Protein AF-A0A930SW74-F1 (afdb_monomer_lite)

pLDDT: mean 78.02, std 20.38, range [24.69, 98.81]

Sequence (794 aa):
MQNTALHQEAYAQGQLHLSLTDSNGFVQPGKADISGCLDGYLVLNRHDLLAWLQQQAGRRWQLPLGLWLTLEQAHFDANGFPALHLRMHWARGQLSQAFLCSFSLSETGALQLQLKPFVWPMHLIWRGIASWLQQMFAQKIQQPITWLDLQLECLPAGATLQLRPLLTGVLIPLREGNYLRLSDWQPLAGHFCRDAERNLRWVFDQQTFSASSDPLGQRGQSWDQADQLDLHLQMFAWRSGAYRVDLKGQLSLHLSEAETRRIQLQGLSLSSHIQQLGLELAIDSRADISPERHLQVQAQNRWQIKELQVMGHRYQVDPADLMLRFDSQRGLELDFLNALTSPAGAYTPQLTPHALKLIIGGPAYLEAMLAAIGKARRWIDLESFLYFPGQTTRRLTQALALKAAGLRESPDGTLQTDPDTPEGVPVFVLFSNLELTPAGSEPVLALFAEVKQVLLTRLHTASLSPRQRQQSARRLLNHLQYASYVEGVVRSDHRKLLIIDGELGFVGGINLGDKFLAADSFHDLMVAFSGPALIKAQQAFMDNWWRVRGATQPHPLPRSLSVLKRRARRYAHNWGVTPAAADILLTDARQREIAWAIHHIMGLARRQIWLEHAYFYHPQTLLALKQALQRGVTVRIIVPENSNIAIFNPTNTDAIRELMQTQFCYGQGQVEAWLYTGPAGAEKLAFSQMAHTKAISVDQRYAVLGSANLTSRSLQSPFKEALAGDGQTHLFFNQEMNLFIDDLAFVSALDDRLFGHDSQSAARRVSFREVLERLQGLGGLRGLRAAQNQARLA

Secondary structure (DSSP, 8-state):
---GGGGG--SEEEEEEEEEEE-S----TTS--EEEEEEEEEEE-HHHHHHHHHHTTT-EEEPGGG-EEEEEEEEE-TTS-EEEEEEEEEGGGTEEEEEEEEEEE-TTS-EEEEEES--S-HHHHHHHHHHHHHHHHIIIIITT-TTEEEEEEEEEETTEEEEEEEEEEEEEEEETTEEEEEEEEEEEE-EEEE-TT--EEEEEEEEEEEEBS-TT--S-----S--EEEEEEEEEEETTTEEEEEEEEEEEEEE-HHHHTT-EETTEEGGGTEEEEEEEEEEEEEEEE-TT--EEEEE--EEEEEEEEETTEEEE--TTT-EEEEETTTEEEEE--------SS------EEEEEEEEESHHHHHHHHHHHHHH-SS-EEEEEEEB--SHHHHHHHHHHHHHHHTEEE-TTS-EEE-SS-TT---EEEEEE-TT-SHHHHHHHHHHHHHHHHHHHHHHHHSSS-HHHHHHHHHHHHHHEEEEE---GGGEEE--EEEEETTTEEEEES--BSHHHHSTT--B-EEEEEESTTHHHHHHHHHHHHHHHH-TTS--PPPPPHHHHHHHHHHHHHHHT---EEEEEEEESSS-BHHHHHHHHHHHH-SSEEEEEES-EE-HHHHHHHHHHHHTTPEEEEEEESS-SSTTHHHHHHHHHHHHHHHHHHH-SSEEEEEEE--STTGGGSSSTT-B--EEEEETTTEEEEES--EEHHHH---EEEE-SSS-EEEESEEEEEEEEEE-HHHHHHHIIIIIIHHHHHTEEE--HHHHHHHHHHTTHHHHHHHHHHHHHH-

Foldseek 3Di:
DDDPPQPPFFQKFKFKFKFWWQPAFDDDQQFFRIKIKIWMKMWGALVSVQVVLQVQAQPWDQAPPAKIKGFHHWDADPLRWIKTFIKIAHDVRPDIDTWIWTWDADPQQWIKTAIPDDDDDQVRVQRRVVVVVQVVCCVSPCVLVVFWPKGWDWDDDPRIITIWIWTAWGWDDPDVPDTQIWGDKDTQTWGWDADPVRTIMTIRPTDIITTHRCNPPPDDDGADDIKGKGKTWGWGGGPQSKIKIWIWTKIKDKHALVRLQVDDPPNDRNNVWWGMWIKMKTWTKMWIAGSVRDIDIDTPIWMDTQWTDTPRDIFGFDRQQWIWDQDPVPGTDIDGHPPPDPPPDQLDFPWDWKQKDKDKAQQSVLVVLLVLLLVFQAEKEWEAADAADDDSSLVVLLSLLQQLLQWDADPVRAIDGNPRRNQHYAYEAEYEAPQLDPVRCVRVVVSNVVSLVVVLVNLVVHPDDPVSSVSSNVSSVVRDHYDYDHPGLWEGALWGWMDGPLFKMKFFAAGHDCLRRPPLHETIIIMIMFADQSQVVVVVSLVRRCVGPNPPDDDDHHDDRVSRHVSRVVSCVVVVHGTFIKHKAKDFQPGQSLLSVLLSLLQVFQEEKEWEAAAADAVSNLVSLLVSQLNQYEYEYEYACCHPPNLRNLRVLVSLLSNVVSCVVRVRYHYWYWHFQFFPPSVVRDNRSRHHFGWMAGPLFKIKGHRAGNACQRRNASTFHDDPPDDTTGISHHTIMIMITGHNVVSNCVCCVPVVCRPVGGIDIDDSVRSQVSCVVCVHPVSSSVSSSVSNVD

Structure (mmCIF, N/CA/C/O backbone):
data_AF-A0A930SW74-F1
#
_entry.id   AF-A0A930SW74-F1
#
loop_
_atom_site.group_PDB
_atom_site.id
_atom_site.type_symbol
_atom_site.label_atom_id
_atom_site.label_alt_id
_atom_site.label_comp_id
_atom_site.label_asym_id
_atom_site.label_entity_id
_atom_site.label_seq_id
_atom_site.pdbx_PDB_ins_code
_atom_site.Cartn_x
_atom_site.Cartn_y
_atom_site.Cartn_z
_atom_site.occupancy
_atom_site.B_iso_or_equiv
_atom_site.auth_seq_id
_atom_site.auth_comp_id
_atom_site.auth_asym_id
_atom_site.auth_atom_id
_atom_site.pdbx_PDB_model_num
ATOM 1 N N . MET A 1 1 ? -37.713 12.767 26.049 1.00 27.02 1 MET A N 1
ATOM 2 C CA . MET A 1 1 ? -38.313 12.806 27.398 1.00 27.02 1 MET A CA 1
ATOM 3 C C . MET A 1 1 ? -37.197 12.553 28.401 1.00 27.02 1 MET A C 1
ATOM 5 O O . MET A 1 1 ? -36.794 11.410 28.567 1.00 27.02 1 MET A O 1
ATOM 9 N N . GLN A 1 2 ? -36.593 13.616 28.937 1.00 24.69 2 GLN A N 1
ATOM 10 C CA . GLN A 1 2 ? -35.544 13.517 29.957 1.00 24.69 2 GLN A CA 1
ATOM 11 C C . GLN A 1 2 ? -36.180 13.572 31.348 1.00 24.69 2 GLN A C 1
ATOM 13 O O . GLN A 1 2 ? -37.177 14.253 31.565 1.00 24.69 2 GLN A O 1
ATOM 18 N N . ASN A 1 3 ? -35.614 12.769 32.236 1.00 29.20 3 ASN A N 1
ATOM 19 C CA . ASN A 1 3 ? -36.155 12.321 33.508 1.00 29.20 3 ASN A CA 1
ATOM 20 C C . ASN A 1 3 ? -36.191 13.465 34.546 1.00 29.20 3 ASN A C 1
ATOM 22 O O . ASN A 1 3 ? -35.228 13.670 35.276 1.00 29.20 3 ASN A O 1
ATOM 26 N N . THR A 1 4 ? -37.289 14.220 34.610 1.00 29.61 4 THR A N 1
ATOM 27 C CA . THR A 1 4 ? -37.513 15.328 35.563 1.00 29.61 4 THR A CA 1
ATOM 28 C C . THR A 1 4 ? -37.955 14.876 36.965 1.00 29.61 4 THR A C 1
ATOM 30 O O . THR A 1 4 ? -38.193 15.714 37.830 1.00 29.61 4 THR A O 1
ATOM 33 N N . ALA A 1 5 ? -38.040 13.568 37.231 1.00 32.38 5 ALA A N 1
ATOM 34 C CA . ALA A 1 5 ? -38.616 13.034 38.471 1.00 32.38 5 ALA A CA 1
ATOM 35 C C . ALA A 1 5 ? -37.655 12.967 39.682 1.00 32.38 5 ALA A C 1
ATOM 37 O O . ALA A 1 5 ? -38.116 12.762 40.798 1.00 32.38 5 ALA A O 1
ATOM 38 N N . LEU A 1 6 ? -36.341 13.164 39.511 1.00 39.22 6 LEU A N 1
ATOM 39 C CA . LEU A 1 6 ? -35.352 13.033 40.604 1.00 39.22 6 LEU A CA 1
ATOM 40 C C . LEU A 1 6 ? -35.139 14.311 41.443 1.00 39.22 6 LEU A C 1
ATOM 42 O O . LEU A 1 6 ? -34.384 14.291 42.410 1.00 39.22 6 LEU A O 1
ATOM 46 N N . HIS A 1 7 ? -35.782 15.431 41.101 1.00 42.25 7 HIS A N 1
ATOM 47 C CA . HIS A 1 7 ? -35.475 16.734 41.710 1.00 42.25 7 HIS A CA 1
ATOM 48 C C . HIS A 1 7 ? -36.167 17.020 43.054 1.00 42.25 7 HIS A C 1
ATOM 50 O O . HIS A 1 7 ? -35.820 18.007 43.701 1.00 42.25 7 HIS A O 1
ATOM 56 N N . GLN A 1 8 ? -37.117 16.192 43.499 1.00 41.19 8 GLN A N 1
ATOM 57 C CA . GLN A 1 8 ? -37.942 16.504 44.678 1.00 41.19 8 GLN A CA 1
ATOM 58 C C . GLN A 1 8 ? -37.368 16.027 46.026 1.00 41.19 8 GLN A C 1
ATOM 60 O O . GLN A 1 8 ? -37.936 16.344 47.067 1.00 41.19 8 GLN A O 1
ATOM 65 N N . GLU A 1 9 ? -36.229 15.326 46.046 1.00 47.69 9 GLU A N 1
ATOM 66 C CA . GLU A 1 9 ? -35.708 14.668 47.258 1.00 47.69 9 GLU A CA 1
ATOM 67 C C . GLU A 1 9 ? -34.242 15.033 47.565 1.00 47.69 9 GLU A C 1
ATOM 69 O O . GLU A 1 9 ? -33.391 14.163 47.758 1.00 47.69 9 GLU A O 1
ATOM 74 N N . ALA A 1 10 ? -33.912 16.327 47.616 1.00 48.31 10 ALA A N 1
ATOM 75 C CA . ALA A 1 10 ? -32.565 16.815 47.937 1.00 48.31 10 ALA A CA 1
ATOM 76 C C . ALA A 1 10 ? -32.533 17.643 49.238 1.00 48.31 10 ALA A C 1
ATOM 78 O O . ALA A 1 10 ? -33.242 18.641 49.351 1.00 48.31 10 ALA A O 1
ATOM 79 N N . TYR A 1 11 ? -31.660 17.265 50.189 1.00 52.66 11 TYR A N 1
ATOM 80 C CA . TYR A 1 11 ? -31.385 18.039 51.418 1.00 52.66 11 TYR A CA 1
ATOM 81 C C . TYR A 1 11 ? -30.680 19.370 51.115 1.00 52.66 11 TYR A C 1
ATOM 83 O O . TYR A 1 11 ? -30.947 20.389 51.758 1.00 52.66 11 TYR A O 1
ATOM 91 N N . ALA A 1 12 ? -29.779 19.347 50.130 1.00 55.53 12 ALA A N 1
ATOM 92 C CA . ALA A 1 12 ? -29.103 20.519 49.613 1.00 55.53 12 ALA A CA 1
ATOM 93 C C . ALA A 1 12 ? -28.881 20.389 48.100 1.00 55.53 12 ALA A C 1
ATOM 95 O O . ALA A 1 12 ? -28.647 19.290 47.606 1.00 55.53 12 ALA A O 1
ATOM 96 N N . GLN A 1 13 ? -28.944 21.496 47.366 1.00 57.59 13 GLN A N 1
ATOM 97 C CA . GLN A 1 13 ? -28.627 21.556 45.932 1.00 57.59 13 GLN A CA 1
ATOM 98 C C . GLN A 1 13 ? -27.583 22.638 45.706 1.00 57.59 13 GLN A C 1
ATOM 100 O O . GLN A 1 13 ? -27.672 23.681 46.345 1.00 57.59 13 GLN A O 1
ATOM 105 N N . GLY A 1 14 ? -26.619 22.443 44.810 1.00 60.56 14 GLY A N 1
ATOM 106 C CA . GLY A 1 14 ? -25.651 23.500 44.562 1.00 60.56 14 GLY A CA 1
ATOM 107 C C . GLY A 1 14 ? -25.001 23.464 43.201 1.00 60.56 14 GLY A C 1
ATOM 108 O O . GLY A 1 14 ? -24.807 22.410 42.613 1.00 60.56 14 GLY A O 1
ATOM 109 N N . GLN A 1 15 ? -24.656 24.644 42.714 1.00 60.75 15 GLN A N 1
ATOM 110 C CA . GLN A 1 15 ? -23.932 24.830 41.467 1.00 60.75 15 GLN A CA 1
ATOM 111 C C . GLN A 1 15 ? -22.656 25.593 41.787 1.00 60.75 15 GLN A C 1
ATOM 113 O O . GLN A 1 15 ? -22.707 26.559 42.545 1.00 60.75 15 GLN A O 1
ATOM 118 N N . LEU A 1 16 ? -21.530 25.144 41.241 1.00 61.50 16 LEU A N 1
ATOM 119 C CA . LEU A 1 16 ? -20.222 25.728 41.495 1.00 61.50 16 LEU A CA 1
ATOM 120 C C . LEU A 1 16 ? -19.497 25.886 40.163 1.00 61.50 16 LEU A C 1
ATOM 122 O O . LEU A 1 16 ? -19.235 24.910 39.477 1.00 61.50 16 LEU A O 1
ATOM 126 N N . HIS A 1 17 ? -19.194 27.109 39.780 1.00 59.19 17 HIS A N 1
ATOM 127 C CA . HIS A 1 17 ? -18.516 27.435 38.544 1.00 59.19 17 HIS A CA 1
ATOM 128 C C . HIS A 1 17 ? -17.062 27.803 38.850 1.00 59.19 17 HIS A C 1
ATOM 130 O O . HIS A 1 17 ? -16.807 28.629 39.720 1.00 59.19 17 HIS A O 1
ATOM 136 N N . LEU A 1 18 ? -16.113 27.133 38.188 1.00 59.69 18 LEU A N 1
ATOM 137 C CA . LEU A 1 18 ? -14.686 27.209 38.503 1.00 59.69 18 LEU A CA 1
ATOM 138 C C . LEU A 1 18 ? -13.868 27.415 37.221 1.00 59.69 18 LEU A C 1
ATOM 140 O O . LEU A 1 18 ? -13.423 26.447 36.613 1.00 59.69 18 LEU A O 1
ATOM 144 N N . SER A 1 19 ? -13.623 28.663 36.832 1.00 56.16 19 SER A N 1
ATOM 145 C CA . SER A 1 19 ? -12.697 28.955 35.727 1.00 56.16 19 SER A CA 1
ATOM 146 C C . SER A 1 19 ? -11.274 29.039 36.269 1.00 56.16 19 SER A C 1
ATOM 148 O O . SER A 1 19 ? -11.039 29.729 37.263 1.00 56.16 19 SER A O 1
ATOM 150 N N . LEU A 1 20 ? -10.339 28.311 35.656 1.00 56.84 20 LEU A N 1
ATOM 151 C CA . LEU A 1 20 ? -8.938 28.264 36.059 1.00 56.84 20 LEU A CA 1
ATOM 152 C C . LEU A 1 20 ? -8.071 28.756 34.895 1.00 56.84 20 LEU A C 1
ATOM 154 O O . LEU A 1 20 ? -8.178 28.308 33.761 1.00 56.84 20 LEU A O 1
ATOM 158 N N . THR A 1 21 ? -7.160 29.670 35.162 1.00 50.88 21 THR A N 1
ATOM 159 C CA . THR A 1 21 ? -6.103 30.045 34.230 1.00 50.88 21 THR A CA 1
ATOM 160 C C . THR A 1 21 ? -4.778 29.770 34.917 1.00 50.88 21 THR A C 1
ATOM 162 O O . THR A 1 21 ? -4.444 30.412 35.921 1.00 50.88 21 THR A O 1
ATOM 165 N N . ASP A 1 22 ? -4.033 28.799 34.393 1.00 52.72 22 ASP A N 1
ATOM 166 C CA . ASP A 1 22 ? -2.628 28.654 34.747 1.00 52.72 22 ASP A CA 1
ATOM 167 C C . ASP A 1 22 ? -1.874 29.770 34.020 1.00 52.72 22 ASP A C 1
ATOM 169 O O . ASP A 1 22 ? -1.792 29.823 32.794 1.00 52.72 22 ASP A O 1
ATOM 173 N N . SER A 1 23 ? -1.427 30.753 34.794 1.00 43.59 23 SER A N 1
ATOM 174 C CA . SER A 1 23 ? -0.816 31.965 34.241 1.00 43.59 23 SER A CA 1
ATOM 175 C C . SER A 1 23 ? 0.701 31.860 34.124 1.00 43.59 23 SER A C 1
ATOM 177 O O . SER A 1 23 ? 1.314 32.700 33.469 1.00 43.59 23 SER A O 1
ATOM 179 N N . ASN A 1 24 ? 1.319 30.860 34.754 1.00 40.50 24 ASN A N 1
ATOM 180 C CA . ASN A 1 24 ? 2.764 30.801 34.917 1.00 40.50 24 ASN A CA 1
ATOM 181 C C . ASN A 1 24 ? 3.190 29.340 34.964 1.00 40.50 24 ASN A C 1
ATOM 183 O O . ASN A 1 24 ? 3.339 28.809 36.059 1.00 40.50 24 ASN A O 1
ATOM 187 N N . GLY A 1 25 ? 3.422 28.732 33.799 1.00 42.16 25 GLY A N 1
ATOM 188 C CA . GLY A 1 25 ? 3.777 27.320 33.646 1.00 42.16 25 GLY A CA 1
ATOM 189 C C . GLY A 1 25 ? 5.064 26.860 34.346 1.00 42.16 25 GLY A C 1
ATOM 190 O O . GLY A 1 25 ? 5.942 26.349 33.676 1.00 42.16 25 GLY A O 1
ATOM 191 N N . PHE A 1 26 ? 5.197 27.005 35.669 1.00 41.75 26 PHE A N 1
ATOM 192 C CA . PHE A 1 26 ? 6.247 26.437 36.511 1.00 41.75 26 PHE A CA 1
ATOM 193 C C . PHE A 1 26 ? 5.837 26.397 37.992 1.00 41.75 26 PHE A C 1
ATOM 195 O O . PHE A 1 26 ? 5.508 27.411 38.609 1.00 41.75 26 PHE A O 1
ATOM 202 N N . VAL A 1 27 ? 6.033 25.233 38.613 1.00 36.38 27 VAL A N 1
ATOM 203 C CA . VAL A 1 27 ? 6.047 25.070 40.070 1.00 36.38 27 VAL A CA 1
ATOM 204 C C . VAL A 1 27 ? 7.378 25.592 40.627 1.00 36.38 27 VAL A C 1
ATOM 206 O O . VAL A 1 27 ? 8.437 25.010 40.391 1.00 36.38 27 VAL A O 1
ATOM 209 N N . GLN A 1 28 ? 7.334 26.646 41.443 1.00 36.25 28 GLN A N 1
ATOM 210 C CA . GLN A 1 28 ? 8.186 26.689 42.635 1.00 36.25 28 GLN A CA 1
ATOM 211 C C . GLN A 1 28 ? 7.346 26.156 43.801 1.00 36.25 28 GLN A C 1
ATOM 213 O O . GLN A 1 28 ? 6.231 26.649 43.984 1.00 36.25 28 GLN A O 1
ATOM 218 N N . PRO A 1 29 ? 7.841 25.184 44.592 1.00 42.94 29 PRO A N 1
ATOM 219 C CA . PRO A 1 29 ? 7.117 24.681 45.756 1.00 42.94 29 PRO A CA 1
ATOM 220 C C . PRO A 1 29 ? 6.653 25.838 46.649 1.00 42.94 29 PRO A C 1
ATOM 222 O O . PRO A 1 29 ? 7.465 26.670 47.059 1.00 42.94 29 PRO A O 1
ATOM 225 N N . GLY A 1 30 ? 5.347 25.912 46.917 1.00 45.66 30 GLY A N 1
ATOM 226 C CA . GLY A 1 30 ? 4.752 26.961 47.750 1.00 45.66 30 GLY A CA 1
ATOM 227 C C . GLY A 1 30 ? 4.434 28.292 47.049 1.00 45.66 30 GLY A C 1
ATOM 228 O O . GLY A 1 30 ? 4.178 29.274 47.746 1.00 45.66 30 GLY A O 1
ATOM 229 N N . LYS A 1 31 ? 4.434 28.364 45.708 1.00 48.81 31 LYS A N 1
ATOM 230 C CA . LYS A 1 31 ? 3.914 29.522 44.950 1.00 48.81 31 LYS A CA 1
ATOM 231 C C . LYS A 1 31 ? 2.603 29.192 44.234 1.00 48.81 31 LYS A C 1
ATOM 233 O O . LYS A 1 31 ? 2.402 28.066 43.791 1.00 48.81 31 LYS A O 1
ATOM 238 N N . ALA A 1 32 ? 1.719 30.186 44.136 1.00 55.06 32 ALA A N 1
ATOM 239 C CA . ALA A 1 32 ? 0.459 30.059 43.414 1.00 55.06 32 ALA A CA 1
ATOM 240 C C . ALA A 1 32 ? 0.707 29.974 41.893 1.00 55.06 32 ALA A C 1
ATOM 242 O O . ALA A 1 32 ? 1.329 30.876 41.332 1.00 55.06 32 ALA A O 1
ATOM 243 N N . ASP A 1 33 ? 0.235 28.900 41.260 1.00 52.78 33 ASP A N 1
ATOM 244 C CA . ASP A 1 33 ? 0.331 28.595 39.820 1.00 52.78 33 ASP A CA 1
ATOM 245 C C . ASP A 1 33 ? -1.051 28.643 39.135 1.00 52.78 33 ASP A C 1
ATOM 247 O O . ASP A 1 33 ? -1.171 28.994 37.966 1.00 52.78 33 ASP A O 1
ATOM 251 N N . ILE A 1 34 ? -2.122 28.429 39.896 1.00 55.06 34 ILE A N 1
ATOM 252 C CA . ILE A 1 34 ? -3.502 28.528 39.439 1.00 55.06 34 ILE A CA 1
ATOM 253 C C . ILE A 1 34 ? -4.055 29.900 39.820 1.00 55.06 34 ILE A C 1
ATOM 255 O O . ILE A 1 34 ? -4.157 30.236 41.000 1.00 55.06 34 ILE A O 1
ATOM 259 N N . SER A 1 35 ? -4.487 30.679 38.835 1.00 57.78 35 SER A N 1
ATOM 260 C CA . SER A 1 35 ? -5.420 31.787 39.060 1.00 57.78 35 SER A CA 1
ATOM 261 C C . SER A 1 35 ? -6.811 31.350 38.633 1.00 57.78 35 SER A C 1
ATOM 263 O O . SER A 1 35 ? -6.950 30.509 37.752 1.00 57.78 35 SER A O 1
ATOM 265 N N . GLY A 1 36 ? -7.856 31.854 39.268 1.00 63.91 36 GLY A N 1
ATOM 266 C CA . GLY A 1 36 ? -9.184 31.399 38.906 1.00 63.91 36 GLY A CA 1
ATOM 267 C C . GLY A 1 36 ? -10.295 32.238 39.474 1.00 63.91 36 GLY A C 1
ATOM 268 O O . GLY A 1 36 ? -10.091 33.157 40.269 1.00 63.91 36 GLY A O 1
ATOM 269 N N . CYS A 1 37 ? -11.489 31.898 39.029 1.00 64.44 37 CYS A N 1
ATOM 270 C CA . CYS A 1 37 ? -12.718 32.524 39.429 1.00 64.44 37 CYS A CA 1
ATOM 271 C C . CYS A 1 37 ? -13.682 31.450 39.919 1.00 64.44 37 CYS A C 1
ATOM 273 O O . CYS A 1 37 ? -13.911 30.457 39.225 1.00 64.44 37 CYS A O 1
ATOM 275 N N . LEU A 1 38 ? -14.207 31.657 41.123 1.00 67.31 38 LEU A N 1
ATOM 276 C CA . LEU A 1 38 ? -15.170 30.773 41.746 1.00 67.31 38 LEU A CA 1
ATOM 277 C C . LEU A 1 38 ? -16.458 31.526 42.053 1.00 67.31 38 LEU A C 1
ATOM 279 O O . LEU A 1 38 ? -16.444 32.498 42.807 1.00 67.31 38 LEU A O 1
ATOM 283 N N . ASP A 1 39 ? -17.567 31.028 41.527 1.00 70.12 39 ASP A N 1
ATOM 284 C CA . ASP A 1 39 ? -18.906 31.472 41.892 1.00 70.12 39 ASP A CA 1
ATOM 285 C C . ASP A 1 39 ? -19.838 30.273 42.069 1.00 70.12 39 ASP A C 1
ATOM 287 O O . ASP A 1 39 ? -19.606 29.190 41.533 1.00 70.12 39 ASP A O 1
ATOM 291 N N . GLY A 1 40 ? -20.881 30.419 42.877 1.00 73.62 40 GLY A N 1
ATOM 292 C CA . GLY A 1 40 ? -21.805 29.316 43.080 1.00 73.62 40 GLY A CA 1
ATOM 293 C C . GLY A 1 40 ? -22.813 29.529 44.187 1.00 73.62 40 GLY A C 1
ATOM 294 O O . GLY A 1 40 ? -22.852 30.566 44.843 1.00 73.62 40 GLY A O 1
ATOM 295 N N . TYR A 1 41 ? -23.641 28.519 44.422 1.00 71.12 41 TYR A N 1
ATOM 296 C CA . TYR A 1 41 ? -24.571 28.526 45.540 1.00 71.12 41 TYR A CA 1
ATOM 297 C C . TYR A 1 41 ? -24.854 27.126 46.083 1.00 71.12 41 TYR A C 1
ATOM 299 O O . TYR A 1 41 ? -24.750 26.138 45.365 1.00 71.12 41 TYR A O 1
ATOM 307 N N . LEU A 1 42 ? -25.263 27.060 47.348 1.00 72.25 42 LEU A N 1
ATOM 308 C CA . LEU A 1 42 ? -25.799 25.896 48.045 1.00 72.25 42 LEU A CA 1
ATOM 309 C C . LEU A 1 42 ? -27.174 26.267 48.615 1.00 72.25 42 LEU A C 1
ATOM 311 O O . LEU A 1 42 ? -27.289 27.117 49.491 1.00 72.25 42 LEU A O 1
ATOM 315 N N . VAL A 1 43 ? -28.240 25.645 48.129 1.00 70.31 43 VAL A N 1
ATOM 316 C CA . VAL A 1 43 ? -29.596 25.761 48.672 1.00 70.31 43 VAL A CA 1
ATOM 317 C C . VAL A 1 43 ? -29.779 24.714 49.755 1.00 70.31 43 VAL A C 1
ATOM 319 O O . VAL A 1 43 ? -29.635 23.532 49.477 1.00 70.31 43 VAL A O 1
ATOM 322 N N . LEU A 1 44 ? -30.139 25.134 50.963 1.00 72.75 44 LEU A N 1
ATOM 323 C CA . LEU A 1 44 ? -30.576 24.270 52.056 1.00 72.75 44 LEU A CA 1
ATOM 324 C C . LEU A 1 44 ? -32.103 24.249 52.085 1.00 72.75 44 LEU A C 1
ATOM 326 O O . LEU A 1 44 ? -32.735 25.281 52.345 1.00 72.75 44 LEU A O 1
ATOM 330 N N . ASN A 1 45 ? -32.697 23.079 51.841 1.00 75.88 45 ASN A N 1
ATOM 331 C CA . ASN A 1 45 ? -34.149 22.942 51.850 1.00 75.88 45 ASN A CA 1
ATOM 332 C C . ASN A 1 45 ? -34.697 23.242 53.252 1.00 75.88 45 ASN A C 1
ATOM 334 O O . ASN A 1 45 ? -34.283 22.644 54.250 1.00 75.88 45 ASN A O 1
ATOM 338 N N . ARG A 1 46 ? -35.651 24.175 53.333 1.00 72.69 46 ARG A N 1
ATOM 339 C CA . ARG A 1 46 ? -36.177 24.634 54.620 1.00 72.69 46 ARG A CA 1
ATOM 340 C C . ARG A 1 46 ? -36.904 23.509 55.371 1.00 72.69 46 ARG A C 1
ATOM 342 O O . ARG A 1 46 ? -36.664 23.331 56.562 1.00 72.69 46 ARG A O 1
ATOM 349 N N . HIS A 1 47 ? -37.766 22.738 54.706 1.00 75.19 47 HIS A N 1
ATOM 350 C CA . HIS A 1 47 ? -38.581 21.713 55.369 1.00 75.19 47 HIS A CA 1
ATOM 351 C C . HIS A 1 47 ? -37.702 20.601 55.937 1.00 75.19 47 HIS A C 1
ATOM 353 O O . HIS A 1 47 ? -37.951 20.111 57.035 1.00 75.19 47 HIS A O 1
ATOM 359 N N . ASP A 1 48 ? -36.624 20.285 55.231 1.00 71.56 48 ASP A N 1
ATOM 360 C CA . ASP A 1 48 ? -35.654 19.285 55.644 1.00 71.56 48 ASP A CA 1
ATOM 361 C C . ASP A 1 48 ? -34.799 19.754 56.822 1.00 71.56 48 ASP A C 1
ATOM 363 O O . ASP A 1 48 ? -34.599 19.008 57.784 1.00 71.56 48 ASP A O 1
ATOM 367 N N . LEU A 1 49 ? -34.338 21.008 56.775 1.00 73.50 49 LEU A N 1
ATOM 368 C CA . LEU A 1 49 ? -33.632 21.641 57.885 1.00 73.50 49 LEU A CA 1
ATOM 369 C C . LEU A 1 49 ? -34.509 21.659 59.144 1.00 73.50 49 LEU A C 1
ATOM 371 O O . LEU A 1 49 ? -34.034 21.321 60.230 1.00 73.50 49 LEU A O 1
ATOM 375 N N . LEU A 1 50 ? -35.795 21.999 59.002 1.00 76.75 50 LEU A N 1
ATOM 376 C CA . LEU A 1 50 ? -36.743 21.989 60.112 1.00 76.75 50 LEU A CA 1
ATOM 377 C C . LEU A 1 50 ? -36.992 20.571 60.638 1.00 76.75 50 LEU A C 1
ATOM 379 O O . LEU A 1 50 ? -36.917 20.364 61.847 1.00 76.75 50 LEU A O 1
ATOM 383 N N . ALA A 1 51 ? -37.250 19.599 59.761 1.00 75.75 51 ALA A N 1
ATOM 384 C CA . ALA A 1 51 ? -37.462 18.209 60.156 1.00 75.75 51 ALA A CA 1
ATOM 385 C C . ALA A 1 51 ? -36.249 17.658 60.920 1.00 75.75 51 ALA A C 1
ATOM 387 O O . ALA A 1 51 ? -36.401 16.986 61.941 1.00 75.75 51 ALA A O 1
ATOM 388 N N . TRP A 1 52 ? -35.033 17.998 60.483 1.00 74.62 52 TRP A N 1
ATOM 389 C CA . TRP A 1 52 ? -33.818 17.632 61.200 1.00 74.62 52 TRP A CA 1
ATOM 390 C C . TRP A 1 52 ? -33.710 18.317 62.570 1.00 74.62 52 TRP A C 1
ATOM 392 O O . TRP A 1 52 ? -33.424 17.640 63.559 1.00 74.62 52 TRP A O 1
ATOM 402 N N . LEU A 1 53 ? -33.966 19.628 62.655 1.00 75.75 53 LEU A N 1
ATOM 403 C CA . LEU A 1 53 ? -33.974 20.363 63.927 1.00 75.75 53 LEU A CA 1
ATOM 404 C C . LEU A 1 53 ? -35.009 19.775 64.899 1.00 75.75 53 LEU A C 1
ATOM 406 O O . LEU A 1 53 ? -34.715 19.601 66.078 1.00 75.75 53 LEU A O 1
ATOM 410 N N . GLN A 1 54 ? -36.182 19.378 64.406 1.00 80.31 54 GLN A N 1
ATOM 411 C CA . GLN A 1 54 ? -37.210 18.704 65.201 1.00 80.31 54 GLN A CA 1
ATOM 412 C C . GLN A 1 54 ? -36.756 17.325 65.698 1.00 80.31 54 GLN A C 1
ATOM 414 O O . GLN A 1 54 ? -37.010 16.987 66.850 1.00 80.31 54 GLN A O 1
ATOM 419 N N . GLN A 1 55 ? -36.002 16.557 64.903 1.00 79.75 55 GLN A N 1
ATOM 420 C CA . GLN A 1 55 ? -35.375 15.307 65.367 1.00 79.75 55 GLN A CA 1
ATOM 421 C C . GLN A 1 55 ? -34.302 15.527 66.445 1.00 79.75 55 GLN A C 1
ATOM 423 O O . GLN A 1 55 ? -33.942 14.589 67.159 1.00 79.75 55 GLN A O 1
ATOM 428 N N . GLN A 1 56 ? -33.752 16.740 66.557 1.00 75.56 56 GLN A N 1
ATOM 429 C CA . GLN A 1 56 ? -32.830 17.091 67.635 1.00 75.56 56 GLN A CA 1
ATOM 430 C C . GLN A 1 56 ? -33.551 17.525 68.922 1.00 75.56 56 GLN A C 1
ATOM 432 O O . GLN A 1 56 ? -32.881 17.737 69.935 1.00 75.56 56 GLN A O 1
ATOM 437 N N . ALA A 1 57 ? -34.883 17.653 68.913 1.00 80.25 57 ALA A N 1
ATOM 438 C CA . ALA A 1 57 ? -35.638 18.034 70.099 1.00 80.25 57 ALA A CA 1
ATOM 439 C C . ALA A 1 57 ? -35.417 17.028 71.246 1.00 80.25 57 ALA A C 1
ATOM 441 O O . ALA A 1 57 ? -35.387 15.814 71.049 1.00 80.25 57 ALA A O 1
ATOM 442 N N . GLY A 1 58 ? -35.207 17.541 72.455 1.00 77.25 58 GLY A N 1
ATOM 443 C CA . GLY A 1 58 ? -34.895 16.769 73.656 1.00 77.25 58 GLY A CA 1
ATOM 444 C C . GLY A 1 58 ? -33.428 16.343 73.798 1.00 77.25 58 GLY A C 1
ATOM 445 O O . GLY A 1 58 ? -33.040 15.903 74.883 1.00 77.25 58 GLY A O 1
ATOM 446 N N . ARG A 1 59 ? -32.581 16.498 72.768 1.00 77.50 59 ARG A N 1
ATOM 447 C CA . ARG A 1 59 ? -31.139 16.220 72.891 1.00 77.50 59 ARG A CA 1
ATOM 448 C C . ARG A 1 59 ? -30.454 17.294 73.730 1.00 77.50 59 ARG A C 1
ATOM 450 O O . ARG A 1 59 ? -30.761 18.476 73.603 1.00 77.50 59 ARG A O 1
ATOM 457 N N . ARG A 1 60 ? -29.512 16.865 74.577 1.00 79.19 60 ARG A N 1
ATOM 458 C CA . ARG A 1 60 ? -28.694 17.739 75.427 1.00 79.19 60 ARG A CA 1
ATOM 459 C C . ARG A 1 60 ? -27.265 17.798 74.901 1.00 79.19 60 ARG A C 1
ATOM 461 O O . ARG A 1 60 ? -26.622 16.760 74.774 1.00 79.19 60 ARG A O 1
ATOM 468 N N . TRP A 1 61 ? -26.755 18.999 74.662 1.00 76.12 61 TRP A N 1
ATOM 469 C CA . TRP A 1 61 ? -25.367 19.239 74.273 1.00 76.12 61 TRP A CA 1
ATOM 470 C C . TRP A 1 61 ? -24.588 19.816 75.441 1.00 76.12 61 TRP A C 1
ATOM 472 O O . TRP A 1 61 ? -25.006 20.806 76.043 1.00 76.12 61 TRP A O 1
ATOM 482 N N . GLN A 1 62 ? -23.451 19.201 75.753 1.00 76.62 62 GLN A N 1
ATOM 483 C CA . GLN A 1 62 ? -22.540 19.720 76.760 1.00 76.62 62 GLN A CA 1
ATOM 484 C C . GLN A 1 62 ? -21.781 20.918 76.183 1.00 76.62 62 GLN A C 1
ATOM 486 O O . GLN A 1 62 ? -21.085 20.807 75.177 1.00 76.62 62 GLN A O 1
ATOM 491 N N . LEU A 1 63 ? -21.922 22.065 76.833 1.00 70.31 63 LEU A N 1
ATOM 492 C CA . LEU A 1 63 ? -21.185 23.286 76.541 1.00 70.31 63 LEU A CA 1
ATOM 493 C C . LEU A 1 63 ? -19.990 23.418 77.511 1.00 70.31 63 LEU A C 1
ATOM 495 O O . LEU A 1 63 ? -19.951 22.743 78.549 1.00 70.31 63 LEU A O 1
ATOM 499 N N . PRO A 1 64 ? -19.006 24.290 77.221 1.00 65.38 64 PRO A N 1
ATOM 500 C CA . PRO A 1 64 ? -17.930 24.602 78.162 1.00 65.38 64 PRO A CA 1
ATOM 501 C C . PRO A 1 64 ? -18.461 25.021 79.548 1.00 65.38 64 PRO A C 1
ATOM 503 O O . PRO A 1 64 ? -19.572 25.537 79.666 1.00 65.38 64 PRO A O 1
ATOM 506 N N . LEU A 1 65 ? -17.656 24.828 80.602 1.00 66.69 65 LEU A N 1
ATOM 507 C CA . LEU A 1 65 ? -17.978 25.203 81.997 1.00 66.69 65 LEU A CA 1
ATOM 508 C C . LEU A 1 65 ? -19.178 24.457 82.628 1.00 66.69 65 LEU A C 1
ATOM 510 O O . LEU A 1 65 ? -19.788 24.943 83.580 1.00 66.69 65 LEU A O 1
ATOM 514 N N . GLY A 1 66 ? -19.514 23.258 82.136 1.00 69.69 66 GLY A N 1
ATOM 515 C CA . GLY A 1 66 ? -20.528 22.387 82.754 1.00 69.69 66 GLY A CA 1
ATOM 516 C C . GLY A 1 66 ? -21.982 22.785 82.469 1.00 69.69 66 GLY A C 1
ATOM 517 O O . GLY A 1 66 ? -22.892 22.340 83.174 1.00 69.69 66 GLY A O 1
ATOM 518 N N . LEU A 1 67 ? -22.198 23.619 81.451 1.00 73.38 67 LEU A N 1
ATOM 519 C CA . LEU A 1 67 ? -23.514 24.007 80.948 1.00 73.38 67 LEU A CA 1
ATOM 520 C C . LEU A 1 67 ? -24.054 22.957 79.970 1.00 73.38 67 LEU A C 1
ATOM 522 O O . LEU A 1 67 ? -23.293 22.310 79.255 1.00 73.38 67 LEU A O 1
ATOM 526 N N . TRP A 1 68 ? -25.375 22.814 79.913 1.00 79.69 68 TRP A N 1
ATOM 527 C CA . TRP A 1 68 ? -26.056 21.933 78.965 1.00 79.69 68 TRP A CA 1
ATOM 528 C C . TRP A 1 68 ? -27.104 22.713 78.188 1.00 79.69 68 TRP A C 1
ATOM 530 O O . TRP A 1 68 ? -27.921 23.399 78.793 1.00 79.69 68 TRP A O 1
ATOM 540 N N . LEU A 1 69 ? -27.104 22.597 76.865 1.00 81.00 69 LEU A N 1
ATOM 541 C CA . LEU A 1 69 ? -28.123 23.181 75.998 1.00 81.00 69 LEU A CA 1
ATOM 542 C C . LEU A 1 69 ? -29.082 22.085 75.538 1.00 81.00 69 LEU A C 1
ATOM 544 O O . LEU A 1 69 ? -28.630 21.042 75.080 1.00 81.00 69 LEU A O 1
ATOM 548 N N . THR A 1 70 ? -30.382 22.323 75.637 1.00 84.56 70 THR A N 1
ATOM 549 C CA . THR A 1 70 ? -31.434 21.431 75.143 1.00 84.56 70 THR A CA 1
ATOM 550 C C . THR A 1 70 ? -32.262 22.176 74.107 1.00 84.56 70 THR A C 1
ATOM 552 O O . THR A 1 70 ? -32.686 23.302 74.360 1.00 84.56 70 THR A O 1
ATOM 555 N N . LEU A 1 71 ? -32.523 21.562 72.955 1.00 85.69 71 LEU A N 1
ATOM 556 C CA . LEU A 1 71 ? -33.503 22.072 71.996 1.00 85.69 71 LEU A CA 1
ATOM 557 C C . LEU A 1 71 ? -34.862 21.500 72.372 1.00 85.69 71 LEU A C 1
ATOM 559 O O . LEU A 1 71 ? -35.032 20.289 72.373 1.00 85.69 71 LEU A O 1
ATOM 563 N N . GLU A 1 72 ? -35.818 22.345 72.730 1.00 86.31 72 GLU A N 1
ATOM 564 C CA . GLU A 1 72 ? -37.146 21.896 73.155 1.00 86.31 72 GLU A CA 1
ATOM 565 C C . GLU A 1 72 ? -38.089 21.783 71.967 1.00 86.31 72 GLU A C 1
ATOM 567 O O . GLU A 1 72 ? -38.782 20.782 71.812 1.00 86.31 72 GLU A O 1
ATOM 572 N N . GLN A 1 73 ? -38.099 22.810 71.118 1.00 86.12 73 GLN A N 1
ATOM 573 C CA . GLN A 1 73 ? -38.955 22.880 69.942 1.00 86.12 73 GLN A CA 1
ATOM 574 C C . GLN A 1 73 ? -38.258 23.658 68.830 1.00 86.12 73 GLN A C 1
ATOM 576 O O . GLN A 1 73 ? -37.545 24.630 69.082 1.00 86.12 73 GLN A O 1
ATOM 581 N N . ALA A 1 74 ? -38.514 23.251 67.592 1.00 85.44 74 ALA A N 1
ATOM 582 C CA . ALA A 1 74 ? -38.128 23.976 66.393 1.00 85.44 74 ALA A CA 1
ATOM 583 C C . ALA A 1 74 ? -39.363 24.131 65.501 1.00 85.44 74 ALA A C 1
ATOM 585 O O . ALA A 1 74 ? -40.072 23.157 65.231 1.00 85.44 74 ALA A O 1
ATOM 586 N N . HIS A 1 75 ? -39.626 25.355 65.059 1.00 85.50 75 HIS A N 1
ATOM 587 C CA . HIS A 1 75 ? -40.704 25.694 64.127 1.00 85.50 75 HIS A CA 1
ATOM 588 C C . HIS A 1 75 ? -40.225 26.792 63.170 1.00 85.50 75 HIS A C 1
ATOM 590 O O . HIS A 1 75 ? -39.082 27.230 63.268 1.00 85.50 75 HIS A O 1
ATOM 596 N N . PHE A 1 76 ? -41.067 27.220 62.231 1.00 82.81 76 PHE A N 1
ATOM 597 C CA . PHE A 1 76 ? -40.798 28.410 61.425 1.00 82.81 76 PHE A CA 1
ATOM 598 C C . PHE A 1 76 ? -41.484 29.634 62.021 1.00 82.81 76 PHE A C 1
ATOM 600 O O . PHE A 1 76 ? -42.646 29.549 62.412 1.00 82.81 76 PHE A O 1
ATOM 607 N N . ASP A 1 77 ? -40.795 30.772 62.044 1.00 80.81 77 ASP A N 1
ATOM 608 C CA . ASP A 1 77 ? -41.418 32.060 62.336 1.00 80.81 77 ASP A CA 1
ATOM 609 C C . ASP A 1 77 ? -42.260 32.577 61.150 1.00 80.81 77 ASP A C 1
ATOM 611 O O . ASP A 1 77 ? -42.305 31.979 60.070 1.00 80.81 77 ASP A O 1
ATOM 615 N N . ALA A 1 78 ? -42.926 33.721 61.336 1.00 75.81 78 ALA A N 1
ATOM 616 C CA . ALA A 1 78 ? -43.763 34.349 60.307 1.00 75.81 78 ALA A CA 1
ATOM 617 C C . ALA A 1 78 ? -42.988 34.732 59.026 1.00 75.81 78 ALA A C 1
ATOM 619 O O . ALA A 1 78 ? -43.572 34.818 57.944 1.00 75.81 78 ALA A O 1
ATOM 620 N N . ASN A 1 79 ? -41.668 34.908 59.132 1.00 72.12 79 ASN A N 1
ATOM 621 C CA . ASN A 1 79 ? -40.765 35.212 58.022 1.00 72.12 79 ASN A CA 1
ATOM 622 C C . ASN A 1 79 ? -40.178 33.930 57.385 1.00 72.12 79 ASN A C 1
ATOM 624 O O . ASN A 1 79 ? -39.424 33.981 56.404 1.00 72.12 79 ASN A O 1
ATOM 628 N N . GLY A 1 80 ? -40.564 32.757 57.900 1.00 71.19 80 GLY A N 1
ATOM 629 C CA . GLY A 1 80 ? -40.146 31.436 57.450 1.00 71.19 80 GLY A CA 1
ATOM 630 C C . GLY A 1 80 ? -38.725 31.056 57.872 1.00 71.19 80 GLY A C 1
ATOM 631 O O . GLY A 1 80 ? -38.122 30.204 57.213 1.00 71.19 80 GLY A O 1
ATOM 632 N N . PHE A 1 81 ? -38.147 31.718 58.874 1.00 79.56 81 PHE A N 1
ATOM 633 C CA . PHE A 1 81 ? -36.866 31.340 59.468 1.00 79.56 81 PHE A CA 1
ATOM 634 C C . PHE A 1 81 ? -37.069 30.310 60.580 1.00 79.56 81 PHE A C 1
ATOM 636 O O . PHE A 1 81 ? -38.116 30.323 61.228 1.00 79.56 81 PHE A O 1
ATOM 643 N N . PRO A 1 82 ? -36.105 29.404 60.821 1.00 78.12 82 PRO A N 1
ATOM 644 C CA . PRO A 1 82 ? -36.182 28.514 61.968 1.00 78.12 82 PRO A CA 1
ATOM 645 C C . PRO A 1 82 ? -36.251 29.348 63.248 1.00 78.12 82 PRO A C 1
ATOM 647 O O . PRO A 1 82 ? -35.473 30.276 63.430 1.00 78.12 82 PRO A O 1
ATOM 650 N N . ALA A 1 83 ? -37.166 29.010 64.139 1.00 83.69 83 ALA A N 1
ATOM 651 C CA . ALA A 1 83 ? -37.284 29.567 65.470 1.00 83.69 83 ALA A CA 1
ATOM 652 C C . ALA A 1 83 ? -37.084 28.424 66.466 1.00 83.69 83 ALA A C 1
ATOM 654 O O . ALA A 1 83 ? -37.822 27.432 66.461 1.00 83.69 83 ALA A O 1
ATOM 655 N N . LEU A 1 84 ? -36.036 28.539 67.281 1.00 86.56 84 LEU A N 1
ATOM 656 C CA . LEU A 1 84 ? -35.592 27.479 68.180 1.00 86.56 84 LEU A CA 1
ATOM 657 C C . LEU A 1 84 ? -35.892 27.860 69.624 1.00 86.56 84 LEU A C 1
ATOM 659 O O . LEU A 1 84 ? -35.353 28.837 70.144 1.00 86.56 84 LEU A O 1
ATOM 663 N N . HIS A 1 85 ? -36.716 27.057 70.286 1.00 86.44 85 HIS A N 1
ATOM 664 C CA . HIS A 1 85 ? -36.902 27.129 71.728 1.00 86.44 85 HIS A CA 1
ATOM 665 C C . HIS A 1 85 ? -35.788 26.331 72.382 1.00 86.44 85 HIS A C 1
ATOM 667 O O . HIS A 1 85 ? -35.764 25.102 72.314 1.00 86.44 85 HIS A O 1
ATOM 673 N N . LEU A 1 86 ? -34.843 27.041 72.980 1.00 84.19 86 LEU A N 1
ATOM 674 C CA . LEU A 1 86 ? -33.677 26.456 73.615 1.00 84.19 86 LEU A CA 1
ATOM 675 C C . LEU A 1 86 ? -33.813 26.588 75.130 1.00 84.19 86 LEU A C 1
ATOM 677 O O . LEU A 1 86 ? -34.285 27.606 75.640 1.00 84.19 86 LEU A O 1
ATOM 681 N N . ARG A 1 87 ? -33.362 25.568 75.858 1.00 84.06 87 ARG A N 1
ATOM 682 C CA . ARG A 1 87 ? -33.248 25.593 77.313 1.00 84.06 87 ARG A CA 1
ATOM 683 C C . ARG A 1 87 ? -31.822 25.299 77.733 1.00 84.06 87 ARG A C 1
ATOM 685 O O . ARG A 1 87 ? -31.273 24.253 77.402 1.00 84.06 87 ARG A O 1
ATOM 692 N N . MET A 1 88 ? -31.220 26.212 78.479 1.00 79.94 88 MET A N 1
ATOM 693 C CA . MET A 1 88 ? -29.892 26.015 79.053 1.00 79.94 88 MET A CA 1
ATOM 694 C C . MET A 1 88 ? -30.020 25.562 80.506 1.00 79.94 88 MET A C 1
ATOM 696 O O . MET A 1 88 ? -30.823 26.123 81.245 1.00 79.94 88 MET A O 1
ATOM 700 N N . HIS A 1 89 ? -29.233 24.570 80.917 1.00 79.69 89 HIS A N 1
ATOM 701 C CA . HIS A 1 89 ? -29.191 24.013 82.268 1.00 79.69 89 HIS A CA 1
ATOM 702 C C . HIS A 1 89 ? -27.779 24.130 82.859 1.00 79.69 89 HIS A C 1
ATOM 704 O O . HIS A 1 89 ? -26.791 23.879 82.166 1.00 79.69 89 HIS A O 1
ATOM 710 N N . TRP A 1 90 ? -27.679 24.440 84.153 1.00 71.50 90 TRP A N 1
ATOM 711 C CA . TRP A 1 90 ? -26.418 24.487 84.904 1.00 71.50 90 TRP A CA 1
ATOM 712 C C . TRP A 1 90 ? -26.415 23.498 86.080 1.00 71.50 90 TRP A C 1
ATOM 714 O O . TRP A 1 90 ? -27.478 23.094 86.557 1.00 71.50 90 TRP A O 1
ATOM 724 N N . ALA A 1 91 ? -25.220 23.085 86.523 1.00 61.78 91 ALA A N 1
ATOM 725 C CA . ALA A 1 91 ? -24.989 22.288 87.737 1.00 61.78 91 ALA A CA 1
ATOM 726 C C . ALA A 1 91 ? -25.943 21.082 87.908 1.00 61.78 91 ALA A C 1
ATOM 728 O O . ALA A 1 91 ? -26.664 20.971 88.896 1.00 61.78 91 ALA A O 1
ATOM 729 N N . ARG A 1 92 ? -25.978 20.176 86.917 1.00 58.31 92 ARG A N 1
ATOM 730 C CA . ARG A 1 92 ? -26.861 18.984 86.906 1.00 58.31 92 ARG A CA 1
ATOM 731 C C . ARG A 1 92 ? -28.368 19.301 87.018 1.00 58.31 92 ARG A C 1
ATOM 733 O O . ARG A 1 92 ? -29.136 18.457 87.466 1.00 58.31 92 ARG A O 1
ATOM 740 N N . GLY A 1 93 ? -28.805 20.472 86.547 1.00 59.56 93 GLY A N 1
ATOM 741 C CA . GLY A 1 93 ? -30.223 20.797 86.349 1.00 59.56 93 GLY A CA 1
ATOM 742 C C . GLY A 1 93 ? -30.869 21.664 87.432 1.00 59.56 93 GLY A C 1
ATOM 743 O O . GLY A 1 93 ? -32.080 21.841 87.382 1.00 59.56 93 GLY A O 1
ATOM 744 N N . GLN A 1 94 ? -30.099 22.220 88.374 1.00 58.91 94 GLN A N 1
ATOM 745 C CA . GLN A 1 94 ? -30.644 23.054 89.460 1.00 58.91 94 GLN A CA 1
ATOM 746 C C . GLN A 1 94 ? -31.079 24.461 89.017 1.00 58.91 94 GLN A C 1
ATOM 748 O O . GLN A 1 94 ? -31.939 25.062 89.652 1.00 58.91 94 GLN A O 1
ATOM 753 N N . LEU A 1 95 ? -30.523 24.981 87.920 1.00 70.06 95 LEU A N 1
ATOM 754 C CA . LEU A 1 95 ? -30.915 26.257 87.316 1.00 70.06 95 LEU A CA 1
ATOM 755 C C . LEU A 1 95 ? -31.120 26.048 85.814 1.00 70.06 95 LEU A C 1
ATOM 757 O O . LEU A 1 95 ? -30.232 25.511 85.144 1.00 70.06 95 LEU A O 1
ATOM 761 N N . SER A 1 96 ? -32.283 26.449 85.287 1.00 76.38 96 SER A N 1
ATOM 762 C CA . SER A 1 96 ? -32.577 26.364 83.855 1.00 76.38 96 SER A CA 1
ATOM 763 C C . SER A 1 96 ? -33.281 27.595 83.308 1.00 76.38 96 SER A C 1
ATOM 765 O O . SER A 1 96 ? -34.217 28.098 83.922 1.00 76.38 96 SER A O 1
ATOM 767 N N . GLN A 1 97 ? -32.878 28.003 82.111 1.00 79.31 97 GLN A N 1
ATOM 768 C CA . GLN A 1 97 ? -33.391 29.166 81.402 1.00 79.31 97 GLN A CA 1
ATOM 769 C C . GLN A 1 97 ? -33.927 28.749 80.037 1.00 79.31 97 GLN A C 1
ATOM 771 O O . GLN A 1 97 ? -33.152 28.230 79.235 1.00 79.31 97 GLN A O 1
ATOM 776 N N . ALA A 1 98 ? -35.193 29.041 79.741 1.00 81.38 98 ALA A N 1
ATOM 777 C CA . ALA A 1 98 ? -35.711 28.968 78.378 1.00 81.38 98 ALA A CA 1
ATOM 778 C C . ALA A 1 98 ? -35.504 30.305 77.651 1.00 81.38 98 ALA A C 1
ATOM 780 O O . ALA A 1 98 ? -35.656 31.377 78.243 1.00 81.38 98 ALA A O 1
ATOM 781 N N . PHE A 1 99 ? -35.161 30.243 76.370 1.00 82.69 99 PHE A N 1
ATOM 782 C CA . PHE A 1 99 ? -35.060 31.406 75.499 1.00 82.69 99 PHE A CA 1
ATOM 783 C C . PHE A 1 99 ? -35.391 31.027 74.058 1.00 82.69 99 PHE A C 1
ATOM 785 O O . PHE A 1 99 ? -35.182 29.894 73.619 1.00 82.69 99 PHE A O 1
ATOM 792 N N . LEU A 1 100 ? -35.913 32.002 73.320 1.00 83.06 100 LEU A N 1
ATOM 793 C CA . LEU A 1 100 ? -36.172 31.869 71.897 1.00 83.06 100 LEU A CA 1
ATOM 794 C C . LEU A 1 100 ? -34.955 32.363 71.120 1.00 83.06 100 LEU A C 1
ATOM 796 O O . LEU A 1 100 ? -34.501 33.488 71.337 1.00 83.06 100 LEU A O 1
ATOM 800 N N . CYS A 1 101 ? -34.457 31.531 70.211 1.00 83.75 101 CYS A N 1
ATOM 801 C CA . CYS A 1 101 ? -33.480 31.915 69.207 1.00 83.75 101 CYS A CA 1
ATOM 802 C C . CYS A 1 101 ? -34.190 32.097 67.863 1.00 83.75 101 CYS A C 1
ATOM 804 O O . CYS A 1 101 ? -34.686 31.131 67.278 1.00 83.75 101 CYS A O 1
ATOM 806 N N . SER A 1 102 ? -34.256 33.345 67.404 1.00 82.62 102 SER A N 1
ATOM 807 C CA . SER A 1 102 ? -34.803 33.717 66.099 1.00 82.62 102 SER A CA 1
ATOM 808 C C . SER A 1 102 ? -33.675 34.021 65.122 1.00 82.62 102 SER A C 1
ATOM 810 O O . SER A 1 102 ? -32.686 34.660 65.498 1.00 82.62 102 SER A O 1
ATOM 812 N N . PHE A 1 103 ? -33.850 33.602 63.873 1.00 84.50 103 PHE A N 1
ATOM 813 C CA . PHE A 1 103 ? -32.894 33.825 62.798 1.00 84.50 103 PHE A CA 1
ATOM 814 C C . PHE A 1 103 ? -33.412 34.932 61.874 1.00 84.50 103 PHE A C 1
ATOM 816 O O . PHE A 1 103 ? -34.599 34.990 61.568 1.00 84.50 103 PHE A O 1
ATOM 823 N N . SER A 1 104 ? -32.521 35.799 61.412 1.00 84.00 104 SER A N 1
ATOM 824 C CA . SER A 1 104 ? -32.806 36.824 60.405 1.00 84.00 104 SER A CA 1
ATOM 825 C C . SER A 1 104 ? -31.613 36.982 59.466 1.00 84.00 104 SER A C 1
ATOM 827 O O . SER A 1 104 ? -30.518 36.527 59.777 1.00 84.00 104 SER A O 1
ATOM 829 N N . LEU A 1 105 ? -31.795 37.625 58.316 1.00 84.12 105 LEU A N 1
ATOM 830 C CA . LEU A 1 105 ? -30.681 38.011 57.444 1.00 84.12 105 LEU A CA 1
ATOM 831 C C . LEU A 1 105 ? -30.342 39.484 57.667 1.00 84.12 105 LEU A C 1
ATOM 833 O O . LEU A 1 105 ? -31.245 40.310 57.787 1.00 84.12 105 LEU A O 1
ATOM 837 N N . SER A 1 106 ? -29.051 39.806 57.739 1.00 81.00 106 SER A N 1
ATOM 838 C CA . SER A 1 106 ? -28.582 41.191 57.681 1.00 81.00 106 SER A CA 1
ATOM 839 C C . SER A 1 106 ? -28.689 41.748 56.260 1.00 81.00 106 SER A C 1
ATOM 841 O O . SER A 1 106 ? -28.790 40.996 55.291 1.00 81.00 106 SER A O 1
ATOM 843 N N . GLU A 1 107 ? -28.560 43.069 56.122 1.00 75.50 107 GLU A N 1
ATOM 844 C CA . GLU A 1 107 ? -28.427 43.735 54.815 1.00 75.50 107 GLU A CA 1
ATOM 845 C C . GLU A 1 107 ? -27.201 43.247 54.021 1.00 75.50 107 GLU A C 1
ATOM 847 O O . GLU A 1 107 ? -27.201 43.269 52.798 1.00 75.50 107 GLU A O 1
ATOM 852 N N . THR A 1 108 ? -26.176 42.742 54.716 1.00 70.44 108 THR A N 1
ATOM 853 C CA . THR A 1 108 ? -24.960 42.150 54.132 1.00 70.44 108 THR A CA 1
ATOM 854 C C . THR A 1 108 ? -25.082 40.649 53.834 1.00 70.44 108 THR A C 1
ATOM 856 O O . THR A 1 108 ? -24.089 40.009 53.495 1.00 70.44 108 THR A O 1
ATOM 859 N N . GLY A 1 109 ? -26.269 40.056 54.012 1.00 74.19 109 GLY A N 1
ATOM 860 C CA . GLY A 1 109 ? -26.514 38.629 53.790 1.00 74.19 109 GLY A CA 1
ATOM 861 C C . GLY A 1 109 ? -25.926 37.699 54.861 1.00 74.19 109 GLY A C 1
ATOM 862 O O . GLY A 1 109 ? -25.870 36.491 54.665 1.00 74.19 109 GLY A O 1
ATOM 863 N N . ALA A 1 110 ? -25.487 38.206 56.015 1.00 79.50 110 ALA A N 1
ATOM 864 C CA . ALA A 1 110 ? -25.091 37.359 57.140 1.00 79.50 110 ALA A CA 1
ATOM 865 C C . ALA A 1 110 ? -26.333 36.824 57.868 1.00 79.50 110 ALA A C 1
ATOM 867 O O . ALA A 1 110 ? -27.291 37.563 58.111 1.00 79.50 110 ALA A O 1
ATOM 868 N N . LEU A 1 111 ? -26.310 35.551 58.272 1.00 83.69 111 LEU A N 1
ATOM 869 C CA . LEU A 1 111 ? -27.384 34.979 59.081 1.00 83.69 111 LEU A CA 1
ATOM 870 C C . LEU A 1 111 ? -27.188 35.412 60.539 1.00 83.69 111 LEU A C 1
ATOM 872 O O . LEU A 1 111 ? -26.198 35.060 61.177 1.00 83.69 111 LEU A O 1
ATOM 876 N N . GLN A 1 112 ? -28.114 36.215 61.050 1.00 85.12 112 GLN A N 1
ATOM 877 C CA . GLN A 1 112 ? -28.095 36.784 62.391 1.00 85.12 112 GLN A CA 1
ATOM 878 C C . GLN A 1 112 ? -28.976 35.970 63.332 1.00 85.12 112 GLN A C 1
ATOM 880 O O . GLN A 1 112 ? -30.144 35.715 63.042 1.00 85.12 112 GLN A O 1
ATOM 885 N N . LEU A 1 113 ? -28.428 35.603 64.487 1.00 85.56 113 LEU A N 1
ATOM 886 C CA . LEU A 1 113 ? -29.167 34.957 65.564 1.00 85.56 113 LEU A CA 1
ATOM 887 C C . LEU A 1 113 ? -29.415 35.965 66.678 1.00 85.56 113 LEU A C 1
ATOM 889 O O . LEU A 1 113 ? -28.479 36.605 67.160 1.00 85.56 113 LEU A O 1
ATOM 893 N N . GLN A 1 114 ? -30.668 36.063 67.116 1.00 84.88 114 GLN A N 1
ATOM 894 C CA . GLN A 1 114 ? -31.089 36.909 68.233 1.00 84.88 114 GLN A CA 1
ATOM 895 C C . GLN A 1 114 ? -31.725 36.055 69.332 1.00 84.88 114 GLN A C 1
ATOM 897 O O . GLN A 1 114 ? -32.476 35.127 69.034 1.00 84.88 114 GLN A O 1
ATOM 902 N N . LEU A 1 115 ? -31.440 36.373 70.599 1.00 80.00 115 LEU A N 1
ATOM 903 C CA . LEU A 1 115 ? -32.000 35.675 71.764 1.00 80.00 115 LEU A CA 1
ATOM 904 C C . LEU A 1 115 ? -32.988 36.577 72.509 1.00 80.00 115 LEU A C 1
ATOM 906 O O . LEU A 1 115 ? -32.670 37.734 72.786 1.00 80.00 115 LEU A O 1
ATOM 910 N N . LYS A 1 116 ? -34.163 36.055 72.886 1.00 76.88 116 LYS A N 1
ATOM 911 C CA . LYS A 1 116 ? -35.152 36.778 73.713 1.00 76.88 116 LYS A CA 1
ATOM 912 C C . LYS A 1 116 ? -35.858 35.861 74.735 1.00 76.88 116 LYS A C 1
ATOM 914 O O . LYS A 1 116 ? -36.193 34.734 74.362 1.00 76.88 116 LYS A O 1
ATOM 919 N N . PRO A 1 117 ? -36.179 36.332 75.968 1.00 60.19 117 PRO A N 1
ATOM 920 C CA . PRO A 1 117 ? -35.603 37.455 76.736 1.00 60.19 117 PRO A CA 1
ATOM 921 C C . PRO A 1 117 ? -34.542 36.960 77.755 1.00 60.19 117 PRO A C 1
ATOM 923 O O . PRO A 1 117 ? -34.799 35.993 78.462 1.00 60.19 117 PRO A O 1
ATOM 926 N N . PHE A 1 118 ? -33.353 37.588 77.800 1.00 59.53 118 PHE A N 1
ATOM 927 C CA . PHE A 1 118 ? -32.069 37.083 78.358 1.00 59.53 118 PHE A CA 1
ATOM 928 C C . PHE A 1 118 ? -31.198 38.017 79.255 1.00 59.53 118 PHE A C 1
ATOM 930 O O . PHE A 1 118 ? -30.690 38.978 78.694 1.00 59.53 118 PHE A O 1
ATOM 937 N N . VAL A 1 119 ? -30.925 37.752 80.553 1.00 58.47 119 VAL A N 1
ATOM 938 C CA . VAL A 1 119 ? -30.129 38.596 81.504 1.00 58.47 119 VAL A CA 1
ATOM 939 C C . VAL A 1 119 ? -28.801 37.936 81.972 1.00 58.47 119 VAL A C 1
ATOM 941 O O . VAL A 1 119 ? -28.260 38.258 83.022 1.00 58.47 119 VAL A O 1
ATOM 944 N N . TRP A 1 120 ? -28.236 36.980 81.228 1.00 61.53 120 TRP A N 1
ATOM 945 C CA . TRP A 1 120 ? -26.964 36.309 81.592 1.00 61.53 120 TRP A CA 1
ATOM 946 C C . TRP A 1 120 ? -25.766 36.796 80.757 1.00 61.53 120 TRP A C 1
ATOM 948 O O . TRP A 1 120 ? -25.976 37.381 79.693 1.00 61.53 120 TRP A O 1
ATOM 958 N N . PRO A 1 121 ? -24.503 36.564 81.185 1.00 66.44 121 PRO A N 1
ATOM 959 C CA . PRO A 1 121 ? -23.324 37.047 80.461 1.00 66.44 121 PRO A CA 1
ATOM 960 C C . PRO A 1 121 ? -23.261 36.485 79.029 1.00 66.44 121 PRO A C 1
ATOM 962 O O . PRO A 1 121 ? -22.920 35.321 78.804 1.00 66.44 121 PRO A O 1
ATOM 965 N N . MET A 1 122 ? -23.570 37.347 78.052 1.00 67.94 122 MET A N 1
ATOM 966 C CA . MET A 1 122 ? -23.791 36.992 76.641 1.00 67.94 122 MET A CA 1
ATOM 967 C C . MET A 1 122 ? -22.631 36.229 75.992 1.00 67.94 122 MET A C 1
ATOM 969 O O . MET A 1 122 ? -22.852 35.343 75.171 1.00 67.94 122 MET A O 1
ATOM 973 N N . HIS A 1 123 ? -21.391 36.536 76.370 1.00 69.88 123 HIS A N 1
ATOM 974 C CA . HIS A 1 123 ? -20.206 35.958 75.740 1.00 69.88 123 HIS A CA 1
ATOM 975 C C . HIS A 1 123 ? -20.065 34.438 75.966 1.00 69.88 123 HIS A C 1
ATOM 977 O O . HIS A 1 123 ? -19.583 33.739 75.076 1.00 69.88 123 HIS A O 1
ATOM 983 N N . LEU A 1 124 ? -20.504 33.902 77.115 1.00 68.62 124 LEU A N 1
ATOM 984 C CA . LEU A 1 124 ? -20.438 32.459 77.399 1.00 68.62 124 LEU A CA 1
ATOM 985 C C . LEU A 1 124 ? -21.511 31.681 76.632 1.00 68.62 124 LEU A C 1
ATOM 987 O O . LEU A 1 124 ? -21.228 30.620 76.076 1.00 68.62 124 LEU A O 1
ATOM 991 N N . ILE A 1 125 ? -22.721 32.241 76.555 1.00 71.75 125 ILE A N 1
ATOM 992 C CA . ILE A 1 125 ? -23.845 31.657 75.812 1.00 71.75 125 ILE A CA 1
ATOM 993 C C . ILE A 1 125 ? -23.513 31.618 74.320 1.00 71.75 125 ILE A C 1
ATOM 995 O O . ILE A 1 125 ? -23.666 30.576 73.684 1.00 71.75 125 ILE A O 1
ATOM 999 N N . TRP A 1 126 ? -22.979 32.715 73.774 1.00 77.75 126 TRP A N 1
ATOM 1000 C CA . TRP A 1 126 ? -22.596 32.765 72.368 1.00 77.75 126 TRP A CA 1
ATOM 1001 C C . TRP A 1 126 ? -21.476 31.799 72.010 1.00 77.75 126 TRP A C 1
ATOM 1003 O O . TRP A 1 126 ? -21.570 31.157 70.970 1.00 77.75 126 TRP A O 1
ATOM 1013 N N . ARG A 1 127 ? -20.471 31.609 72.874 1.00 74.88 127 ARG A N 1
ATOM 1014 C CA . ARG A 1 127 ? -19.437 30.578 72.659 1.00 74.88 127 ARG A CA 1
ATOM 1015 C C . ARG A 1 127 ? -20.028 29.170 72.608 1.00 74.88 127 ARG A C 1
ATOM 1017 O O . ARG A 1 127 ? -19.631 28.370 71.764 1.00 74.88 127 ARG A O 1
ATOM 1024 N N . GLY A 1 128 ? -20.981 28.871 73.490 1.00 73.94 128 GLY A N 1
ATOM 1025 C CA . GLY A 1 128 ? -21.658 27.577 73.505 1.00 73.94 128 GLY A CA 1
ATOM 1026 C C . GLY A 1 128 ? -22.521 27.337 72.263 1.00 73.94 128 GLY A C 1
ATOM 1027 O O . GLY A 1 128 ? -22.407 26.293 71.624 1.00 73.94 128 GLY A O 1
ATOM 1028 N N . ILE A 1 129 ? -23.335 28.325 71.885 1.00 76.94 129 ILE A N 1
ATOM 1029 C CA . ILE A 1 129 ? -24.189 28.268 70.690 1.00 76.94 129 ILE A CA 1
ATOM 1030 C C . ILE A 1 129 ? -23.345 28.208 69.410 1.00 76.94 129 ILE A C 1
ATOM 1032 O O . ILE A 1 129 ? -23.650 27.406 68.535 1.00 76.94 129 ILE A O 1
ATOM 1036 N N . ALA A 1 130 ? -22.264 28.987 69.314 1.00 80.50 130 ALA A N 1
ATOM 1037 C CA . ALA A 1 130 ? -21.337 28.943 68.184 1.00 80.50 130 ALA A CA 1
ATOM 1038 C C . ALA A 1 130 ? -20.714 27.549 68.018 1.00 80.50 130 ALA A C 1
ATOM 1040 O O . ALA A 1 130 ? -20.750 26.998 66.924 1.00 80.50 130 ALA A O 1
ATOM 1041 N N . SER A 1 131 ? -20.230 26.939 69.107 1.00 78.94 131 SER A N 1
ATOM 1042 C CA . SER A 1 131 ? -19.682 25.574 69.076 1.00 78.94 131 SER A CA 1
ATOM 1043 C C . SER A 1 131 ? -20.724 24.543 68.626 1.00 78.94 131 SER A C 1
ATOM 1045 O O . SER A 1 131 ? -20.445 23.705 67.770 1.00 78.94 131 SER A O 1
ATOM 1047 N N . TRP A 1 132 ? -21.959 24.642 69.132 1.00 79.12 132 TRP A N 1
ATOM 1048 C CA . TRP A 1 132 ? -23.061 23.780 68.699 1.00 79.12 132 TRP A CA 1
ATOM 1049 C C . TRP A 1 132 ? -23.398 23.962 67.212 1.00 79.12 132 TRP A C 1
ATOM 1051 O O . TRP A 1 132 ? -23.538 22.974 66.495 1.00 79.12 132 TRP A O 1
ATOM 1061 N N . LEU A 1 133 ? -23.476 25.202 66.725 1.00 78.31 133 LEU A N 1
ATOM 1062 C CA . LEU A 1 133 ? -23.756 25.505 65.318 1.00 78.31 133 LEU A CA 1
ATOM 1063 C C . LEU A 1 133 ? -22.630 25.046 64.395 1.00 78.31 133 LEU A C 1
ATOM 1065 O O . LEU A 1 133 ? -22.915 24.507 63.333 1.00 78.31 133 LEU A O 1
ATOM 1069 N N . GLN A 1 134 ? -21.371 25.200 64.805 1.00 81.12 134 GLN A N 1
ATOM 1070 C CA . GLN A 1 134 ? -20.213 24.692 64.069 1.00 81.12 134 GLN A CA 1
ATOM 1071 C C . GLN A 1 134 ? -20.217 23.164 63.999 1.00 81.12 134 GLN A C 1
ATOM 1073 O O . GLN A 1 134 ? -19.985 22.610 62.931 1.00 81.12 134 GLN A O 1
ATOM 1078 N N . GLN A 1 135 ? -20.539 22.470 65.095 1.00 76.56 135 GLN A N 1
ATOM 1079 C CA . GLN A 1 135 ? -20.685 21.009 65.092 1.00 76.56 135 GLN A CA 1
ATOM 1080 C C . GLN A 1 135 ? -21.872 20.552 64.242 1.00 76.56 135 GLN A C 1
ATOM 1082 O O . GLN A 1 135 ? -21.760 19.578 63.500 1.00 76.56 135 GLN A O 1
ATOM 1087 N N . MET A 1 136 ? -23.000 21.259 64.322 1.00 74.69 136 MET A N 1
ATOM 1088 C CA . MET A 1 136 ? -24.173 21.003 63.493 1.00 74.69 136 MET A CA 1
ATOM 1089 C C . MET A 1 136 ? -23.832 21.169 62.013 1.00 74.69 136 MET A C 1
ATOM 1091 O O . MET A 1 136 ? -24.085 20.261 61.225 1.00 74.69 136 MET A O 1
ATOM 1095 N N . PHE A 1 137 ? -23.192 22.280 61.655 1.00 75.69 137 PHE A N 1
ATOM 1096 C CA . PHE A 1 137 ? -22.725 22.559 60.304 1.00 75.69 137 PHE A CA 1
ATOM 1097 C C . PHE A 1 137 ? -21.739 21.484 59.838 1.00 75.69 137 PHE A C 1
ATOM 1099 O O . PHE A 1 137 ? -21.898 20.925 58.753 1.00 75.69 137 PHE A O 1
ATOM 1106 N N . ALA A 1 138 ? -20.790 21.105 60.698 1.00 72.94 138 ALA A N 1
ATOM 1107 C CA . ALA A 1 138 ? -19.839 20.042 60.421 1.00 72.94 138 ALA A CA 1
ATOM 1108 C C . ALA A 1 138 ? -20.536 18.696 60.145 1.00 72.94 138 ALA A C 1
ATOM 1110 O O . ALA A 1 138 ? -20.156 17.982 59.227 1.00 72.94 138 ALA A O 1
ATOM 1111 N N . GLN A 1 139 ? -21.580 18.341 60.897 1.00 69.88 139 GLN A N 1
ATOM 1112 C CA . GLN A 1 139 ? -22.284 17.059 60.751 1.00 69.88 139 GLN A CA 1
ATOM 1113 C C . GLN A 1 139 ? -23.322 17.032 59.623 1.00 69.88 139 GLN A C 1
ATOM 1115 O O . GLN A 1 139 ? -23.581 15.976 59.049 1.00 69.88 139 GLN A O 1
ATOM 1120 N N . LYS A 1 140 ? -23.981 18.159 59.341 1.00 67.88 140 LYS A N 1
ATOM 1121 C CA . LYS A 1 140 ? -25.138 18.208 58.433 1.00 67.88 140 LYS A CA 1
ATOM 1122 C C . LYS A 1 140 ? -24.842 18.818 57.079 1.00 67.88 140 LYS A C 1
ATOM 1124 O O . LYS A 1 140 ? -25.581 18.533 56.145 1.00 67.88 140 LYS A O 1
ATOM 1129 N N . ILE A 1 141 ? -23.797 19.632 56.982 1.00 67.69 141 ILE A N 1
ATOM 1130 C CA . ILE A 1 141 ? -23.428 20.336 55.754 1.00 67.69 141 ILE A CA 1
ATOM 1131 C C . ILE A 1 141 ? -22.048 19.856 55.284 1.00 67.69 141 ILE A C 1
ATOM 1133 O O . ILE A 1 141 ? -21.944 19.366 54.166 1.00 67.69 141 ILE A O 1
ATOM 1137 N N . GLN A 1 142 ? -21.024 19.868 56.147 1.00 68.75 142 GLN A N 1
ATOM 1138 C CA . GLN A 1 142 ? -19.658 19.464 55.768 1.00 68.75 142 GLN A CA 1
ATOM 1139 C C . GLN A 1 142 ? -19.474 17.947 55.602 1.00 68.75 142 GLN A C 1
ATOM 1141 O O . GLN A 1 142 ? -18.927 17.497 54.605 1.00 68.75 142 GLN A O 1
ATOM 1146 N N . GLN A 1 143 ? -19.906 17.131 56.570 1.00 65.94 143 GLN A N 1
ATOM 1147 C CA . GLN A 1 143 ? -19.751 15.667 56.516 1.00 65.94 143 GLN A CA 1
ATOM 1148 C C . GLN A 1 143 ? -20.383 15.026 55.272 1.00 65.94 143 GLN A C 1
ATOM 1150 O O . GLN A 1 143 ? -19.802 14.076 54.750 1.00 65.94 143 GLN A O 1
ATOM 1155 N N . PRO A 1 144 ? -21.545 15.502 54.791 1.00 57.09 144 PRO A N 1
ATOM 1156 C CA . PRO A 1 144 ? -22.071 15.084 53.502 1.00 57.09 144 PRO A CA 1
ATOM 1157 C C . PRO A 1 144 ? -21.181 15.564 52.337 1.00 57.09 144 PRO A C 1
ATOM 1159 O O . PRO A 1 144 ? -20.833 14.782 51.458 1.00 57.09 144 PRO A O 1
ATOM 1162 N N . ILE A 1 145 ? -20.736 16.821 52.347 1.00 61.06 145 ILE A N 1
ATOM 1163 C CA . ILE A 1 145 ? -19.990 17.446 51.246 1.00 61.06 145 ILE A CA 1
ATOM 1164 C C . ILE A 1 145 ? -18.473 17.302 51.475 1.00 61.06 145 ILE A C 1
ATOM 1166 O O . ILE A 1 145 ? -17.758 18.277 51.671 1.00 61.06 145 ILE A O 1
ATOM 1170 N N . THR A 1 146 ? -17.948 16.073 51.440 1.00 60.00 146 THR A N 1
ATOM 1171 C CA . THR A 1 146 ? -16.533 15.793 51.779 1.00 60.00 146 THR A CA 1
ATOM 1172 C C . THR A 1 146 ? -15.503 16.336 50.785 1.00 60.00 146 THR A C 1
ATOM 1174 O O . THR A 1 146 ? -14.309 16.161 51.000 1.00 60.00 146 THR A O 1
ATOM 1177 N N . TRP A 1 147 ? -15.947 16.919 49.673 1.00 58.59 147 TRP A N 1
ATOM 1178 C CA . TRP A 1 147 ? -15.103 17.444 48.599 1.00 58.59 147 TRP A CA 1
ATOM 1179 C C . TRP A 1 147 ? -15.063 18.983 48.556 1.00 58.59 147 TRP A C 1
ATOM 1181 O O . TRP A 1 147 ? -14.333 19.548 47.749 1.00 58.59 147 TRP A O 1
ATOM 1191 N N . LEU A 1 148 ? -15.793 19.671 49.437 1.00 68.94 148 LEU A N 1
ATOM 1192 C CA . LEU A 1 148 ? -15.532 21.070 49.778 1.00 68.94 148 LEU A CA 1
ATOM 1193 C C . LEU A 1 148 ? -15.044 21.106 51.218 1.00 68.94 148 LEU A C 1
ATOM 1195 O O . LEU A 1 148 ? -15.650 20.481 52.079 1.00 68.94 148 LEU A O 1
ATOM 1199 N N . ASP A 1 149 ? -13.996 21.863 51.504 1.00 74.25 149 ASP A N 1
ATOM 1200 C CA . ASP A 1 149 ? -13.615 22.168 52.879 1.00 74.25 149 ASP A CA 1
ATOM 1201 C C . ASP A 1 149 ? -14.411 23.410 53.318 1.00 74.25 149 ASP A C 1
ATOM 1203 O O . ASP A 1 149 ? -13.968 24.546 53.131 1.00 74.25 149 ASP A O 1
ATOM 1207 N N . LEU A 1 150 ? -15.621 23.209 53.854 1.00 76.06 150 LEU A N 1
ATOM 1208 C CA . LEU A 1 150 ? -16.511 24.270 54.336 1.00 76.06 150 LEU A CA 1
ATOM 1209 C C . LEU A 1 150 ? -16.366 24.452 55.849 1.00 76.06 150 LEU A C 1
ATOM 1211 O O . LEU A 1 150 ? -16.343 23.495 56.627 1.00 76.06 150 LEU A O 1
ATOM 1215 N N . GLN A 1 151 ? -16.353 25.707 56.281 1.00 82.69 151 GLN A N 1
ATOM 1216 C CA . GLN A 1 151 ? -16.356 26.089 57.689 1.00 82.69 151 GLN A CA 1
ATOM 1217 C C . GLN A 1 151 ? -17.471 27.097 57.972 1.00 82.69 151 GLN A C 1
ATOM 1219 O O . GLN A 1 151 ? -17.971 27.770 57.072 1.00 82.69 151 GLN A O 1
ATOM 1224 N N . LEU A 1 152 ? -17.864 27.206 59.242 1.00 83.12 152 LEU A N 1
ATOM 1225 C CA . LEU A 1 152 ? -18.815 28.213 59.706 1.00 83.12 152 LEU A CA 1
ATOM 1226 C C . LEU A 1 152 ? -18.130 29.137 60.711 1.00 83.12 152 LEU A C 1
ATOM 1228 O O . LEU A 1 152 ? -17.838 28.752 61.847 1.00 83.12 152 LEU A O 1
ATOM 1232 N N . GLU A 1 153 ? -17.897 30.373 60.298 1.00 85.50 153 GLU A N 1
ATOM 1233 C CA . GLU A 1 153 ? -17.424 31.438 61.166 1.00 85.50 153 GLU A CA 1
ATOM 1234 C C . GLU A 1 153 ? -18.602 32.019 61.960 1.00 85.50 153 GLU A C 1
ATOM 1236 O O . GLU A 1 153 ? -19.669 32.305 61.415 1.00 85.50 153 GLU A O 1
ATOM 1241 N N . CYS A 1 154 ? -18.419 32.169 63.272 1.00 84.88 154 CYS A N 1
ATOM 1242 C CA . CYS A 1 154 ? -19.431 32.689 64.189 1.00 84.88 154 CYS A CA 1
ATOM 1243 C C . CYS A 1 154 ? -18.875 33.932 64.895 1.00 84.88 154 CYS A C 1
ATOM 1245 O O . CYS A 1 154 ? -18.017 33.811 65.771 1.00 84.88 154 CYS A O 1
ATOM 1247 N N . LEU A 1 155 ? -19.368 35.117 64.537 1.00 84.00 155 LEU A N 1
ATOM 1248 C CA . LEU A 1 155 ? -18.878 36.402 65.039 1.00 84.00 155 LEU A CA 1
ATOM 1249 C C . LEU A 1 155 ? -19.918 37.057 65.964 1.00 84.00 155 LEU A C 1
ATOM 1251 O O . LEU A 1 155 ? -21.024 37.374 65.516 1.00 84.00 155 LEU A O 1
ATOM 1255 N N . PRO A 1 156 ? -19.614 37.274 67.257 1.00 77.44 156 PRO A N 1
ATOM 1256 C CA . PRO A 1 156 ? -20.493 38.029 68.146 1.00 77.44 156 PRO A CA 1
ATOM 1257 C C . PRO A 1 156 ? -20.570 39.502 67.716 1.00 77.44 156 PRO A C 1
ATOM 1259 O O . PRO A 1 156 ? -19.543 40.164 67.585 1.00 77.44 156 PRO A O 1
ATOM 1262 N N . ALA A 1 157 ? -21.781 40.032 67.552 1.00 75.44 157 ALA A N 1
ATOM 1263 C CA . ALA A 1 157 ? -22.046 41.425 67.199 1.00 75.44 157 ALA A CA 1
ATOM 1264 C C . ALA A 1 157 ? -23.129 41.999 68.131 1.00 75.44 157 ALA A C 1
ATOM 1266 O O . ALA A 1 157 ? -24.333 41.895 67.875 1.00 75.44 157 ALA A O 1
ATOM 1267 N N . GLY A 1 158 ? -22.699 42.571 69.261 1.00 74.38 158 GLY A N 1
ATOM 1268 C CA . GLY A 1 158 ? -23.596 43.095 70.295 1.00 74.38 158 GLY A CA 1
ATOM 1269 C C . GLY A 1 158 ? -24.497 42.006 70.890 1.00 74.38 158 GLY A C 1
ATOM 1270 O O . GLY A 1 158 ? -24.013 41.018 71.439 1.00 74.38 158 GLY A O 1
ATOM 1271 N N . ALA A 1 159 ? -25.815 42.183 70.767 1.00 72.81 159 ALA A N 1
ATOM 1272 C CA . ALA A 1 159 ? -26.824 41.222 71.226 1.00 72.81 159 ALA A CA 1
ATOM 1273 C C . ALA A 1 159 ? -27.132 40.106 70.206 1.00 72.81 159 ALA A C 1
ATOM 1275 O O . ALA A 1 159 ? -28.100 39.366 70.383 1.00 72.81 159 ALA A O 1
ATOM 1276 N N . THR A 1 160 ? -26.343 39.994 69.134 1.00 80.31 160 THR A N 1
ATOM 1277 C CA . THR A 1 160 ? -26.556 39.032 68.045 1.00 80.31 160 THR A CA 1
ATOM 1278 C C . THR A 1 160 ? -25.305 38.204 67.769 1.00 80.31 160 THR A C 1
ATOM 1280 O O . THR A 1 160 ? -24.190 38.631 68.074 1.00 80.31 160 THR A O 1
ATOM 1283 N N . LEU A 1 161 ? -25.483 37.023 67.180 1.00 84.44 161 LEU A N 1
ATOM 1284 C CA . LEU A 1 161 ? -24.394 36.211 66.634 1.00 84.44 161 LEU A CA 1
ATOM 1285 C C . LEU A 1 161 ? -24.544 36.147 65.116 1.00 84.44 161 LEU A C 1
ATOM 1287 O O . LEU A 1 161 ? -25.574 35.693 64.620 1.00 84.44 161 LEU A O 1
ATOM 1291 N N . GLN A 1 162 ? -23.532 36.614 64.389 1.00 86.31 162 GLN A N 1
ATOM 1292 C CA . GLN A 1 162 ? -23.486 36.538 62.933 1.00 86.31 162 GLN A CA 1
ATOM 1293 C C . GLN A 1 162 ? -22.815 35.239 62.503 1.00 86.31 162 GLN A C 1
ATOM 1295 O O . GLN A 1 162 ? -21.733 34.907 62.986 1.00 86.31 162 GLN A O 1
ATOM 1300 N N . LEU A 1 163 ? -23.450 34.520 61.585 1.00 84.56 163 LEU A N 1
ATOM 1301 C CA . LEU A 1 163 ? -22.913 33.308 60.986 1.00 84.56 163 LEU A CA 1
ATOM 1302 C C . LEU A 1 163 ? -22.495 33.601 59.550 1.00 84.56 163 LEU A C 1
ATOM 1304 O O . LEU A 1 163 ? -23.315 34.044 58.737 1.00 84.56 163 LEU A O 1
ATOM 1308 N N . ARG A 1 164 ? -21.224 33.336 59.251 1.00 81.75 164 ARG A N 1
ATOM 1309 C CA . ARG A 1 164 ? -20.638 33.499 57.924 1.00 81.75 164 ARG A CA 1
ATOM 1310 C C . ARG A 1 164 ? -20.020 32.183 57.479 1.00 81.75 164 ARG A C 1
ATOM 1312 O O . ARG A 1 164 ? -19.171 31.634 58.177 1.00 81.75 164 ARG A O 1
ATOM 1319 N N . PRO A 1 165 ? -20.462 31.637 56.353 1.00 76.06 165 PRO A N 1
ATOM 1320 C CA . PRO A 1 165 ? -19.941 30.377 55.879 1.00 76.06 165 PRO A CA 1
ATOM 1321 C C . PRO A 1 165 ? -18.696 30.644 55.004 1.00 76.06 165 PRO A C 1
ATOM 1323 O O . PRO A 1 165 ? -18.643 31.611 54.239 1.00 76.06 165 PRO A O 1
ATOM 1326 N N . LEU A 1 166 ? -17.666 29.817 55.172 1.00 79.94 166 LEU A N 1
ATOM 1327 C CA . LEU A 1 166 ? -16.345 29.975 54.563 1.00 79.94 166 LEU A CA 1
ATOM 1328 C C . LEU A 1 166 ? -16.009 28.748 53.719 1.00 79.94 166 LEU A C 1
ATOM 1330 O O . LEU A 1 166 ? -16.137 27.620 54.196 1.00 79.94 166 LEU A O 1
ATOM 1334 N N . LEU A 1 167 ? -15.525 28.965 52.498 1.00 77.94 167 LEU A N 1
ATOM 1335 C CA . LEU A 1 167 ? -14.914 27.918 51.685 1.00 77.94 167 LEU A CA 1
ATOM 1336 C C . LEU A 1 167 ? -13.389 27.991 51.789 1.00 77.94 167 LEU A C 1
ATOM 1338 O O . LEU A 1 167 ? -12.761 28.975 51.398 1.00 77.94 167 LEU A O 1
ATOM 1342 N N . THR A 1 168 ? -12.797 26.917 52.295 1.00 77.00 168 THR A N 1
ATOM 1343 C CA . THR A 1 168 ? -11.362 26.818 52.604 1.00 77.00 168 THR A CA 1
ATOM 1344 C C . THR A 1 168 ? -10.598 25.863 51.683 1.00 77.00 168 THR A C 1
ATOM 1346 O O . THR A 1 168 ? -9.372 25.848 51.709 1.00 77.00 168 THR A O 1
ATOM 1349 N N . GLY A 1 169 ? -11.299 25.114 50.827 1.00 72.94 169 GLY A N 1
ATOM 1350 C CA . GLY A 1 169 ? -10.681 24.236 49.834 1.00 72.94 169 GLY A CA 1
ATOM 1351 C C . GLY A 1 169 ? -11.702 23.477 48.986 1.00 72.94 169 GLY A C 1
ATOM 1352 O O . GLY A 1 169 ? -12.861 23.338 49.374 1.00 72.94 169 GLY A O 1
ATOM 1353 N N . VAL A 1 170 ? -11.269 22.982 47.827 1.00 70.44 170 VAL A N 1
ATOM 1354 C CA . VAL A 1 170 ? -12.057 22.162 46.892 1.00 70.44 170 VAL A CA 1
ATOM 1355 C C . VAL A 1 170 ? -11.248 20.915 46.525 1.00 70.44 170 VAL A C 1
ATOM 1357 O O . VAL A 1 170 ? -10.064 20.999 46.209 1.00 70.44 170 VAL A O 1
ATOM 1360 N N . LEU A 1 171 ? -11.878 19.744 46.546 1.00 61.97 171 LEU A N 1
ATOM 1361 C CA . LEU A 1 171 ? -11.308 18.463 46.133 1.00 61.97 171 LEU A CA 1
ATOM 1362 C C . LEU A 1 171 ? -11.997 17.997 44.847 1.00 61.97 171 LEU A C 1
ATOM 1364 O O . LEU A 1 171 ? -13.186 17.690 44.840 1.00 61.97 171 LEU A O 1
ATOM 1368 N N . ILE A 1 172 ? -11.246 17.901 43.754 1.00 55.81 172 ILE A N 1
ATOM 1369 C CA . ILE A 1 172 ? -11.744 17.457 42.450 1.00 55.81 172 ILE A CA 1
ATOM 1370 C C . ILE A 1 172 ? -11.361 15.982 42.257 1.00 55.81 172 ILE A C 1
ATOM 1372 O O . ILE A 1 172 ? -10.170 15.670 42.192 1.00 55.81 172 ILE A O 1
ATOM 1376 N N . PRO A 1 173 ? -12.322 15.046 42.171 1.00 47.72 173 PRO A N 1
ATOM 1377 C CA . PRO A 1 173 ? -12.022 13.634 41.951 1.00 47.72 173 PRO A CA 1
ATOM 1378 C C . PRO A 1 173 ? -11.491 13.404 40.533 1.00 47.72 173 PRO A C 1
ATOM 1380 O O . PRO A 1 173 ? -12.124 13.794 39.556 1.00 47.72 173 PRO A O 1
ATOM 1383 N N . LEU A 1 174 ? -10.341 12.734 40.418 1.00 45.12 174 LEU A N 1
ATOM 1384 C CA . LEU A 1 174 ? -9.743 12.372 39.125 1.00 45.12 174 LEU A CA 1
ATOM 1385 C C . LEU A 1 174 ? -9.945 10.884 38.799 1.00 45.12 174 LEU A C 1
ATOM 1387 O O . LEU A 1 174 ? -10.187 10.524 37.650 1.00 45.12 174 LEU A O 1
ATOM 1391 N N . ARG A 1 175 ? -9.835 10.012 39.811 1.00 41.19 175 ARG A N 1
ATOM 1392 C CA . ARG A 1 175 ? -10.151 8.572 39.758 1.00 41.19 175 ARG A CA 1
ATOM 1393 C C . ARG A 1 175 ? -10.298 8.021 41.176 1.00 41.19 175 ARG A C 1
ATOM 1395 O O . ARG A 1 175 ? -10.034 8.726 42.146 1.00 41.19 175 ARG A O 1
ATOM 1402 N N . GLU A 1 176 ? -10.641 6.745 41.293 1.00 37.91 176 GLU A N 1
ATOM 1403 C CA . GLU A 1 176 ? -10.691 6.045 42.577 1.00 37.91 176 GLU A CA 1
ATOM 1404 C C . GLU A 1 176 ? -9.369 6.219 43.357 1.00 37.91 176 GLU A C 1
ATOM 1406 O O . GLU A 1 176 ? -8.288 5.876 42.874 1.00 37.91 176 GLU A O 1
ATOM 1411 N N . GLY A 1 177 ? -9.456 6.851 44.532 1.00 40.16 177 GLY A N 1
ATOM 1412 C CA . GLY A 1 177 ? -8.321 7.130 45.419 1.00 40.16 177 GLY A CA 1
ATOM 1413 C C . GLY A 1 177 ? -7.489 8.386 45.114 1.00 40.16 177 GLY A C 1
ATOM 1414 O O . GLY A 1 177 ? -6.641 8.728 45.932 1.00 40.16 177 GLY A O 1
ATOM 1415 N N . ASN A 1 178 ? -7.733 9.105 44.009 1.00 42.06 178 ASN A N 1
ATOM 1416 C CA . ASN A 1 178 ? -6.955 10.291 43.624 1.00 42.06 178 ASN A CA 1
ATOM 1417 C C . ASN A 1 178 ? -7.836 11.534 43.427 1.00 42.06 178 ASN A C 1
ATOM 1419 O O . ASN A 1 178 ? -8.776 11.521 42.628 1.00 42.06 178 ASN A O 1
ATOM 1423 N N . TYR A 1 179 ? -7.441 12.638 44.062 1.00 49.41 179 TYR A N 1
ATOM 1424 C CA . TYR A 1 179 ? -8.110 13.937 43.982 1.00 49.41 179 TYR A CA 1
ATOM 1425 C C . TYR A 1 179 ? -7.087 15.035 43.667 1.00 49.41 179 TYR A C 1
ATOM 1427 O O . TYR A 1 179 ? -5.944 14.963 44.121 1.00 49.41 179 TYR A O 1
ATOM 1435 N N . LEU A 1 180 ? -7.487 16.049 42.903 1.00 52.41 180 LEU A N 1
ATOM 1436 C CA . LEU A 1 180 ? -6.794 17.333 42.855 1.00 52.41 180 LEU A CA 1
ATOM 1437 C C . LEU A 1 180 ? -7.334 18.183 44.007 1.00 52.41 180 LEU A C 1
ATOM 1439 O O . LEU A 1 180 ? -8.527 18.476 44.045 1.00 52.41 180 LEU A O 1
ATOM 1443 N N . ARG A 1 181 ? -6.474 18.538 44.962 1.00 60.25 181 ARG A N 1
ATOM 1444 C CA . ARG A 1 181 ? -6.840 19.435 46.059 1.00 60.25 181 ARG A CA 1
ATOM 1445 C C . ARG A 1 181 ? -6.443 20.853 45.691 1.00 60.25 181 ARG A C 1
ATOM 1447 O O . ARG A 1 181 ? -5.262 21.127 45.533 1.00 60.25 181 ARG A O 1
ATOM 1454 N N . LEU A 1 182 ? -7.429 21.731 45.598 1.00 62.34 182 LEU A N 1
ATOM 1455 C CA . LEU A 1 182 ? -7.233 23.168 45.551 1.00 62.34 182 LEU A CA 1
ATOM 1456 C C . LEU A 1 182 ? -7.423 23.690 46.978 1.00 62.34 182 LEU A C 1
ATOM 1458 O O . LEU A 1 182 ? -8.542 23.725 47.491 1.00 62.34 182 LEU A O 1
ATOM 1462 N N . SER A 1 183 ? -6.321 23.994 47.653 1.00 60.97 183 SER A N 1
ATOM 1463 C CA . SER A 1 183 ? -6.295 24.508 49.026 1.00 60.97 183 SER A CA 1
ATOM 1464 C C . SER A 1 183 ? -5.315 25.676 49.136 1.00 60.97 183 SER A C 1
ATOM 1466 O O . SER A 1 183 ? -4.641 26.017 48.167 1.00 60.97 183 SER A O 1
ATOM 1468 N N . ASP A 1 184 ? -5.251 26.299 50.314 1.00 61.78 184 ASP A N 1
ATOM 1469 C CA . ASP A 1 184 ? -4.289 27.364 50.640 1.00 61.78 184 ASP A CA 1
ATOM 1470 C C . ASP A 1 184 ? -4.548 28.724 49.958 1.00 61.78 184 ASP A C 1
ATOM 1472 O O . ASP A 1 184 ? -3.644 29.547 49.814 1.00 61.78 184 ASP A O 1
ATOM 1476 N N . TRP A 1 185 ? -5.810 29.008 49.610 1.00 67.25 185 TRP A N 1
ATOM 1477 C CA . TRP A 1 185 ? -6.291 30.368 49.332 1.00 67.25 185 TRP A CA 1
ATOM 1478 C C . TRP A 1 185 ? -6.846 31.047 50.594 1.00 67.25 185 TRP A C 1
ATOM 1480 O O . TRP A 1 185 ? -7.200 30.389 51.576 1.00 67.25 185 TRP A O 1
ATOM 1490 N N . GLN A 1 186 ? -6.979 32.379 50.565 1.00 69.81 186 GLN A N 1
ATOM 1491 C CA . GLN A 1 186 ? -7.724 33.105 51.602 1.00 69.81 186 GLN A CA 1
ATOM 1492 C C . GLN A 1 186 ? -9.166 32.576 51.666 1.00 69.81 186 GLN A C 1
ATOM 1494 O O . GLN A 1 186 ? -9.806 32.520 50.614 1.00 69.81 186 GLN A O 1
ATOM 1499 N N . PRO A 1 187 ? -9.688 32.182 52.849 1.00 76.00 187 PRO A N 1
ATOM 1500 C CA . PRO A 1 187 ? -11.038 31.645 52.978 1.00 76.00 187 PRO A CA 1
ATOM 1501 C C . PRO A 1 187 ? -12.069 32.523 52.268 1.00 76.00 187 PRO A C 1
ATOM 1503 O O . PRO A 1 187 ? -12.224 33.703 52.585 1.00 76.00 187 PRO A O 1
ATOM 1506 N N . LEU A 1 188 ? -12.774 31.938 51.303 1.00 73.44 188 LEU A N 1
ATOM 1507 C CA . LEU A 1 188 ? -13.750 32.661 50.500 1.00 73.44 188 LEU A CA 1
ATOM 1508 C C . LEU A 1 188 ? -15.049 32.767 51.299 1.00 73.44 188 LEU A C 1
ATOM 1510 O O . LEU A 1 188 ? -15.723 31.764 51.554 1.00 73.44 188 LEU A O 1
ATOM 1514 N N . ALA A 1 189 ? -15.375 33.983 51.734 1.00 75.75 189 ALA A N 1
ATOM 1515 C CA . ALA A 1 189 ? -16.600 34.257 52.469 1.00 75.75 189 ALA A CA 1
ATOM 1516 C C . ALA A 1 189 ? -17.790 34.329 51.511 1.00 75.75 189 ALA A C 1
ATOM 1518 O O . ALA A 1 189 ? -17.795 35.134 50.583 1.00 75.75 189 ALA A O 1
ATOM 1519 N N . GLY A 1 190 ? -18.815 33.518 51.764 1.00 75.88 190 GLY A N 1
ATOM 1520 C CA . GLY A 1 190 ? -20.098 33.663 51.085 1.00 75.88 190 GLY A CA 1
ATOM 1521 C C . GLY A 1 190 ? -21.122 34.421 51.923 1.00 75.88 190 GLY A C 1
ATOM 1522 O O . GLY A 1 190 ? -20.878 34.790 53.078 1.00 75.88 190 GLY A O 1
ATOM 1523 N N . HIS A 1 191 ? -22.294 34.628 51.338 1.00 80.31 191 HIS A N 1
ATOM 1524 C CA . HIS A 1 191 ? -23.435 35.251 51.996 1.00 80.31 191 HIS A CA 1
ATOM 1525 C C . HIS A 1 191 ? -24.682 34.368 51.863 1.00 80.31 191 HIS A C 1
ATOM 1527 O O . HIS A 1 191 ? -24.785 33.530 50.971 1.00 80.31 191 HIS A O 1
ATOM 1533 N N . PHE A 1 192 ? -25.638 34.523 52.769 1.00 82.06 192 PHE A N 1
ATOM 1534 C CA . PHE A 1 192 ? -26.934 33.865 52.699 1.00 82.06 192 PHE A CA 1
ATOM 1535 C C . PHE A 1 192 ? -27.981 34.787 52.064 1.00 82.06 192 PHE A C 1
ATOM 1537 O O . PHE A 1 192 ? -28.088 35.968 52.391 1.00 82.06 192 PHE A O 1
ATOM 1544 N N . CYS A 1 193 ? -28.818 34.221 51.208 1.00 82.94 193 CYS A N 1
ATOM 1545 C CA . CYS A 1 193 ? -30.021 34.827 50.664 1.00 82.94 193 CYS A CA 1
ATOM 1546 C C . CYS A 1 193 ? -31.177 33.812 50.684 1.00 82.94 193 CYS A C 1
ATOM 1548 O O . CYS A 1 193 ? -31.043 32.678 51.158 1.00 82.94 193 CYS A O 1
ATOM 1550 N N . ARG A 1 194 ? -32.357 34.231 50.227 1.00 81.56 194 ARG A N 1
ATOM 1551 C CA . ARG A 1 194 ? -33.547 33.375 50.138 1.00 81.56 194 ARG A CA 1
ATOM 1552 C C . ARG A 1 194 ? -33.896 33.184 48.674 1.00 81.56 194 ARG A C 1
ATOM 1554 O O . ARG A 1 194 ? -33.901 34.153 47.920 1.00 81.56 194 ARG A O 1
ATOM 1561 N N . ASP A 1 195 ? -34.189 31.951 48.283 1.00 77.12 195 ASP A N 1
ATOM 1562 C CA . ASP A 1 195 ? -34.745 31.692 46.956 1.00 77.12 195 ASP A CA 1
ATOM 1563 C C . ASP A 1 195 ? -36.265 31.954 46.917 1.00 77.12 195 ASP A C 1
ATOM 1565 O O . ASP A 1 195 ? -36.882 32.312 47.927 1.00 77.12 195 ASP A O 1
ATOM 1569 N N . ALA A 1 196 ? -36.880 31.781 45.742 1.00 75.19 196 ALA A N 1
ATOM 1570 C CA . ALA A 1 196 ? -38.315 32.004 45.535 1.00 75.19 196 ALA A CA 1
ATOM 1571 C C . ALA A 1 196 ? -39.208 31.113 46.425 1.00 75.19 196 ALA A C 1
ATOM 1573 O O . ALA A 1 196 ? -40.323 31.496 46.781 1.00 75.19 196 ALA A O 1
ATOM 1574 N N . GLU A 1 197 ? -38.703 29.953 46.844 1.00 73.88 197 GLU A N 1
ATOM 1575 C CA . GLU A 1 197 ? -39.381 29.006 47.733 1.00 73.88 197 GLU A CA 1
ATOM 1576 C C . GLU A 1 197 ? -39.076 29.279 49.215 1.00 73.88 197 GLU A C 1
ATOM 1578 O O . GLU A 1 197 ? -39.531 28.561 50.111 1.00 73.88 197 GLU A O 1
ATOM 1583 N N . ARG A 1 198 ? -38.349 30.362 49.509 1.00 74.81 198 ARG A N 1
ATOM 1584 C CA . ARG A 1 198 ? -37.851 30.725 50.837 1.00 74.81 198 ARG A CA 1
ATOM 1585 C C . ARG A 1 198 ? -36.962 29.632 51.450 1.00 74.81 198 ARG A C 1
ATOM 1587 O O . ARG A 1 198 ? -36.983 29.447 52.664 1.00 74.81 198 ARG A O 1
ATOM 1594 N N . ASN A 1 199 ? -36.195 28.891 50.658 1.00 78.75 199 ASN A N 1
ATOM 1595 C CA . ASN A 1 199 ? -35.083 28.085 51.162 1.00 78.75 199 ASN A CA 1
ATOM 1596 C C . ASN A 1 199 ? -33.891 28.989 51.484 1.00 78.75 199 ASN A C 1
ATOM 1598 O O . ASN A 1 199 ? -33.772 30.093 50.947 1.00 78.75 199 ASN A O 1
ATOM 1602 N N . LEU A 1 200 ? -33.019 28.545 52.390 1.00 75.25 200 LEU A N 1
ATOM 1603 C CA . LEU A 1 200 ? -31.808 29.293 52.716 1.00 75.25 200 LEU A CA 1
ATOM 1604 C C . LEU A 1 200 ? -30.748 28.974 51.657 1.00 75.25 200 LEU A C 1
ATOM 1606 O O . LEU A 1 200 ? -30.258 27.850 51.602 1.00 75.25 200 LEU A O 1
ATOM 1610 N N . ARG A 1 201 ? -30.409 29.945 50.812 1.00 78.94 201 ARG A N 1
ATOM 1611 C CA . ARG A 1 201 ? -29.382 29.811 49.779 1.00 78.94 201 ARG A CA 1
ATOM 1612 C C . ARG A 1 201 ? -28.102 30.474 50.262 1.00 78.94 201 ARG A C 1
ATOM 1614 O O . ARG A 1 201 ? -28.091 31.663 50.531 1.00 78.94 201 ARG A O 1
ATOM 1621 N N . TRP A 1 202 ? -27.028 29.717 50.373 1.00 78.25 202 TRP A N 1
ATOM 1622 C CA . TRP A 1 202 ? -25.682 30.246 50.532 1.00 78.25 202 TRP A CA 1
ATOM 1623 C C . TRP A 1 202 ? -25.108 30.516 49.143 1.00 78.25 202 TRP A C 1
ATOM 1625 O O . TRP A 1 202 ? -25.087 29.610 48.325 1.00 78.25 202 TRP A O 1
ATOM 1635 N N . VAL A 1 203 ? -24.681 31.742 48.864 1.00 76.69 203 VAL A N 1
ATOM 1636 C CA . VAL A 1 203 ? -24.057 32.169 47.610 1.00 76.69 203 VAL A CA 1
ATOM 1637 C C . VAL A 1 203 ? -22.582 32.498 47.844 1.00 76.69 203 VAL A C 1
ATOM 1639 O O . VAL A 1 203 ? -22.217 33.134 48.836 1.00 76.69 203 VAL A O 1
ATOM 1642 N N . PHE A 1 204 ? -21.747 32.056 46.913 1.00 72.69 204 PHE A N 1
ATOM 1643 C CA . PHE A 1 204 ? -20.372 32.486 46.719 1.00 72.69 204 PHE A CA 1
ATOM 1644 C C . PHE A 1 204 ? -20.387 33.392 45.492 1.00 72.69 204 PHE A C 1
ATOM 1646 O O . PHE A 1 204 ? -20.553 32.911 44.372 1.00 72.69 204 PHE A O 1
ATOM 1653 N N . ASP A 1 205 ? -20.303 34.702 45.698 1.00 69.19 205 ASP A N 1
ATOM 1654 C CA . ASP A 1 205 ? -20.172 35.630 44.574 1.00 69.19 205 ASP A CA 1
ATOM 1655 C C . ASP A 1 205 ? -18.840 35.409 43.870 1.00 69.19 205 ASP A C 1
ATOM 1657 O O . ASP A 1 205 ? -17.931 34.847 44.467 1.00 69.19 205 ASP A O 1
ATOM 1661 N N . GLN A 1 206 ? -18.720 35.882 42.632 1.00 68.12 206 GLN A N 1
ATOM 1662 C CA . GLN A 1 206 ? -17.538 35.761 41.785 1.00 68.12 206 GLN A CA 1
ATOM 1663 C C . GLN A 1 206 ? -16.239 36.179 42.507 1.00 68.12 206 GLN A C 1
ATOM 1665 O O . GLN A 1 206 ? -15.843 37.344 42.487 1.00 68.12 206 GLN A O 1
ATOM 1670 N N . GLN A 1 207 ? -15.573 35.223 43.157 1.00 66.50 207 GLN A N 1
ATOM 1671 C CA . GLN A 1 207 ? -14.336 35.446 43.893 1.00 66.50 207 GLN A CA 1
ATOM 1672 C C . GLN A 1 207 ? -13.162 35.047 43.009 1.00 66.50 207 GLN A C 1
ATOM 1674 O O . GLN A 1 207 ? -13.037 33.893 42.594 1.00 66.50 207 GLN A O 1
ATOM 1679 N N . THR A 1 208 ? -12.282 36.003 42.732 1.00 64.69 208 THR A N 1
ATOM 1680 C CA . THR A 1 208 ? -10.985 35.712 42.126 1.00 64.69 208 THR A CA 1
ATOM 1681 C C . THR A 1 208 ? -10.037 35.181 43.188 1.00 64.69 208 THR A C 1
ATOM 1683 O O . THR A 1 208 ? -9.910 35.785 44.255 1.00 64.69 208 THR A O 1
ATOM 1686 N N . PHE A 1 209 ? -9.335 34.098 42.893 1.00 63.31 209 PHE A N 1
ATOM 1687 C CA . PHE A 1 209 ? -8.343 33.528 43.795 1.00 63.31 209 PHE A CA 1
ATOM 1688 C C . PHE A 1 209 ? -7.054 33.178 43.051 1.00 63.31 209 PHE A C 1
ATOM 1690 O O . PHE A 1 209 ? -7.025 33.042 41.828 1.00 63.31 209 PHE A O 1
ATOM 1697 N N . SER A 1 210 ? -5.986 33.022 43.825 1.00 60.78 210 SER A N 1
ATOM 1698 C CA . SER A 1 210 ? -4.713 32.448 43.395 1.00 60.78 210 SER A CA 1
ATOM 1699 C C . SER A 1 210 ? -4.379 31.278 44.320 1.00 60.78 210 SER A C 1
ATOM 1701 O O . SER A 1 210 ? -4.452 31.445 45.540 1.00 60.78 210 SER A O 1
ATOM 1703 N N . ALA A 1 211 ? -4.032 30.120 43.769 1.00 59.81 211 ALA A N 1
ATOM 1704 C CA . ALA A 1 211 ? -3.790 28.875 44.498 1.00 59.81 211 ALA A CA 1
ATOM 1705 C C . ALA A 1 211 ? -2.646 28.064 43.881 1.00 59.81 211 ALA A C 1
ATOM 1707 O O . ALA A 1 211 ? -2.156 28.408 42.809 1.00 59.81 211 ALA A O 1
ATOM 1708 N N . SER A 1 212 ? -2.221 26.996 44.564 1.00 57.34 212 SER A N 1
ATOM 1709 C CA . SER A 1 212 ? -1.213 26.057 44.060 1.00 57.34 212 SER A CA 1
ATOM 1710 C C . SER A 1 212 ? -1.823 24.687 43.740 1.00 57.34 212 SER A C 1
ATOM 1712 O O . SER A 1 212 ? -2.586 24.150 44.545 1.00 57.34 212 SER A O 1
ATOM 1714 N N . SER A 1 213 ? -1.476 24.108 42.589 1.00 51.44 213 SER A N 1
ATOM 1715 C CA . SER A 1 213 ? -1.886 22.765 42.154 1.00 51.44 213 SER A CA 1
ATOM 1716 C C . SER A 1 213 ? -1.124 21.622 42.852 1.00 51.44 213 SER A C 1
ATOM 1718 O O . SER A 1 213 ? -1.596 20.480 42.867 1.00 51.44 213 SER A O 1
ATOM 1720 N N . ASP A 1 214 ? 0.032 21.925 43.461 1.00 53.88 214 ASP A N 1
ATOM 1721 C CA . ASP A 1 214 ? 0.885 20.993 44.215 1.00 53.88 214 ASP A CA 1
ATOM 1722 C C . ASP A 1 214 ? 1.395 21.630 45.529 1.00 53.88 214 ASP A C 1
ATOM 1724 O O . ASP A 1 214 ? 2.571 21.991 45.651 1.00 53.88 214 ASP A O 1
ATOM 1728 N N . PRO A 1 215 ? 0.532 21.753 46.556 1.00 47.75 215 PRO A N 1
ATOM 1729 C CA . PRO A 1 215 ? 0.876 22.426 47.811 1.00 47.75 215 PRO A CA 1
ATOM 1730 C C . PRO A 1 215 ? 1.941 21.687 48.644 1.00 47.75 215 PRO A C 1
ATOM 1732 O O . PRO A 1 215 ? 2.486 22.255 49.589 1.00 47.75 215 PRO A O 1
ATOM 1735 N N . LEU A 1 216 ? 2.252 20.425 48.312 1.00 48.28 216 LEU A N 1
ATOM 1736 C CA . LEU A 1 216 ? 3.205 19.578 49.044 1.00 48.28 216 LEU A CA 1
ATOM 1737 C C . LEU A 1 216 ? 4.499 19.287 48.261 1.00 48.28 216 LEU A C 1
ATOM 1739 O O . LEU A 1 216 ? 5.396 18.647 48.813 1.00 48.28 216 LEU A O 1
ATOM 1743 N N . GLY A 1 217 ? 4.612 19.747 47.009 1.00 47.41 217 GLY A N 1
ATOM 1744 C CA . GLY A 1 217 ? 5.811 19.613 46.174 1.00 47.41 217 GLY A CA 1
ATOM 1745 C C . GLY A 1 217 ? 6.192 18.168 45.838 1.00 47.41 217 GLY A C 1
ATOM 1746 O O . GLY A 1 217 ? 7.381 17.856 45.752 1.00 47.41 217 GLY A O 1
ATOM 1747 N N . GLN A 1 218 ? 5.212 17.265 45.717 1.00 44.09 218 GLN A N 1
ATOM 1748 C CA . GLN A 1 218 ? 5.458 15.828 45.521 1.00 44.09 218 GLN A CA 1
ATOM 1749 C C . GLN A 1 218 ? 5.306 15.353 44.067 1.00 44.09 218 GLN A C 1
ATOM 1751 O O . GLN A 1 218 ? 5.629 14.195 43.782 1.00 44.09 218 GLN A O 1
ATOM 1756 N N . ARG A 1 219 ? 4.838 16.192 43.130 1.00 43.22 219 ARG A N 1
ATOM 1757 C CA . ARG A 1 219 ? 4.770 15.816 41.708 1.00 43.22 219 ARG A CA 1
ATOM 1758 C C . ARG A 1 219 ? 6.063 16.171 40.970 1.00 43.22 219 ARG A C 1
ATOM 1760 O O . ARG A 1 219 ? 6.642 17.239 41.133 1.00 43.22 219 ARG A O 1
ATOM 1767 N N . GLY A 1 220 ? 6.535 15.223 40.160 1.00 37.81 220 GLY A N 1
ATOM 1768 C CA . GLY A 1 220 ? 7.772 15.337 39.391 1.00 37.81 220 GLY A CA 1
ATOM 1769 C C . GLY A 1 220 ? 7.663 16.264 38.174 1.00 37.81 220 GLY A C 1
ATOM 1770 O O . GLY A 1 220 ? 6.705 16.156 37.423 1.00 37.81 220 GLY A O 1
ATOM 1771 N N . GLN A 1 221 ? 8.695 17.107 38.031 1.00 39.31 221 GLN A N 1
ATOM 1772 C CA . GLN A 1 221 ? 9.292 17.817 36.874 1.00 39.31 221 GLN A CA 1
ATOM 1773 C C . GLN A 1 221 ? 8.418 18.400 35.729 1.00 39.31 221 GLN A C 1
ATOM 1775 O O . GLN A 1 221 ? 7.453 17.815 35.255 1.00 39.31 221 GLN A O 1
ATOM 1780 N N . SER A 1 222 ? 8.851 19.583 35.271 1.00 37.84 222 SER A N 1
ATOM 1781 C CA . SER A 1 222 ? 8.116 20.671 34.597 1.00 37.84 222 SER A CA 1
ATOM 1782 C C . SER A 1 222 ? 7.844 20.549 33.083 1.00 37.84 222 SER A C 1
ATOM 1784 O O . SER A 1 222 ? 8.551 19.851 32.349 1.00 37.84 222 SER A O 1
ATOM 1786 N N . TRP A 1 223 ? 6.860 21.339 32.630 1.00 38.84 223 TRP A N 1
ATOM 1787 C CA . TRP A 1 223 ? 6.502 21.681 31.239 1.00 38.84 223 TRP A CA 1
ATOM 1788 C C . TRP A 1 223 ? 6.663 23.212 31.082 1.00 38.84 223 TRP A C 1
ATOM 1790 O O . TRP A 1 223 ? 6.661 23.902 32.095 1.00 38.84 223 TRP A O 1
ATOM 1800 N N . ASP A 1 224 ? 6.904 23.729 29.876 1.00 36.00 224 ASP A N 1
ATOM 1801 C CA . ASP A 1 224 ? 7.533 25.035 29.616 1.00 36.00 224 ASP A CA 1
ATOM 1802 C C . ASP A 1 224 ? 6.586 26.146 29.064 1.00 36.00 224 ASP A C 1
ATOM 1804 O O . ASP A 1 224 ? 7.046 27.287 28.949 1.00 36.00 224 ASP A O 1
ATOM 1808 N N . GLN A 1 225 ? 5.301 25.896 28.736 1.00 40.62 225 GLN A N 1
ATOM 1809 C CA . GLN A 1 225 ? 4.353 26.946 28.274 1.00 40.62 225 GLN A CA 1
ATOM 1810 C C . GLN A 1 225 ? 2.955 26.928 28.930 1.00 40.62 225 GLN A C 1
ATOM 1812 O O . GLN A 1 225 ? 2.502 25.908 29.427 1.00 40.62 225 GLN A O 1
ATOM 1817 N N . ALA A 1 226 ? 2.312 28.108 28.964 1.00 44.44 226 ALA A N 1
ATOM 1818 C CA . ALA A 1 226 ? 1.077 28.401 29.701 1.00 44.44 226 ALA A CA 1
ATOM 1819 C C . ALA A 1 226 ? -0.168 27.695 29.130 1.00 44.44 226 ALA A C 1
ATOM 1821 O O . ALA A 1 226 ? -0.474 27.824 27.941 1.00 44.44 226 ALA A O 1
ATOM 1822 N N . ASP A 1 227 ? -0.903 27.021 30.015 1.00 51.12 227 ASP A N 1
ATOM 1823 C CA . ASP A 1 227 ? -2.085 26.212 29.720 1.00 51.12 227 ASP A CA 1
ATOM 1824 C C . ASP A 1 227 ? -3.381 26.971 30.059 1.00 51.12 227 ASP A C 1
ATOM 1826 O O . ASP A 1 227 ? -3.501 27.606 31.109 1.00 51.12 227 ASP A O 1
ATOM 1830 N N . GLN A 1 228 ? -4.404 26.865 29.206 1.00 45.53 228 GLN A N 1
ATOM 1831 C CA . GLN A 1 228 ? -5.743 27.378 29.524 1.00 45.53 228 GLN A CA 1
ATOM 1832 C C . GLN A 1 228 ? -6.685 26.208 29.849 1.00 45.53 228 GLN A C 1
ATOM 1834 O O . GLN A 1 228 ? -6.911 25.331 29.008 1.00 45.53 228 GLN A O 1
ATOM 1839 N N . LEU A 1 229 ? -7.229 26.194 31.074 1.00 47.91 229 LEU A N 1
ATOM 1840 C CA . LEU A 1 229 ? -8.112 25.149 31.605 1.00 47.91 229 LEU A CA 1
ATOM 1841 C C . LEU A 1 229 ? -9.465 25.742 32.028 1.00 47.91 229 LEU A C 1
ATOM 1843 O O . LEU A 1 229 ? -9.668 26.132 33.175 1.00 47.91 229 LEU A O 1
ATOM 1847 N N . ASP A 1 230 ? -10.443 25.726 31.129 1.00 47.28 230 ASP A N 1
ATOM 1848 C CA . ASP A 1 230 ? -11.794 26.180 31.456 1.00 47.28 230 ASP A CA 1
ATOM 1849 C C . ASP A 1 230 ? -12.666 24.998 31.908 1.00 47.28 230 ASP A C 1
ATOM 1851 O O . ASP A 1 230 ? -13.016 24.110 31.124 1.00 47.28 230 ASP A O 1
ATOM 1855 N N . LEU A 1 231 ? -13.011 24.966 33.201 1.00 51.16 231 LEU A N 1
ATOM 1856 C CA . LEU A 1 231 ? -13.836 23.924 33.816 1.00 51.16 231 LEU A CA 1
ATOM 1857 C C . LEU A 1 231 ? -15.195 24.474 34.275 1.00 51.16 231 LEU A C 1
ATOM 1859 O O . LEU A 1 231 ? -15.322 25.485 34.953 1.00 51.16 231 LEU A O 1
ATOM 1863 N N . HIS A 1 232 ? -16.250 23.740 33.964 1.00 53.44 232 HIS A N 1
ATOM 1864 C CA . HIS A 1 232 ? -17.611 23.985 34.414 1.00 53.44 232 HIS A CA 1
ATOM 1865 C C . HIS A 1 232 ? -18.091 22.773 35.220 1.00 53.44 232 HIS A C 1
ATOM 1867 O O . HIS A 1 232 ? -18.272 21.675 34.689 1.00 53.44 232 HIS A O 1
ATOM 1873 N N . LEU A 1 233 ? -18.319 22.966 36.517 1.00 52.78 233 LEU A N 1
ATOM 1874 C CA . LEU A 1 233 ? -18.805 21.919 37.410 1.00 52.78 233 LEU A CA 1
ATOM 1875 C C . LEU A 1 233 ? -20.307 22.130 37.675 1.00 52.78 233 LEU A C 1
ATOM 1877 O O . LEU A 1 233 ? -20.772 23.224 37.988 1.00 52.78 233 LEU A O 1
ATOM 1881 N N . GLN A 1 234 ? -21.109 21.083 37.534 1.00 52.41 234 GLN A N 1
ATOM 1882 C CA . GLN A 1 234 ? -22.524 21.088 37.906 1.00 52.41 234 GLN A CA 1
ATOM 1883 C C . GLN A 1 234 ? -22.787 19.928 38.853 1.00 52.41 234 GLN A C 1
ATOM 1885 O O . GLN A 1 234 ? -22.314 18.815 38.633 1.00 52.41 234 GLN A O 1
ATOM 1890 N N . MET A 1 235 ? -23.498 20.190 39.949 1.00 55.66 235 MET A N 1
ATOM 1891 C CA . MET A 1 235 ? -23.558 19.242 41.055 1.00 55.66 235 MET A CA 1
ATOM 1892 C C . MET A 1 235 ? -24.966 19.065 41.587 1.00 55.66 235 MET A C 1
ATOM 1894 O O . MET A 1 235 ? -25.762 19.996 41.675 1.00 55.66 235 MET A O 1
ATOM 1898 N N . PHE A 1 236 ? -25.263 17.835 41.981 1.00 53.47 236 PHE A N 1
ATOM 1899 C CA . PHE A 1 236 ? -26.547 17.474 42.553 1.00 53.47 236 P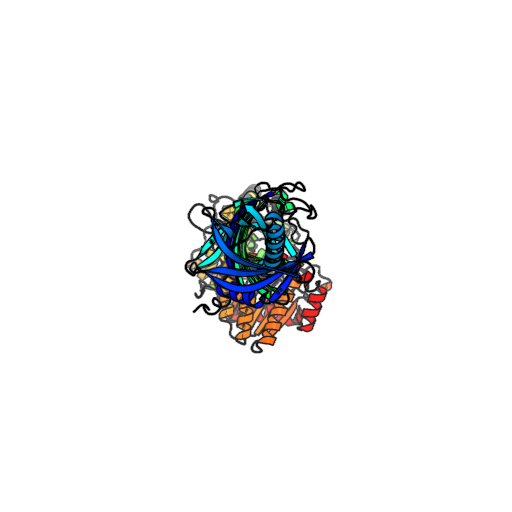HE A CA 1
ATOM 1900 C C . PHE A 1 236 ? -26.302 16.554 43.751 1.00 53.47 236 PHE A C 1
ATOM 1902 O O . PHE A 1 236 ? -25.619 15.538 43.630 1.00 53.47 236 PHE A O 1
ATOM 1909 N N . ALA A 1 237 ? -26.853 16.898 44.914 1.00 50.25 237 ALA A N 1
ATOM 1910 C CA . ALA A 1 237 ? -26.874 16.024 46.086 1.00 50.25 237 ALA A CA 1
ATOM 1911 C C . ALA A 1 237 ? -28.314 15.562 46.351 1.00 50.25 237 ALA A C 1
ATOM 1913 O O . ALA A 1 237 ? -29.251 16.338 46.157 1.00 50.25 237 ALA A O 1
ATOM 1914 N N . TRP A 1 238 ? -28.509 14.316 46.797 1.00 56.97 238 TRP A N 1
ATOM 1915 C CA . TRP A 1 238 ? -29.842 13.767 47.099 1.00 56.97 238 TRP A CA 1
ATOM 1916 C C . TRP A 1 238 ? -29.921 13.082 48.473 1.00 56.97 238 TRP A C 1
ATOM 1918 O O . TRP A 1 238 ? -28.907 12.819 49.132 1.00 56.97 238 TRP A O 1
ATOM 1928 N N . ARG A 1 239 ? -31.150 12.823 48.948 1.00 45.53 239 ARG A N 1
ATOM 1929 C CA . ARG A 1 239 ? -31.451 12.217 50.257 1.00 45.53 239 ARG A CA 1
ATOM 1930 C C . ARG A 1 239 ? -30.933 10.773 50.360 1.00 45.53 239 ARG A C 1
ATOM 1932 O O . ARG A 1 239 ? -31.671 9.823 50.145 1.00 45.53 239 ARG A O 1
ATOM 1939 N N . SER A 1 240 ? -29.658 10.618 50.710 1.00 51.19 240 SER A N 1
ATOM 1940 C CA . SER A 1 240 ? -29.040 9.384 51.250 1.00 51.19 240 SER A CA 1
ATOM 1941 C C . SER A 1 240 ? -27.527 9.511 51.484 1.00 51.19 240 SER A C 1
ATOM 1943 O O . SER A 1 240 ? -26.927 8.580 52.003 1.00 51.19 240 SER A O 1
ATOM 1945 N N . GLY A 1 241 ? -26.900 10.650 51.162 1.00 52.56 241 GLY A N 1
ATOM 1946 C CA . GLY A 1 241 ? -25.437 10.787 51.200 1.00 52.56 241 GLY A CA 1
ATOM 1947 C C . GLY A 1 241 ? -24.771 10.393 49.883 1.00 52.56 241 GLY A C 1
ATOM 1948 O O . GLY A 1 241 ? -23.567 10.166 49.858 1.00 52.56 241 GLY A O 1
ATOM 1949 N N . ALA A 1 242 ? -25.557 10.318 48.809 1.00 54.09 242 ALA A N 1
ATOM 1950 C CA . ALA A 1 242 ? -25.068 10.110 47.464 1.00 54.09 242 ALA A CA 1
ATOM 1951 C C . ALA A 1 242 ? -25.103 11.396 46.627 1.00 54.09 242 ALA A C 1
ATOM 1953 O O . ALA A 1 242 ? -25.952 12.275 46.822 1.00 54.09 242 ALA A O 1
ATOM 1954 N N . TYR A 1 243 ? -24.132 11.500 45.723 1.00 58.41 243 TYR A N 1
ATOM 1955 C CA . TYR A 1 243 ? -23.812 12.710 44.970 1.00 58.41 243 TYR A CA 1
ATOM 1956 C C . TYR A 1 243 ? -23.674 12.394 43.495 1.00 58.41 243 TYR A C 1
ATOM 1958 O O . TYR A 1 243 ? -23.094 11.372 43.135 1.00 58.41 243 TYR A O 1
ATOM 1966 N N . ARG A 1 244 ? -24.119 13.325 42.656 1.00 58.88 244 ARG A N 1
ATOM 1967 C CA . ARG A 1 244 ? -23.758 13.382 41.246 1.00 58.88 244 ARG A CA 1
ATOM 1968 C C . ARG A 1 244 ? -22.946 14.633 40.975 1.00 58.88 244 ARG A C 1
ATOM 1970 O O . ARG A 1 244 ? -23.364 15.743 41.307 1.00 58.88 244 ARG A O 1
ATOM 1977 N N . VAL A 1 245 ? -21.807 14.432 40.333 1.00 56.34 245 VAL A N 1
ATOM 1978 C CA . VAL A 1 245 ? -20.931 15.491 39.843 1.00 56.34 245 VAL A CA 1
ATOM 1979 C C . VAL A 1 245 ? -20.866 15.365 38.333 1.00 56.34 245 VAL A C 1
ATOM 1981 O O . VAL A 1 245 ? -20.365 14.363 37.829 1.00 56.34 245 VAL A O 1
ATOM 1984 N N . ASP A 1 246 ? -21.382 16.358 37.622 1.00 58.47 246 ASP A N 1
ATOM 1985 C CA . ASP A 1 246 ? -21.185 16.505 36.186 1.00 58.47 246 ASP A CA 1
ATOM 1986 C C . ASP A 1 246 ? -20.068 17.543 35.973 1.00 58.47 246 ASP A C 1
ATOM 1988 O O . ASP A 1 246 ? -20.177 18.706 36.359 1.00 58.47 246 ASP A O 1
ATOM 1992 N N . LEU A 1 247 ? -18.963 17.105 35.383 1.00 55.91 247 LEU A N 1
ATOM 1993 C CA . LEU A 1 247 ? -17.807 17.916 35.033 1.00 55.91 247 LEU A CA 1
ATOM 1994 C C . LEU A 1 247 ? -17.793 18.096 33.518 1.00 55.91 247 LEU A C 1
ATOM 1996 O O . LEU A 1 247 ? -17.629 17.126 32.776 1.00 55.91 247 LEU A O 1
ATOM 2000 N N . LYS A 1 248 ? -17.927 19.340 33.066 1.00 57.47 248 LYS A N 1
ATOM 2001 C CA . LYS A 1 248 ? -17.781 19.716 31.662 1.00 57.47 248 LYS A CA 1
ATOM 2002 C C . LYS A 1 248 ? -16.667 20.729 31.524 1.00 57.47 248 LYS A C 1
ATOM 2004 O O . LYS A 1 248 ? -16.545 21.599 32.367 1.00 57.47 248 LYS A O 1
ATOM 2009 N N . GLY A 1 249 ? -15.855 20.662 30.487 1.00 57.53 249 GLY A N 1
ATOM 2010 C CA . GLY A 1 249 ? -14.794 21.651 30.333 1.00 57.53 249 GLY A CA 1
ATOM 2011 C C . GLY A 1 249 ? -13.982 21.471 29.073 1.00 57.53 249 GLY A C 1
ATOM 2012 O O . GLY A 1 249 ? -14.172 20.504 28.335 1.00 57.53 249 GLY A O 1
ATOM 2013 N N . GLN A 1 250 ? -13.076 22.408 28.848 1.00 54.84 250 GLN A N 1
ATOM 2014 C CA . GLN A 1 250 ? -12.137 22.380 27.745 1.00 54.84 250 GLN A CA 1
ATOM 2015 C C . GLN A 1 250 ? -10.732 22.679 28.270 1.00 54.84 250 GLN A C 1
ATOM 2017 O O . GLN A 1 250 ? -10.518 23.646 28.996 1.00 54.84 250 GLN A O 1
ATOM 2022 N N . LEU A 1 251 ? -9.776 21.830 27.904 1.00 53.12 251 LEU A N 1
ATOM 2023 C CA . LEU A 1 251 ? -8.354 22.042 28.155 1.00 53.12 251 LEU A CA 1
ATOM 2024 C C . LEU A 1 251 ? -7.643 22.157 26.810 1.00 53.12 251 LEU A C 1
ATOM 2026 O O . LEU A 1 251 ? -7.767 21.256 25.983 1.00 53.12 251 LEU A O 1
ATOM 2030 N N . SER A 1 252 ? -6.880 23.225 26.617 1.00 51.62 252 SER A N 1
ATOM 2031 C CA . SER A 1 252 ? -6.046 23.416 25.428 1.00 51.62 252 SER A CA 1
ATOM 2032 C C . SER A 1 252 ? -4.575 23.364 25.832 1.00 51.62 252 SER A C 1
ATOM 2034 O O . SER A 1 252 ? -4.156 24.141 26.684 1.00 51.62 252 SER A O 1
ATOM 2036 N N . LEU A 1 253 ? -3.804 22.458 25.224 1.00 51.53 253 LEU A N 1
ATOM 2037 C CA . LEU A 1 253 ? -2.364 22.304 25.453 1.00 51.53 253 LEU A CA 1
ATOM 2038 C C . LEU A 1 253 ? -1.596 22.660 24.180 1.00 51.53 253 LEU A C 1
ATOM 2040 O O . LEU A 1 253 ? -1.890 22.123 23.109 1.00 51.53 253 LEU A O 1
ATOM 2044 N N . HIS A 1 254 ? -0.567 23.494 24.308 1.00 52.56 254 HIS A N 1
ATOM 2045 C CA . HIS A 1 254 ? 0.380 23.789 23.234 1.00 52.56 254 HIS A CA 1
ATOM 2046 C C . HIS A 1 254 ? 1.781 23.352 23.651 1.00 52.56 254 HIS A C 1
ATOM 2048 O O . HIS A 1 254 ? 2.372 23.918 24.560 1.00 52.56 254 HIS A O 1
ATOM 2054 N N . LEU A 1 255 ? 2.313 22.337 22.973 1.00 52.03 255 LEU A N 1
ATOM 2055 C CA . LEU A 1 255 ? 3.597 21.732 23.312 1.00 52.03 255 LEU A CA 1
ATOM 2056 C C . LEU A 1 255 ? 4.654 22.194 22.306 1.00 52.03 255 LEU A C 1
ATOM 2058 O O . LEU A 1 255 ? 4.514 21.958 21.103 1.00 52.03 255 LEU A O 1
ATOM 2062 N N . SER A 1 256 ? 5.713 22.836 22.793 1.00 53.22 256 SER A N 1
ATOM 2063 C CA . SER A 1 256 ? 6.898 23.244 22.032 1.00 53.22 256 SER A CA 1
ATOM 2064 C C . SER A 1 256 ? 7.773 22.055 21.617 1.00 53.22 256 SER A C 1
ATOM 2066 O O . SER A 1 256 ? 7.572 20.912 22.035 1.00 53.22 256 SER A O 1
ATOM 2068 N N . GLU A 1 257 ? 8.810 22.309 20.817 1.00 50.62 257 GLU A N 1
ATOM 2069 C CA . GLU A 1 257 ? 9.742 21.270 20.364 1.00 50.62 257 GLU A CA 1
ATOM 2070 C C . GLU A 1 257 ? 10.477 20.610 21.542 1.00 50.62 257 GLU A C 1
ATOM 2072 O O . GLU A 1 257 ? 10.662 19.393 21.587 1.00 50.62 257 GLU A O 1
ATOM 2077 N N . ALA A 1 258 ? 10.873 21.403 22.540 1.00 52.00 258 ALA A N 1
ATOM 2078 C CA . ALA A 1 258 ? 11.524 20.895 23.743 1.00 52.00 258 ALA A CA 1
ATOM 2079 C C . ALA A 1 258 ? 10.581 20.025 24.592 1.00 52.00 258 ALA A C 1
ATOM 2081 O O . ALA A 1 258 ? 11.040 19.103 25.265 1.00 52.00 258 ALA A O 1
ATOM 2082 N N . GLU A 1 259 ? 9.275 20.280 24.533 1.00 47.34 259 GLU A N 1
ATOM 2083 C CA . GLU A 1 259 ? 8.250 19.558 25.291 1.00 47.34 259 GLU A CA 1
ATOM 2084 C C . GLU A 1 259 ? 7.787 18.298 24.557 1.00 47.34 259 GLU A C 1
ATOM 2086 O O . GLU A 1 259 ? 7.735 17.223 25.149 1.00 47.34 259 GLU A O 1
ATOM 2091 N N . THR A 1 260 ? 7.582 18.368 23.242 1.00 48.09 260 THR A N 1
ATOM 2092 C CA . THR A 1 260 ? 7.346 17.190 22.388 1.00 48.09 260 THR A CA 1
ATOM 2093 C C . THR A 1 260 ? 8.526 16.211 22.419 1.00 48.09 260 THR A C 1
ATOM 2095 O O . THR A 1 260 ? 8.319 15.003 22.285 1.00 48.09 260 THR A O 1
ATOM 2098 N N . ARG A 1 261 ? 9.757 16.680 22.701 1.00 47.03 261 ARG A N 1
ATOM 2099 C CA . ARG A 1 261 ? 10.923 15.819 22.998 1.00 47.03 261 ARG A CA 1
ATOM 2100 C C . ARG A 1 261 ? 10.727 14.942 24.233 1.00 47.03 261 ARG A C 1
ATOM 2102 O O . ARG A 1 261 ? 11.227 13.812 24.251 1.00 47.03 261 ARG A O 1
ATOM 2109 N N . ARG A 1 262 ? 10.017 15.456 25.241 1.00 45.19 262 ARG A N 1
ATOM 2110 C CA . ARG A 1 262 ? 9.748 14.794 26.529 1.00 45.19 262 ARG A CA 1
ATOM 2111 C C . ARG A 1 262 ? 8.580 13.817 26.434 1.00 45.19 262 ARG A C 1
ATOM 2113 O O . ARG A 1 262 ? 8.540 12.849 27.191 1.00 45.19 262 ARG A O 1
ATOM 2120 N N . ILE A 1 263 ? 7.665 14.021 25.485 1.00 39.50 263 ILE A N 1
ATOM 2121 C CA . ILE A 1 263 ? 6.586 13.070 25.230 1.00 39.50 263 ILE A CA 1
ATOM 2122 C C . ILE A 1 263 ? 7.182 11.834 24.562 1.00 39.50 263 ILE A C 1
ATOM 2124 O O . ILE A 1 263 ? 7.577 11.838 23.392 1.00 39.50 263 ILE A O 1
ATOM 2128 N N . GLN A 1 264 ? 7.236 10.756 25.335 1.00 36.25 264 GLN A N 1
ATOM 2129 C CA . GLN A 1 264 ? 7.626 9.456 24.831 1.00 36.25 264 GLN A CA 1
ATOM 2130 C C . GLN A 1 264 ? 6.389 8.621 24.545 1.00 36.25 264 GLN A C 1
ATOM 2132 O O . GLN A 1 264 ? 5.698 8.162 25.454 1.00 36.25 264 GLN A O 1
ATOM 2137 N N . LEU A 1 265 ? 6.145 8.361 23.265 1.00 35.53 265 LEU A N 1
ATOM 2138 C CA . LEU A 1 265 ? 5.259 7.277 22.870 1.00 35.53 265 LEU A CA 1
ATOM 2139 C C . LEU A 1 265 ? 6.091 5.999 22.855 1.00 35.53 265 LEU A C 1
ATOM 2141 O O . LEU A 1 265 ? 6.854 5.737 21.930 1.00 35.53 265 LEU A O 1
ATOM 2145 N N . GLN A 1 266 ? 5.960 5.219 23.930 1.00 31.17 266 GLN A N 1
ATOM 2146 C CA . GLN A 1 266 ? 6.614 3.915 24.088 1.00 31.17 266 GLN A CA 1
ATOM 2147 C C . GLN A 1 266 ? 8.154 3.953 23.972 1.00 31.17 266 GLN A C 1
ATOM 2149 O O . GLN A 1 266 ? 8.756 3.055 23.392 1.00 31.17 266 GLN A O 1
ATOM 2154 N N . GLY A 1 267 ? 8.802 4.974 24.544 1.00 30.38 267 GLY A N 1
ATOM 2155 C CA . GLY A 1 267 ? 10.269 5.082 24.579 1.00 30.38 267 GLY A CA 1
ATOM 2156 C C . GLY A 1 267 ? 10.889 5.877 23.424 1.00 30.38 267 GLY A C 1
ATOM 2157 O O . GLY A 1 267 ? 12.077 6.186 23.466 1.00 30.38 267 GLY A O 1
ATOM 2158 N N . LEU A 1 268 ? 10.096 6.230 22.406 1.00 30.47 268 LEU A N 1
ATOM 2159 C CA . LEU A 1 268 ? 10.523 7.056 21.277 1.00 30.47 268 LEU A CA 1
ATOM 2160 C C . LEU A 1 268 ? 10.061 8.498 21.476 1.00 30.47 268 LEU A C 1
ATOM 2162 O O . LEU A 1 268 ? 8.897 8.758 21.780 1.00 30.47 268 LEU A O 1
ATOM 2166 N N . SER A 1 269 ? 10.988 9.434 21.289 1.00 39.97 269 SER A N 1
ATOM 2167 C CA . SER A 1 269 ? 10.696 10.862 21.343 1.00 39.97 269 SER A CA 1
ATOM 2168 C C . SER A 1 269 ? 9.913 11.293 20.096 1.00 39.97 269 SER A C 1
ATOM 2170 O O . SER A 1 269 ? 10.395 11.122 18.971 1.00 39.97 269 SER A O 1
ATOM 2172 N N . LEU A 1 270 ? 8.726 11.878 20.295 1.00 40.66 270 LEU A N 1
ATOM 2173 C CA . LEU A 1 270 ? 7.868 12.425 19.224 1.00 40.66 270 LEU A CA 1
ATOM 2174 C C . LEU A 1 270 ? 8.572 13.505 18.378 1.00 40.66 270 LEU A C 1
ATOM 2176 O O . LEU A 1 270 ? 8.270 13.700 17.200 1.00 40.66 270 LEU A O 1
ATOM 2180 N N . SER A 1 271 ? 9.559 14.164 18.973 1.00 41.72 271 SER A N 1
ATOM 2181 C CA . SER A 1 271 ? 10.295 15.303 18.419 1.00 41.72 271 SER A CA 1
ATOM 2182 C C . SER A 1 271 ? 11.140 15.078 17.176 1.00 41.72 271 SER A C 1
ATOM 2184 O O . SER A 1 271 ? 11.499 16.046 16.513 1.00 41.72 271 SER A O 1
ATOM 2186 N N . SER A 1 272 ? 11.491 13.832 16.846 1.00 44.53 272 SER A N 1
ATOM 2187 C CA . SER A 1 272 ? 12.295 13.576 15.641 1.00 44.53 272 SER A CA 1
ATOM 2188 C C . SER A 1 272 ? 11.595 14.077 14.372 1.00 44.53 272 SER A C 1
ATOM 2190 O O . SER A 1 272 ? 12.255 14.349 13.374 1.00 44.53 272 SER A O 1
ATOM 2192 N N . HIS A 1 273 ? 10.268 14.231 14.434 1.00 45.44 273 HIS A N 1
ATOM 2193 C CA . HIS A 1 273 ? 9.446 14.675 13.320 1.00 45.44 273 HIS A CA 1
ATOM 2194 C C . HIS A 1 273 ? 8.452 15.787 13.708 1.00 45.44 273 HIS A C 1
ATOM 2196 O O . HIS A 1 273 ? 8.080 16.563 12.836 1.00 45.44 273 HIS A O 1
ATOM 2202 N N . ILE A 1 274 ? 8.047 15.929 14.978 1.00 48.03 274 ILE A N 1
ATOM 2203 C CA . ILE A 1 274 ? 7.027 16.904 15.414 1.00 48.03 274 ILE A CA 1
ATOM 2204 C C . ILE A 1 274 ? 7.669 18.026 16.238 1.00 48.03 274 ILE A C 1
ATOM 2206 O O . ILE A 1 274 ? 8.203 17.782 17.312 1.00 48.03 274 ILE A O 1
ATOM 2210 N N . GLN A 1 275 ? 7.602 19.257 15.733 1.00 54.12 275 GLN A N 1
ATOM 2211 C CA . GLN A 1 275 ? 8.160 20.465 16.350 1.00 54.12 275 GLN A CA 1
ATOM 2212 C C . GLN A 1 275 ? 7.170 21.181 17.270 1.00 54.12 275 GLN A C 1
ATOM 2214 O O . GLN A 1 275 ? 7.592 21.800 18.238 1.00 54.12 275 GLN A O 1
ATOM 2219 N N . GLN A 1 276 ? 5.868 21.104 16.989 1.00 56.50 276 GLN A N 1
ATOM 2220 C CA . GLN A 1 276 ? 4.817 21.642 17.856 1.00 56.50 276 GLN A CA 1
ATOM 2221 C C . GLN A 1 276 ? 3.571 20.756 17.798 1.00 56.50 276 GLN A C 1
ATOM 2223 O O . GLN A 1 276 ? 3.280 20.157 16.759 1.00 56.50 276 GLN A O 1
ATOM 2228 N N . LEU A 1 277 ? 2.831 20.674 18.903 1.00 53.00 277 LEU A N 1
ATOM 2229 C CA . LEU A 1 277 ? 1.584 19.911 18.998 1.00 53.00 277 LEU A CA 1
ATOM 2230 C C . LEU A 1 277 ? 0.535 20.709 19.783 1.00 53.00 277 LEU A C 1
ATOM 2232 O O . LEU A 1 277 ? 0.756 21.034 20.946 1.00 53.00 277 LEU A O 1
ATOM 2236 N N . GLY A 1 278 ? -0.604 20.994 19.149 1.00 54.28 278 GLY A N 1
ATOM 2237 C CA . GLY A 1 278 ? -1.784 21.593 19.772 1.00 54.28 278 GLY A CA 1
ATOM 2238 C C . GLY A 1 278 ? -2.845 20.531 20.068 1.00 54.28 278 GLY A C 1
ATOM 2239 O O . GLY A 1 278 ? -3.392 19.927 19.137 1.00 54.28 278 GLY A O 1
ATOM 2240 N N . LEU A 1 279 ? -3.142 20.305 21.348 1.00 51.84 279 LEU A N 1
ATOM 2241 C CA . LEU A 1 279 ? -4.157 19.365 21.828 1.00 51.84 279 LEU A CA 1
ATOM 2242 C C . LEU A 1 279 ? -5.332 20.113 22.451 1.00 51.84 279 LEU A C 1
ATOM 2244 O O . LEU A 1 279 ? -5.147 21.087 23.168 1.00 51.84 279 LEU A O 1
ATOM 2248 N N . GLU A 1 280 ? -6.534 19.595 22.245 1.00 56.19 280 GLU A N 1
ATOM 2249 C CA . GLU A 1 280 ? -7.751 20.063 22.897 1.00 56.19 280 GLU A CA 1
ATOM 2250 C C . GLU A 1 280 ? -8.459 18.870 23.544 1.00 56.19 280 GLU A C 1
ATOM 2252 O O . GLU A 1 280 ? -8.740 17.871 22.884 1.00 56.19 280 GLU A O 1
ATOM 2257 N N . LEU A 1 281 ? -8.744 18.949 24.838 1.00 55.03 281 LEU A N 1
ATOM 2258 C CA . LEU A 1 281 ? -9.528 17.972 25.578 1.00 55.03 281 LEU A CA 1
ATOM 2259 C C . LEU A 1 281 ? -10.888 18.574 25.908 1.00 55.03 281 LEU A C 1
ATOM 2261 O O . LEU A 1 281 ? -10.985 19.458 26.752 1.00 55.03 281 LEU A O 1
ATOM 2265 N N . ALA A 1 282 ? -11.942 18.025 25.313 1.00 56.62 282 ALA A N 1
ATOM 2266 C CA . ALA A 1 282 ? -13.301 18.216 25.790 1.00 56.62 282 ALA A CA 1
ATOM 2267 C C . ALA A 1 282 ? -13.561 17.239 26.945 1.00 56.62 282 ALA A C 1
ATOM 2269 O O . ALA A 1 282 ? -13.572 16.019 26.758 1.00 56.62 282 ALA A O 1
ATOM 2270 N N . ILE A 1 283 ? -13.752 17.770 28.146 1.00 58.03 283 ILE A N 1
ATOM 2271 C CA . ILE A 1 283 ? -14.087 17.017 29.351 1.00 58.03 283 ILE A CA 1
ATOM 2272 C C . ILE A 1 283 ? -15.611 16.923 29.426 1.00 58.03 283 ILE A C 1
ATOM 2274 O O . ILE A 1 283 ? -16.298 17.940 29.407 1.00 58.03 283 ILE A O 1
ATOM 2278 N N . ASP A 1 284 ? -16.130 15.703 29.504 1.00 62.56 284 ASP A N 1
ATOM 2279 C CA . ASP A 1 284 ? -17.531 15.404 29.808 1.00 62.56 284 ASP A CA 1
ATOM 2280 C C . ASP A 1 284 ? -17.537 14.160 30.696 1.00 62.56 284 ASP A C 1
ATOM 2282 O O . ASP A 1 284 ? -17.474 13.019 30.230 1.00 62.56 284 ASP A O 1
ATOM 2286 N N . SER A 1 285 ? -17.461 14.387 32.002 1.00 56.47 285 SER A N 1
ATOM 2287 C CA . SER A 1 285 ? -17.324 13.341 33.007 1.00 56.47 285 SER A CA 1
ATOM 2288 C C . SER A 1 285 ? -18.451 13.427 34.016 1.00 56.47 285 SER A C 1
ATOM 2290 O O . SER A 1 285 ? -18.750 14.491 34.541 1.00 56.47 285 SER A O 1
ATOM 2292 N N . ARG A 1 286 ? -19.037 12.280 34.337 1.00 61.78 286 ARG A N 1
ATOM 2293 C CA . ARG A 1 286 ? -20.000 12.121 35.418 1.00 61.78 286 ARG A CA 1
ATOM 2294 C C . ARG A 1 286 ? -19.410 11.237 36.501 1.00 61.78 286 ARG A C 1
ATOM 2296 O O . ARG A 1 286 ? -18.910 10.155 36.205 1.00 61.78 286 ARG A O 1
ATOM 2303 N N . ALA A 1 287 ? -19.520 11.657 37.750 1.00 54.19 287 ALA A N 1
ATOM 2304 C CA . ALA A 1 287 ? -19.229 10.824 38.905 1.00 54.19 287 ALA A CA 1
ATOM 2305 C C . ALA A 1 287 ? -20.484 10.689 39.770 1.00 54.19 287 ALA A C 1
ATOM 2307 O O . ALA A 1 287 ? -21.021 11.690 40.238 1.00 54.19 287 ALA A O 1
ATOM 2308 N N . ASP A 1 288 ? -20.924 9.451 39.982 1.00 56.53 288 ASP A N 1
ATOM 2309 C CA . ASP A 1 288 ? -21.956 9.098 40.951 1.00 56.53 288 ASP A CA 1
ATOM 2310 C C . ASP A 1 288 ? -21.267 8.499 42.190 1.00 56.53 288 ASP A C 1
ATOM 2312 O O . ASP A 1 288 ? -20.548 7.502 42.104 1.00 56.53 288 ASP A O 1
ATOM 2316 N N . ILE A 1 289 ? -21.451 9.124 43.349 1.00 57.44 289 ILE A N 1
ATOM 2317 C CA . ILE A 1 289 ? -20.934 8.665 44.642 1.00 57.44 289 ILE A CA 1
ATOM 2318 C C . ILE A 1 289 ? -22.116 8.097 45.418 1.00 57.44 289 ILE A C 1
ATOM 2320 O O . ILE A 1 289 ? -23.089 8.808 45.641 1.00 57.44 289 ILE A O 1
ATOM 2324 N N . SER A 1 290 ? -22.045 6.830 45.816 1.00 58.47 290 SER A N 1
ATOM 2325 C CA . SER A 1 290 ? -23.077 6.161 46.630 1.00 58.47 290 SER A CA 1
ATOM 2326 C C . SER A 1 290 ? -22.985 6.531 48.125 1.00 58.47 290 SER A C 1
ATOM 2328 O O . SER A 1 290 ? -21.933 7.007 48.567 1.00 58.47 290 SER A O 1
ATOM 2330 N N . PRO A 1 291 ? -24.034 6.272 48.935 1.00 54.03 291 PRO A N 1
ATOM 2331 C CA . PRO A 1 291 ? -23.990 6.462 50.391 1.00 54.03 291 PRO A CA 1
ATOM 2332 C C . PRO A 1 291 ? -22.859 5.682 51.076 1.00 54.03 291 PRO A C 1
ATOM 2334 O O . PRO A 1 291 ? -22.280 6.143 52.060 1.00 54.03 291 PRO A O 1
ATOM 2337 N N . GLU A 1 292 ? -22.501 4.521 50.524 1.00 62.94 292 GLU A N 1
ATOM 2338 C CA . GLU A 1 292 ? -21.414 3.652 50.984 1.00 62.94 292 GLU A CA 1
ATOM 2339 C C . GLU A 1 292 ? -20.024 4.115 50.498 1.00 62.94 292 GLU A C 1
ATOM 2341 O O . GLU A 1 292 ? -19.029 3.430 50.725 1.00 62.94 292 GLU A O 1
ATOM 2346 N N . ARG A 1 293 ? -19.933 5.296 49.865 1.00 54.53 293 ARG A N 1
ATOM 2347 C CA . ARG A 1 293 ? -18.713 5.906 49.297 1.00 54.53 293 ARG A CA 1
ATOM 2348 C C . ARG A 1 293 ? -18.104 5.162 48.111 1.00 54.53 293 ARG A C 1
ATOM 2350 O O . ARG A 1 293 ? -16.942 5.389 47.778 1.00 54.53 293 ARG A O 1
ATOM 2357 N N . HIS A 1 294 ? -18.869 4.313 47.433 1.00 51.78 294 HIS A N 1
ATOM 2358 C CA . HIS A 1 294 ? -18.423 3.768 46.153 1.00 51.78 294 HIS A CA 1
ATOM 2359 C C . HIS A 1 294 ? -18.541 4.848 45.079 1.00 51.78 294 HIS A C 1
ATOM 2361 O O . HIS A 1 294 ? -19.603 5.461 44.935 1.00 51.78 294 HIS A O 1
ATOM 2367 N N . LEU A 1 295 ? -17.447 5.064 44.350 1.00 46.91 295 LEU A N 1
ATOM 2368 C CA . LEU A 1 295 ? -17.340 6.024 43.259 1.00 46.91 295 LEU A CA 1
ATOM 2369 C C . LEU A 1 295 ? -17.558 5.299 41.928 1.00 46.91 295 LEU A C 1
ATOM 2371 O O . LEU A 1 295 ? -16.753 4.457 41.537 1.00 46.91 295 LEU A O 1
ATOM 2375 N N . GLN A 1 296 ? -18.606 5.667 41.198 1.00 47.94 296 GLN A N 1
ATOM 2376 C CA . GLN A 1 296 ? -18.810 5.237 39.822 1.00 47.94 296 GLN A CA 1
ATOM 2377 C C . GLN A 1 296 ? -18.561 6.416 38.881 1.00 47.94 296 GLN A C 1
ATOM 2379 O O . GLN A 1 296 ? -19.337 7.368 38.837 1.00 47.94 296 GLN A O 1
ATOM 2384 N N . VAL A 1 297 ? -17.473 6.350 38.112 1.00 46.78 297 VAL A N 1
ATOM 2385 C CA . VAL A 1 297 ? -17.123 7.376 37.120 1.00 46.78 297 VAL A CA 1
ATOM 2386 C C . VAL A 1 297 ? -17.529 6.912 35.724 1.00 46.78 297 VAL A C 1
ATOM 2388 O O . VAL A 1 297 ? -17.144 5.832 35.279 1.00 46.78 297 VAL A O 1
ATOM 2391 N N . GLN A 1 298 ? -18.276 7.749 35.013 1.00 48.91 298 GLN A N 1
ATOM 2392 C CA . GLN A 1 298 ? -18.547 7.642 33.584 1.00 48.91 298 GLN A CA 1
ATOM 2393 C C . GLN A 1 298 ? -17.902 8.841 32.885 1.00 48.91 298 GLN A C 1
ATOM 2395 O O . GLN A 1 298 ? -18.436 9.944 32.919 1.00 48.91 298 GLN A O 1
ATOM 2400 N N . ALA A 1 299 ? -16.747 8.635 32.254 1.00 49.81 299 ALA A N 1
ATOM 2401 C CA . ALA A 1 299 ? -16.054 9.676 31.499 1.00 49.81 299 ALA A CA 1
ATOM 2402 C C . ALA A 1 299 ? -16.258 9.476 29.990 1.00 49.81 299 ALA A C 1
ATOM 2404 O O . ALA A 1 299 ? -15.984 8.400 29.458 1.00 49.81 299 ALA A O 1
ATOM 2405 N N . GLN A 1 300 ? -16.709 10.520 29.295 1.00 54.22 300 GLN A N 1
ATOM 2406 C CA . GLN A 1 300 ? -16.754 10.619 27.831 1.00 54.22 300 GLN A CA 1
ATOM 2407 C C . GLN A 1 300 ? -15.782 11.685 27.310 1.00 54.22 300 GLN A C 1
ATOM 2409 O O . GLN A 1 300 ? -16.030 12.309 26.279 1.00 54.22 300 GLN A O 1
ATOM 2414 N N . ASN A 1 301 ? -14.668 11.885 28.015 1.00 50.50 301 ASN A N 1
ATOM 2415 C CA . ASN A 1 301 ? -13.662 12.875 27.648 1.00 50.50 301 ASN A CA 1
ATOM 2416 C C . ASN A 1 301 ? -13.092 12.572 26.253 1.00 50.50 301 ASN A C 1
ATOM 2418 O O . ASN A 1 301 ? -12.775 11.420 25.940 1.00 50.50 301 ASN A O 1
ATOM 2422 N N . ARG A 1 302 ? -12.956 13.601 25.415 1.00 51.66 302 ARG A N 1
ATOM 2423 C CA . ARG A 1 302 ? -12.450 13.486 24.043 1.00 51.66 302 ARG A CA 1
ATOM 2424 C C . ARG A 1 302 ? -11.240 14.379 23.881 1.00 51.66 302 ARG A C 1
ATOM 2426 O O . ARG A 1 302 ? -11.359 15.590 24.016 1.00 51.66 302 ARG A O 1
ATOM 2433 N N . TRP A 1 303 ? -10.107 13.784 23.547 1.00 49.06 303 TRP A N 1
ATOM 2434 C CA . TRP A 1 303 ? -8.938 14.531 23.119 1.00 49.06 303 TRP A CA 1
ATOM 2435 C C . TRP A 1 303 ? -8.947 14.651 21.591 1.00 49.06 303 TRP A C 1
ATOM 2437 O O . TRP A 1 303 ? -9.268 13.694 20.878 1.00 49.06 303 TRP A O 1
ATOM 2447 N N . GLN A 1 304 ? -8.570 15.815 21.086 1.00 56.25 304 GLN A N 1
ATOM 2448 C CA . GLN A 1 304 ? -8.440 16.125 19.670 1.00 56.25 304 GLN A CA 1
ATOM 2449 C C . GLN A 1 304 ? -7.089 16.793 19.444 1.00 56.25 304 GLN A C 1
ATOM 2451 O O . GLN A 1 304 ? -6.710 17.706 20.173 1.00 56.25 304 GLN A O 1
ATOM 2456 N N . ILE A 1 305 ? -6.361 16.348 18.423 1.00 54.81 305 ILE A N 1
ATOM 2457 C CA . ILE A 1 305 ? -5.257 17.146 17.893 1.00 54.81 305 ILE A CA 1
ATOM 2458 C C . ILE A 1 305 ? -5.916 18.231 17.047 1.00 54.81 305 ILE A C 1
ATOM 2460 O O . ILE A 1 305 ? -6.731 17.909 16.188 1.00 54.81 305 ILE A O 1
ATOM 2464 N N . LYS A 1 306 ? -5.624 19.502 17.309 1.00 55.62 306 LYS A N 1
ATOM 2465 C CA . LYS A 1 306 ? -6.102 20.617 16.474 1.00 55.62 306 LYS A CA 1
ATOM 2466 C C . LYS A 1 306 ? -5.027 21.059 15.503 1.00 55.62 306 LYS A C 1
ATOM 2468 O O . LYS A 1 306 ? -5.326 21.474 14.384 1.00 55.62 306 LYS A O 1
ATOM 2473 N N . GLU A 1 307 ? -3.777 20.924 15.927 1.00 56.41 307 GLU A N 1
ATOM 2474 C CA . GLU A 1 307 ? -2.650 21.476 15.213 1.00 56.41 307 GLU A CA 1
ATOM 2475 C C . GLU A 1 307 ? -1.381 20.652 15.423 1.00 56.41 307 GLU A C 1
ATOM 2477 O O . GLU A 1 307 ? -1.121 20.144 16.513 1.00 56.41 307 GLU A O 1
ATOM 2482 N N . LEU A 1 308 ? -0.575 20.536 14.376 1.00 53.59 308 LEU A N 1
ATOM 2483 C CA . LEU A 1 308 ? 0.703 19.842 14.386 1.00 53.59 308 LEU A CA 1
ATOM 2484 C C . LEU A 1 308 ? 1.712 20.667 13.589 1.00 53.59 308 LEU A C 1
ATOM 2486 O O . LEU A 1 308 ? 1.381 21.133 12.505 1.00 53.59 308 LEU A O 1
ATOM 2490 N N . GLN A 1 309 ? 2.948 20.805 14.056 1.00 50.12 309 GLN A N 1
ATOM 2491 C CA . GLN A 1 309 ? 4.045 21.317 13.238 1.00 50.12 309 GLN A CA 1
ATOM 2492 C C . GLN A 1 309 ? 5.055 20.201 12.984 1.00 50.12 309 GLN A C 1
ATOM 2494 O O . GLN A 1 309 ? 5.566 19.607 13.930 1.00 50.12 309 GLN A O 1
ATOM 2499 N N . VAL A 1 310 ? 5.348 19.906 11.718 1.00 45.47 310 VAL A N 1
ATOM 2500 C CA . VAL A 1 310 ? 6.309 18.870 11.295 1.00 45.47 310 VAL A CA 1
ATOM 2501 C C . VAL A 1 310 ? 7.269 19.493 10.290 1.00 45.47 310 VAL A C 1
ATOM 2503 O O . VAL A 1 310 ? 6.835 20.050 9.282 1.00 45.47 310 VAL A O 1
ATOM 2506 N N . MET A 1 311 ? 8.575 19.410 10.565 1.00 42.44 311 MET A N 1
ATOM 2507 C CA . MET A 1 311 ? 9.645 19.899 9.677 1.00 42.44 311 MET A CA 1
ATOM 2508 C C . MET A 1 311 ? 9.476 21.359 9.190 1.00 42.44 311 MET A C 1
ATOM 2510 O O . MET A 1 311 ? 9.775 21.673 8.044 1.00 42.44 311 MET A O 1
ATOM 2514 N N . GLY A 1 312 ? 8.996 22.263 10.044 1.00 42.12 312 GLY A N 1
ATOM 2515 C CA . GLY A 1 312 ? 8.850 23.698 9.769 1.00 42.12 312 GLY A CA 1
ATOM 2516 C C . GLY A 1 312 ? 7.467 24.120 9.271 1.00 42.12 312 GLY A C 1
ATOM 2517 O O . GLY A 1 312 ? 7.182 25.313 9.214 1.00 42.12 312 GLY A O 1
ATOM 2518 N N . HIS A 1 313 ? 6.581 23.168 8.978 1.00 41.09 313 HIS A N 1
ATOM 2519 C CA . HIS A 1 313 ? 5.256 23.418 8.410 1.00 41.09 313 HIS A CA 1
ATOM 2520 C C . HIS A 1 313 ? 4.151 23.154 9.434 1.00 41.09 313 HIS A C 1
ATOM 2522 O O . HIS A 1 313 ? 4.247 22.194 10.195 1.00 41.09 313 HIS A O 1
ATOM 2528 N N . ARG A 1 314 ? 3.117 24.004 9.453 1.00 47.16 314 ARG A N 1
ATOM 2529 C CA . ARG A 1 314 ? 1.974 23.965 10.382 1.00 47.16 314 ARG A CA 1
ATOM 2530 C C . ARG A 1 314 ? 0.785 23.272 9.709 1.00 47.16 314 ARG A C 1
ATOM 2532 O O . ARG A 1 314 ? 0.441 23.611 8.581 1.00 47.16 314 ARG A O 1
ATOM 2539 N N . TYR A 1 315 ? 0.152 22.337 10.402 1.00 46.88 315 TYR A N 1
ATOM 2540 C CA . TYR A 1 315 ? -0.896 21.458 9.883 1.00 46.88 315 TYR A CA 1
ATOM 2541 C C . TYR A 1 315 ? -2.104 21.453 10.820 1.00 46.88 315 TYR A C 1
ATOM 2543 O O . TYR A 1 315 ? -1.936 21.517 12.036 1.00 46.88 315 TYR A O 1
ATOM 2551 N N . GLN A 1 316 ? -3.312 21.333 10.264 1.00 47.47 316 GLN A N 1
ATOM 2552 C CA . GLN A 1 316 ? -4.551 21.147 11.028 1.00 47.47 316 GLN A CA 1
ATOM 2553 C C . GLN A 1 316 ? -5.027 19.696 10.922 1.00 47.47 316 GLN A C 1
ATOM 2555 O O . GLN A 1 316 ? -4.857 19.051 9.887 1.00 47.47 316 GLN A O 1
ATOM 2560 N N . VAL A 1 317 ? -5.624 19.172 11.991 1.00 48.25 317 VAL A N 1
ATOM 2561 C CA . VAL A 1 317 ? -6.169 17.807 12.021 1.00 48.25 317 VAL A CA 1
ATOM 2562 C C . VAL A 1 317 ? -7.692 17.886 12.069 1.00 48.25 317 VAL A C 1
ATOM 2564 O O . VAL A 1 317 ? -8.259 18.601 12.893 1.00 48.25 317 VAL A O 1
ATOM 2567 N N . ASP A 1 318 ? -8.359 17.169 11.162 1.00 48.53 318 ASP A N 1
ATOM 2568 C CA . ASP A 1 318 ? -9.819 17.099 11.134 1.00 48.53 318 ASP A CA 1
ATOM 2569 C C . ASP A 1 318 ? -10.316 16.276 12.342 1.00 48.53 318 ASP A C 1
ATOM 2571 O O . ASP A 1 318 ? -9.936 15.106 12.486 1.00 48.53 318 ASP A O 1
ATOM 2575 N N . PRO A 1 319 ? -11.169 16.841 13.216 1.00 44.94 319 PRO A N 1
ATOM 2576 C CA . PRO A 1 319 ? -11.652 16.155 14.413 1.00 44.94 319 PRO A CA 1
ATOM 2577 C C . PRO A 1 319 ? -12.487 14.895 14.126 1.00 44.94 319 PRO A C 1
ATOM 2579 O O . PRO A 1 319 ? -12.729 14.116 15.051 1.00 44.94 319 PRO A O 1
ATOM 2582 N N . ALA A 1 320 ? -12.931 14.670 12.881 1.00 45.81 320 ALA A N 1
ATOM 2583 C CA . ALA A 1 320 ? -13.632 13.450 12.472 1.00 45.81 320 ALA A CA 1
ATOM 2584 C C . ALA A 1 320 ? -12.700 12.269 12.140 1.00 45.81 320 ALA A C 1
ATOM 2586 O O . ALA A 1 320 ? -13.180 11.137 12.079 1.00 45.81 320 ALA A O 1
ATOM 2587 N N . ASP A 1 321 ? -11.402 12.513 11.933 1.00 43.50 321 ASP A N 1
ATOM 2588 C CA . ASP A 1 321 ? -10.459 11.514 11.415 1.00 43.50 321 ASP A CA 1
ATOM 2589 C C . ASP A 1 321 ? -9.509 10.969 12.508 1.00 43.50 321 ASP A C 1
ATOM 2591 O O . ASP A 1 321 ? -9.015 9.846 12.391 1.00 43.50 321 ASP A O 1
ATOM 2595 N N . LEU A 1 322 ? -9.301 11.694 13.618 1.00 44.94 322 LEU A N 1
ATOM 2596 C CA . LEU A 1 322 ? -8.387 11.298 14.700 1.00 44.94 322 LEU A CA 1
ATOM 2597 C C . LEU A 1 322 ? -8.932 11.687 16.088 1.00 44.94 322 LEU A C 1
ATOM 2599 O O . LEU A 1 322 ? -9.041 12.865 16.419 1.00 44.94 322 LEU A O 1
ATOM 2603 N N . MET A 1 323 ? -9.232 10.697 16.930 1.00 45.19 323 MET A N 1
ATOM 2604 C CA . MET A 1 323 ? -9.645 10.873 18.324 1.00 45.19 323 MET A CA 1
ATOM 2605 C C . MET A 1 323 ? -8.575 10.315 19.260 1.00 45.19 323 MET A C 1
ATOM 2607 O O . MET A 1 323 ? -8.174 9.164 19.180 1.00 45.19 323 MET A O 1
ATOM 2611 N N . LEU A 1 324 ? -8.127 11.113 20.212 1.00 44.47 324 LEU A N 1
ATOM 2612 C CA . LEU A 1 324 ? -7.275 10.636 21.290 1.00 44.47 324 LEU A CA 1
ATOM 2613 C C . LEU A 1 324 ? -8.195 10.166 22.436 1.00 44.47 324 LEU A C 1
ATOM 2615 O O . LEU A 1 324 ? -9.093 10.880 22.893 1.00 44.47 324 LEU A O 1
ATOM 2619 N N . ARG A 1 325 ? -8.020 8.926 22.881 1.00 41.50 325 ARG A N 1
ATOM 2620 C CA . ARG A 1 325 ? -8.712 8.344 24.031 1.00 41.50 325 ARG A CA 1
ATOM 2621 C C . ARG A 1 325 ? -7.712 8.096 25.134 1.00 41.50 325 ARG A C 1
ATOM 2623 O O . ARG A 1 325 ? -6.724 7.406 24.947 1.00 41.50 325 ARG A O 1
ATOM 2630 N N . PHE A 1 326 ? -7.980 8.655 26.303 1.00 37.12 326 PHE A N 1
ATOM 2631 C CA . PHE A 1 326 ? -7.182 8.358 27.479 1.00 37.12 326 PHE A CA 1
ATOM 2632 C C . PHE A 1 326 ? -7.807 7.170 28.215 1.00 37.12 326 PHE A C 1
ATOM 2634 O O . PHE A 1 326 ? -8.924 7.274 28.721 1.00 37.12 326 PHE A O 1
ATOM 2641 N N . ASP A 1 327 ? -7.097 6.044 28.254 1.00 38.12 327 ASP A N 1
ATOM 2642 C CA . ASP A 1 327 ? -7.486 4.853 29.009 1.00 38.12 327 ASP A CA 1
ATOM 2643 C C . ASP A 1 327 ? -6.701 4.816 30.328 1.00 38.12 327 ASP A C 1
ATOM 2645 O O . ASP A 1 327 ? -5.472 4.929 30.364 1.00 38.12 327 ASP A O 1
ATOM 2649 N N . SER A 1 328 ? -7.421 4.651 31.438 1.00 31.47 328 SER A N 1
ATOM 2650 C CA . SER A 1 328 ? -6.869 4.731 32.795 1.00 31.47 328 SER A CA 1
ATOM 2651 C C . SER A 1 328 ? -5.860 3.626 33.141 1.00 31.47 328 SER A C 1
ATOM 2653 O O . SER A 1 328 ? -5.125 3.769 34.120 1.00 31.47 328 SER A O 1
ATOM 2655 N N . GLN A 1 329 ? -5.791 2.552 32.349 1.00 30.41 329 GLN A N 1
ATOM 2656 C CA . GLN A 1 329 ? -4.818 1.463 32.460 1.00 30.41 329 GLN A CA 1
ATOM 2657 C C . GLN A 1 329 ? -3.712 1.529 31.391 1.00 30.41 329 GLN A C 1
ATOM 2659 O O . GLN A 1 329 ? -2.704 0.833 31.534 1.00 30.41 329 GLN A O 1
ATOM 2664 N N . ARG A 1 330 ? -3.888 2.305 30.309 1.00 32.88 330 ARG A N 1
ATOM 2665 C CA . ARG A 1 330 ? -3.044 2.226 29.095 1.00 32.88 330 ARG A CA 1
ATOM 2666 C C . ARG A 1 330 ? -2.442 3.554 28.629 1.00 32.88 330 ARG A C 1
ATOM 2668 O O . ARG A 1 330 ? -1.546 3.531 27.788 1.00 32.88 330 ARG A O 1
ATOM 2675 N N . GLY A 1 331 ? -2.855 4.681 29.207 1.00 35.75 331 GLY A N 1
ATOM 2676 C CA . GLY A 1 331 ? -2.374 6.014 28.843 1.00 35.75 331 GLY A CA 1
ATOM 2677 C C . GLY A 1 331 ? -3.125 6.611 27.651 1.00 35.75 331 GLY A C 1
ATOM 2678 O O . GLY A 1 331 ? -4.277 6.268 27.390 1.00 35.75 331 GLY A O 1
ATOM 2679 N N . LEU A 1 332 ? -2.484 7.549 26.951 1.00 36.44 332 LEU A N 1
ATOM 2680 C CA . LEU A 1 332 ? -3.049 8.219 25.780 1.00 36.44 332 LEU A CA 1
ATOM 2681 C C . LEU A 1 332 ? -3.017 7.266 24.563 1.00 36.44 332 LEU A C 1
ATOM 2683 O O . LEU A 1 332 ? -1.950 6.980 24.024 1.00 36.44 332 LEU A O 1
ATOM 2687 N N . GLU A 1 333 ? -4.174 6.767 24.134 1.00 38.53 333 GLU A N 1
ATOM 2688 C CA . GLU A 1 333 ? -4.356 5.938 22.936 1.00 38.53 333 GLU A CA 1
ATOM 2689 C C . GLU A 1 333 ? -4.893 6.793 21.769 1.00 38.53 333 GLU A C 1
ATOM 2691 O O . GLU A 1 333 ? -5.831 7.570 21.920 1.00 38.53 333 GLU A O 1
ATOM 2696 N N . LEU A 1 334 ? -4.296 6.667 20.580 1.00 40.62 334 LEU A N 1
ATOM 2697 C CA . LEU A 1 334 ? -4.757 7.316 19.343 1.00 40.62 334 LEU A CA 1
ATOM 2698 C C . LEU A 1 334 ? -5.788 6.425 18.649 1.00 40.62 334 LEU A C 1
ATOM 2700 O O . LEU A 1 334 ? -5.396 5.466 17.991 1.00 40.62 334 LEU A O 1
ATOM 2704 N N . ASP A 1 335 ? -7.077 6.726 18.754 1.00 40.16 335 ASP A N 1
ATOM 2705 C CA . ASP A 1 335 ? -8.159 6.061 18.025 1.00 40.16 335 ASP A CA 1
ATOM 2706 C C . ASP A 1 335 ? -8.584 6.879 16.799 1.00 40.16 335 ASP A C 1
ATOM 2708 O O . ASP A 1 335 ? -9.151 7.959 16.905 1.00 40.16 335 ASP A O 1
ATOM 2712 N N . PHE A 1 336 ? -8.387 6.351 15.594 1.00 42.81 336 PHE A N 1
ATOM 2713 C CA . PHE A 1 336 ? -8.982 6.958 14.402 1.00 42.81 336 PHE A CA 1
ATOM 2714 C C . PHE A 1 336 ? -10.502 6.832 14.507 1.00 42.81 336 PHE A C 1
ATOM 2716 O O . PHE A 1 336 ? -11.030 5.725 14.668 1.00 42.81 336 PHE A O 1
ATOM 2723 N N . LEU A 1 337 ? -11.214 7.960 14.469 1.00 41.00 337 LEU A N 1
ATOM 2724 C CA . LEU A 1 337 ? -12.667 7.924 14.418 1.00 41.00 337 LEU A CA 1
ATOM 2725 C C . LEU A 1 337 ? -13.046 7.230 13.111 1.00 41.00 337 LEU A C 1
ATOM 2727 O O . LEU A 1 337 ? -12.644 7.628 12.020 1.00 41.00 337 LEU A O 1
ATOM 2731 N N . ASN A 1 338 ? -13.817 6.152 13.245 1.00 41.25 338 ASN A N 1
ATOM 2732 C CA . ASN A 1 338 ? -14.521 5.521 12.143 1.00 41.25 338 ASN A CA 1
ATOM 2733 C C . ASN A 1 338 ? -15.535 6.534 11.596 1.00 41.25 338 ASN A C 1
ATOM 2735 O O . ASN A 1 338 ? -16.726 6.448 11.905 1.00 41.25 338 ASN A O 1
ATOM 2739 N N . ALA A 1 339 ? -15.089 7.498 10.792 1.00 34.31 339 ALA A N 1
ATOM 2740 C CA . ALA A 1 339 ? -15.969 8.173 9.864 1.00 34.31 339 ALA A CA 1
ATOM 2741 C C . ALA A 1 339 ? -16.472 7.087 8.907 1.00 34.31 339 ALA A C 1
ATOM 2743 O O . ALA A 1 339 ? -15.817 6.695 7.940 1.00 34.31 339 ALA A O 1
ATOM 2744 N N . LEU A 1 340 ? -17.626 6.524 9.267 1.00 37.44 340 LEU A N 1
ATOM 2745 C CA . LEU A 1 340 ? -18.485 5.722 8.419 1.00 37.44 340 LEU A CA 1
ATOM 2746 C C . LEU A 1 340 ? -18.917 6.595 7.244 1.00 37.44 340 LEU A C 1
ATOM 2748 O O . LEU A 1 340 ? -20.023 7.119 7.202 1.00 37.44 340 LEU A O 1
ATOM 2752 N N . THR A 1 341 ? -18.034 6.741 6.275 1.00 35.31 341 THR A N 1
ATOM 2753 C CA . THR A 1 341 ? -18.399 7.100 4.919 1.00 35.31 341 THR A CA 1
ATOM 2754 C C . THR A 1 341 ? -17.707 6.103 4.003 1.00 35.31 341 THR A C 1
ATOM 2756 O O . THR A 1 341 ? -16.802 6.420 3.242 1.00 35.31 341 THR A O 1
ATOM 2759 N N . SER A 1 342 ? -18.205 4.858 4.015 1.00 33.38 342 SER A N 1
ATOM 2760 C CA . SER A 1 342 ? -18.454 4.260 2.702 1.00 33.38 342 SER A CA 1
ATOM 2761 C C . SER A 1 342 ? -19.327 5.279 1.982 1.00 33.38 342 SER A C 1
ATOM 2763 O O . SER A 1 342 ? -20.409 5.581 2.501 1.00 33.38 342 SER A O 1
ATOM 2765 N N . PRO A 1 343 ? -18.897 5.871 0.856 1.00 36.22 343 PRO A N 1
ATOM 2766 C CA . PRO A 1 343 ? -19.864 6.526 0.009 1.00 36.22 343 PRO A CA 1
ATOM 2767 C C . PRO A 1 343 ? -20.933 5.467 -0.241 1.00 36.22 343 PRO A C 1
ATOM 2769 O O . PRO A 1 343 ? -20.648 4.404 -0.786 1.00 36.22 343 PRO A O 1
ATOM 2772 N N . ALA A 1 344 ? -22.166 5.741 0.166 1.00 35.03 344 ALA A N 1
ATOM 2773 C CA . ALA A 1 344 ? -23.332 4.963 -0.234 1.00 35.03 344 ALA A CA 1
ATOM 2774 C C . ALA A 1 344 ? -23.610 5.104 -1.753 1.00 35.03 344 ALA A C 1
ATOM 2776 O O . ALA A 1 344 ? -24.732 4.904 -2.205 1.00 35.03 344 ALA A O 1
ATOM 2777 N N . GLY A 1 345 ? -22.597 5.476 -2.546 1.00 44.06 345 GLY A N 1
ATOM 2778 C CA . GLY A 1 345 ? -22.614 5.552 -3.994 1.00 44.06 345 GLY A CA 1
ATOM 2779 C C . GLY A 1 345 ? -21.759 4.432 -4.574 1.00 44.06 345 GLY A C 1
ATOM 2780 O O . GLY A 1 345 ? -20.660 4.161 -4.095 1.00 44.06 345 GLY A O 1
ATOM 2781 N N . ALA A 1 346 ? -22.266 3.770 -5.611 1.00 55.53 346 ALA A N 1
ATOM 2782 C CA . ALA A 1 346 ? -21.518 2.772 -6.360 1.00 55.53 346 ALA A CA 1
ATOM 2783 C C . ALA A 1 346 ? -20.274 3.418 -6.995 1.00 55.53 346 ALA A C 1
ATOM 2785 O O . ALA A 1 346 ? -20.389 4.145 -7.984 1.00 55.53 346 ALA A O 1
ATOM 2786 N N . TYR A 1 347 ? -19.083 3.169 -6.440 1.00 67.25 347 TYR A N 1
ATOM 2787 C CA . TYR A 1 347 ? -17.847 3.488 -7.149 1.00 67.25 347 TYR A CA 1
ATOM 2788 C C . TYR A 1 347 ? -17.798 2.628 -8.411 1.00 67.25 347 TYR A C 1
ATOM 2790 O O . TYR A 1 347 ? -17.745 1.404 -8.329 1.00 67.25 347 TYR A O 1
ATOM 2798 N N . THR A 1 348 ? -17.865 3.275 -9.573 1.00 71.38 348 THR A N 1
ATOM 2799 C CA . THR A 1 348 ? -17.886 2.598 -10.871 1.00 71.38 348 THR A CA 1
ATOM 2800 C C . THR A 1 348 ? -16.615 2.979 -11.630 1.00 71.38 348 THR A C 1
ATOM 2802 O O . THR A 1 348 ? -16.524 4.117 -12.098 1.00 71.38 348 THR A O 1
ATOM 2805 N N . PRO A 1 349 ? -15.627 2.072 -11.742 1.00 81.81 349 PRO A N 1
ATOM 2806 C CA . PRO A 1 349 ? -14.440 2.297 -12.563 1.00 81.81 349 PRO A CA 1
ATOM 2807 C C . PRO A 1 349 ? -14.816 2.543 -14.032 1.00 81.81 349 PRO A C 1
ATOM 2809 O O . PRO A 1 349 ? -15.846 2.058 -14.512 1.00 81.81 349 PRO A O 1
ATOM 2812 N N . GLN A 1 350 ? -13.965 3.242 -14.786 1.00 87.31 350 GLN A N 1
ATOM 2813 C CA . GLN A 1 350 ? -14.175 3.471 -16.219 1.00 87.31 350 GLN A CA 1
ATOM 2814 C C . GLN A 1 350 ? -13.729 2.252 -17.036 1.00 87.31 350 GLN A C 1
ATOM 2816 O O . GLN A 1 350 ? -12.709 2.258 -17.730 1.00 87.31 350 GLN A O 1
ATOM 2821 N N . LEU A 1 351 ? -14.520 1.183 -16.956 1.00 92.25 351 LEU A N 1
ATOM 2822 C CA . LEU A 1 351 ? -14.198 -0.095 -17.577 1.00 92.25 351 LEU A CA 1
ATOM 2823 C C . LEU A 1 351 ? -14.119 0.009 -19.102 1.00 92.25 351 LEU A C 1
ATOM 2825 O O . LEU A 1 351 ? -15.080 0.360 -19.792 1.00 92.25 351 LEU A O 1
ATOM 2829 N N . THR A 1 352 ? -12.962 -0.357 -19.645 1.00 94.00 352 THR A N 1
ATOM 2830 C CA . THR A 1 352 ? -12.747 -0.502 -21.088 1.00 94.00 352 THR A CA 1
ATOM 2831 C C . THR A 1 352 ? -12.006 -1.809 -21.394 1.00 94.00 352 THR A C 1
ATOM 2833 O O . THR A 1 352 ? -11.508 -2.427 -20.463 1.00 94.00 352 THR A O 1
ATOM 2836 N N . PRO A 1 353 ? -11.974 -2.293 -22.655 1.00 95.38 353 PRO A N 1
ATOM 2837 C CA . PRO A 1 353 ? -11.287 -3.546 -22.986 1.00 95.38 353 PRO A CA 1
ATOM 2838 C C . PRO A 1 353 ? -9.761 -3.398 -23.105 1.00 95.38 353 PRO A C 1
ATOM 2840 O O . PRO A 1 353 ? -9.275 -2.554 -23.872 1.00 95.38 353 PRO A O 1
ATOM 2843 N N . HIS A 1 354 ? -9.020 -4.300 -22.459 1.00 98.06 354 HIS A N 1
ATOM 2844 C CA . HIS A 1 354 ? -7.554 -4.336 -22.420 1.00 98.06 354 HIS A CA 1
ATOM 2845 C C . HIS A 1 354 ? -7.025 -5.746 -22.652 1.00 98.06 354 HIS A C 1
ATOM 2847 O O . HIS A 1 354 ? -7.624 -6.723 -22.223 1.00 98.06 354 HIS A O 1
ATOM 2853 N N . ALA A 1 355 ? -5.857 -5.865 -23.276 1.00 98.31 355 ALA A N 1
ATOM 2854 C CA . ALA A 1 355 ? -5.076 -7.092 -23.164 1.00 98.31 355 ALA A CA 1
ATOM 2855 C C . ALA A 1 355 ? -4.396 -7.113 -21.802 1.00 98.31 355 ALA A C 1
ATOM 2857 O O . ALA A 1 355 ? -3.714 -6.140 -21.481 1.00 98.31 355 ALA A O 1
ATOM 2858 N N . LEU A 1 356 ? -4.533 -8.206 -21.054 1.00 98.44 356 LEU A N 1
ATOM 2859 C CA . LEU A 1 356 ? -3.919 -8.382 -19.740 1.00 98.44 356 LEU A CA 1
ATOM 2860 C C . LEU A 1 356 ? -3.065 -9.653 -19.721 1.00 98.44 356 LEU A C 1
ATOM 2862 O O . LEU A 1 356 ? -3.456 -10.680 -20.274 1.00 98.44 356 LEU A O 1
ATOM 2866 N N . LYS A 1 357 ? -1.905 -9.597 -19.065 1.00 97.81 357 LYS A N 1
ATOM 2867 C CA . LYS A 1 357 ? -1.045 -10.760 -18.832 1.00 97.81 357 LYS A CA 1
ATOM 2868 C C . LYS A 1 357 ? -0.458 -10.711 -17.424 1.00 97.81 357 LYS A C 1
ATOM 2870 O O . LYS A 1 357 ? 0.292 -9.795 -17.093 1.00 97.81 357 LYS A O 1
ATOM 2875 N N . LEU A 1 358 ? -0.781 -11.727 -16.626 1.00 98.12 358 LEU A N 1
ATOM 2876 C CA . LEU A 1 358 ? -0.269 -11.907 -15.268 1.00 98.12 358 LEU A CA 1
ATOM 2877 C C . LEU A 1 358 ? 1.181 -12.419 -15.281 1.00 98.12 358 LEU A C 1
ATOM 2879 O O . LEU A 1 358 ? 1.483 -13.421 -15.943 1.00 98.12 358 LEU A O 1
ATOM 2883 N N . ILE A 1 359 ? 2.047 -11.753 -14.518 1.00 98.44 359 ILE A N 1
ATOM 2884 C CA . ILE A 1 359 ? 3.462 -12.079 -14.323 1.00 98.44 359 ILE A CA 1
ATOM 2885 C C . ILE A 1 359 ? 3.692 -12.244 -12.817 1.00 98.44 359 ILE A C 1
ATOM 2887 O O . ILE A 1 359 ? 3.507 -11.294 -12.065 1.00 98.44 359 ILE A O 1
ATOM 2891 N N . ILE A 1 360 ? 4.083 -13.442 -12.385 1.00 97.38 360 ILE A N 1
ATOM 2892 C CA . ILE A 1 360 ? 4.350 -13.761 -10.975 1.00 97.38 360 ILE A CA 1
ATOM 2893 C C . ILE A 1 360 ? 5.859 -13.958 -10.818 1.00 97.38 360 ILE A C 1
ATOM 2895 O O . ILE A 1 360 ? 6.468 -14.684 -11.608 1.00 97.38 360 ILE A O 1
ATOM 2899 N N . GLY A 1 361 ? 6.443 -13.304 -9.818 1.00 96.38 361 GLY A N 1
ATOM 2900 C CA . GLY A 1 361 ? 7.855 -13.396 -9.469 1.00 96.38 361 GLY A CA 1
ATOM 2901 C C . GLY A 1 361 ? 8.765 -12.386 -10.177 1.00 96.38 361 GLY A C 1
ATOM 2902 O O . GLY A 1 361 ? 8.564 -11.997 -11.334 1.00 96.38 361 GLY A O 1
ATOM 2903 N N . GLY A 1 362 ? 9.824 -12.003 -9.464 1.00 96.88 362 GLY 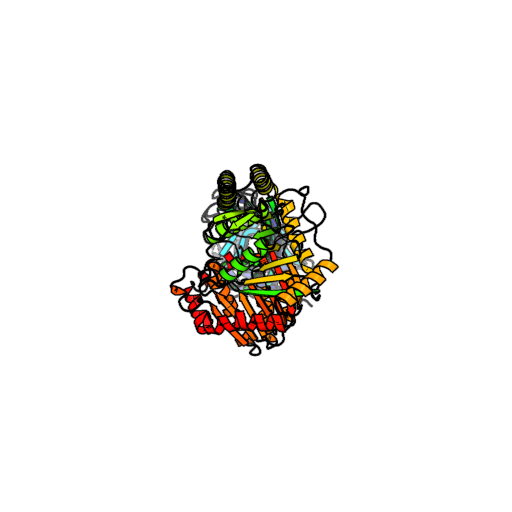A N 1
ATOM 2904 C CA . GLY A 1 362 ? 10.853 -11.064 -9.903 1.00 96.88 362 GLY A CA 1
ATOM 2905 C C . GLY A 1 362 ? 11.570 -11.431 -11.205 1.00 96.88 362 GLY A C 1
ATOM 2906 O O . GLY A 1 362 ? 11.609 -10.600 -12.118 1.00 96.88 362 GLY A O 1
ATOM 2907 N N . PRO A 1 363 ? 12.097 -12.663 -11.351 1.00 97.06 363 PRO A N 1
ATOM 2908 C CA . PRO A 1 363 ? 12.829 -13.072 -12.550 1.00 97.06 363 PRO A CA 1
ATOM 2909 C C . PRO A 1 363 ? 11.998 -12.971 -13.829 1.00 97.06 363 PRO A C 1
ATOM 2911 O O . PRO A 1 363 ? 12.456 -12.443 -14.843 1.00 97.06 363 PRO A O 1
ATOM 2914 N N . ALA A 1 364 ? 10.743 -13.429 -13.773 1.00 98.25 364 ALA A N 1
ATOM 2915 C CA . ALA A 1 364 ? 9.828 -13.357 -14.906 1.00 98.25 364 ALA A CA 1
ATOM 2916 C C . ALA A 1 364 ? 9.530 -11.900 -15.291 1.00 98.25 364 ALA A C 1
ATOM 2918 O O . ALA A 1 364 ? 9.435 -11.579 -16.480 1.00 98.25 364 ALA A O 1
ATOM 2919 N N . TYR A 1 365 ? 9.419 -11.010 -14.300 1.00 98.50 365 TYR A N 1
ATOM 2920 C CA . TYR A 1 365 ? 9.233 -9.587 -14.547 1.00 98.50 365 TYR A CA 1
ATOM 2921 C C . TYR A 1 365 ? 10.477 -8.924 -15.149 1.00 98.50 365 TYR A C 1
ATOM 2923 O O . TYR A 1 365 ? 10.339 -8.188 -16.126 1.00 98.50 365 TYR A O 1
ATOM 2931 N N . LEU A 1 366 ? 11.683 -9.226 -14.656 1.00 98.62 366 LEU A N 1
ATOM 2932 C CA . LEU A 1 366 ? 12.929 -8.707 -15.231 1.00 98.62 366 LEU A CA 1
ATOM 2933 C C . LEU A 1 366 ? 13.049 -9.048 -16.721 1.00 98.62 366 LEU A C 1
ATOM 2935 O O . LEU A 1 366 ? 13.291 -8.158 -17.538 1.00 98.62 366 LEU A O 1
ATOM 2939 N N . GLU A 1 367 ? 12.823 -10.309 -17.095 1.00 98.44 367 GLU A N 1
ATOM 2940 C CA . GLU A 1 367 ? 12.879 -10.720 -18.503 1.00 98.44 367 GLU A CA 1
ATOM 2941 C C . GLU A 1 367 ? 11.780 -10.054 -19.345 1.00 98.44 367 GLU A C 1
ATOM 2943 O O . GLU A 1 367 ? 12.031 -9.632 -20.478 1.00 98.44 367 GLU A O 1
ATOM 2948 N N . ALA A 1 368 ? 10.576 -9.879 -18.788 1.00 98.50 368 ALA A N 1
ATOM 2949 C CA . ALA A 1 368 ? 9.501 -9.158 -19.462 1.00 98.50 368 ALA A CA 1
ATOM 2950 C C . ALA A 1 368 ? 9.850 -7.677 -19.701 1.00 98.50 368 ALA A C 1
ATOM 2952 O O . ALA A 1 368 ? 9.615 -7.176 -20.805 1.00 98.50 368 ALA A O 1
ATOM 2953 N N . MET A 1 369 ? 10.449 -6.996 -18.714 1.00 98.56 369 MET A N 1
ATOM 2954 C CA . MET A 1 369 ? 10.921 -5.614 -18.851 1.00 98.56 369 MET A CA 1
ATOM 2955 C C . MET A 1 369 ? 11.987 -5.503 -19.941 1.00 98.56 369 MET A C 1
ATOM 2957 O O . MET A 1 369 ? 11.844 -4.691 -20.853 1.00 98.56 369 MET A O 1
ATOM 2961 N N . LEU A 1 370 ? 13.028 -6.339 -19.892 1.00 98.56 370 LEU A N 1
ATOM 2962 C CA . LEU A 1 370 ? 14.132 -6.301 -20.856 1.00 98.56 370 LEU A CA 1
ATOM 2963 C C . LEU A 1 370 ? 13.649 -6.567 -22.288 1.00 98.56 370 LEU A C 1
ATOM 2965 O O . LEU A 1 370 ? 14.026 -5.848 -23.217 1.00 98.56 370 LEU A O 1
ATOM 2969 N N . ALA A 1 371 ? 12.753 -7.543 -22.467 1.00 98.06 371 ALA A N 1
ATOM 2970 C CA . ALA A 1 371 ? 12.146 -7.828 -23.762 1.00 98.06 371 ALA A CA 1
ATOM 2971 C C . ALA A 1 371 ? 11.286 -6.660 -24.279 1.00 98.06 371 ALA A C 1
ATOM 2973 O O . ALA A 1 371 ? 11.270 -6.392 -25.484 1.00 98.06 371 ALA A O 1
ATOM 2974 N N . ALA A 1 372 ? 10.567 -5.965 -23.392 1.00 98.31 372 ALA A N 1
ATOM 2975 C CA . ALA A 1 372 ? 9.740 -4.819 -23.753 1.00 98.31 372 ALA A CA 1
ATOM 2976 C C . ALA A 1 372 ? 10.590 -3.581 -24.096 1.00 98.31 372 ALA A C 1
ATOM 2978 O O . ALA A 1 372 ? 10.354 -2.956 -25.130 1.00 98.31 372 ALA A O 1
ATOM 2979 N N . ILE A 1 373 ? 11.634 -3.295 -23.308 1.00 98.50 373 ILE A N 1
ATOM 2980 C CA . ILE A 1 373 ? 12.614 -2.222 -23.549 1.00 98.50 373 ILE A CA 1
ATOM 2981 C C . ILE A 1 373 ? 13.313 -2.423 -24.896 1.00 98.50 373 ILE A C 1
ATOM 2983 O O . ILE A 1 373 ? 13.373 -1.497 -25.705 1.00 98.50 373 ILE A O 1
ATOM 2987 N N . GLY A 1 374 ? 13.769 -3.644 -25.196 1.00 97.06 374 GLY A N 1
ATOM 2988 C CA . GLY A 1 374 ? 14.395 -3.955 -26.486 1.00 97.06 374 GLY A CA 1
ATOM 2989 C C . GLY A 1 374 ? 13.476 -3.679 -27.685 1.00 97.06 374 GLY A C 1
ATOM 2990 O O . GLY A 1 374 ? 13.935 -3.235 -28.741 1.00 97.06 374 GLY A O 1
ATOM 2991 N N . LYS A 1 375 ? 12.161 -3.864 -27.511 1.00 96.88 375 LYS A N 1
ATOM 2992 C CA . LYS A 1 375 ? 11.139 -3.626 -28.543 1.00 96.88 375 LYS A CA 1
ATOM 2993 C C . LYS A 1 375 ? 10.625 -2.187 -28.603 1.00 96.88 375 LYS A C 1
ATOM 2995 O O . LYS A 1 375 ? 9.900 -1.887 -29.549 1.00 96.88 375 LYS A O 1
ATOM 3000 N N . ALA A 1 376 ? 10.992 -1.315 -27.661 1.00 98.06 376 ALA A N 1
ATOM 3001 C CA . ALA A 1 376 ? 10.553 0.080 -27.651 1.00 98.06 376 ALA A CA 1
ATOM 3002 C C . ALA A 1 376 ? 10.946 0.798 -28.954 1.00 98.06 376 ALA A C 1
ATOM 3004 O O . ALA A 1 376 ? 12.000 0.521 -29.541 1.00 98.06 376 ALA A O 1
ATOM 3005 N N . ARG A 1 377 ? 10.085 1.700 -29.430 1.00 97.38 377 ARG A N 1
ATOM 3006 C CA . ARG A 1 377 ? 10.250 2.423 -30.703 1.00 97.38 377 ARG A CA 1
ATOM 3007 C C . ARG A 1 377 ? 10.119 3.935 -30.584 1.00 97.38 377 ARG A C 1
ATOM 3009 O O . ARG A 1 377 ? 10.449 4.632 -31.537 1.00 97.38 377 ARG A O 1
ATOM 3016 N N . ARG A 1 378 ? 9.589 4.449 -29.477 1.00 96.69 378 ARG A N 1
ATOM 3017 C CA . ARG A 1 378 ? 9.220 5.858 -29.329 1.00 96.69 378 ARG A CA 1
ATOM 3018 C C . ARG A 1 378 ? 9.653 6.465 -28.013 1.00 96.69 378 ARG A C 1
ATOM 3020 O O . ARG A 1 378 ? 10.256 7.524 -28.076 1.00 96.69 378 ARG A O 1
ATOM 3027 N N . TRP A 1 379 ? 9.328 5.861 -26.872 1.00 98.31 379 TRP A N 1
ATOM 3028 C CA . TRP A 1 379 ? 9.801 6.317 -25.560 1.00 98.31 379 TRP A CA 1
ATOM 3029 C C . TRP A 1 379 ? 9.558 5.263 -24.476 1.00 98.31 379 TRP A C 1
ATOM 3031 O O . TRP A 1 379 ? 8.805 4.307 -24.685 1.00 98.31 379 TRP A O 1
ATOM 3041 N N . ILE A 1 380 ? 10.203 5.447 -23.325 1.00 98.81 380 ILE A N 1
ATOM 3042 C CA . ILE A 1 380 ? 10.079 4.583 -22.150 1.00 98.81 380 ILE A CA 1
ATOM 3043 C C . ILE A 1 380 ? 9.879 5.453 -20.909 1.00 98.81 380 ILE A C 1
ATOM 3045 O O . ILE A 1 380 ? 10.713 6.319 -20.653 1.00 98.81 380 ILE A O 1
ATOM 3049 N N . ASP A 1 381 ? 8.841 5.158 -20.128 1.00 98.75 381 ASP A N 1
ATOM 3050 C CA . ASP A 1 381 ? 8.594 5.761 -18.814 1.00 98.75 381 ASP A CA 1
ATOM 3051 C C . ASP A 1 381 ? 8.744 4.674 -17.748 1.00 98.75 381 ASP A C 1
ATOM 3053 O O . ASP A 1 381 ? 8.088 3.636 -17.837 1.00 98.75 381 ASP A O 1
ATOM 3057 N N . LEU A 1 382 ? 9.605 4.876 -16.754 1.00 98.69 382 LEU A N 1
ATOM 3058 C CA . LEU A 1 382 ? 9.811 3.948 -15.642 1.00 98.69 382 LEU A CA 1
ATOM 3059 C C . LEU A 1 382 ? 9.681 4.703 -14.320 1.00 98.69 382 LEU A C 1
ATOM 3061 O O . LEU A 1 382 ? 10.438 5.631 -14.074 1.00 98.69 382 LEU A O 1
ATOM 3065 N N . GLU A 1 383 ? 8.763 4.284 -13.459 1.00 97.50 383 GLU A N 1
ATOM 3066 C CA . GLU A 1 383 ? 8.533 4.830 -12.118 1.00 97.50 383 GLU A CA 1
ATOM 3067 C C . GLU A 1 383 ? 8.565 3.683 -11.103 1.00 97.50 383 GLU A C 1
ATOM 3069 O O . GLU A 1 383 ? 7.925 2.649 -11.304 1.00 97.50 383 GLU A O 1
ATOM 3074 N N . SER A 1 384 ? 9.347 3.815 -10.031 1.00 96.19 384 SER A N 1
ATOM 3075 C CA . SER A 1 384 ? 9.427 2.795 -8.979 1.00 96.19 384 SER A CA 1
ATOM 3076 C C . SER A 1 384 ? 9.702 3.410 -7.616 1.00 96.19 384 SER A C 1
ATOM 3078 O O . SER A 1 384 ? 10.666 4.155 -7.457 1.00 96.19 384 SER A O 1
ATOM 3080 N N . PHE A 1 385 ? 8.933 3.007 -6.605 1.00 94.00 385 PHE A N 1
ATOM 3081 C CA . PHE A 1 385 ? 9.190 3.405 -5.221 1.00 94.00 385 PHE A CA 1
ATOM 3082 C C . PHE A 1 385 ? 10.629 3.126 -4.784 1.00 94.00 385 PHE A C 1
ATOM 3084 O O . PHE A 1 385 ? 11.309 4.029 -4.314 1.00 94.00 385 PHE A O 1
ATOM 3091 N N . LEU A 1 386 ? 11.104 1.887 -4.953 1.00 94.69 386 LEU A N 1
ATOM 3092 C CA . LEU A 1 386 ? 12.475 1.514 -4.612 1.00 94.69 386 LEU A CA 1
ATOM 3093 C C . LEU A 1 386 ? 13.235 1.084 -5.859 1.00 94.69 386 LEU A C 1
ATOM 3095 O O . LEU A 1 386 ? 12.761 0.257 -6.647 1.00 94.69 386 LEU A O 1
ATOM 3099 N N . TYR A 1 387 ? 14.441 1.622 -5.981 1.00 97.12 387 TYR A N 1
ATOM 3100 C CA . TYR A 1 387 ? 15.449 1.216 -6.944 1.00 97.12 387 TYR A CA 1
ATOM 3101 C C . TYR A 1 387 ? 16.742 0.985 -6.164 1.00 97.12 387 TYR A C 1
ATOM 3103 O O . TYR A 1 387 ? 17.310 1.925 -5.632 1.00 97.12 387 TYR A O 1
ATOM 3111 N N . PHE A 1 388 ? 17.208 -0.256 -6.048 1.00 96.38 388 PHE A N 1
ATOM 3112 C CA . PHE A 1 388 ? 18.457 -0.568 -5.352 1.00 96.38 388 PHE A CA 1
ATOM 3113 C C . PHE A 1 388 ? 19.552 -0.938 -6.349 1.00 96.38 388 PHE A C 1
ATOM 3115 O O . PHE A 1 388 ? 19.297 -1.741 -7.254 1.00 96.38 388 PHE A O 1
ATOM 3122 N N . PRO A 1 389 ? 20.778 -0.411 -6.195 1.00 96.62 389 PRO A N 1
ATOM 3123 C CA . PRO A 1 389 ? 21.917 -0.893 -6.959 1.00 96.62 389 PRO A CA 1
ATOM 3124 C C . PRO A 1 389 ? 22.169 -2.382 -6.705 1.00 96.62 389 PRO A C 1
ATOM 3126 O O . PRO A 1 389 ? 22.168 -2.836 -5.565 1.00 96.62 389 PRO A O 1
ATOM 3129 N N . GLY A 1 390 ? 22.365 -3.134 -7.783 1.00 96.06 390 GLY A N 1
ATOM 3130 C CA . GLY A 1 390 ? 22.529 -4.584 -7.766 1.00 96.06 390 GLY A CA 1
ATOM 3131 C C . GLY A 1 390 ? 22.801 -5.123 -9.169 1.00 96.06 390 GLY A C 1
ATOM 3132 O O . GLY A 1 390 ? 22.853 -4.361 -10.142 1.00 96.06 390 GLY A O 1
ATOM 3133 N N . GLN A 1 391 ? 22.987 -6.433 -9.296 1.00 96.50 391 GLN A N 1
ATOM 3134 C CA . GLN A 1 391 ? 23.284 -7.066 -10.585 1.00 96.50 391 GLN A CA 1
ATOM 3135 C C . GLN A 1 391 ? 22.102 -6.950 -11.559 1.00 96.50 391 GLN A C 1
ATOM 3137 O O . GLN A 1 391 ? 22.276 -6.588 -12.727 1.00 96.50 391 GLN A O 1
ATOM 3142 N N . THR A 1 392 ? 20.889 -7.222 -11.077 1.00 97.44 392 THR A N 1
ATOM 3143 C CA . THR A 1 392 ? 19.652 -7.176 -11.870 1.00 97.44 392 THR A CA 1
ATOM 3144 C C . THR A 1 392 ? 19.342 -5.762 -12.349 1.00 97.44 392 THR A C 1
ATOM 3146 O O . THR A 1 392 ? 19.045 -5.550 -13.527 1.00 97.44 392 THR A O 1
ATOM 3149 N N . THR A 1 393 ? 19.478 -4.770 -11.470 1.00 97.81 393 THR A N 1
ATOM 3150 C CA . THR A 1 393 ? 19.193 -3.374 -11.799 1.00 97.81 393 THR A CA 1
ATOM 3151 C C . THR A 1 393 ? 20.271 -2.738 -12.658 1.00 97.81 393 THR A C 1
ATOM 3153 O O . THR A 1 393 ? 19.935 -1.927 -13.514 1.00 97.81 393 THR A O 1
ATOM 3156 N N . ARG A 1 394 ? 21.537 -3.154 -12.542 1.00 98.19 394 ARG A N 1
ATOM 3157 C CA . ARG A 1 394 ? 22.595 -2.765 -13.487 1.00 98.19 394 ARG A CA 1
ATOM 3158 C C . ARG A 1 394 ? 22.293 -3.253 -14.904 1.00 98.19 394 ARG A C 1
ATOM 3160 O O . ARG A 1 394 ? 22.400 -2.469 -15.846 1.00 98.19 394 ARG A O 1
ATOM 3167 N N . ARG A 1 395 ? 21.848 -4.509 -15.055 1.00 97.31 395 ARG A N 1
ATOM 3168 C CA . ARG A 1 395 ? 21.408 -5.067 -16.349 1.00 97.31 395 ARG A CA 1
ATOM 3169 C C . ARG A 1 395 ? 20.223 -4.280 -16.923 1.00 97.31 395 ARG A C 1
ATOM 3171 O O . ARG A 1 395 ? 20.229 -3.954 -18.109 1.00 97.31 395 ARG A O 1
ATOM 3178 N N . LEU A 1 396 ? 19.247 -3.921 -16.086 1.00 98.56 396 LEU A N 1
ATOM 3179 C CA . LEU A 1 396 ? 18.114 -3.073 -16.476 1.00 98.56 396 LEU A CA 1
ATOM 3180 C C . LEU A 1 396 ? 18.560 -1.665 -16.911 1.00 98.56 396 LEU A C 1
ATOM 3182 O O . LEU A 1 396 ? 18.208 -1.222 -18.005 1.00 98.56 396 LEU A O 1
ATOM 3186 N N . THR A 1 397 ? 19.376 -0.979 -16.103 1.00 98.62 397 THR A N 1
ATOM 3187 C CA . THR A 1 397 ? 19.901 0.363 -16.407 1.00 98.62 397 THR A CA 1
ATOM 3188 C C . THR A 1 397 ? 20.718 0.364 -17.700 1.00 98.62 397 THR A C 1
ATOM 3190 O O . THR A 1 397 ? 20.593 1.288 -18.503 1.00 98.62 397 THR A O 1
ATOM 3193 N N . GLN A 1 398 ? 21.514 -0.681 -17.947 1.00 98.25 398 GLN A N 1
ATOM 3194 C CA . GLN A 1 398 ? 22.266 -0.841 -19.192 1.00 98.25 398 GLN A CA 1
ATOM 3195 C C . GLN A 1 398 ? 21.343 -1.006 -20.404 1.00 98.25 398 GLN A C 1
ATOM 3197 O O . GLN A 1 398 ? 21.574 -0.358 -21.423 1.00 98.25 398 GLN A O 1
ATOM 3202 N N . ALA A 1 399 ? 20.274 -1.802 -20.301 1.00 98.38 399 ALA A N 1
ATOM 3203 C CA . ALA A 1 399 ? 19.301 -1.948 -21.384 1.00 98.38 399 ALA A CA 1
ATOM 3204 C C . ALA A 1 399 ? 18.609 -0.615 -21.723 1.00 98.38 399 ALA A C 1
ATOM 3206 O O . ALA A 1 399 ? 18.489 -0.263 -22.898 1.00 98.38 399 ALA A O 1
ATOM 3207 N N . LEU A 1 400 ? 18.223 0.159 -20.704 1.00 98.69 400 LEU A N 1
ATOM 3208 C CA . LEU A 1 400 ? 17.670 1.507 -20.870 1.00 98.69 400 LEU A CA 1
ATOM 3209 C C . LEU A 1 400 ? 18.675 2.456 -21.545 1.00 98.69 400 LEU A C 1
ATOM 3211 O O . LEU A 1 400 ? 18.320 3.164 -22.487 1.00 98.69 400 LEU A O 1
ATOM 3215 N N . ALA A 1 401 ? 19.939 2.442 -21.109 1.00 98.62 401 ALA A N 1
ATOM 3216 C CA . ALA A 1 401 ? 21.003 3.276 -21.667 1.00 98.62 401 ALA A CA 1
ATOM 3217 C C . ALA A 1 401 ? 21.326 2.935 -23.129 1.00 98.62 401 ALA A C 1
ATOM 3219 O O . ALA A 1 401 ? 21.438 3.836 -23.963 1.00 98.62 401 ALA A O 1
ATOM 3220 N N . LEU A 1 402 ? 21.425 1.645 -23.461 1.00 98.31 402 LEU A N 1
ATOM 3221 C CA . LEU A 1 402 ? 21.621 1.178 -24.835 1.00 98.31 402 LEU A CA 1
ATOM 3222 C C . LEU A 1 402 ? 20.472 1.640 -25.733 1.00 98.31 402 LEU A C 1
ATOM 3224 O O . LEU A 1 402 ? 20.711 2.231 -26.790 1.00 98.31 402 LEU A O 1
ATOM 3228 N N . LYS A 1 403 ? 19.228 1.467 -25.270 1.00 98.31 403 LYS A N 1
ATOM 3229 C CA . LYS A 1 403 ? 18.046 1.881 -26.027 1.00 98.31 403 LYS A CA 1
ATOM 3230 C C . LYS A 1 40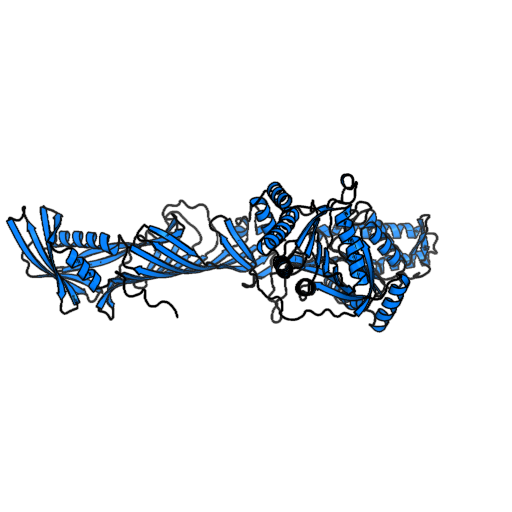3 ? 17.987 3.396 -26.234 1.00 98.31 403 LYS A C 1
ATOM 3232 O O . LYS A 1 403 ? 17.712 3.851 -27.344 1.00 98.31 403 LYS A O 1
ATOM 3237 N N . ALA A 1 404 ? 18.334 4.178 -25.211 1.00 98.56 404 ALA A N 1
ATOM 3238 C CA . ALA A 1 404 ? 18.445 5.632 -25.307 1.00 98.56 404 ALA A CA 1
ATOM 3239 C C . ALA A 1 404 ? 19.490 6.077 -26.346 1.00 98.56 404 ALA A C 1
ATOM 3241 O O . ALA A 1 404 ? 19.261 7.033 -27.089 1.00 98.56 404 ALA A O 1
ATOM 3242 N N . ALA A 1 405 ? 20.611 5.355 -26.441 1.00 98.25 405 ALA A N 1
ATOM 3243 C CA . ALA A 1 405 ? 21.718 5.641 -27.354 1.00 98.25 405 ALA A CA 1
ATOM 3244 C C . ALA A 1 405 ? 21.492 5.173 -28.809 1.00 98.25 405 ALA A C 1
ATOM 3246 O O . ALA A 1 405 ? 22.312 5.481 -29.684 1.00 98.25 405 ALA A O 1
ATOM 3247 N N . GLY A 1 406 ? 20.413 4.429 -29.079 1.00 97.94 406 GLY A N 1
ATOM 3248 C CA . GLY A 1 406 ? 20.169 3.792 -30.379 1.00 97.94 406 GLY A CA 1
ATOM 3249 C C . GLY A 1 406 ? 21.104 2.615 -30.650 1.00 97.94 406 GLY A C 1
ATOM 3250 O O . GLY A 1 406 ? 21.545 2.404 -31.782 1.00 97.94 406 GLY A O 1
ATOM 3251 N N . LEU A 1 407 ? 21.459 1.886 -29.593 1.00 97.38 407 LEU A N 1
ATOM 3252 C CA . LEU A 1 407 ? 22.411 0.787 -29.619 1.00 97.38 407 LEU A CA 1
ATOM 3253 C C . LEU A 1 407 ? 21.774 -0.506 -29.115 1.00 97.38 407 LEU A C 1
ATOM 3255 O O . LEU A 1 407 ? 20.821 -0.504 -28.338 1.00 97.38 407 LEU A O 1
ATOM 3259 N N . ARG A 1 408 ? 22.386 -1.616 -29.511 1.00 94.56 408 ARG A N 1
ATOM 3260 C CA . ARG A 1 408 ? 22.194 -2.940 -28.928 1.00 94.56 408 ARG A CA 1
ATOM 3261 C C . ARG A 1 408 ? 23.550 -3.597 -28.704 1.00 94.56 408 ARG A C 1
ATOM 3263 O O . ARG A 1 408 ? 24.542 -3.228 -29.332 1.00 94.56 408 ARG A O 1
ATOM 3270 N N . GLU A 1 409 ? 23.569 -4.590 -27.836 1.00 92.50 409 GLU A N 1
ATOM 3271 C CA . GLU A 1 409 ? 24.752 -5.393 -27.549 1.00 92.50 409 GLU A CA 1
ATOM 3272 C C . GLU A 1 409 ? 24.547 -6.797 -28.119 1.00 92.50 409 GLU A C 1
ATOM 3274 O O . GLU A 1 409 ? 23.490 -7.400 -27.919 1.00 92.50 409 GLU A O 1
ATOM 3279 N N . SER A 1 410 ? 25.515 -7.291 -28.890 1.00 87.81 410 SER A N 1
ATOM 3280 C CA . SER A 1 410 ? 25.499 -8.669 -29.384 1.00 87.81 410 SER A CA 1
ATOM 3281 C C . SER A 1 410 ? 25.932 -9.657 -28.290 1.00 87.81 410 SER A C 1
ATOM 3283 O O . SER A 1 410 ? 26.500 -9.241 -27.280 1.00 87.81 410 SER A O 1
ATOM 3285 N N . PRO A 1 411 ? 25.669 -10.970 -28.454 1.00 86.81 411 PRO A N 1
ATOM 3286 C CA . PRO A 1 411 ? 25.994 -11.974 -27.434 1.00 86.81 411 PRO A CA 1
ATOM 3287 C C . PRO A 1 411 ? 27.475 -12.041 -27.025 1.00 86.81 411 PRO A C 1
ATOM 3289 O O . PRO A 1 411 ? 27.783 -12.480 -25.924 1.00 86.81 411 PRO A O 1
ATOM 3292 N N . ASP A 1 412 ? 28.383 -11.600 -27.895 1.00 87.25 412 ASP A N 1
ATOM 3293 C CA . ASP A 1 412 ? 29.830 -11.489 -27.664 1.00 87.25 412 ASP A CA 1
ATOM 3294 C C . ASP A 1 412 ? 30.243 -10.191 -26.933 1.00 87.25 412 ASP A C 1
ATOM 3296 O O . ASP A 1 412 ? 31.427 -9.966 -26.698 1.00 87.25 412 ASP A O 1
ATOM 3300 N N . GLY A 1 413 ? 29.288 -9.320 -26.584 1.00 86.50 413 GLY A N 1
ATOM 3301 C CA . GLY A 1 413 ? 29.538 -8.039 -25.918 1.00 86.50 413 GLY A CA 1
ATOM 3302 C C . GLY A 1 413 ? 29.893 -6.886 -26.865 1.00 86.50 413 GLY A C 1
ATOM 3303 O O . GLY A 1 413 ? 30.271 -5.803 -26.406 1.00 86.50 413 GLY A O 1
ATOM 3304 N N . THR A 1 414 ? 29.775 -7.068 -28.183 1.00 91.25 414 THR A N 1
ATOM 3305 C CA . THR A 1 414 ? 30.070 -6.001 -29.152 1.00 91.25 414 THR A CA 1
ATOM 3306 C C . THR A 1 414 ? 28.902 -5.009 -29.267 1.00 91.25 414 THR A C 1
ATOM 3308 O O . THR A 1 414 ? 27.733 -5.389 -29.349 1.00 91.25 414 THR A O 1
ATOM 3311 N N . LEU A 1 415 ? 29.200 -3.703 -29.283 1.00 95.94 415 LEU A N 1
ATOM 3312 C CA . LEU A 1 415 ? 28.188 -2.657 -29.478 1.00 95.94 415 LEU A CA 1
ATOM 3313 C C . LEU A 1 415 ? 27.854 -2.486 -30.962 1.00 95.94 415 LEU A C 1
ATOM 3315 O O . LEU A 1 415 ? 28.740 -2.269 -31.789 1.00 95.94 415 LEU A O 1
ATOM 3319 N N . GLN A 1 416 ? 26.563 -2.510 -31.284 1.00 94.62 416 GLN A N 1
ATOM 3320 C CA . GLN A 1 416 ? 26.037 -2.309 -32.632 1.00 94.62 416 GLN A CA 1
ATOM 3321 C C . GLN A 1 416 ? 24.926 -1.260 -32.619 1.00 94.62 416 GLN A C 1
ATOM 3323 O O . GLN A 1 416 ? 24.246 -1.071 -31.611 1.00 94.62 416 GLN A O 1
ATOM 3328 N N . THR A 1 417 ? 24.695 -0.604 -33.754 1.00 95.44 417 THR A N 1
ATOM 3329 C CA . THR A 1 417 ? 23.493 0.217 -33.934 1.00 95.44 417 THR A CA 1
ATOM 3330 C C . THR A 1 417 ? 22.246 -0.661 -33.824 1.00 95.44 417 THR A C 1
ATOM 3332 O O . THR A 1 417 ? 22.196 -1.757 -34.386 1.00 95.44 417 THR A O 1
ATOM 3335 N N . ASP A 1 418 ? 21.241 -0.185 -33.091 1.00 95.56 418 ASP A N 1
ATOM 3336 C CA . ASP A 1 418 ? 19.932 -0.831 -33.053 1.00 95.56 418 ASP A CA 1
ATOM 3337 C C . ASP A 1 418 ? 19.272 -0.680 -34.439 1.00 95.56 418 ASP A C 1
ATOM 3339 O O . ASP A 1 418 ? 19.080 0.451 -34.892 1.00 95.56 418 ASP A O 1
ATOM 3343 N N . PRO A 1 419 ? 18.947 -1.780 -35.144 1.00 93.56 419 PRO A N 1
ATOM 3344 C CA . PRO A 1 419 ? 18.402 -1.706 -36.498 1.00 93.56 419 PRO A CA 1
ATOM 3345 C C . PRO A 1 419 ? 16.997 -1.102 -36.538 1.00 93.56 419 PRO A C 1
ATOM 3347 O O . PRO A 1 419 ? 16.588 -0.563 -37.563 1.00 93.56 419 PRO A O 1
ATOM 3350 N N . ASP A 1 420 ? 16.258 -1.188 -35.436 1.00 95.19 420 ASP A N 1
ATOM 3351 C CA . ASP A 1 420 ? 14.881 -0.730 -35.372 1.00 95.19 420 ASP A CA 1
ATOM 3352 C C . ASP A 1 420 ? 14.765 0.711 -34.869 1.00 95.19 420 ASP A C 1
ATOM 3354 O O . ASP A 1 420 ? 13.825 1.427 -35.218 1.00 95.19 420 ASP A O 1
ATOM 3358 N N . THR A 1 421 ? 15.697 1.125 -34.009 1.00 96.69 421 THR A N 1
ATOM 3359 C CA . THR A 1 421 ? 15.757 2.479 -33.447 1.00 96.69 421 THR A CA 1
ATOM 3360 C C . THR A 1 421 ? 17.185 3.022 -33.479 1.00 96.69 421 THR A C 1
ATOM 3362 O O . THR A 1 421 ? 17.755 3.287 -32.418 1.00 96.69 421 THR A O 1
ATOM 3365 N N . PRO A 1 422 ? 17.780 3.229 -34.668 1.00 95.69 422 PRO A N 1
ATOM 3366 C CA . PRO A 1 422 ? 19.152 3.729 -34.783 1.00 95.69 422 PRO A CA 1
ATOM 3367 C C . PRO A 1 422 ? 19.317 5.134 -34.188 1.00 95.69 422 PRO A C 1
ATOM 3369 O O . PRO A 1 422 ? 20.411 5.512 -33.778 1.00 95.69 422 PRO A O 1
ATOM 3372 N N . GLU A 1 423 ? 18.225 5.898 -34.101 1.00 96.50 423 GLU A N 1
ATOM 3373 C CA . GLU A 1 423 ? 18.172 7.228 -33.485 1.00 96.50 423 GLU A CA 1
ATOM 3374 C C . GLU A 1 423 ? 18.005 7.203 -31.956 1.00 96.50 423 GLU A C 1
ATOM 3376 O O . GLU A 1 423 ? 18.056 8.251 -31.315 1.00 96.50 423 GLU A O 1
ATOM 3381 N N . GLY A 1 424 ? 17.844 6.021 -31.355 1.00 97.44 424 GLY A N 1
ATOM 3382 C CA . GLY A 1 424 ? 17.478 5.870 -29.948 1.00 97.44 424 GLY A CA 1
ATOM 3383 C C . GLY A 1 424 ? 16.060 6.356 -29.645 1.00 97.44 424 GLY A C 1
ATOM 3384 O O . GLY A 1 424 ? 15.333 6.811 -30.527 1.00 97.44 424 GLY A O 1
ATOM 3385 N N . VAL A 1 425 ? 15.654 6.238 -28.383 1.00 97.88 425 VAL A N 1
ATOM 3386 C CA . VAL A 1 425 ? 14.349 6.716 -27.892 1.00 97.88 425 VAL A CA 1
ATOM 3387 C C . VAL A 1 425 ? 14.530 7.470 -26.571 1.00 97.88 425 VAL A C 1
ATOM 3389 O O . VAL A 1 425 ? 15.391 7.072 -25.788 1.00 97.88 425 VAL A O 1
ATOM 3392 N N . PRO A 1 426 ? 13.748 8.525 -26.282 1.00 98.25 426 PRO A N 1
ATOM 3393 C CA . PRO A 1 426 ? 13.676 9.119 -24.950 1.00 98.25 426 PRO A CA 1
ATOM 3394 C C . PRO A 1 426 ? 13.339 8.085 -23.867 1.00 98.25 426 PRO A C 1
ATOM 3396 O O . PRO A 1 426 ? 12.462 7.241 -24.054 1.00 98.25 426 PRO A O 1
ATOM 3399 N N . VAL A 1 427 ? 14.036 8.163 -22.737 1.00 98.62 427 VAL A N 1
ATOM 3400 C CA . VAL A 1 427 ? 13.860 7.298 -21.570 1.00 98.62 427 VAL A CA 1
ATOM 3401 C C . VAL A 1 427 ? 13.777 8.175 -20.326 1.00 98.62 427 VAL A C 1
ATOM 3403 O O . VAL A 1 427 ? 14.728 8.888 -20.005 1.00 98.62 427 VAL A O 1
ATOM 3406 N N . PHE A 1 428 ? 12.659 8.088 -19.616 1.00 98.44 428 PHE A N 1
ATOM 3407 C CA . PHE A 1 428 ? 12.375 8.852 -18.410 1.00 98.44 428 PHE A CA 1
ATOM 3408 C C . PHE A 1 428 ? 12.276 7.892 -17.227 1.00 98.44 428 PHE A C 1
ATOM 3410 O O . PHE A 1 428 ? 11.421 7.011 -17.207 1.00 98.44 428 PHE A O 1
ATOM 3417 N N . VAL A 1 429 ? 13.171 8.040 -16.251 1.00 98.50 429 VAL A N 1
ATOM 3418 C CA . VAL A 1 429 ? 13.185 7.208 -15.044 1.00 98.50 429 VAL A CA 1
ATOM 3419 C C . VAL A 1 429 ? 12.943 8.065 -13.812 1.00 98.50 429 VAL A C 1
ATOM 3421 O O . VAL A 1 429 ? 13.702 8.988 -13.521 1.00 98.50 429 VAL A O 1
ATOM 3424 N N . LEU A 1 430 ? 11.915 7.724 -13.056 1.00 97.19 430 LEU A N 1
ATOM 3425 C CA . LEU A 1 430 ? 11.638 8.276 -11.749 1.00 97.19 430 LEU A CA 1
ATOM 3426 C C . LEU A 1 430 ? 11.777 7.176 -10.700 1.00 97.19 430 LEU A C 1
ATOM 3428 O O . LEU A 1 430 ? 11.329 6.046 -10.896 1.00 97.19 430 LEU A O 1
ATOM 3432 N N . PHE A 1 431 ? 12.416 7.490 -9.584 1.00 96.00 431 PHE A N 1
ATOM 3433 C CA . PHE A 1 431 ? 12.501 6.563 -8.463 1.00 96.00 431 PHE A CA 1
ATOM 3434 C C . PHE A 1 431 ? 12.427 7.302 -7.135 1.00 96.00 431 PHE A C 1
ATOM 3436 O O . PHE A 1 431 ? 12.722 8.489 -7.083 1.00 96.00 431 PHE A O 1
ATOM 3443 N N . SER A 1 432 ? 12.065 6.611 -6.061 1.00 92.88 432 SER A N 1
ATOM 3444 C CA . SER A 1 432 ? 12.217 7.123 -4.697 1.00 92.88 432 SER A CA 1
ATOM 3445 C C . SER A 1 432 ? 13.213 6.256 -3.915 1.00 92.88 432 SER A C 1
ATOM 3447 O O . SER A 1 432 ? 13.976 5.475 -4.494 1.00 92.88 432 SER A O 1
ATOM 3449 N N . ASN A 1 433 ? 13.264 6.422 -2.597 1.00 88.88 433 ASN A N 1
ATOM 3450 C CA . ASN A 1 433 ? 14.132 5.648 -1.714 1.00 88.88 433 ASN A CA 1
ATOM 3451 C C . ASN A 1 433 ? 13.444 5.347 -0.383 1.00 88.88 433 ASN A C 1
ATOM 3453 O O . ASN A 1 433 ? 12.471 5.998 -0.007 1.00 88.88 433 ASN A O 1
ATOM 3457 N N . LEU A 1 434 ? 13.958 4.342 0.324 1.00 85.19 434 LEU A N 1
ATOM 3458 C CA . LEU A 1 434 ? 13.362 3.855 1.566 1.00 85.19 434 LEU A CA 1
ATOM 3459 C C . LEU A 1 434 ? 13.422 4.913 2.673 1.00 85.19 434 LEU A C 1
ATOM 3461 O O . LEU A 1 434 ? 12.496 5.024 3.471 1.00 85.19 434 LEU A O 1
ATOM 3465 N N . GLU A 1 435 ? 14.505 5.684 2.698 1.00 81.12 435 GLU A N 1
ATOM 3466 C CA . GLU A 1 435 ? 14.752 6.745 3.667 1.00 81.12 435 GLU A CA 1
ATOM 3467 C C . GLU A 1 435 ? 13.884 7.980 3.402 1.00 81.12 435 GLU A C 1
ATOM 3469 O O . GLU A 1 435 ? 13.758 8.829 4.280 1.00 81.12 435 GLU A O 1
ATOM 3474 N N . LEU A 1 436 ? 13.290 8.094 2.207 1.00 83.50 436 LEU A N 1
ATOM 3475 C CA . LEU A 1 436 ? 12.547 9.264 1.741 1.00 83.50 436 LEU A CA 1
ATOM 3476 C C . LEU A 1 436 ? 13.359 10.561 1.888 1.00 83.50 436 LEU A C 1
ATOM 3478 O O . LEU A 1 436 ? 12.819 11.616 2.221 1.00 83.50 436 LEU A O 1
ATOM 3482 N N . THR A 1 437 ? 14.667 10.490 1.621 1.00 83.25 437 THR A N 1
ATOM 3483 C CA . THR A 1 437 ? 15.585 11.639 1.668 1.00 83.25 437 THR A CA 1
ATOM 3484 C C . THR A 1 437 ? 16.385 11.782 0.373 1.00 83.25 437 THR A C 1
ATOM 3486 O O . THR A 1 437 ? 16.580 10.801 -0.350 1.00 83.25 437 THR A O 1
ATOM 3489 N N . PRO A 1 438 ? 16.897 12.985 0.050 1.00 86.56 438 PRO A N 1
ATOM 3490 C CA . PRO A 1 438 ? 17.801 13.144 -1.086 1.00 86.56 438 PRO A CA 1
ATOM 3491 C C . PRO A 1 438 ? 19.041 12.244 -0.963 1.00 86.56 438 PRO A C 1
ATOM 3493 O O . PRO A 1 438 ? 19.406 11.577 -1.926 1.00 86.56 438 PRO A O 1
ATOM 3496 N N . ALA A 1 439 ? 19.613 12.127 0.242 1.00 88.19 439 ALA A N 1
ATOM 3497 C CA . ALA A 1 439 ? 20.788 11.294 0.506 1.00 88.19 439 ALA A CA 1
ATOM 3498 C C . ALA A 1 439 ? 20.556 9.801 0.204 1.00 88.19 439 ALA A C 1
ATOM 3500 O O . ALA A 1 439 ? 21.425 9.155 -0.379 1.00 88.19 439 ALA A O 1
ATOM 3501 N N . GLY A 1 440 ? 19.369 9.262 0.511 1.00 88.69 440 GLY A N 1
ATOM 3502 C CA . GLY A 1 440 ? 19.007 7.878 0.167 1.00 88.69 440 GLY A CA 1
ATOM 3503 C C . GLY A 1 440 ? 18.958 7.604 -1.344 1.00 88.69 440 GLY A C 1
ATOM 3504 O O . GLY A 1 440 ? 18.985 6.455 -1.776 1.00 88.69 440 GLY A O 1
ATOM 3505 N N . SER A 1 441 ? 18.931 8.652 -2.175 1.00 93.94 441 SER A N 1
ATOM 3506 C CA . SER A 1 441 ? 18.901 8.535 -3.640 1.00 93.94 441 SER A CA 1
ATOM 3507 C C . SER A 1 441 ? 20.288 8.420 -4.276 1.00 93.94 441 SER A C 1
ATOM 3509 O O . SER A 1 441 ? 20.399 7.943 -5.409 1.00 93.94 441 SER A O 1
ATOM 3511 N N . GLU A 1 442 ? 21.342 8.846 -3.573 1.00 95.94 442 GLU A N 1
ATOM 3512 C CA . GLU A 1 442 ? 22.707 8.932 -4.110 1.00 95.94 442 GLU A CA 1
ATOM 3513 C C . GLU A 1 442 ? 23.238 7.608 -4.684 1.00 95.94 442 GLU A C 1
ATOM 3515 O O . GLU A 1 442 ? 23.768 7.622 -5.798 1.00 95.94 442 GLU A O 1
ATOM 3520 N N . PRO A 1 443 ? 23.044 6.437 -4.041 1.00 97.12 443 PRO A N 1
ATOM 3521 C CA . PRO A 1 443 ? 23.525 5.173 -4.603 1.00 97.12 443 PRO A CA 1
ATOM 3522 C C . PRO A 1 443 ? 22.925 4.847 -5.980 1.00 97.12 443 PRO A C 1
ATOM 3524 O O . PRO A 1 443 ? 23.596 4.282 -6.845 1.00 97.12 443 PRO A O 1
ATOM 3527 N N . VAL A 1 444 ? 21.662 5.216 -6.210 1.00 97.19 444 VAL A N 1
ATOM 3528 C CA . VAL A 1 444 ? 20.971 4.987 -7.488 1.00 97.19 444 VAL A CA 1
ATOM 3529 C C . VAL A 1 444 ? 21.451 5.974 -8.541 1.00 97.19 444 VAL A C 1
ATOM 3531 O O . VAL A 1 444 ? 21.744 5.579 -9.669 1.00 97.19 444 VAL A O 1
ATOM 3534 N N . LEU A 1 445 ? 21.583 7.253 -8.175 1.00 97.62 445 LEU A N 1
ATOM 3535 C CA . LEU A 1 445 ? 22.133 8.279 -9.063 1.00 97.62 445 LEU A CA 1
ATOM 3536 C C . LEU A 1 445 ? 23.552 7.907 -9.517 1.00 97.62 445 LEU A C 1
ATOM 3538 O O . LEU A 1 445 ? 23.857 8.004 -10.710 1.00 97.62 445 LEU A O 1
ATOM 3542 N N . ALA A 1 446 ? 24.377 7.400 -8.596 1.00 98.00 446 ALA A N 1
ATOM 3543 C CA . ALA A 1 446 ? 25.714 6.897 -8.879 1.00 98.00 446 ALA A CA 1
ATOM 3544 C C . ALA A 1 446 ? 25.693 5.711 -9.855 1.00 98.00 446 ALA A C 1
ATOM 3546 O O . ALA A 1 446 ? 26.454 5.723 -10.819 1.00 98.00 446 ALA A O 1
ATOM 3547 N N . LEU A 1 447 ? 24.784 4.739 -9.686 1.00 98.25 447 LEU A N 1
ATOM 3548 C CA . LEU A 1 447 ? 24.622 3.626 -10.634 1.00 98.25 447 LEU A CA 1
ATOM 3549 C C . LEU A 1 447 ? 24.321 4.122 -12.058 1.00 98.25 447 LEU A C 1
ATOM 3551 O O . LEU A 1 447 ? 24.931 3.656 -13.022 1.00 98.25 447 LEU A O 1
ATOM 3555 N N . PHE A 1 448 ? 23.386 5.062 -12.217 1.00 98.44 448 PHE A N 1
ATOM 3556 C CA . PHE A 1 448 ? 23.057 5.606 -13.538 1.00 98.44 448 PHE A CA 1
ATOM 3557 C C . PHE A 1 448 ? 24.229 6.383 -14.155 1.00 98.44 448 PHE A C 1
ATOM 3559 O O . PHE A 1 448 ? 24.486 6.248 -15.356 1.00 98.44 448 PHE A O 1
ATOM 3566 N N . ALA A 1 449 ? 24.950 7.171 -13.352 1.00 98.06 449 ALA A N 1
ATOM 3567 C CA . ALA A 1 449 ? 26.143 7.889 -13.795 1.00 98.06 449 ALA A CA 1
ATOM 3568 C C . ALA A 1 449 ? 27.262 6.921 -14.219 1.00 98.06 449 ALA A C 1
ATOM 3570 O O . ALA A 1 449 ? 27.862 7.095 -15.281 1.00 98.06 449 ALA A O 1
ATOM 3571 N N . GLU A 1 450 ? 27.483 5.862 -13.441 1.00 98.19 450 GLU A N 1
ATOM 3572 C CA . GLU A 1 450 ? 28.455 4.810 -13.727 1.00 98.19 450 GLU A CA 1
ATOM 3573 C C . GLU A 1 450 ? 28.133 4.103 -15.051 1.00 98.19 450 GLU A C 1
ATOM 3575 O O . GLU A 1 450 ? 28.988 4.027 -15.933 1.00 98.19 450 GLU A O 1
ATOM 3580 N N . VAL A 1 451 ? 26.887 3.650 -15.248 1.00 98.06 451 VAL A N 1
ATOM 3581 C CA . VAL A 1 451 ? 26.469 2.982 -16.494 1.00 98.06 451 VAL A CA 1
ATOM 3582 C C . VAL A 1 451 ? 26.634 3.904 -17.704 1.00 98.06 451 VAL A C 1
ATOM 3584 O O . VAL A 1 451 ? 27.121 3.459 -18.748 1.00 98.06 451 VAL A O 1
ATOM 3587 N N . LYS A 1 452 ? 26.288 5.194 -17.573 1.00 97.56 452 LYS A N 1
ATOM 3588 C CA . LYS A 1 452 ? 26.541 6.191 -18.625 1.00 97.56 452 LYS A CA 1
ATOM 3589 C C . LYS A 1 452 ? 28.032 6.276 -18.954 1.00 97.56 452 LYS A C 1
ATOM 3591 O O . LYS A 1 452 ? 28.395 6.189 -20.126 1.00 97.56 452 LYS A O 1
ATOM 3596 N N . GLN A 1 453 ? 28.892 6.396 -17.944 1.00 97.50 453 GLN A N 1
ATOM 3597 C CA . GLN A 1 453 ? 30.335 6.537 -18.137 1.00 97.50 453 GLN A CA 1
ATOM 3598 C C . GLN A 1 453 ? 30.973 5.287 -18.759 1.00 97.50 453 GLN A C 1
ATOM 3600 O O . GLN A 1 453 ? 31.807 5.396 -19.666 1.00 97.50 453 GLN A O 1
ATOM 3605 N N . VAL A 1 454 ? 30.549 4.096 -18.328 1.00 96.69 454 VAL A N 1
ATOM 3606 C CA . VAL A 1 454 ? 30.991 2.820 -18.905 1.00 96.69 454 VAL A CA 1
ATOM 3607 C C . VAL A 1 454 ? 30.597 2.742 -20.379 1.00 96.69 454 VAL A C 1
ATOM 3609 O O . VAL A 1 454 ? 31.436 2.421 -21.221 1.00 96.69 454 VAL A O 1
ATOM 3612 N N . LEU A 1 455 ? 29.353 3.087 -20.726 1.00 96.62 455 LEU A N 1
ATOM 3613 C CA . LEU A 1 455 ? 28.888 3.029 -22.112 1.00 96.62 455 LEU A CA 1
ATOM 3614 C C . LEU A 1 455 ? 29.587 4.065 -23.010 1.00 96.62 455 LEU A C 1
ATOM 3616 O O . LEU A 1 455 ? 29.945 3.738 -24.141 1.00 96.62 455 LEU A O 1
ATOM 3620 N N . LEU A 1 456 ? 29.850 5.277 -22.510 1.00 96.69 456 LEU A N 1
ATOM 3621 C CA . LEU A 1 456 ? 30.638 6.290 -23.227 1.00 96.69 456 LEU A CA 1
ATOM 3622 C C . LEU A 1 456 ? 32.070 5.810 -23.491 1.00 96.69 456 LEU A C 1
ATOM 3624 O O . LEU A 1 456 ? 32.559 5.923 -24.614 1.00 96.69 456 LEU A O 1
ATOM 3628 N N . THR A 1 457 ? 32.712 5.201 -22.492 1.00 96.25 457 THR A N 1
ATOM 3629 C CA . THR A 1 457 ? 34.053 4.611 -22.638 1.00 96.25 457 THR A CA 1
ATOM 3630 C C . THR A 1 457 ? 34.059 3.511 -23.699 1.00 96.25 457 THR A C 1
ATOM 3632 O O . THR A 1 457 ? 34.888 3.529 -24.608 1.00 96.25 457 THR A O 1
ATOM 3635 N N . ARG A 1 458 ? 33.087 2.591 -23.648 1.00 95.50 458 ARG A N 1
ATOM 3636 C CA . ARG A 1 458 ? 32.943 1.512 -24.640 1.00 95.50 458 ARG A CA 1
ATOM 3637 C C . ARG A 1 458 ? 32.667 2.040 -26.048 1.00 95.50 458 ARG A C 1
ATOM 3639 O O . ARG A 1 458 ? 33.129 1.453 -27.022 1.00 95.50 458 ARG A O 1
ATOM 3646 N N . LEU A 1 459 ? 31.949 3.157 -26.179 1.00 94.62 459 LEU A N 1
ATOM 3647 C CA . LEU A 1 459 ? 31.701 3.780 -27.477 1.00 94.62 459 LEU A CA 1
ATOM 3648 C C . LEU A 1 459 ? 32.982 4.275 -28.147 1.00 94.62 459 LEU A C 1
ATOM 3650 O O . LEU A 1 459 ? 33.040 4.250 -29.371 1.00 94.62 459 LEU A O 1
ATOM 3654 N N . HIS A 1 460 ? 34.019 4.672 -27.403 1.00 89.75 460 HIS A N 1
ATOM 3655 C CA . HIS A 1 460 ? 35.282 5.112 -28.006 1.00 89.75 460 HIS A CA 1
ATOM 3656 C C . HIS A 1 460 ? 35.980 4.006 -28.803 1.00 89.75 460 HIS A C 1
ATOM 3658 O O . HIS A 1 460 ? 36.551 4.299 -29.855 1.00 89.75 460 HIS A O 1
ATOM 3664 N N . THR A 1 461 ? 35.893 2.755 -28.350 1.00 86.88 461 THR A N 1
ATOM 3665 C CA . THR A 1 461 ? 36.548 1.591 -28.971 1.00 86.88 461 THR A CA 1
ATOM 3666 C C . THR A 1 461 ? 35.598 0.713 -29.790 1.00 86.88 461 THR A C 1
ATOM 3668 O O . THR A 1 461 ? 36.044 -0.249 -30.409 1.00 86.88 461 THR A O 1
ATOM 3671 N N . ALA A 1 462 ? 34.303 1.045 -29.839 1.00 90.19 462 ALA A N 1
ATOM 3672 C CA . ALA A 1 462 ? 33.310 0.299 -30.606 1.00 90.19 462 ALA A CA 1
ATOM 3673 C C . ALA A 1 462 ? 33.600 0.317 -32.117 1.00 90.19 462 ALA A C 1
ATOM 3675 O O . ALA A 1 462 ? 33.992 1.347 -32.677 1.00 90.19 462 ALA A O 1
ATOM 3676 N N . SER A 1 463 ? 33.307 -0.799 -32.792 1.00 89.75 463 SER A N 1
ATOM 3677 C CA . SER A 1 463 ? 33.388 -0.978 -34.251 1.00 89.75 463 SER A CA 1
ATOM 3678 C C . SER A 1 463 ? 32.275 -0.225 -35.002 1.00 89.75 463 SER A C 1
ATOM 3680 O O . SER A 1 463 ? 31.526 -0.793 -35.791 1.00 89.75 463 SER A O 1
ATOM 3682 N N . LEU A 1 464 ? 32.151 1.075 -34.736 1.00 92.44 464 LEU A N 1
ATOM 3683 C CA . LEU A 1 464 ? 31.192 2.006 -35.327 1.00 92.44 464 LEU A CA 1
ATOM 3684 C C . LEU A 1 464 ? 31.949 3.178 -35.967 1.00 92.44 464 LEU A C 1
ATOM 3686 O O . LEU A 1 464 ? 33.026 3.582 -35.507 1.00 92.44 464 LEU A O 1
ATOM 3690 N N . SER A 1 465 ? 31.373 3.790 -37.004 1.00 94.69 465 SER A N 1
ATOM 3691 C CA . SER A 1 465 ? 31.971 4.993 -37.597 1.00 94.69 465 SER A CA 1
ATOM 3692 C C . SER A 1 465 ? 32.097 6.118 -36.551 1.00 94.69 465 SER A C 1
ATOM 3694 O O . SER A 1 465 ? 31.275 6.195 -35.630 1.00 94.69 465 SER A O 1
ATOM 3696 N N . PRO A 1 466 ? 33.087 7.026 -36.666 1.00 95.00 466 PRO A N 1
ATOM 3697 C CA . PRO A 1 466 ? 33.232 8.153 -35.737 1.00 95.00 466 PRO A CA 1
ATOM 3698 C C . PRO A 1 466 ? 31.938 8.967 -35.565 1.00 95.00 466 PRO A C 1
ATOM 3700 O O . PRO A 1 466 ? 31.573 9.334 -34.449 1.00 95.00 466 PRO A O 1
ATOM 3703 N N . ARG A 1 467 ? 31.192 9.168 -36.661 1.00 94.69 467 ARG A N 1
ATOM 3704 C CA . ARG A 1 467 ? 29.899 9.864 -36.656 1.00 94.69 467 ARG A CA 1
ATOM 3705 C C . ARG A 1 467 ? 28.842 9.120 -35.837 1.00 94.69 467 ARG A C 1
ATOM 3707 O O . ARG A 1 467 ? 28.159 9.750 -35.036 1.00 94.69 467 ARG A O 1
ATOM 3714 N N . GLN A 1 468 ? 28.721 7.802 -36.007 1.00 94.88 468 GLN A N 1
ATOM 3715 C CA . GLN A 1 468 ? 27.780 6.987 -35.228 1.00 94.88 468 GLN A CA 1
ATOM 3716 C C . GLN A 1 468 ? 28.116 7.023 -33.735 1.00 94.88 468 GLN A C 1
ATOM 3718 O O . GLN A 1 468 ? 27.222 7.243 -32.923 1.00 94.88 468 GLN A O 1
ATOM 3723 N N . ARG A 1 469 ? 29.402 6.893 -33.373 1.00 96.44 469 ARG A N 1
ATOM 3724 C CA . ARG A 1 469 ? 29.859 6.978 -31.974 1.00 96.44 469 ARG A CA 1
ATOM 3725 C C . ARG A 1 469 ? 29.461 8.308 -31.333 1.00 96.44 469 ARG A C 1
ATOM 3727 O O . ARG A 1 469 ? 28.853 8.320 -30.265 1.00 96.44 469 ARG A O 1
ATOM 3734 N N . GLN A 1 470 ? 29.730 9.420 -32.020 1.00 95.81 470 GLN A N 1
ATOM 3735 C CA . GLN A 1 470 ? 29.381 10.760 -31.546 1.00 95.81 470 GLN A CA 1
ATOM 3736 C C . GLN A 1 470 ? 27.862 10.961 -31.413 1.00 95.81 470 GLN A C 1
ATOM 3738 O O . GLN A 1 470 ? 27.394 11.522 -30.421 1.00 95.81 470 GLN A O 1
ATOM 3743 N N . GLN A 1 471 ? 27.080 10.498 -32.393 1.00 97.06 471 GLN A N 1
ATOM 3744 C CA . GLN A 1 471 ? 25.620 10.603 -32.361 1.00 97.06 471 GLN A CA 1
ATOM 3745 C C . GLN A 1 471 ? 25.014 9.777 -31.220 1.00 97.06 471 GLN A C 1
ATOM 3747 O O . GLN A 1 471 ? 24.190 10.300 -30.472 1.00 97.06 471 GLN A O 1
ATOM 3752 N N . SER A 1 472 ? 25.456 8.531 -31.030 1.00 97.88 472 SER A N 1
ATOM 3753 C CA . SER A 1 472 ? 25.003 7.681 -29.923 1.00 97.88 472 SER A CA 1
ATOM 3754 C C . SER A 1 472 ? 25.382 8.244 -28.555 1.00 97.88 472 SER A C 1
ATOM 3756 O O . SER A 1 472 ? 24.544 8.239 -27.657 1.00 97.88 472 SER A O 1
ATOM 3758 N N . ALA A 1 473 ? 26.584 8.809 -28.398 1.00 97.56 473 ALA A N 1
ATOM 3759 C CA . ALA A 1 473 ? 26.978 9.491 -27.163 1.00 97.56 473 ALA A CA 1
ATOM 3760 C C . ALA A 1 473 ? 26.065 10.694 -26.855 1.00 97.56 473 ALA A C 1
ATOM 3762 O O . ALA A 1 473 ? 25.577 10.836 -25.734 1.00 97.56 473 ALA A O 1
ATOM 3763 N N . ARG A 1 474 ? 25.758 11.528 -27.860 1.00 97.69 474 ARG A N 1
ATOM 3764 C CA . ARG A 1 474 ? 24.835 12.665 -27.699 1.00 97.69 474 ARG A CA 1
ATOM 3765 C C . ARG A 1 474 ? 23.419 12.209 -27.334 1.00 97.69 474 ARG A C 1
ATOM 3767 O O . ARG A 1 474 ? 22.796 12.804 -26.459 1.00 97.69 474 ARG A O 1
ATOM 3774 N N . ARG A 1 475 ? 22.918 11.155 -27.985 1.00 97.81 475 ARG A N 1
ATOM 3775 C CA . ARG A 1 475 ? 21.606 10.562 -27.682 1.00 97.81 475 ARG A CA 1
ATOM 3776 C C . ARG A 1 475 ? 21.566 10.014 -26.262 1.00 97.81 475 ARG A C 1
ATOM 3778 O O . ARG A 1 475 ? 20.639 10.343 -25.543 1.00 97.81 475 ARG A O 1
ATOM 3785 N N . LEU A 1 476 ? 22.588 9.282 -25.816 1.00 98.12 476 LEU A N 1
ATOM 3786 C CA . LEU A 1 476 ? 22.667 8.780 -24.440 1.00 98.12 476 LEU A CA 1
ATOM 3787 C C . LEU A 1 476 ? 22.525 9.906 -23.404 1.00 98.12 476 LEU A C 1
ATOM 3789 O O . LEU A 1 476 ? 21.779 9.762 -22.438 1.00 98.12 476 LEU A O 1
ATOM 3793 N N . LEU A 1 477 ? 23.217 11.029 -23.612 1.00 96.38 477 LEU A N 1
ATOM 3794 C CA . LEU A 1 477 ? 23.170 12.168 -22.692 1.00 96.38 477 LEU A CA 1
ATOM 3795 C C . LEU A 1 477 ? 21.806 12.875 -22.689 1.00 96.38 477 LEU A C 1
ATOM 3797 O O . LEU A 1 477 ? 21.353 13.296 -21.628 1.00 96.38 477 LEU A O 1
ATOM 3801 N N . ASN A 1 478 ? 21.145 12.969 -23.846 1.00 95.38 478 ASN A N 1
ATOM 3802 C CA . ASN A 1 478 ? 19.889 13.711 -24.002 1.00 95.38 478 ASN A CA 1
ATOM 3803 C C . ASN A 1 478 ? 18.633 12.870 -23.724 1.00 95.38 478 ASN A C 1
ATOM 3805 O O . ASN A 1 478 ? 17.643 13.374 -23.192 1.00 95.38 478 ASN A O 1
ATOM 3809 N N . HIS A 1 479 ? 18.650 11.606 -24.141 1.00 97.62 479 HIS A N 1
ATOM 3810 C CA . HIS A 1 479 ? 17.503 10.711 -24.092 1.00 97.62 479 HIS A CA 1
ATOM 3811 C C . HIS A 1 479 ? 17.392 9.987 -22.756 1.00 97.62 479 HIS A C 1
ATOM 3813 O O . HIS A 1 479 ? 16.270 9.798 -22.309 1.00 97.62 479 HIS A O 1
ATOM 3819 N N . LEU A 1 480 ? 18.500 9.595 -22.108 1.00 98.19 480 LEU A N 1
ATOM 3820 C CA . LEU A 1 480 ? 18.438 8.928 -20.804 1.00 98.19 480 LEU A CA 1
ATOM 3821 C C . LEU A 1 480 ? 18.349 9.964 -19.682 1.00 98.19 480 LEU A C 1
ATOM 3823 O O . LEU A 1 480 ? 19.366 10.481 -19.200 1.00 98.19 480 LEU A O 1
ATOM 3827 N N . GLN A 1 481 ? 17.124 10.228 -19.248 1.00 97.25 481 GLN A N 1
ATOM 3828 C CA . GLN A 1 481 ? 16.814 11.145 -18.165 1.00 97.25 481 GLN A CA 1
ATOM 3829 C C . GLN A 1 481 ? 16.334 10.368 -16.944 1.00 97.25 481 GLN A C 1
ATOM 3831 O O . GLN A 1 481 ? 15.480 9.495 -17.044 1.00 97.25 481 GLN A O 1
ATOM 3836 N N . TYR A 1 482 ? 16.873 10.707 -15.779 1.00 96.94 482 TYR A N 1
ATOM 3837 C CA . TYR A 1 482 ? 16.466 10.112 -14.515 1.00 96.94 482 TYR A CA 1
ATOM 3838 C C . TYR A 1 482 ? 16.416 11.169 -13.417 1.00 96.94 482 TYR A C 1
ATOM 3840 O O . TYR A 1 482 ? 17.126 12.176 -13.499 1.00 96.94 482 TYR A O 1
ATOM 3848 N N . ALA A 1 483 ? 15.564 10.964 -12.419 1.00 95.44 483 ALA A N 1
ATOM 3849 C CA . ALA A 1 483 ? 15.497 11.799 -11.229 1.00 95.44 483 ALA A CA 1
ATOM 3850 C C . ALA A 1 483 ? 14.912 11.043 -10.037 1.00 95.44 483 ALA A C 1
ATOM 3852 O O . ALA A 1 483 ? 14.209 10.047 -10.202 1.00 95.44 483 ALA A O 1
ATOM 3853 N N . SER A 1 484 ? 15.206 11.558 -8.846 1.00 94.00 484 SER A N 1
ATOM 3854 C CA . SER A 1 484 ? 14.629 11.058 -7.609 1.00 94.00 484 SER A CA 1
ATOM 3855 C C . SER A 1 484 ? 13.404 11.878 -7.205 1.00 94.00 484 SER A C 1
ATOM 3857 O O . SER A 1 484 ? 13.440 13.108 -7.243 1.00 94.00 484 SER A O 1
ATOM 3859 N N . TYR A 1 485 ? 12.332 11.196 -6.816 1.00 90.44 485 TYR A N 1
ATOM 3860 C CA . TYR A 1 485 ? 11.148 11.764 -6.190 1.00 90.44 485 TYR A CA 1
ATOM 3861 C C . TYR A 1 485 ? 11.310 11.697 -4.671 1.00 90.44 485 TYR A C 1
ATOM 3863 O O . TYR A 1 485 ? 11.222 10.619 -4.073 1.00 90.44 485 TYR A O 1
ATOM 3871 N N . VAL A 1 486 ? 11.527 12.850 -4.036 1.00 81.94 486 VAL A N 1
ATOM 3872 C CA . VAL A 1 486 ? 11.644 12.954 -2.579 1.00 81.94 486 VAL A CA 1
ATOM 3873 C C . VAL A 1 486 ? 10.899 14.185 -2.076 1.00 81.94 486 VAL A C 1
ATOM 3875 O O . VAL A 1 486 ? 11.352 15.307 -2.266 1.00 81.94 486 VAL A O 1
ATOM 3878 N N . GLU A 1 487 ? 9.787 13.957 -1.381 1.00 71.94 487 GLU A N 1
ATOM 3879 C CA . GLU A 1 487 ? 9.022 14.986 -0.654 1.00 71.94 487 GLU A CA 1
ATOM 3880 C C . GLU A 1 487 ? 8.915 14.643 0.849 1.00 71.94 487 GLU A C 1
ATOM 3882 O O . GLU A 1 487 ? 8.039 15.128 1.564 1.00 71.94 487 GLU A O 1
ATOM 3887 N N . GLY A 1 488 ? 9.819 13.787 1.342 1.00 67.69 488 GLY A N 1
ATOM 3888 C CA . GLY A 1 488 ? 9.856 13.334 2.731 1.00 67.69 488 GLY A CA 1
ATOM 3889 C C . GLY A 1 488 ? 8.779 12.304 3.082 1.00 67.69 488 GLY A C 1
ATOM 3890 O O . GLY A 1 488 ? 8.146 11.690 2.223 1.00 67.69 488 GLY A O 1
ATOM 3891 N N . VAL A 1 489 ? 8.562 12.111 4.386 1.00 64.44 489 VAL A N 1
ATOM 3892 C CA . VAL A 1 489 ? 7.590 11.141 4.928 1.00 64.44 489 VAL A CA 1
ATOM 3893 C C . VAL A 1 489 ? 6.129 11.513 4.660 1.00 64.44 489 VAL A C 1
ATOM 3895 O O . VAL A 1 489 ? 5.260 10.650 4.767 1.00 64.44 489 VAL A O 1
ATOM 3898 N N . VAL A 1 490 ? 5.864 12.771 4.297 1.00 62.84 490 VAL A N 1
ATOM 3899 C CA . VAL A 1 490 ? 4.518 13.317 4.065 1.00 62.84 490 VAL A CA 1
ATOM 3900 C C . VAL A 1 490 ? 3.924 12.809 2.752 1.00 62.84 490 VAL A C 1
ATOM 3902 O O . VAL A 1 490 ? 2.722 12.560 2.668 1.00 62.84 490 VAL A O 1
ATOM 3905 N N . ARG A 1 491 ? 4.741 12.637 1.713 1.00 73.00 491 ARG A N 1
ATOM 3906 C CA . ARG A 1 491 ? 4.268 12.157 0.416 1.00 73.00 491 ARG A CA 1
ATOM 3907 C C . ARG A 1 491 ? 5.333 11.309 -0.250 1.00 73.00 491 ARG A C 1
ATOM 3909 O O . ARG A 1 491 ? 6.349 11.807 -0.728 1.00 73.00 491 ARG A O 1
ATOM 3916 N N . SER A 1 492 ? 5.065 10.014 -0.300 1.00 82.38 492 SER A N 1
ATOM 3917 C CA . SER A 1 492 ? 5.936 9.037 -0.944 1.00 82.38 492 SER A CA 1
ATOM 3918 C C . SER A 1 492 ? 5.286 8.509 -2.210 1.00 82.38 492 SER A C 1
ATOM 3920 O O . SER A 1 492 ? 4.108 8.155 -2.215 1.00 82.38 492 SER A O 1
ATOM 3922 N N . ASP A 1 493 ? 6.055 8.431 -3.290 1.00 89.75 493 ASP A N 1
ATOM 3923 C CA . ASP A 1 493 ? 5.602 7.753 -4.495 1.00 89.75 493 ASP A CA 1
ATOM 3924 C C . ASP A 1 493 ? 5.798 6.242 -4.355 1.00 89.75 493 ASP A C 1
ATOM 3926 O O . ASP A 1 493 ? 6.915 5.748 -4.457 1.00 89.75 493 ASP A O 1
ATOM 3930 N N . HIS A 1 494 ? 4.723 5.501 -4.086 1.00 93.94 494 HIS A N 1
ATOM 3931 C CA . HIS A 1 494 ? 4.783 4.060 -3.856 1.00 93.94 494 HIS A CA 1
ATOM 3932 C C . HIS A 1 494 ? 4.443 3.235 -5.114 1.00 93.94 494 HIS A C 1
ATOM 3934 O O . HIS A 1 494 ? 4.394 2.001 -5.071 1.00 93.94 494 HIS A O 1
ATOM 3940 N N . ARG A 1 495 ? 4.261 3.880 -6.269 1.00 95.62 495 ARG A N 1
ATOM 3941 C CA . ARG A 1 495 ? 3.931 3.207 -7.530 1.00 95.62 495 ARG A CA 1
ATOM 3942 C C . ARG A 1 495 ? 5.096 2.384 -8.074 1.00 95.62 495 ARG A C 1
ATOM 3944 O O . ARG A 1 495 ? 6.263 2.649 -7.785 1.00 95.62 495 ARG A O 1
ATOM 3951 N N . LYS A 1 496 ? 4.764 1.361 -8.868 1.00 97.56 496 LYS A N 1
ATOM 3952 C CA . LYS A 1 496 ? 5.702 0.647 -9.746 1.00 97.56 496 LYS A CA 1
ATOM 3953 C C . LYS A 1 496 ? 5.066 0.537 -11.126 1.00 97.56 496 LYS A C 1
ATOM 3955 O O . LYS A 1 496 ? 4.076 -0.175 -11.298 1.00 97.56 496 LYS A O 1
ATOM 3960 N N . LEU A 1 497 ? 5.605 1.286 -12.079 1.00 98.50 497 LEU A N 1
ATOM 3961 C CA . LEU A 1 497 ? 5.036 1.492 -13.402 1.00 98.50 497 LEU A CA 1
ATOM 3962 C C . LEU A 1 497 ? 6.141 1.472 -14.461 1.00 98.50 497 LEU A C 1
ATOM 3964 O O . LEU A 1 497 ? 7.143 2.166 -14.341 1.00 98.50 497 LEU A O 1
ATOM 3968 N N . LEU A 1 498 ? 5.930 0.715 -15.534 1.00 98.81 498 LEU A N 1
ATOM 3969 C CA . LEU A 1 498 ? 6.726 0.801 -16.760 1.00 98.81 498 LEU A CA 1
ATOM 3970 C C . LEU A 1 498 ? 5.778 1.003 -17.939 1.00 98.81 498 LEU A C 1
ATOM 3972 O O . LEU A 1 498 ? 4.870 0.196 -18.122 1.00 98.81 498 LEU A O 1
ATOM 3976 N N . ILE A 1 499 ? 5.998 2.029 -18.758 1.00 98.81 499 ILE A N 1
ATOM 3977 C CA . ILE A 1 499 ? 5.256 2.283 -19.998 1.00 98.81 499 ILE A CA 1
ATOM 3978 C C . ILE A 1 499 ? 6.224 2.257 -21.179 1.00 98.81 499 ILE A C 1
ATOM 3980 O O . ILE A 1 499 ? 7.260 2.916 -21.176 1.00 98.81 499 ILE A O 1
ATOM 3984 N N . ILE A 1 500 ? 5.857 1.509 -22.220 1.00 98.75 500 ILE A N 1
ATOM 3985 C CA . ILE A 1 500 ? 6.585 1.416 -23.485 1.00 98.75 500 ILE A CA 1
ATOM 3986 C C . ILE A 1 500 ? 5.727 2.023 -24.598 1.00 98.75 500 ILE A C 1
ATOM 3988 O O . ILE A 1 500 ? 4.618 1.551 -24.873 1.00 98.75 500 ILE A O 1
ATOM 3992 N N . ASP A 1 501 ? 6.246 3.068 -25.246 1.00 98.19 501 ASP A N 1
ATOM 3993 C CA . ASP A 1 501 ? 5.680 3.760 -26.418 1.00 98.19 501 ASP A CA 1
ATOM 3994 C C . ASP A 1 501 ? 4.256 4.333 -26.255 1.00 98.19 501 ASP A C 1
ATOM 3996 O O . ASP A 1 501 ? 3.599 4.680 -27.257 1.00 98.19 501 ASP A O 1
ATOM 4000 N N . GLY A 1 502 ? 3.762 4.389 -25.013 1.00 97.38 502 GLY A N 1
ATOM 4001 C CA . GLY A 1 502 ? 2.363 4.666 -24.682 1.00 97.38 502 GLY A CA 1
ATOM 4002 C C . GLY A 1 502 ? 1.405 3.585 -25.188 1.00 97.38 502 GLY A C 1
ATOM 4003 O O . GLY A 1 502 ? 0.256 3.886 -25.501 1.00 97.38 502 GLY A O 1
ATOM 4004 N N . GLU A 1 503 ? 1.881 2.349 -25.380 1.00 97.81 503 GLU A N 1
ATOM 4005 C CA . GLU A 1 503 ? 1.110 1.238 -25.960 1.00 97.81 503 GLU A CA 1
ATOM 4006 C C . GLU A 1 503 ? 1.082 -0.020 -25.078 1.00 97.81 503 GLU A C 1
ATOM 4008 O O . GLU A 1 503 ? 0.147 -0.816 -25.205 1.00 97.81 503 GLU A O 1
ATOM 4013 N N . LEU A 1 504 ? 2.064 -0.198 -24.192 1.00 98.69 504 LEU A N 1
ATOM 4014 C CA . LEU A 1 504 ? 2.163 -1.305 -23.238 1.00 98.69 504 LEU A CA 1
ATOM 4015 C C . LEU A 1 504 ? 2.562 -0.759 -21.866 1.00 98.69 504 LEU A C 1
ATOM 4017 O O . LEU A 1 504 ? 3.505 0.020 -21.782 1.00 98.69 504 LEU A O 1
ATOM 4021 N N . GLY A 1 505 ? 1.863 -1.184 -20.818 1.00 98.56 505 GLY A N 1
ATOM 4022 C CA . GLY A 1 505 ? 2.119 -0.816 -19.430 1.00 98.56 505 GLY A CA 1
ATOM 4023 C C . GLY A 1 505 ? 2.375 -2.040 -18.557 1.00 98.56 505 GLY A C 1
ATOM 4024 O O . GLY A 1 505 ? 1.919 -3.136 -18.879 1.00 98.56 505 GLY A O 1
ATOM 4025 N N . PHE A 1 506 ? 3.068 -1.848 -17.441 1.00 98.81 506 PHE A N 1
ATOM 4026 C CA . PHE A 1 506 ? 3.219 -2.826 -16.366 1.00 98.81 506 PHE A CA 1
ATOM 4027 C C . PHE A 1 506 ? 2.897 -2.145 -15.039 1.00 98.81 506 PHE A C 1
ATOM 4029 O O . PHE A 1 506 ? 3.415 -1.063 -14.790 1.00 98.81 506 PHE A O 1
ATOM 4036 N N . VAL A 1 507 ? 2.067 -2.769 -14.205 1.00 98.56 507 VAL A N 1
ATOM 4037 C CA . VAL A 1 507 ? 1.693 -2.268 -12.869 1.00 98.56 507 VAL A CA 1
ATOM 4038 C C . VAL A 1 507 ? 1.629 -3.422 -11.867 1.00 98.56 507 VAL A C 1
ATOM 4040 O O . VAL A 1 507 ? 1.247 -4.529 -12.245 1.00 98.56 507 VAL A O 1
ATOM 4043 N N . GLY A 1 508 ? 2.025 -3.202 -10.613 1.00 97.81 508 GLY A N 1
ATOM 4044 C CA . GLY A 1 508 ? 2.059 -4.253 -9.589 1.00 97.81 508 GLY A CA 1
ATOM 4045 C C . GLY A 1 508 ? 2.859 -3.871 -8.344 1.00 97.81 508 GLY A C 1
ATOM 4046 O O . GLY A 1 508 ? 3.026 -2.685 -8.052 1.00 97.81 508 GLY A O 1
ATOM 4047 N N . GLY A 1 509 ? 3.338 -4.881 -7.612 1.00 96.94 509 GLY A N 1
ATOM 4048 C CA . GLY A 1 509 ? 4.029 -4.726 -6.325 1.00 96.94 509 GLY A CA 1
ATOM 4049 C C . GLY A 1 509 ? 5.563 -4.768 -6.394 1.00 96.94 509 GLY A C 1
ATOM 4050 O O . GLY A 1 509 ? 6.227 -4.292 -5.464 1.00 96.94 509 GLY A O 1
ATOM 4051 N N . ILE A 1 510 ? 6.134 -5.250 -7.507 1.00 98.38 510 ILE A N 1
ATOM 4052 C CA . ILE A 1 510 ? 7.570 -5.550 -7.632 1.00 98.38 510 ILE A CA 1
ATOM 4053 C C . ILE A 1 510 ? 8.408 -4.271 -7.778 1.00 98.38 510 ILE A C 1
ATOM 4055 O O . ILE A 1 510 ? 8.332 -3.568 -8.785 1.00 98.38 510 ILE A O 1
ATOM 4059 N N . ASN A 1 511 ? 9.253 -3.999 -6.780 1.00 97.69 511 ASN A N 1
ATOM 4060 C CA . ASN A 1 511 ? 10.284 -2.954 -6.820 1.00 97.69 511 ASN A CA 1
ATOM 4061 C C . ASN A 1 511 ? 11.522 -3.392 -7.633 1.00 97.69 511 ASN A C 1
ATOM 4063 O O . ASN A 1 511 ? 11.626 -4.530 -8.083 1.00 97.69 511 ASN A O 1
ATOM 4067 N N . LEU A 1 512 ? 12.512 -2.506 -7.779 1.00 98.25 512 LEU A N 1
ATOM 4068 C CA . LEU A 1 512 ? 13.728 -2.777 -8.547 1.00 98.25 512 LEU A CA 1
ATOM 4069 C C . LEU A 1 512 ? 14.928 -3.009 -7.619 1.00 98.25 512 LEU A C 1
ATOM 4071 O O . LEU A 1 512 ? 15.293 -2.150 -6.822 1.00 98.25 512 LEU A O 1
ATOM 4075 N N . GLY A 1 513 ? 15.543 -4.187 -7.705 1.00 96.94 513 GLY A N 1
ATOM 4076 C CA . GLY A 1 513 ? 16.693 -4.596 -6.891 1.00 96.94 513 GLY A CA 1
ATOM 4077 C C . GLY A 1 513 ? 16.841 -6.114 -6.874 1.00 96.94 513 GLY A C 1
ATOM 4078 O O . GLY A 1 513 ? 15.876 -6.820 -7.159 1.00 96.94 513 GLY A O 1
ATOM 4079 N N . ASP A 1 514 ? 18.013 -6.630 -6.497 1.00 96.12 514 ASP A N 1
ATOM 4080 C CA . ASP A 1 514 ? 18.273 -8.080 -6.531 1.00 96.12 514 ASP A CA 1
ATOM 4081 C C . ASP A 1 514 ? 17.272 -8.860 -5.664 1.00 96.12 514 ASP A C 1
ATOM 4083 O O . ASP A 1 514 ? 16.643 -9.793 -6.151 1.00 96.12 514 ASP A O 1
ATOM 4087 N N . LYS A 1 515 ? 16.966 -8.374 -4.454 1.00 95.12 515 LYS A N 1
ATOM 4088 C CA . LYS A 1 515 ? 15.936 -8.963 -3.573 1.00 95.12 515 LYS A CA 1
ATOM 4089 C C . LYS A 1 515 ? 14.513 -9.000 -4.158 1.00 95.12 515 LYS A C 1
ATOM 4091 O O . LYS A 1 515 ? 13.642 -9.652 -3.594 1.00 95.12 515 LYS A O 1
ATOM 4096 N N . PHE A 1 516 ? 14.256 -8.284 -5.252 1.00 97.12 516 PHE A N 1
ATOM 4097 C CA . PHE A 1 516 ? 12.954 -8.220 -5.920 1.00 97.12 516 PHE A CA 1
ATOM 4098 C C . PHE A 1 516 ? 12.945 -8.857 -7.311 1.00 97.12 516 PHE A C 1
ATOM 4100 O O . PHE A 1 516 ? 11.867 -9.123 -7.825 1.00 97.12 516 PHE A O 1
ATOM 4107 N N . LEU A 1 517 ? 14.111 -9.070 -7.932 1.00 97.62 517 LEU A N 1
ATOM 4108 C CA . LEU A 1 517 ? 14.232 -9.475 -9.338 1.00 97.62 517 LEU A CA 1
ATOM 4109 C C . LEU A 1 517 ? 15.093 -10.730 -9.553 1.00 97.62 517 LEU A C 1
ATOM 4111 O O . LEU A 1 517 ? 15.003 -11.339 -10.618 1.00 97.62 517 LEU A O 1
ATOM 4115 N N . ALA A 1 518 ? 15.947 -11.097 -8.594 1.00 95.31 518 ALA A N 1
ATOM 4116 C CA . ALA A 1 518 ? 16.809 -12.273 -8.684 1.00 95.31 518 ALA A CA 1
ATOM 4117 C C . ALA A 1 518 ? 16.027 -13.575 -8.450 1.00 95.31 518 ALA A C 1
ATOM 4119 O O . ALA A 1 518 ? 14.854 -13.559 -8.089 1.00 95.31 518 ALA A O 1
ATOM 4120 N N . ALA A 1 519 ? 16.677 -14.719 -8.673 1.00 91.62 519 ALA A N 1
ATOM 4121 C CA . ALA A 1 519 ? 16.041 -16.034 -8.571 1.00 91.62 519 ALA A CA 1
ATOM 4122 C C . ALA A 1 519 ? 15.446 -16.324 -7.182 1.00 91.62 519 ALA A C 1
ATOM 4124 O O . ALA A 1 519 ? 14.457 -17.042 -7.084 1.00 91.62 519 ALA A O 1
ATOM 4125 N N . ASP A 1 520 ? 16.032 -15.752 -6.131 1.00 90.88 520 ASP A N 1
ATOM 4126 C CA . ASP A 1 520 ? 15.592 -15.890 -4.749 1.00 90.88 520 ASP A CA 1
ATOM 4127 C C . ASP A 1 520 ? 14.735 -14.710 -4.260 1.00 90.88 520 ASP A C 1
ATOM 4129 O O . ASP A 1 520 ? 14.561 -14.561 -3.052 1.00 90.88 520 ASP A O 1
ATOM 4133 N N . SER A 1 521 ? 14.188 -13.886 -5.164 1.00 94.25 521 SER A N 1
ATOM 4134 C CA . SER A 1 521 ? 13.439 -12.664 -4.841 1.00 94.25 521 SER A CA 1
ATOM 4135 C C . SER A 1 521 ? 12.228 -12.874 -3.927 1.00 94.25 521 SER A C 1
ATOM 4137 O O . SER A 1 521 ? 11.692 -13.975 -3.819 1.00 94.25 521 SER A O 1
ATOM 4139 N N . PHE A 1 522 ? 11.714 -11.774 -3.369 1.00 96.12 522 PHE A N 1
ATOM 4140 C CA . PHE A 1 522 ? 10.363 -11.723 -2.799 1.00 96.12 522 PHE A CA 1
ATOM 4141 C C . PHE A 1 522 ? 9.325 -12.281 -3.783 1.00 96.12 522 PHE A C 1
ATOM 4143 O O . PHE A 1 522 ? 9.437 -12.100 -5.001 1.00 96.12 522 PHE A O 1
ATOM 4150 N N . HIS A 1 523 ? 8.303 -12.931 -3.233 1.00 97.00 523 HIS A N 1
ATOM 4151 C CA . HIS A 1 523 ? 7.148 -13.402 -3.984 1.00 97.00 523 HIS A CA 1
ATOM 4152 C C . HIS A 1 523 ? 6.139 -12.274 -4.140 1.00 97.00 523 HIS A C 1
ATOM 4154 O O . HIS A 1 523 ? 5.629 -11.741 -3.156 1.00 97.00 523 HIS A O 1
ATOM 4160 N N . ASP A 1 524 ? 5.916 -11.845 -5.374 1.00 97.75 524 ASP A N 1
ATOM 4161 C CA . ASP A 1 524 ? 5.092 -10.688 -5.710 1.00 97.75 524 ASP A CA 1
ATOM 4162 C C . ASP A 1 524 ? 4.689 -10.778 -7.199 1.00 97.75 524 ASP A C 1
ATOM 4164 O O . ASP A 1 524 ? 5.106 -11.700 -7.909 1.00 97.75 524 ASP A O 1
ATOM 4168 N N . LEU A 1 525 ? 3.865 -9.854 -7.696 1.00 98.12 525 LEU A N 1
ATOM 4169 C CA . LEU A 1 525 ? 3.328 -9.900 -9.056 1.00 98.12 525 LEU A CA 1
ATOM 4170 C C . LEU A 1 525 ? 3.308 -8.544 -9.763 1.00 98.12 525 LEU A C 1
ATOM 4172 O O . LEU A 1 525 ? 3.277 -7.473 -9.153 1.00 98.12 525 LEU A O 1
ATOM 4176 N N . MET A 1 526 ? 3.259 -8.625 -11.090 1.00 98.56 526 MET A N 1
ATOM 4177 C CA . MET A 1 526 ? 2.986 -7.526 -12.009 1.00 98.56 526 MET A CA 1
ATOM 4178 C C . MET A 1 526 ? 1.918 -7.955 -13.020 1.00 98.56 526 MET A C 1
ATOM 4180 O O . MET A 1 526 ? 1.798 -9.128 -13.383 1.00 98.56 526 MET A O 1
ATOM 4184 N N . VAL A 1 527 ? 1.175 -6.990 -13.547 1.00 98.62 527 VAL A N 1
ATOM 4185 C CA . VAL A 1 527 ? 0.277 -7.178 -14.686 1.00 98.62 527 VAL A CA 1
ATOM 4186 C C . VAL A 1 527 ? 0.787 -6.344 -15.847 1.00 98.62 527 VAL A C 1
ATOM 4188 O O . VAL A 1 527 ? 0.871 -5.120 -15.753 1.00 98.62 527 VAL A O 1
ATOM 4191 N N . ALA A 1 528 ? 1.106 -7.006 -16.957 1.00 98.69 528 ALA A N 1
ATOM 4192 C CA . ALA A 1 528 ? 1.303 -6.325 -18.227 1.00 98.69 528 ALA A CA 1
ATOM 4193 C C . ALA A 1 528 ? -0.068 -6.029 -18.847 1.00 98.69 528 ALA A C 1
ATOM 4195 O O . ALA A 1 528 ? -0.903 -6.930 -18.959 1.00 98.69 528 ALA A O 1
ATOM 4196 N N . PHE A 1 529 ? -0.300 -4.789 -19.271 1.00 98.62 529 PHE A N 1
ATOM 4197 C CA . PHE A 1 529 ? -1.577 -4.359 -19.826 1.00 98.62 529 PHE A CA 1
ATOM 4198 C C . PHE A 1 529 ? -1.419 -3.468 -21.063 1.00 98.62 529 PHE A C 1
ATOM 4200 O O . PHE A 1 529 ? -0.506 -2.652 -21.166 1.00 98.62 529 PHE A O 1
ATOM 4207 N N . SER A 1 530 ? -2.335 -3.604 -22.021 1.00 98.62 530 SER A N 1
ATOM 4208 C CA . SER A 1 530 ? -2.456 -2.695 -23.166 1.00 98.62 530 SER A CA 1
ATOM 4209 C C . SER A 1 530 ? -3.918 -2.341 -23.386 1.00 98.62 530 SER A C 1
ATOM 4211 O O . SER A 1 530 ? -4.751 -3.227 -23.577 1.00 98.62 530 SER A O 1
ATOM 4213 N N . GLY A 1 531 ? -4.235 -1.049 -23.370 1.00 97.81 531 GLY A N 1
ATOM 4214 C CA . GLY A 1 531 ? -5.595 -0.554 -23.553 1.00 97.81 531 GLY A CA 1
ATOM 4215 C C . GLY A 1 531 ? -5.772 0.883 -23.067 1.00 97.81 531 GLY A C 1
ATOM 4216 O O . GLY A 1 531 ? -4.788 1.537 -22.719 1.00 97.81 531 GLY A O 1
ATOM 4217 N N . PRO A 1 532 ? -7.011 1.404 -23.078 1.00 97.62 532 PRO A N 1
ATOM 4218 C CA . PRO A 1 532 ? -7.290 2.816 -22.809 1.00 97.62 532 PRO A CA 1
ATOM 4219 C C . PRO A 1 532 ? -6.805 3.341 -21.451 1.00 97.62 532 PRO A C 1
ATOM 4221 O O . PRO A 1 532 ? -6.428 4.507 -21.370 1.00 97.62 532 PRO A O 1
ATOM 4224 N N . ALA A 1 533 ? -6.728 2.496 -20.417 1.00 96.69 533 ALA A N 1
ATOM 4225 C CA . ALA A 1 533 ? -6.256 2.924 -19.092 1.00 96.69 533 ALA A CA 1
ATOM 4226 C C . ALA A 1 533 ? -4.777 3.366 -19.065 1.00 96.69 533 ALA A C 1
ATOM 4228 O O . ALA A 1 533 ? -4.349 4.012 -18.111 1.00 96.69 533 ALA A O 1
ATOM 4229 N N . LEU A 1 534 ? -4.008 3.109 -20.135 1.00 97.56 534 LEU A N 1
ATOM 4230 C CA . LEU A 1 534 ? -2.672 3.689 -20.310 1.00 97.56 534 LEU A CA 1
ATOM 4231 C C . LEU A 1 534 ? -2.678 5.220 -20.291 1.00 97.56 534 LEU A C 1
ATOM 4233 O O . LEU A 1 534 ? -1.684 5.805 -19.882 1.00 97.56 534 LEU A O 1
ATOM 4237 N N . ILE A 1 535 ? -3.780 5.870 -20.685 1.00 96.75 535 ILE A N 1
ATOM 4238 C CA . ILE A 1 535 ? -3.896 7.334 -20.607 1.00 96.75 535 ILE A CA 1
ATOM 4239 C C . ILE A 1 535 ? -3.753 7.792 -19.156 1.00 96.75 535 ILE A C 1
ATOM 4241 O O . ILE A 1 535 ? -2.960 8.684 -18.871 1.00 96.75 535 ILE A O 1
ATOM 4245 N N . LYS A 1 536 ? -4.486 7.151 -18.239 1.00 95.88 536 LYS A N 1
ATOM 4246 C CA . LYS A 1 536 ? -4.482 7.499 -16.817 1.00 95.88 536 LYS A CA 1
ATOM 4247 C C . LYS A 1 536 ? -3.145 7.164 -16.156 1.00 95.88 536 LYS A C 1
ATOM 4249 O O . LYS A 1 536 ? -2.618 7.988 -15.418 1.00 95.88 536 LYS A O 1
ATOM 4254 N N . ALA A 1 537 ? -2.557 6.009 -16.481 1.00 97.00 537 ALA A N 1
ATOM 4255 C CA . ALA A 1 537 ? -1.226 5.645 -15.992 1.00 97.00 537 ALA A CA 1
ATOM 4256 C C . ALA A 1 537 ? -0.136 6.623 -16.472 1.00 97.00 537 ALA A C 1
ATOM 4258 O O . ALA A 1 537 ? 0.681 7.074 -15.674 1.00 97.00 537 ALA A O 1
ATOM 4259 N N . GLN A 1 538 ? -0.153 6.997 -17.756 1.00 96.50 538 GLN A N 1
ATOM 4260 C CA . GLN A 1 538 ? 0.813 7.940 -18.323 1.00 96.50 538 GLN A CA 1
ATOM 4261 C C . GLN A 1 538 ? 0.630 9.352 -17.756 1.00 96.50 538 GLN A C 1
ATOM 4263 O O . GLN A 1 538 ? 1.620 10.015 -17.461 1.00 96.50 538 GLN A O 1
ATOM 4268 N N . GLN A 1 539 ? -0.611 9.800 -17.541 1.00 95.00 539 GLN A N 1
ATOM 4269 C CA . GLN A 1 539 ? -0.872 11.080 -16.881 1.00 95.00 539 GLN A CA 1
ATOM 4270 C C . GLN A 1 539 ? -0.310 11.095 -15.454 1.00 95.00 539 GLN A C 1
ATOM 4272 O O . GLN A 1 539 ? 0.383 12.038 -15.088 1.00 95.00 539 GLN A O 1
ATOM 4277 N N . ALA A 1 540 ? -0.531 10.028 -14.680 1.00 94.31 540 ALA A N 1
ATOM 4278 C CA . ALA A 1 540 ? -0.004 9.922 -13.322 1.00 94.31 540 ALA A CA 1
ATOM 4279 C C . ALA A 1 540 ? 1.537 9.958 -13.286 1.00 94.31 540 ALA A C 1
ATOM 4281 O O . ALA A 1 540 ? 2.115 10.575 -12.385 1.00 94.31 540 ALA A O 1
ATOM 4282 N N . PHE A 1 541 ? 2.208 9.331 -14.261 1.00 96.44 541 PHE A N 1
ATOM 4283 C CA . PHE A 1 541 ? 3.661 9.442 -14.431 1.00 96.44 541 PHE A CA 1
ATOM 4284 C C . PHE A 1 541 ? 4.078 10.888 -14.731 1.00 96.44 541 PHE A C 1
ATOM 4286 O O . PHE A 1 541 ? 4.943 11.442 -14.054 1.00 96.44 541 PHE A O 1
ATOM 4293 N N . MET A 1 542 ? 3.432 11.526 -15.714 1.00 95.19 542 MET A N 1
ATOM 4294 C CA . MET A 1 542 ? 3.726 12.901 -16.132 1.00 95.19 542 MET A CA 1
ATOM 4295 C C . MET A 1 542 ? 3.544 13.904 -14.987 1.00 95.19 542 MET A C 1
ATOM 4297 O O . MET A 1 542 ? 4.391 14.776 -14.801 1.00 95.19 542 MET A O 1
ATOM 4301 N N . ASP A 1 543 ? 2.497 13.746 -14.174 1.00 91.94 543 ASP A N 1
ATOM 4302 C CA . ASP A 1 543 ? 2.233 14.600 -13.014 1.00 91.94 543 ASP A CA 1
ATOM 4303 C C . ASP A 1 543 ? 3.380 14.558 -11.996 1.00 91.94 543 ASP A C 1
ATOM 4305 O O . ASP A 1 543 ? 3.693 15.573 -11.371 1.00 91.94 543 ASP A O 1
ATOM 4309 N N . ASN A 1 544 ? 4.004 13.392 -11.811 1.00 92.69 544 ASN A N 1
ATOM 4310 C CA . ASN A 1 544 ? 5.170 13.229 -10.949 1.00 92.69 544 ASN A CA 1
ATOM 4311 C C . ASN A 1 544 ? 6.456 13.718 -11.615 1.00 92.69 544 ASN A C 1
ATOM 4313 O O . ASN A 1 544 ? 7.237 14.441 -10.993 1.00 92.69 544 ASN A O 1
ATOM 4317 N N . TRP A 1 545 ? 6.652 13.376 -12.887 1.00 94.81 545 TRP A N 1
ATOM 4318 C CA . TRP A 1 545 ? 7.801 13.808 -13.673 1.00 94.81 545 TRP A CA 1
ATOM 4319 C C . TRP A 1 545 ? 7.926 15.333 -13.693 1.00 94.81 545 TRP A C 1
ATOM 4321 O O . TRP A 1 545 ? 8.982 15.879 -13.375 1.00 94.81 545 TRP A O 1
ATOM 4331 N N . TRP A 1 546 ? 6.835 16.038 -13.993 1.00 93.75 546 TRP A N 1
ATOM 4332 C CA . TRP A 1 546 ? 6.801 17.500 -14.020 1.00 93.75 546 TRP A CA 1
ATOM 4333 C C . TRP A 1 546 ? 6.914 18.141 -12.645 1.00 93.75 546 TRP A C 1
ATOM 4335 O O . TRP A 1 546 ? 7.446 19.245 -12.545 1.00 93.75 546 TRP A O 1
ATOM 4345 N N . ARG A 1 547 ? 6.480 17.457 -11.583 1.00 89.81 547 ARG A N 1
ATOM 4346 C CA . ARG A 1 547 ? 6.691 17.932 -10.210 1.00 89.81 547 ARG A CA 1
ATOM 4347 C C . ARG A 1 547 ? 8.171 17.969 -9.852 1.00 89.81 547 ARG A C 1
ATOM 4349 O O . ARG A 1 547 ? 8.631 18.947 -9.281 1.00 89.81 547 ARG A O 1
ATOM 4356 N N . VAL A 1 548 ? 8.914 16.937 -10.250 1.00 91.06 548 VAL A N 1
ATOM 4357 C CA . VAL A 1 548 ? 10.347 16.813 -9.948 1.00 91.06 548 VAL A CA 1
ATOM 4358 C C . VAL A 1 548 ? 11.217 17.616 -10.918 1.00 91.06 548 VAL A C 1
ATOM 4360 O O . VAL A 1 548 ? 12.221 18.199 -10.521 1.00 91.06 548 VAL A O 1
ATOM 4363 N N . ARG A 1 549 ? 10.864 17.648 -12.206 1.00 91.25 549 ARG A N 1
ATOM 4364 C CA . ARG A 1 549 ? 11.711 18.214 -13.272 1.00 91.25 549 ARG A CA 1
ATOM 4365 C C . ARG A 1 549 ? 11.286 19.606 -13.742 1.00 91.25 549 ARG A C 1
ATOM 4367 O O . ARG A 1 549 ? 12.032 20.233 -14.495 1.00 91.25 549 ARG A O 1
ATOM 4374 N N . GLY A 1 550 ? 10.119 20.077 -13.309 1.00 86.06 550 GLY A N 1
ATOM 4375 C CA . GLY A 1 550 ? 9.484 21.313 -13.759 1.00 86.06 550 GLY A CA 1
ATOM 4376 C C . GLY A 1 550 ? 8.510 21.094 -14.924 1.00 86.06 550 GLY A C 1
ATOM 4377 O O . GLY A 1 550 ? 8.777 20.328 -15.851 1.00 86.06 550 GLY A O 1
ATOM 4378 N N . ALA A 1 551 ? 7.384 21.814 -14.901 1.00 79.31 551 ALA A N 1
ATOM 4379 C CA . ALA A 1 551 ? 6.273 21.663 -15.851 1.00 79.31 551 ALA A CA 1
ATOM 4380 C C . ALA A 1 551 ? 6.601 22.039 -17.310 1.00 79.31 551 ALA A C 1
ATOM 4382 O O . ALA A 1 551 ? 5.850 21.707 -18.220 1.00 79.31 551 ALA A O 1
ATOM 4383 N N . THR A 1 552 ? 7.719 22.725 -17.554 1.00 78.50 552 THR A N 1
ATOM 4384 C CA . THR A 1 552 ? 8.167 23.108 -18.902 1.00 78.50 552 THR A CA 1
ATOM 4385 C C . THR A 1 552 ? 8.942 22.002 -19.617 1.00 78.50 552 THR A C 1
ATOM 4387 O O . THR A 1 552 ? 9.272 22.149 -20.795 1.00 78.50 552 THR A O 1
ATOM 4390 N N . GLN A 1 553 ? 9.247 20.894 -18.933 1.00 82.25 553 GLN A N 1
ATOM 4391 C CA . GLN A 1 553 ? 9.983 19.785 -19.530 1.00 82.25 553 GLN A CA 1
ATOM 4392 C C . GLN A 1 553 ? 9.107 19.037 -20.542 1.00 82.25 553 GLN A C 1
ATOM 4394 O O . GLN A 1 553 ? 8.013 18.583 -20.192 1.00 82.25 553 GLN A O 1
ATOM 4399 N N . PRO A 1 554 ? 9.567 18.868 -21.794 1.00 83.75 554 PRO A N 1
ATOM 4400 C CA . PRO A 1 554 ? 8.790 18.174 -22.806 1.00 83.75 554 PRO A CA 1
ATOM 4401 C C . PRO A 1 554 ? 8.654 16.689 -22.455 1.00 83.75 554 PRO A C 1
ATOM 4403 O O . PRO A 1 554 ? 9.638 16.020 -22.141 1.00 83.75 554 PRO A O 1
ATOM 4406 N N . HIS A 1 555 ? 7.434 16.166 -22.568 1.00 93.19 555 HIS A N 1
ATOM 4407 C CA . HIS A 1 555 ? 7.125 14.745 -22.429 1.00 93.19 555 HIS A CA 1
ATOM 4408 C C . HIS A 1 555 ? 6.139 14.318 -23.530 1.00 93.19 555 HIS A C 1
ATOM 4410 O O . HIS A 1 555 ? 5.248 15.103 -23.873 1.00 93.19 555 HIS A O 1
ATOM 4416 N N . PRO A 1 556 ? 6.255 13.104 -24.104 1.00 92.19 556 PRO A N 1
ATOM 4417 C CA . PRO A 1 556 ? 5.267 12.590 -25.047 1.00 92.19 556 PRO A CA 1
ATOM 4418 C C . PRO A 1 556 ? 3.847 12.579 -24.465 1.00 92.19 556 PRO A C 1
ATOM 4420 O O . PRO A 1 556 ? 3.632 12.166 -23.325 1.00 92.19 556 PRO A O 1
ATOM 4423 N N . LEU A 1 557 ? 2.867 12.998 -25.270 1.00 89.75 557 LEU A N 1
ATOM 4424 C CA . LEU A 1 557 ? 1.454 12.948 -24.891 1.00 89.75 557 LEU A CA 1
ATOM 4425 C C . LEU A 1 557 ? 0.884 11.522 -25.006 1.00 89.75 557 LEU A C 1
ATOM 4427 O O . LEU A 1 557 ? 1.350 10.737 -25.846 1.00 89.75 557 LEU A O 1
ATOM 4431 N N . PRO A 1 558 ? -0.161 11.191 -24.226 1.00 90.12 558 PRO A N 1
ATOM 4432 C CA . PRO A 1 558 ? -0.861 9.921 -24.350 1.00 90.12 558 PRO A CA 1
ATOM 4433 C C . PRO A 1 558 ? -1.393 9.662 -25.762 1.00 90.12 558 PRO A C 1
ATOM 4435 O O . PRO A 1 558 ? -1.791 10.566 -26.502 1.00 90.12 558 PRO A O 1
ATOM 4438 N N . ARG A 1 559 ? -1.427 8.384 -26.150 1.00 93.38 559 ARG A N 1
ATOM 4439 C CA . ARG A 1 559 ? -2.006 7.972 -27.435 1.00 93.38 559 ARG A CA 1
ATOM 4440 C C . ARG A 1 559 ? -3.521 8.148 -27.436 1.00 93.38 559 ARG A C 1
ATOM 4442 O O . ARG A 1 559 ? -4.184 8.004 -26.415 1.00 93.38 559 ARG A O 1
ATOM 4449 N N . SER A 1 560 ? -4.087 8.370 -28.623 1.00 94.94 560 SER A N 1
ATOM 4450 C CA . SER A 1 560 ? -5.539 8.447 -28.774 1.00 94.94 560 SER A CA 1
ATOM 4451 C C . SER A 1 560 ? -6.224 7.122 -28.415 1.00 94.94 560 SER A C 1
ATOM 4453 O O . SER A 1 560 ? -5.692 6.030 -28.647 1.00 94.94 560 SER A O 1
ATOM 4455 N N . LEU A 1 561 ? -7.462 7.216 -27.924 1.00 93.88 561 LEU A N 1
ATOM 4456 C CA . LEU A 1 561 ? -8.280 6.058 -27.548 1.00 93.88 561 LEU A CA 1
ATOM 4457 C C . LEU A 1 561 ? -8.402 5.013 -28.670 1.00 93.88 561 LEU A C 1
ATOM 4459 O O . LEU A 1 561 ? -8.383 3.812 -28.406 1.00 93.88 561 LEU A O 1
ATOM 4463 N N . SER A 1 562 ? -8.504 5.442 -29.933 1.00 94.94 562 SER A N 1
ATOM 4464 C CA . SER A 1 562 ? -8.610 4.532 -31.082 1.00 94.94 562 SER A CA 1
ATOM 4465 C C . SER A 1 562 ? -7.326 3.730 -31.318 1.00 94.94 562 SER A C 1
ATOM 4467 O O . SER A 1 562 ? -7.388 2.537 -31.632 1.00 94.94 562 SER A O 1
ATOM 4469 N N . VAL A 1 563 ? -6.157 4.350 -31.120 1.00 95.94 563 VAL A N 1
ATOM 4470 C CA . VAL A 1 563 ? -4.861 3.664 -31.181 1.00 95.94 563 VAL A CA 1
ATOM 4471 C C . VAL A 1 563 ? -4.773 2.632 -30.062 1.00 95.94 563 VAL A C 1
ATOM 4473 O O . VAL A 1 563 ? -4.465 1.476 -30.349 1.00 95.94 563 VAL A O 1
ATOM 4476 N N . LEU A 1 564 ? -5.102 3.015 -28.827 1.00 96.62 564 LEU A N 1
ATOM 4477 C CA . LEU A 1 564 ? -5.020 2.132 -27.661 1.00 96.62 564 LEU A CA 1
ATOM 4478 C C . LEU A 1 564 ? -5.951 0.922 -27.774 1.00 96.62 564 LEU A C 1
ATOM 4480 O O . LEU A 1 564 ? -5.506 -0.201 -27.564 1.00 96.62 564 LEU A O 1
ATOM 4484 N N . LYS A 1 565 ? -7.202 1.105 -28.220 1.00 96.06 565 LYS A N 1
ATOM 4485 C CA . LYS A 1 565 ? -8.137 -0.012 -28.468 1.00 96.06 565 LYS A CA 1
ATOM 4486 C C . LYS A 1 565 ? -7.610 -0.996 -29.520 1.00 96.06 565 LYS A C 1
ATOM 4488 O O . LYS A 1 565 ? -7.752 -2.208 -29.371 1.00 96.06 565 LYS A O 1
ATOM 4493 N N . ARG A 1 566 ? -6.978 -0.501 -30.590 1.00 96.69 566 ARG A N 1
ATOM 4494 C CA . ARG A 1 566 ? -6.356 -1.357 -31.616 1.00 96.69 566 ARG A CA 1
ATOM 4495 C C . ARG A 1 566 ? -5.124 -2.088 -31.078 1.00 96.69 566 ARG A C 1
ATOM 4497 O O . ARG A 1 566 ? -4.909 -3.245 -31.436 1.00 96.69 566 ARG A O 1
ATOM 4504 N N . ARG A 1 567 ? -4.315 -1.428 -30.244 1.00 96.44 567 ARG A N 1
ATOM 4505 C CA . ARG A 1 567 ? -3.150 -2.048 -29.598 1.00 96.44 567 ARG A CA 1
ATOM 4506 C C . ARG A 1 567 ? -3.567 -3.121 -28.605 1.00 96.44 567 ARG A C 1
ATOM 4508 O O . ARG A 1 567 ? -3.028 -4.215 -28.713 1.00 96.44 567 ARG A O 1
ATOM 4515 N N . ALA A 1 568 ? -4.595 -2.878 -27.793 1.00 96.69 568 ALA A N 1
ATOM 4516 C CA . ALA A 1 568 ? -5.192 -3.884 -26.920 1.00 96.69 568 ALA A CA 1
ATOM 4517 C C . ALA A 1 568 ? -5.528 -5.166 -27.694 1.00 96.69 568 ALA A C 1
ATOM 4519 O O . ALA A 1 568 ? -5.036 -6.234 -27.361 1.00 96.69 568 ALA A O 1
ATOM 4520 N N . ARG A 1 569 ? -6.256 -5.072 -28.816 1.00 97.12 569 ARG A N 1
ATOM 4521 C CA . ARG A 1 569 ? -6.575 -6.253 -29.648 1.00 97.12 569 ARG A CA 1
ATOM 4522 C C . ARG A 1 569 ? -5.331 -6.984 -30.161 1.00 97.12 569 ARG A C 1
ATOM 4524 O O . ARG A 1 569 ? -5.303 -8.210 -30.176 1.00 97.12 569 ARG A O 1
ATOM 4531 N N . ARG A 1 570 ? -4.299 -6.242 -30.576 1.00 97.31 570 ARG A N 1
ATOM 4532 C CA . ARG A 1 570 ? -3.043 -6.825 -31.070 1.00 97.31 570 ARG A CA 1
ATOM 4533 C C . ARG A 1 570 ? -2.271 -7.540 -29.962 1.00 97.31 570 ARG A C 1
ATOM 4535 O O . ARG A 1 570 ? -1.798 -8.646 -30.188 1.00 97.31 570 ARG A O 1
ATOM 4542 N N . TYR A 1 571 ? -2.138 -6.925 -28.789 1.00 97.81 571 TYR A N 1
ATOM 4543 C CA . TYR A 1 571 ? -1.478 -7.557 -27.646 1.00 97.81 571 TYR A CA 1
ATOM 4544 C C . TYR A 1 571 ? -2.263 -8.769 -27.146 1.00 97.81 571 TYR A C 1
ATOM 4546 O O . TYR A 1 571 ? -1.649 -9.795 -26.887 1.00 97.81 571 TYR A O 1
ATOM 4554 N N . ALA A 1 572 ? -3.596 -8.690 -27.111 1.00 96.94 572 ALA A N 1
ATOM 4555 C CA . ALA A 1 572 ? -4.463 -9.806 -26.743 1.00 96.94 572 ALA A CA 1
ATOM 4556 C C . ALA A 1 572 ? -4.224 -11.009 -27.669 1.00 96.94 572 ALA A C 1
ATOM 4558 O O . ALA A 1 572 ? -3.914 -12.100 -27.200 1.00 96.94 572 ALA A O 1
ATOM 4559 N N . HIS A 1 573 ? -4.222 -10.775 -28.987 1.00 97.31 573 HIS A N 1
ATOM 4560 C CA . HIS A 1 573 ? -3.881 -11.798 -29.976 1.00 97.31 573 HIS A CA 1
ATOM 4561 C C . HIS A 1 573 ? -2.470 -12.372 -29.769 1.00 97.31 573 HIS A C 1
ATOM 4563 O O . HIS A 1 573 ? -2.307 -13.585 -29.694 1.00 97.31 573 HIS A O 1
ATOM 4569 N N . ASN A 1 574 ? -1.457 -11.513 -29.609 1.00 96.50 574 ASN A N 1
ATOM 4570 C CA . ASN A 1 574 ? -0.065 -11.940 -29.425 1.00 96.50 574 ASN A CA 1
ATOM 4571 C C . ASN A 1 574 ? 0.169 -12.723 -28.122 1.00 96.50 574 ASN A C 1
ATOM 4573 O O . ASN A 1 574 ? 1.117 -13.500 -28.038 1.00 96.50 574 ASN A O 1
ATOM 4577 N N . TRP A 1 575 ? -0.636 -12.477 -27.090 1.00 96.44 575 TRP A N 1
ATOM 4578 C CA . TRP A 1 575 ? -0.563 -13.183 -25.811 1.00 96.44 575 TRP A CA 1
ATOM 4579 C C . TRP A 1 575 ? -1.494 -14.395 -25.742 1.00 96.44 575 TRP A C 1
ATOM 4581 O O . TRP A 1 575 ? -1.429 -15.123 -24.757 1.00 96.44 575 TRP A O 1
ATOM 4591 N N . GLY A 1 576 ? -2.326 -14.626 -26.763 1.00 95.94 576 GLY A N 1
ATOM 4592 C CA . GLY A 1 576 ? -3.302 -15.714 -26.766 1.00 95.94 576 GLY A CA 1
ATOM 4593 C C . GLY A 1 576 ? -4.412 -15.530 -25.728 1.00 95.94 576 GLY A C 1
ATOM 4594 O O . GLY A 1 576 ? -4.887 -16.513 -25.172 1.00 95.94 576 GLY A O 1
ATOM 4595 N N . VAL A 1 577 ? -4.803 -14.285 -25.444 1.00 93.94 577 VAL A N 1
ATOM 4596 C CA . VAL A 1 577 ? -5.845 -13.940 -24.461 1.00 93.94 577 VAL A CA 1
ATOM 4597 C C . VAL A 1 577 ? -6.974 -13.143 -25.112 1.00 93.94 577 VAL A C 1
ATOM 4599 O O . VAL A 1 577 ? -6.804 -12.541 -26.175 1.00 93.94 577 VAL A O 1
ATOM 4602 N N . THR A 1 578 ? -8.133 -13.097 -24.463 1.00 91.81 578 THR A N 1
ATOM 4603 C CA . THR A 1 578 ? -9.230 -12.197 -24.833 1.00 91.81 578 THR A CA 1
ATOM 4604 C C . THR A 1 578 ? -9.087 -10.850 -24.123 1.00 91.81 578 THR A C 1
ATOM 4606 O O . THR A 1 578 ? -8.561 -10.801 -23.011 1.00 91.81 578 THR A O 1
ATOM 4609 N N . PRO A 1 579 ? -9.529 -9.734 -24.733 1.00 94.12 579 PRO A N 1
ATOM 4610 C CA . PRO A 1 579 ? -9.586 -8.464 -24.024 1.00 94.12 579 PRO A CA 1
ATOM 4611 C C . PRO A 1 579 ? -10.516 -8.539 -22.804 1.00 94.12 579 PRO A C 1
ATOM 4613 O O . PRO A 1 579 ? -11.659 -8.964 -22.947 1.00 94.12 579 PRO A O 1
ATOM 4616 N N . ALA A 1 580 ? -10.035 -8.081 -21.652 1.00 95.62 580 ALA A N 1
ATOM 4617 C CA . ALA A 1 580 ? -10.740 -8.039 -20.372 1.00 95.62 580 ALA A CA 1
ATOM 4618 C C . ALA A 1 580 ? -11.140 -6.598 -20.024 1.00 95.62 580 ALA A C 1
ATOM 4620 O O . ALA A 1 580 ? -10.465 -5.655 -20.445 1.00 95.62 580 ALA A O 1
ATOM 4621 N N . ALA A 1 581 ? -12.224 -6.414 -19.266 1.00 96.94 581 ALA A N 1
ATOM 4622 C CA . ALA A 1 581 ? -12.621 -5.090 -18.804 1.00 96.94 581 ALA A CA 1
ATOM 4623 C C . ALA A 1 581 ? -11.737 -4.654 -17.626 1.00 96.94 581 ALA A C 1
ATOM 4625 O O . ALA A 1 581 ? -11.658 -5.354 -16.618 1.00 96.94 581 ALA A O 1
ATOM 4626 N N . ALA A 1 582 ? -11.062 -3.511 -17.747 1.00 97.31 582 ALA A N 1
ATOM 4627 C CA . ALA A 1 582 ? -10.153 -3.024 -16.714 1.00 97.31 582 ALA A CA 1
ATOM 4628 C C . ALA A 1 582 ? -10.112 -1.492 -16.623 1.00 97.31 582 ALA A C 1
ATOM 4630 O O . ALA A 1 582 ? -10.538 -0.789 -17.544 1.00 97.31 582 ALA A O 1
ATOM 4631 N N . ASP A 1 583 ? -9.565 -0.984 -15.518 1.00 96.94 583 ASP A N 1
ATOM 4632 C CA . ASP A 1 583 ? -9.245 0.433 -15.319 1.00 96.94 583 ASP A CA 1
ATOM 4633 C C . ASP A 1 583 ? -8.053 0.607 -14.361 1.00 96.94 583 ASP A C 1
ATOM 4635 O O . ASP A 1 583 ? -7.765 -0.267 -13.543 1.00 96.94 583 ASP A O 1
ATOM 4639 N N . ILE A 1 584 ? -7.355 1.738 -14.464 1.00 97.25 584 ILE A N 1
ATOM 4640 C CA . ILE A 1 584 ? -6.323 2.141 -13.506 1.00 97.25 584 ILE A CA 1
ATOM 4641 C C . ILE A 1 584 ? -6.985 2.926 -12.377 1.00 97.25 584 ILE A C 1
ATOM 4643 O O . ILE A 1 584 ? -7.714 3.887 -12.613 1.00 97.25 584 ILE A O 1
ATOM 4647 N N . LEU A 1 585 ? -6.692 2.533 -11.146 1.00 96.19 585 LEU A N 1
ATOM 4648 C CA . LEU A 1 585 ? -7.131 3.186 -9.922 1.00 96.19 585 LEU A CA 1
ATOM 4649 C C . LEU A 1 585 ? -5.945 3.883 -9.262 1.00 96.19 585 LEU A C 1
ATOM 4651 O O . LEU A 1 585 ? -4.854 3.310 -9.198 1.00 96.19 585 LEU A O 1
ATOM 4655 N N . LEU A 1 586 ? -6.174 5.083 -8.738 1.00 93.50 586 LEU A N 1
ATOM 4656 C CA . LEU A 1 586 ? -5.163 5.883 -8.056 1.00 93.50 586 LEU A CA 1
ATOM 4657 C C . LEU A 1 586 ? -5.560 6.161 -6.603 1.00 93.50 586 LEU A C 1
ATOM 4659 O O . LEU A 1 586 ? -6.714 6.481 -6.298 1.00 93.50 586 LEU A O 1
ATOM 4663 N N . THR A 1 587 ? -4.568 6.094 -5.716 1.00 89.38 587 THR A N 1
ATOM 4664 C CA . THR A 1 587 ? -4.603 6.834 -4.451 1.00 89.38 587 THR A CA 1
ATOM 4665 C C . THR A 1 587 ? -3.592 7.965 -4.560 1.00 89.38 587 THR A C 1
ATOM 4667 O O . THR A 1 587 ? -2.411 7.713 -4.793 1.00 89.38 587 THR A O 1
ATOM 4670 N N . ASP A 1 588 ? -4.037 9.206 -4.401 1.00 83.12 588 ASP A N 1
ATOM 4671 C CA . ASP A 1 588 ? -3.169 10.369 -4.268 1.00 83.12 588 ASP A CA 1
ATOM 4672 C C . ASP A 1 588 ? -3.820 11.453 -3.386 1.00 83.12 588 ASP A C 1
ATOM 4674 O O . ASP A 1 588 ? -4.818 11.215 -2.709 1.00 83.12 588 ASP A O 1
ATOM 4678 N N . ALA A 1 589 ? -3.261 12.664 -3.396 1.00 68.56 589 ALA A N 1
ATOM 4679 C CA . ALA A 1 589 ? -3.732 13.789 -2.590 1.00 68.56 589 ALA A CA 1
ATOM 4680 C C . ALA A 1 589 ? -5.203 14.179 -2.872 1.00 68.56 589 ALA A C 1
ATOM 4682 O O . ALA A 1 589 ? -5.845 14.826 -2.043 1.00 68.56 589 ALA A O 1
ATOM 4683 N N . ARG A 1 590 ? -5.721 13.806 -4.050 1.00 69.62 590 ARG A N 1
ATOM 4684 C CA . ARG A 1 590 ? -7.047 14.148 -4.582 1.00 69.62 590 ARG A CA 1
ATOM 4685 C C . ARG A 1 590 ? -7.941 12.921 -4.792 1.00 69.62 590 ARG A C 1
ATOM 4687 O O . ARG A 1 590 ? -9.155 13.077 -4.888 1.00 69.62 590 ARG A O 1
ATOM 4694 N N . GLN A 1 591 ? -7.367 11.722 -4.901 1.00 77.00 591 GLN A N 1
ATOM 4695 C CA . GLN A 1 591 ? -8.056 10.503 -5.335 1.00 77.00 591 GLN A CA 1
ATOM 4696 C C . GLN A 1 591 ? -7.897 9.371 -4.318 1.00 77.00 591 GLN A C 1
ATOM 4698 O O . GLN A 1 591 ? -6.829 9.175 -3.751 1.00 77.00 591 GLN A O 1
ATOM 4703 N N . ARG A 1 592 ? -8.969 8.606 -4.087 1.00 84.19 592 ARG A N 1
ATOM 4704 C CA . ARG A 1 592 ? -9.008 7.476 -3.131 1.00 84.19 592 ARG A CA 1
ATOM 4705 C C . ARG A 1 592 ? -9.687 6.250 -3.747 1.00 84.19 592 ARG A C 1
ATOM 4707 O O . ARG A 1 592 ? -10.377 5.481 -3.080 1.00 84.19 592 ARG A O 1
ATOM 4714 N N . GLU A 1 593 ? -9.504 6.093 -5.053 1.00 90.62 593 GLU A N 1
ATOM 4715 C CA . GLU A 1 593 ? -10.229 5.138 -5.890 1.00 90.62 593 GLU A CA 1
ATOM 4716 C C . GLU A 1 593 ? -9.964 3.688 -5.500 1.00 90.62 593 GLU A C 1
ATOM 4718 O O . GLU A 1 593 ? -10.872 2.863 -5.543 1.00 90.62 593 GLU A O 1
ATOM 4723 N N . ILE A 1 594 ? -8.731 3.379 -5.087 1.00 94.19 594 ILE A N 1
ATOM 4724 C CA . ILE A 1 594 ? -8.330 2.020 -4.714 1.00 94.19 594 ILE A CA 1
ATOM 4725 C C . ILE A 1 594 ? -9.135 1.545 -3.500 1.00 94.19 594 ILE A C 1
ATOM 4727 O O . ILE A 1 594 ? -9.719 0.462 -3.534 1.00 94.19 594 ILE A O 1
ATOM 4731 N N . ALA A 1 595 ? -9.222 2.368 -2.450 1.00 90.75 595 ALA A N 1
ATOM 4732 C CA . ALA A 1 595 ? -10.000 2.048 -1.256 1.00 90.75 595 ALA A CA 1
ATOM 4733 C C . ALA A 1 595 ? -11.487 1.863 -1.590 1.00 90.75 595 ALA A C 1
ATOM 4735 O O . ALA A 1 595 ? -12.090 0.863 -1.196 1.00 90.75 595 ALA A O 1
ATOM 4736 N N . TRP A 1 596 ? -12.054 2.787 -2.375 1.00 89.38 596 TRP A N 1
ATOM 4737 C CA . TRP A 1 596 ? -13.450 2.715 -2.805 1.00 89.38 596 TRP A CA 1
ATOM 4738 C C . TRP A 1 596 ? -13.745 1.455 -3.617 1.00 89.38 596 TRP A C 1
ATOM 4740 O O . TRP A 1 596 ? -14.735 0.782 -3.343 1.00 89.38 596 TRP A O 1
ATOM 4750 N N . ALA A 1 597 ? -12.881 1.097 -4.567 1.00 92.69 597 ALA A N 1
ATOM 4751 C CA . ALA A 1 597 ? -13.050 -0.098 -5.381 1.00 92.69 597 ALA A CA 1
ATOM 4752 C C . ALA A 1 597 ? -12.974 -1.380 -4.549 1.00 92.69 597 ALA A C 1
ATOM 4754 O O . ALA A 1 597 ? -13.848 -2.234 -4.686 1.00 92.69 597 ALA A O 1
ATOM 4755 N N . ILE A 1 598 ? -11.974 -1.497 -3.662 1.00 94.75 598 ILE A N 1
ATOM 4756 C CA . ILE A 1 598 ? -11.808 -2.658 -2.775 1.00 94.75 598 ILE A CA 1
ATOM 4757 C C . ILE A 1 598 ? -13.056 -2.840 -1.905 1.00 94.75 598 ILE A C 1
ATOM 4759 O O . ILE A 1 598 ? -13.628 -3.929 -1.863 1.00 94.75 598 ILE A O 1
ATOM 4763 N N . HIS A 1 599 ? -13.521 -1.781 -1.236 1.00 92.00 599 HIS A N 1
ATOM 4764 C CA . HIS A 1 599 ? -14.706 -1.868 -0.376 1.00 92.00 599 HIS A CA 1
ATOM 4765 C C . HIS A 1 599 ? -15.982 -2.131 -1.175 1.00 92.00 599 HIS A C 1
ATOM 4767 O O . HIS A 1 599 ? -16.829 -2.903 -0.724 1.00 92.00 599 HIS A O 1
ATOM 4773 N N . HIS A 1 600 ? -16.099 -1.563 -2.378 1.00 89.88 600 HIS A N 1
ATOM 4774 C CA . HIS A 1 600 ? -17.229 -1.809 -3.268 1.00 89.88 600 HIS A CA 1
ATOM 4775 C C . HIS A 1 600 ? -17.343 -3.293 -3.642 1.00 89.88 600 HIS A C 1
ATOM 4777 O O . HIS A 1 600 ? -18.387 -3.901 -3.403 1.00 89.88 600 HIS A O 1
ATOM 4783 N N . ILE A 1 601 ? -16.269 -3.912 -4.149 1.00 94.44 601 ILE A N 1
ATOM 4784 C CA . ILE A 1 601 ? -16.309 -5.330 -4.545 1.00 94.44 601 ILE A CA 1
ATOM 4785 C C . ILE A 1 601 ? -16.476 -6.259 -3.338 1.00 94.44 601 ILE A C 1
ATOM 4787 O O . ILE A 1 601 ? -17.217 -7.235 -3.424 1.00 94.44 601 ILE A O 1
ATOM 4791 N N . MET A 1 602 ? -15.898 -5.924 -2.177 1.00 95.25 602 MET A N 1
ATOM 4792 C CA . MET A 1 602 ? -16.154 -6.661 -0.933 1.00 95.25 602 MET A CA 1
ATOM 4793 C C . MET A 1 602 ? -17.621 -6.570 -0.500 1.00 95.25 602 MET A C 1
ATOM 4795 O O . MET A 1 602 ? -18.160 -7.541 0.028 1.00 95.25 602 MET A O 1
ATOM 4799 N N . GLY A 1 603 ? -18.289 -5.436 -0.734 1.00 91.38 603 GLY A N 1
ATOM 4800 C CA . GLY A 1 603 ? -19.727 -5.269 -0.511 1.00 91.38 603 GLY A CA 1
ATOM 4801 C C . GLY A 1 603 ? -20.589 -6.094 -1.473 1.00 91.38 603 GLY A C 1
ATOM 4802 O O . GLY A 1 603 ? -21.641 -6.595 -1.075 1.00 91.38 603 GLY A O 1
ATOM 4803 N N . LEU A 1 604 ? -20.124 -6.292 -2.711 1.00 90.31 604 LEU A N 1
ATOM 4804 C CA . LEU A 1 604 ? -20.801 -7.109 -3.725 1.00 90.31 604 LEU A CA 1
ATOM 4805 C C . LEU A 1 604 ? -20.601 -8.620 -3.546 1.00 90.31 604 LEU A C 1
ATOM 4807 O O . LEU A 1 604 ? -21.409 -9.383 -4.078 1.00 90.31 604 LEU A O 1
ATOM 4811 N N . ALA A 1 605 ? -19.568 -9.041 -2.809 1.00 96.00 605 ALA A N 1
ATOM 4812 C CA . ALA A 1 605 ? -19.179 -10.441 -2.662 1.00 96.00 605 ALA A CA 1
ATOM 4813 C C . ALA A 1 605 ? -20.343 -11.344 -2.216 1.00 96.00 605 ALA A C 1
ATOM 4815 O O . ALA A 1 605 ? -21.058 -11.034 -1.250 1.00 96.00 605 ALA A O 1
ATOM 4816 N N . ARG A 1 606 ? -20.499 -12.477 -2.912 1.00 95.75 606 ARG A N 1
ATOM 4817 C CA . ARG A 1 606 ? -21.547 -13.487 -2.693 1.00 95.75 606 ARG A CA 1
ATOM 4818 C C . ARG A 1 606 ? -21.014 -14.867 -2.338 1.00 95.75 606 ARG A C 1
ATOM 4820 O O . ARG A 1 606 ? -21.752 -15.624 -1.717 1.00 95.75 606 ARG A O 1
ATOM 4827 N N . ARG A 1 607 ? -19.797 -15.223 -2.753 1.00 97.56 607 ARG A N 1
ATOM 4828 C CA . ARG A 1 607 ? -19.244 -16.575 -2.581 1.00 97.56 607 ARG A CA 1
ATOM 4829 C C . ARG A 1 607 ? -17.918 -16.548 -1.848 1.00 97.56 607 ARG A C 1
ATOM 4831 O O . ARG A 1 607 ? -17.795 -17.187 -0.808 1.00 97.56 607 ARG A O 1
ATOM 4838 N N . GLN A 1 608 ? -16.937 -15.819 -2.371 1.00 98.00 608 GLN A N 1
ATOM 4839 C CA . GLN A 1 608 ? -15.593 -15.821 -1.817 1.00 98.00 608 GLN A CA 1
ATOM 4840 C C . GLN A 1 608 ? -14.819 -14.530 -2.056 1.00 98.00 608 GLN A C 1
ATOM 4842 O O . GLN A 1 608 ? -14.993 -13.849 -3.066 1.00 98.00 608 GLN A O 1
ATOM 4847 N N . ILE A 1 609 ? -13.905 -14.252 -1.134 1.00 98.75 609 ILE A N 1
ATOM 4848 C CA . ILE A 1 609 ? -12.891 -13.209 -1.253 1.00 98.75 609 ILE A CA 1
ATOM 4849 C C . ILE A 1 609 ? -11.536 -13.864 -0.994 1.00 98.75 609 ILE A C 1
ATOM 4851 O O . ILE A 1 609 ? -11.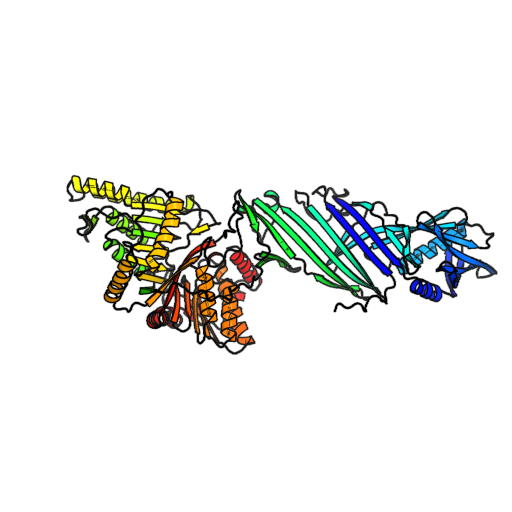345 -14.462 0.064 1.00 98.75 609 ILE A O 1
ATOM 4855 N N . TRP A 1 610 ? -10.606 -13.732 -1.934 1.00 98.62 610 TRP A N 1
ATOM 4856 C CA . TRP A 1 610 ? -9.194 -14.052 -1.744 1.00 98.62 610 TRP A CA 1
ATOM 4857 C C . TRP A 1 610 ? -8.398 -12.780 -1.472 1.00 98.62 610 TRP A C 1
ATOM 4859 O O . TRP A 1 610 ? -8.602 -11.761 -2.137 1.00 98.62 610 TRP A O 1
ATOM 4869 N N . LEU A 1 611 ? -7.479 -12.856 -0.512 1.00 98.00 611 LEU A N 1
ATOM 4870 C CA . LEU A 1 611 ? -6.487 -11.830 -0.230 1.00 98.00 611 LEU A CA 1
ATOM 4871 C C . LEU A 1 611 ? -5.112 -12.478 -0.083 1.00 98.00 611 LEU A C 1
ATOM 4873 O O . LEU A 1 611 ? -4.934 -13.367 0.749 1.00 98.00 611 LEU A O 1
ATOM 4877 N N . GLU A 1 612 ? -4.132 -11.963 -0.814 1.00 98.50 612 GLU A N 1
ATOM 4878 C CA . GLU A 1 612 ? -2.720 -12.182 -0.515 1.00 98.50 612 GLU A CA 1
ATOM 4879 C C . GLU A 1 612 ? -2.038 -10.822 -0.420 1.00 98.50 612 GLU A C 1
ATOM 4881 O O . GLU A 1 612 ? -2.043 -10.026 -1.367 1.00 98.50 612 GLU A O 1
ATOM 4886 N N . HIS A 1 613 ? -1.550 -10.517 0.780 1.00 98.00 613 HIS A N 1
ATOM 4887 C CA . HIS A 1 613 ? -1.058 -9.189 1.107 1.00 98.00 613 HIS A CA 1
ATOM 4888 C C . HIS A 1 613 ? 0.143 -9.233 2.045 1.00 98.00 613 HIS A C 1
ATOM 4890 O O . HIS A 1 613 ? 0.131 -9.909 3.073 1.00 98.00 613 HIS A O 1
ATOM 4896 N N . ALA A 1 614 ? 1.139 -8.402 1.733 1.00 96.56 614 ALA A N 1
ATOM 4897 C CA . ALA A 1 614 ? 2.307 -8.196 2.584 1.00 96.56 614 ALA A CA 1
ATOM 4898 C C . ALA A 1 614 ? 1.922 -7.641 3.966 1.00 96.56 614 ALA A C 1
ATOM 4900 O O . ALA A 1 614 ? 2.359 -8.146 5.001 1.00 96.56 614 ALA A O 1
ATOM 4901 N N . TYR A 1 615 ? 1.101 -6.585 3.965 1.00 95.75 615 TYR A N 1
ATOM 490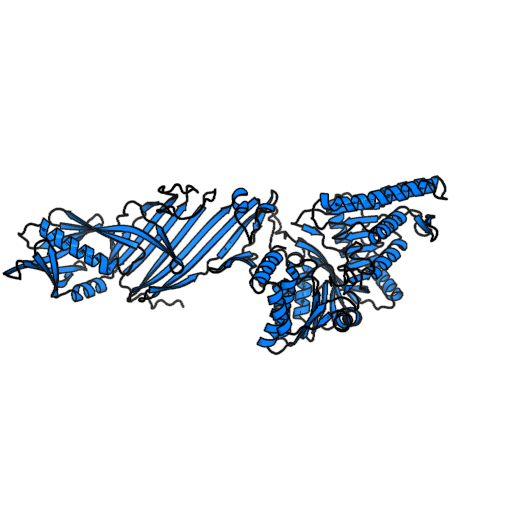2 C CA . TYR A 1 615 ? 0.806 -5.758 5.132 1.00 95.75 615 TYR A CA 1
ATOM 4903 C C . TYR A 1 615 ? -0.695 -5.496 5.225 1.00 95.75 615 TYR A C 1
ATOM 4905 O O . TYR A 1 615 ? -1.287 -4.911 4.310 1.00 95.75 615 TYR A O 1
ATOM 4913 N N . PHE A 1 616 ? -1.294 -5.900 6.343 1.00 94.38 616 PHE A N 1
ATOM 4914 C CA . PHE A 1 616 ? -2.702 -5.705 6.631 1.00 94.38 616 PHE A CA 1
ATOM 4915 C C . PHE A 1 616 ? -2.903 -5.100 8.017 1.00 94.38 616 PHE A C 1
ATOM 4917 O O . PHE A 1 616 ? -2.807 -5.757 9.051 1.00 94.38 616 PHE A O 1
ATOM 4924 N N . TYR A 1 617 ? -3.240 -3.816 8.007 1.00 90.06 617 TYR A N 1
ATOM 4925 C CA . TYR A 1 617 ? -3.737 -3.087 9.154 1.00 90.06 617 TYR A CA 1
ATOM 4926 C C . TYR A 1 617 ? -4.579 -1.890 8.684 1.00 90.06 617 TYR A C 1
ATOM 4928 O O . TYR A 1 617 ? -4.125 -0.748 8.639 1.00 90.06 617 TYR A O 1
ATOM 4936 N N . HIS A 1 618 ? -5.817 -2.172 8.274 1.00 88.81 618 HIS A N 1
ATOM 4937 C CA . HIS A 1 618 ? -6.770 -1.154 7.829 1.00 88.81 618 HIS A CA 1
ATOM 4938 C C . HIS A 1 618 ? -8.177 -1.477 8.361 1.00 88.81 618 HIS A C 1
ATOM 4940 O O . HIS A 1 618 ? -8.816 -2.413 7.860 1.00 88.81 618 HIS A O 1
ATOM 4946 N N . PRO A 1 619 ? -8.672 -0.737 9.374 1.00 81.12 619 PRO A N 1
ATOM 4947 C CA . PRO A 1 619 ? -9.934 -1.036 10.054 1.00 81.12 619 PRO A CA 1
ATOM 4948 C C . PRO A 1 619 ? -11.148 -1.142 9.124 1.00 81.12 619 PRO A C 1
ATOM 4950 O O . PRO A 1 619 ? -11.963 -2.049 9.281 1.00 81.12 619 PRO A O 1
ATOM 4953 N N . GLN A 1 620 ? -11.254 -0.268 8.120 1.00 82.25 620 GLN A N 1
ATOM 4954 C CA . GLN A 1 620 ? -12.381 -0.244 7.185 1.00 82.25 620 GLN A CA 1
ATOM 4955 C C . GLN A 1 620 ? -12.395 -1.493 6.296 1.00 82.25 620 GLN A C 1
ATOM 4957 O O . GLN A 1 620 ? -13.453 -2.076 6.067 1.00 82.25 620 GLN A O 1
ATOM 4962 N N . THR A 1 621 ? -11.223 -1.953 5.843 1.00 91.00 621 THR A N 1
ATOM 4963 C CA . THR A 1 621 ? -11.125 -3.209 5.080 1.00 91.00 621 THR A CA 1
ATOM 4964 C C . THR A 1 621 ? -11.448 -4.410 5.965 1.00 91.00 621 THR A C 1
ATOM 4966 O O . THR A 1 621 ? -12.197 -5.290 5.546 1.00 91.00 621 THR A O 1
ATOM 4969 N N . LEU A 1 622 ? -10.957 -4.435 7.210 1.00 92.81 622 LEU A N 1
ATOM 4970 C CA . LEU A 1 622 ? -11.301 -5.490 8.165 1.00 92.81 622 LEU A CA 1
ATOM 4971 C C . LEU A 1 622 ? -12.815 -5.536 8.431 1.00 92.81 622 LEU A C 1
ATOM 4973 O O . LEU A 1 622 ? -13.405 -6.614 8.435 1.00 92.81 622 LEU A O 1
ATOM 4977 N N . LEU A 1 623 ? -13.461 -4.379 8.593 1.00 86.19 623 LEU A N 1
ATOM 4978 C CA . LEU A 1 623 ? -14.910 -4.282 8.756 1.00 86.19 623 LEU A CA 1
ATOM 4979 C C . LEU A 1 623 ? -15.666 -4.804 7.524 1.00 86.19 623 LEU A C 1
ATOM 4981 O O . LEU A 1 623 ? -16.607 -5.580 7.686 1.00 86.19 623 LEU A O 1
ATOM 4985 N N . ALA A 1 624 ? -15.244 -4.434 6.312 1.00 89.44 624 ALA A N 1
ATOM 4986 C CA . ALA A 1 624 ? -15.862 -4.912 5.074 1.00 89.44 624 ALA A CA 1
ATOM 4987 C C . ALA A 1 624 ? -15.786 -6.447 4.945 1.00 89.44 624 ALA A C 1
ATOM 4989 O O . ALA A 1 624 ? -16.772 -7.092 4.584 1.00 89.44 624 ALA A O 1
ATOM 4990 N N . LEU A 1 625 ? -14.653 -7.050 5.323 1.00 96.44 625 LEU A N 1
ATOM 4991 C CA . LEU A 1 625 ? -14.491 -8.508 5.371 1.00 96.44 625 LEU A CA 1
ATOM 4992 C C . LEU A 1 625 ? -15.385 -9.159 6.433 1.00 96.44 625 LEU A C 1
ATOM 4994 O O . LEU A 1 625 ? -16.029 -10.171 6.157 1.00 96.44 625 LEU A O 1
ATOM 4998 N N . LYS A 1 626 ? -15.491 -8.567 7.629 1.00 93.56 626 LYS A N 1
ATOM 4999 C CA . LYS A 1 626 ? -16.417 -9.039 8.673 1.00 93.56 626 LYS A CA 1
ATOM 5000 C C . LYS A 1 626 ? -17.871 -8.999 8.203 1.00 93.56 626 LYS A C 1
ATOM 5002 O O . LYS A 1 626 ? -18.614 -9.948 8.435 1.00 93.56 626 LYS A O 1
ATOM 5007 N N . GLN A 1 627 ? -18.267 -7.940 7.500 1.00 90.50 627 GLN A N 1
ATOM 5008 C CA . GLN A 1 627 ? -19.596 -7.834 6.895 1.00 90.50 627 GLN A CA 1
ATOM 5009 C C . GLN A 1 627 ? -19.806 -8.871 5.785 1.00 90.50 627 GLN A C 1
ATOM 5011 O O . GLN A 1 627 ? -20.911 -9.382 5.640 1.00 90.50 627 GLN A O 1
ATOM 5016 N N . ALA A 1 628 ? -18.776 -9.210 5.005 1.00 95.12 628 ALA A N 1
ATOM 5017 C CA . ALA A 1 628 ? -18.861 -10.293 4.028 1.00 95.12 628 ALA A CA 1
ATOM 5018 C C . ALA A 1 628 ? -19.070 -11.658 4.710 1.00 95.12 628 ALA A C 1
ATOM 5020 O O . ALA A 1 628 ? -19.968 -12.402 4.314 1.00 95.12 628 ALA A O 1
ATOM 5021 N N . LEU A 1 629 ? -18.335 -11.949 5.791 1.00 95.81 629 LEU A N 1
ATOM 5022 C CA . LEU A 1 629 ? -18.533 -13.160 6.603 1.00 95.81 629 LEU A CA 1
ATOM 5023 C C . LEU A 1 629 ? -19.962 -13.258 7.156 1.00 95.81 629 LEU A C 1
ATOM 5025 O O . LEU A 1 629 ? -20.566 -14.328 7.124 1.00 95.81 629 LEU A O 1
ATOM 5029 N N . GLN A 1 630 ? -20.532 -12.138 7.610 1.00 91.38 630 GLN A N 1
ATOM 5030 C CA . GLN A 1 630 ? -21.928 -12.064 8.063 1.00 91.38 630 GLN A CA 1
ATOM 5031 C C . GLN A 1 630 ? -22.952 -12.344 6.958 1.00 91.38 630 GLN A C 1
ATOM 5033 O O . GLN A 1 630 ? -24.100 -12.622 7.272 1.00 91.38 630 GLN A O 1
ATOM 5038 N N . ARG A 1 631 ? -22.567 -12.254 5.679 1.00 93.19 631 ARG A N 1
ATOM 5039 C CA . ARG A 1 631 ? -23.423 -12.597 4.531 1.00 93.19 631 ARG A CA 1
ATOM 5040 C C . ARG A 1 631 ? -23.205 -14.026 4.024 1.00 93.19 631 ARG A C 1
ATOM 5042 O O . ARG A 1 631 ? -23.757 -14.376 2.985 1.00 93.19 631 ARG A O 1
ATOM 5049 N N . GLY A 1 632 ? -22.392 -14.832 4.710 1.00 96.25 632 GLY A N 1
ATOM 5050 C CA . GLY A 1 632 ? -22.080 -16.205 4.300 1.00 96.25 632 GLY A CA 1
ATOM 5051 C C . GLY A 1 632 ? -20.941 -16.336 3.283 1.00 96.25 632 GLY A C 1
ATOM 5052 O O . GLY A 1 632 ? -20.776 -17.399 2.696 1.00 96.25 632 GLY A O 1
ATOM 5053 N N . VAL A 1 633 ? -20.153 -15.280 3.055 1.00 98.25 633 VAL A N 1
ATOM 5054 C CA . VAL A 1 633 ? -19.009 -15.307 2.125 1.00 98.25 633 VAL A CA 1
ATOM 5055 C C . VAL A 1 633 ? -17.812 -16.022 2.763 1.00 98.25 633 VAL A C 1
ATOM 5057 O O . VAL A 1 633 ? -17.525 -15.812 3.943 1.00 98.25 633 VAL A O 1
ATOM 5060 N N . THR A 1 634 ? -17.070 -16.818 1.989 1.00 98.62 634 THR A N 1
ATOM 5061 C CA . THR A 1 634 ? -15.783 -17.392 2.417 1.00 98.62 634 THR A CA 1
ATOM 5062 C C . THR A 1 634 ? -14.642 -16.392 2.217 1.00 98.62 634 THR A C 1
ATOM 5064 O O . THR A 1 634 ? -14.347 -15.992 1.093 1.00 98.62 634 THR A O 1
ATOM 5067 N N . VAL A 1 635 ? -13.957 -16.003 3.290 1.00 98.62 635 VAL A N 1
ATOM 5068 C CA . VAL A 1 635 ? -12.764 -15.148 3.251 1.00 98.62 635 VAL A CA 1
ATOM 5069 C C . VAL A 1 635 ? -11.511 -16.014 3.338 1.00 98.62 635 VAL A C 1
ATOM 5071 O O . VAL A 1 635 ? -11.323 -16.757 4.299 1.00 98.62 635 VAL A O 1
ATOM 5074 N N . ARG A 1 636 ? -10.636 -15.905 2.342 1.00 98.75 636 ARG A N 1
ATOM 5075 C CA . ARG A 1 636 ? -9.371 -16.631 2.261 1.00 98.75 636 ARG A CA 1
ATOM 5076 C C . ARG A 1 636 ? -8.210 -15.657 2.283 1.00 98.75 636 ARG A C 1
ATOM 5078 O O . ARG A 1 636 ? -8.185 -14.729 1.480 1.00 98.75 636 ARG A O 1
ATOM 5085 N N . ILE A 1 637 ? -7.279 -15.847 3.209 1.00 98.56 637 ILE A N 1
ATOM 5086 C CA . ILE A 1 637 ? -6.205 -14.890 3.464 1.00 98.56 637 ILE A CA 1
ATOM 5087 C C . ILE A 1 637 ? -4.843 -15.575 3.549 1.00 98.56 637 ILE A C 1
ATOM 5089 O O . ILE A 1 637 ? -4.644 -16.507 4.325 1.00 98.56 637 ILE A O 1
ATOM 5093 N N . ILE A 1 638 ? -3.891 -15.072 2.774 1.00 98.69 638 ILE A N 1
ATOM 5094 C CA . ILE A 1 638 ? -2.489 -15.473 2.803 1.00 98.69 638 ILE A CA 1
ATOM 5095 C C . ILE A 1 638 ? -1.662 -14.231 3.172 1.00 98.69 638 ILE A C 1
ATOM 5097 O O . ILE A 1 638 ? -1.797 -13.167 2.568 1.00 98.69 638 ILE A O 1
ATOM 5101 N N . VAL A 1 639 ? -0.824 -14.354 4.199 1.00 98.31 639 VAL A N 1
ATOM 5102 C CA . VAL A 1 639 ? 0.099 -13.299 4.663 1.00 98.31 639 VAL A CA 1
ATOM 5103 C C . VAL A 1 639 ? 1.481 -13.907 4.900 1.00 98.31 639 VAL A C 1
ATOM 5105 O O . VAL A 1 639 ? 1.554 -15.103 5.186 1.00 98.31 639 VAL A O 1
ATOM 5108 N N . PRO A 1 640 ? 2.586 -13.147 4.815 1.00 97.19 640 PRO A N 1
ATOM 5109 C CA . PRO A 1 640 ? 3.914 -13.690 5.103 1.00 97.19 640 PRO A CA 1
ATOM 5110 C C . PRO A 1 640 ? 4.003 -14.249 6.531 1.00 97.19 640 PRO A C 1
ATOM 5112 O O . PRO A 1 640 ? 3.540 -13.615 7.484 1.00 97.19 640 PRO A O 1
ATOM 5115 N N . GLU A 1 641 ? 4.642 -15.415 6.698 1.00 95.19 641 GLU A N 1
ATOM 5116 C CA . GLU A 1 641 ? 4.997 -15.922 8.029 1.00 95.19 641 GLU A CA 1
ATOM 5117 C C . GLU A 1 641 ? 6.011 -14.998 8.703 1.00 95.19 641 GLU A C 1
ATOM 5119 O O . GLU A 1 641 ? 5.946 -14.790 9.910 1.00 95.19 641 GLU A O 1
ATOM 5124 N N . ASN A 1 642 ? 6.927 -14.414 7.935 1.00 92.81 642 ASN A N 1
ATOM 5125 C CA . ASN A 1 642 ? 7.898 -13.453 8.434 1.00 92.81 642 ASN A CA 1
ATOM 5126 C C . ASN A 1 642 ? 7.925 -12.238 7.508 1.00 92.81 642 ASN A C 1
ATOM 5128 O O . ASN A 1 642 ? 8.469 -12.279 6.409 1.00 92.81 642 ASN A O 1
ATOM 5132 N N . SER A 1 643 ? 7.319 -11.146 7.965 1.00 93.88 643 SER A N 1
ATOM 5133 C CA . SER A 1 643 ? 7.335 -9.857 7.286 1.00 93.88 643 SER A CA 1
ATOM 5134 C C . SER A 1 643 ? 8.712 -9.203 7.392 1.00 93.88 643 SER A C 1
ATOM 5136 O O . SER A 1 643 ? 9.296 -9.124 8.476 1.00 93.88 643 SER A O 1
ATOM 5138 N N . ASN A 1 644 ? 9.186 -8.634 6.282 1.00 92.62 644 ASN A N 1
ATOM 5139 C CA . ASN A 1 644 ? 10.382 -7.787 6.240 1.00 92.62 644 ASN A CA 1
ATOM 5140 C C . ASN A 1 644 ? 10.237 -6.499 7.075 1.00 92.62 644 ASN A C 1
ATOM 5142 O O . ASN A 1 644 ? 11.239 -5.880 7.423 1.00 92.62 644 ASN A O 1
ATOM 5146 N N . ILE A 1 645 ? 9.006 -6.092 7.393 1.00 90.25 645 ILE A N 1
ATOM 5147 C CA . ILE A 1 645 ? 8.715 -5.035 8.363 1.00 90.25 645 ILE A CA 1
ATOM 5148 C C . ILE A 1 645 ? 8.028 -5.695 9.562 1.00 90.25 645 ILE A C 1
ATOM 5150 O O . ILE A 1 645 ? 6.859 -6.089 9.489 1.00 90.25 645 ILE A O 1
ATOM 5154 N N . ALA A 1 646 ? 8.767 -5.812 10.667 1.00 88.12 646 ALA A N 1
ATOM 5155 C CA . ALA A 1 646 ? 8.405 -6.645 11.815 1.00 88.12 646 ALA A CA 1
ATOM 5156 C C . ALA A 1 646 ? 7.037 -6.313 12.435 1.00 88.12 646 ALA A C 1
ATOM 5158 O O . ALA A 1 646 ? 6.374 -7.214 12.946 1.00 88.12 646 ALA A O 1
ATOM 5159 N N . ILE A 1 647 ? 6.586 -5.055 12.344 1.00 88.00 647 ILE A N 1
ATOM 5160 C CA . ILE A 1 647 ? 5.293 -4.603 12.889 1.00 88.00 647 ILE A CA 1
ATOM 5161 C C . ILE A 1 647 ? 4.107 -5.337 12.255 1.00 88.00 647 ILE A C 1
ATOM 5163 O O . ILE A 1 647 ? 3.077 -5.509 12.901 1.00 88.00 647 ILE A O 1
ATOM 5167 N N . PHE A 1 648 ? 4.250 -5.811 11.013 1.00 94.75 648 PHE A N 1
ATOM 5168 C CA . PHE A 1 648 ? 3.166 -6.502 10.323 1.00 94.75 648 PHE A CA 1
ATOM 5169 C C . PHE A 1 648 ? 3.039 -7.975 10.701 1.00 94.75 648 PHE A C 1
ATOM 5171 O O . PHE A 1 648 ? 1.993 -8.565 10.458 1.00 94.75 648 PHE A O 1
ATOM 5178 N N . ASN A 1 649 ? 4.028 -8.569 11.379 1.00 95.19 649 ASN A N 1
ATOM 5179 C CA . ASN A 1 649 ? 3.884 -9.927 11.911 1.00 95.19 649 ASN A CA 1
ATOM 5180 C C . ASN A 1 649 ? 2.690 -10.033 12.879 1.00 95.19 649 ASN A C 1
ATOM 5182 O O . ASN A 1 649 ? 1.802 -10.856 12.633 1.00 95.19 649 ASN A O 1
ATOM 5186 N N . PRO A 1 650 ? 2.606 -9.219 13.949 1.00 94.31 650 PRO A N 1
ATOM 5187 C CA . PRO A 1 650 ? 1.458 -9.249 14.845 1.00 94.31 650 PRO A CA 1
ATOM 5188 C C . PRO A 1 650 ? 0.189 -8.667 14.214 1.00 94.31 650 PRO A C 1
ATOM 5190 O O . PRO A 1 650 ? -0.860 -9.264 14.417 1.00 94.31 650 PRO A O 1
ATOM 5193 N N . THR A 1 651 ? 0.231 -7.580 13.428 1.00 94.38 651 THR A N 1
ATOM 5194 C CA . THR A 1 651 ? -1.011 -6.989 12.880 1.00 94.38 651 THR A CA 1
ATOM 5195 C C . THR A 1 651 ? -1.664 -7.855 11.799 1.00 94.38 651 THR A C 1
ATOM 5197 O O . THR A 1 651 ? -2.881 -8.026 11.834 1.00 94.38 651 THR A O 1
ATOM 5200 N N . ASN A 1 652 ? -0.889 -8.513 10.926 1.00 97.19 652 ASN A N 1
ATOM 5201 C CA . ASN A 1 652 ? -1.429 -9.507 9.991 1.00 97.19 652 ASN A CA 1
ATOM 5202 C C . ASN A 1 652 ? -2.065 -10.684 10.750 1.00 97.19 652 ASN A C 1
ATOM 5204 O O . ASN A 1 652 ? -3.172 -11.120 10.430 1.00 97.19 652 ASN A O 1
ATOM 5208 N N . THR A 1 653 ? -1.373 -11.187 11.781 1.00 97.75 653 THR A N 1
ATOM 5209 C CA . THR A 1 653 ? -1.875 -12.295 12.614 1.00 97.75 653 THR A CA 1
ATOM 5210 C C . THR A 1 653 ? -3.156 -11.889 13.355 1.00 97.75 653 THR A C 1
ATOM 5212 O O . THR A 1 653 ? -4.089 -12.681 13.490 1.00 97.75 653 THR A O 1
ATOM 5215 N N . ASP A 1 654 ? -3.238 -10.636 13.794 1.00 96.44 654 ASP A N 1
ATOM 5216 C CA . ASP A 1 654 ? -4.396 -10.076 14.479 1.00 96.44 654 ASP A CA 1
ATOM 5217 C C . ASP A 1 654 ? -5.610 -9.901 13.561 1.00 96.44 654 ASP A C 1
ATOM 5219 O O . ASP A 1 654 ? -6.725 -10.250 13.945 1.00 96.44 654 ASP A O 1
ATOM 5223 N N . ALA A 1 655 ? -5.401 -9.465 12.316 1.00 96.31 655 ALA A N 1
ATOM 5224 C CA . ALA A 1 655 ? -6.465 -9.413 11.319 1.00 96.31 655 ALA A CA 1
ATOM 5225 C C . ALA A 1 655 ? -7.085 -10.805 11.092 1.00 96.31 655 ALA A C 1
ATOM 5227 O O . ALA A 1 655 ? -8.310 -10.944 11.078 1.00 96.31 655 ALA A O 1
ATOM 5228 N N . ILE A 1 656 ? -6.255 -11.854 11.008 1.00 98.38 656 ILE A N 1
ATOM 5229 C CA . ILE A 1 656 ? -6.724 -13.248 10.926 1.00 98.38 656 ILE A CA 1
ATOM 5230 C C . ILE A 1 656 ? -7.511 -13.633 12.187 1.00 98.38 656 ILE A C 1
ATOM 5232 O O . ILE A 1 656 ? -8.612 -14.180 12.075 1.00 98.38 656 ILE A O 1
ATOM 5236 N N . ARG A 1 657 ? -6.987 -13.319 13.383 1.00 97.88 657 ARG A N 1
ATOM 5237 C CA . ARG A 1 657 ? -7.669 -13.574 14.664 1.00 97.88 657 ARG A CA 1
ATOM 5238 C C . ARG A 1 657 ? -9.065 -12.956 14.672 1.00 97.88 657 ARG A C 1
ATOM 5240 O O . ARG A 1 657 ? -10.026 -13.636 15.028 1.00 97.88 657 ARG A O 1
ATOM 5247 N N . GLU A 1 658 ? -9.191 -11.688 14.290 1.00 96.69 658 GLU A N 1
ATOM 5248 C CA . GLU A 1 658 ? -10.467 -10.971 14.300 1.00 96.69 658 GLU A CA 1
ATOM 5249 C C . GLU A 1 658 ? -11.481 -11.533 13.297 1.00 96.69 658 GLU A C 1
ATOM 5251 O O . GLU A 1 658 ? -12.678 -11.593 13.599 1.00 96.69 658 GLU A O 1
ATOM 5256 N N . LEU A 1 659 ? -11.027 -11.983 12.125 1.00 97.62 659 LEU A N 1
ATOM 5257 C CA . LEU A 1 659 ? -11.886 -12.649 11.145 1.00 97.62 659 LEU A CA 1
ATOM 5258 C C . LEU A 1 659 ? -12.368 -14.011 11.659 1.00 97.62 659 LEU A C 1
ATOM 5260 O O . LEU A 1 659 ? -13.567 -14.283 11.616 1.00 97.62 659 LEU A O 1
ATOM 5264 N N . MET A 1 660 ? -11.476 -14.838 12.213 1.00 97.81 660 MET A N 1
ATOM 5265 C CA . MET A 1 660 ? -11.845 -16.143 12.781 1.00 97.81 660 MET A CA 1
ATOM 5266 C C . MET A 1 660 ? -12.790 -16.010 13.986 1.00 97.81 660 MET A C 1
ATOM 5268 O O . MET A 1 660 ? -13.740 -16.781 14.116 1.00 97.81 660 MET A O 1
ATOM 5272 N N . GLN A 1 661 ? -12.593 -14.998 14.838 1.00 94.31 661 GLN A N 1
ATOM 5273 C CA . GLN A 1 661 ? -13.539 -14.672 15.912 1.00 94.31 661 GLN A CA 1
ATOM 5274 C C . GLN A 1 661 ? -14.902 -14.250 15.360 1.00 94.31 661 GLN A C 1
ATOM 5276 O O . GLN A 1 661 ? -15.934 -14.666 15.874 1.00 94.31 661 GLN A O 1
ATOM 5281 N N . THR A 1 662 ? -14.915 -13.453 14.290 1.00 91.25 662 THR A N 1
ATOM 5282 C CA . THR A 1 662 ? -16.158 -13.046 13.623 1.00 91.25 662 THR A CA 1
ATOM 5283 C C . THR A 1 662 ? -16.896 -14.264 13.068 1.00 91.25 662 THR A C 1
ATOM 5285 O O . THR A 1 662 ? -18.092 -14.406 13.310 1.00 91.25 662 THR A O 1
ATOM 5288 N N . GLN A 1 663 ? -16.194 -15.184 12.400 1.00 93.94 663 GLN A N 1
ATOM 5289 C CA . GLN A 1 663 ? -16.774 -16.461 11.979 1.00 93.94 663 GLN A CA 1
ATOM 5290 C C . GLN A 1 663 ? -17.404 -17.205 13.163 1.00 93.94 663 GLN A C 1
ATOM 5292 O O . GLN A 1 663 ? -18.538 -17.656 13.042 1.00 93.94 663 GLN A O 1
ATOM 5297 N N . PHE A 1 664 ? -16.705 -17.322 14.296 1.00 91.19 664 PHE A N 1
ATOM 5298 C CA . PHE A 1 664 ? -17.232 -18.014 15.476 1.00 91.19 664 PHE A CA 1
ATOM 5299 C C . PHE A 1 664 ? -18.515 -17.362 16.018 1.00 91.19 664 PHE A C 1
ATOM 5301 O O . PHE A 1 664 ? -19.460 -18.065 16.361 1.00 91.19 664 PHE A O 1
ATOM 5308 N N . CYS A 1 665 ? -18.572 -16.027 16.057 1.00 86.25 665 CYS A N 1
ATOM 5309 C CA . CYS A 1 665 ? -19.725 -15.297 16.585 1.00 86.25 665 CYS A CA 1
ATOM 5310 C C . CYS A 1 665 ? -20.974 -15.376 15.692 1.00 86.25 665 CYS A C 1
ATOM 5312 O O . CYS A 1 665 ? -22.083 -15.415 16.218 1.00 86.25 665 CYS A O 1
ATOM 5314 N N . TYR A 1 666 ? -20.818 -15.358 14.363 1.00 85.12 666 TYR A N 1
ATOM 5315 C CA . TYR A 1 666 ? -21.956 -15.293 13.430 1.00 85.12 666 TYR A CA 1
ATOM 5316 C C . TYR A 1 666 ? -22.287 -16.633 12.758 1.00 85.12 666 TYR A C 1
ATOM 5318 O O . TYR A 1 666 ? -23.431 -16.846 12.368 1.00 85.12 666 TYR A O 1
ATOM 5326 N N . GLY A 1 667 ? -21.308 -17.525 12.592 1.00 78.38 667 GLY A N 1
ATOM 5327 C CA . GLY A 1 667 ? -21.491 -18.894 12.099 1.00 78.38 667 GLY A CA 1
ATOM 5328 C C . GLY A 1 667 ? -21.896 -19.065 10.626 1.00 78.38 667 GLY A C 1
ATOM 5329 O O . GLY A 1 667 ? -22.104 -20.199 10.211 1.00 78.38 667 GLY A O 1
ATOM 5330 N N . GLN A 1 668 ? -22.027 -17.989 9.836 1.00 86.31 668 GLN A N 1
ATOM 5331 C CA . GLN A 1 668 ? -22.507 -18.065 8.443 1.00 86.31 668 GLN A CA 1
ATOM 5332 C C . GLN A 1 668 ? -21.381 -18.214 7.406 1.00 86.31 668 GLN A C 1
ATOM 5334 O O . GLN A 1 668 ? -21.442 -19.096 6.555 1.00 86.31 668 GLN A O 1
ATOM 5339 N N . GLY A 1 669 ? -20.375 -17.336 7.445 1.00 94.12 669 GLY A N 1
ATOM 5340 C CA . GLY A 1 669 ? -19.217 -17.368 6.545 1.00 94.12 669 GLY A CA 1
ATOM 5341 C C . GLY A 1 669 ? -18.073 -18.238 7.068 1.00 94.12 669 GLY A C 1
ATOM 5342 O O . GLY A 1 669 ? -18.079 -18.677 8.217 1.00 94.12 669 GLY A O 1
ATOM 5343 N N . GLN A 1 670 ? -17.060 -18.456 6.230 1.00 97.31 670 GLN A N 1
ATOM 5344 C CA . GLN A 1 670 ? -15.864 -19.235 6.572 1.00 97.31 670 GLN A CA 1
ATOM 5345 C C . GLN A 1 670 ? -14.593 -18.409 6.381 1.00 97.31 670 GLN A C 1
ATOM 5347 O O . GLN A 1 670 ? -14.520 -17.578 5.483 1.00 97.31 670 GLN A O 1
ATOM 5352 N N . VAL A 1 671 ? -13.582 -18.672 7.199 1.00 98.38 671 VAL A N 1
ATOM 5353 C CA . VAL A 1 671 ? -12.248 -18.084 7.143 1.00 98.38 671 VAL A CA 1
ATOM 5354 C C . VAL A 1 671 ? -11.246 -19.205 6.928 1.00 98.38 671 VAL A C 1
ATOM 5356 O O . VAL A 1 671 ? -11.143 -20.134 7.731 1.00 98.38 671 VAL A O 1
ATOM 5359 N N . GLU A 1 672 ? -10.472 -19.095 5.858 1.00 98.38 672 GLU A N 1
ATOM 5360 C CA . GLU A 1 672 ? -9.312 -19.946 5.620 1.00 98.38 672 GLU A CA 1
ATOM 5361 C C . GLU A 1 672 ? -8.068 -19.062 5.588 1.00 98.38 672 GLU A C 1
ATOM 5363 O O . GLU A 1 672 ? -8.028 -18.071 4.863 1.00 98.38 672 GLU A O 1
ATOM 5368 N N . ALA A 1 673 ? -7.075 -19.376 6.416 1.00 98.44 673 ALA A N 1
ATOM 5369 C CA . ALA A 1 673 ? -5.890 -18.546 6.564 1.00 98.44 673 ALA A CA 1
ATOM 5370 C C . ALA A 1 673 ? -4.614 -19.369 6.415 1.00 98.44 673 ALA A C 1
ATOM 5372 O O . ALA A 1 673 ? -4.532 -20.491 6.928 1.00 98.44 673 ALA A O 1
ATOM 5373 N N . TRP A 1 674 ? -3.614 -18.784 5.760 1.00 98.50 674 TRP A N 1
ATOM 5374 C CA . TRP A 1 674 ? -2.290 -19.365 5.588 1.00 98.50 674 TRP A CA 1
ATOM 5375 C C . TRP A 1 674 ? -1.191 -18.353 5.906 1.00 98.50 674 TRP A C 1
ATOM 5377 O O . TRP A 1 674 ? -1.327 -17.153 5.657 1.00 98.50 674 TRP A O 1
ATOM 5387 N N . LEU A 1 675 ? -0.081 -18.870 6.426 1.00 98.00 675 LEU A N 1
ATOM 5388 C CA . LEU A 1 675 ? 1.181 -18.153 6.541 1.00 98.00 675 LEU A CA 1
ATOM 5389 C C . LEU A 1 675 ? 2.088 -18.591 5.392 1.00 98.00 675 LEU A C 1
ATOM 5391 O O . LEU A 1 675 ? 2.403 -19.773 5.274 1.00 98.00 675 LEU A O 1
ATOM 5395 N N . TYR A 1 676 ? 2.474 -17.655 4.532 1.00 97.56 676 TYR A N 1
ATOM 5396 C CA . TYR A 1 676 ? 3.378 -17.910 3.419 1.00 97.56 676 TYR A CA 1
ATOM 5397 C C . TYR A 1 676 ? 4.798 -18.147 3.936 1.00 97.56 676 TYR A C 1
ATOM 5399 O O . TYR A 1 676 ? 5.341 -17.323 4.675 1.00 97.56 676 TYR A O 1
ATOM 5407 N N . THR A 1 677 ? 5.383 -19.271 3.535 1.00 94.81 677 THR A N 1
ATOM 5408 C CA . THR A 1 677 ? 6.702 -19.753 3.969 1.00 94.81 677 THR A CA 1
ATOM 5409 C C . THR A 1 677 ? 7.712 -19.808 2.827 1.00 94.81 677 THR A C 1
ATOM 5411 O O . THR A 1 677 ? 8.865 -20.164 3.047 1.00 94.81 677 THR A O 1
ATOM 5414 N N . GLY A 1 678 ? 7.302 -19.455 1.608 1.00 92.69 678 GLY A N 1
ATOM 5415 C CA . GLY A 1 678 ? 8.111 -19.638 0.409 1.00 92.69 678 GLY A CA 1
ATOM 5416 C C . GLY A 1 678 ? 7.929 -21.019 -0.225 1.00 92.69 678 GLY A C 1
ATOM 5417 O O . GLY A 1 678 ? 7.382 -21.928 0.406 1.00 92.69 678 GLY A O 1
ATOM 5418 N N . PRO A 1 679 ? 8.390 -21.194 -1.476 1.00 87.31 679 PRO A N 1
ATOM 5419 C CA . PRO A 1 679 ? 8.412 -22.499 -2.130 1.00 87.31 679 PRO A CA 1
ATOM 5420 C C . PRO A 1 679 ? 9.291 -23.495 -1.357 1.00 87.31 679 PRO A C 1
ATOM 5422 O O . PRO A 1 679 ? 10.171 -23.106 -0.591 1.00 87.31 679 PRO A O 1
ATOM 5425 N N . ALA A 1 680 ? 9.101 -24.795 -1.588 1.00 80.25 680 ALA A N 1
ATOM 5426 C CA . ALA A 1 680 ? 9.938 -25.824 -0.971 1.00 80.25 680 ALA A CA 1
ATOM 5427 C C . ALA A 1 680 ? 11.440 -25.560 -1.215 1.00 80.25 680 ALA A C 1
ATOM 5429 O O . ALA A 1 680 ? 11.865 -25.366 -2.356 1.00 80.25 680 ALA A O 1
ATOM 5430 N N . GLY A 1 681 ? 12.248 -25.557 -0.150 1.00 76.50 681 GLY A N 1
ATOM 5431 C CA . GLY A 1 681 ? 13.673 -25.217 -0.216 1.00 76.50 681 GLY A CA 1
ATOM 5432 C C . GLY A 1 681 ? 13.986 -23.731 0.006 1.00 76.50 681 GLY A C 1
ATOM 5433 O O . GLY A 1 681 ? 15.164 -23.366 0.066 1.00 76.50 681 GLY A O 1
ATOM 5434 N N . ALA A 1 682 ? 12.970 -22.867 0.146 1.00 76.00 682 ALA A N 1
ATOM 5435 C CA . ALA A 1 682 ? 13.146 -21.437 0.402 1.00 76.00 682 ALA A CA 1
ATOM 5436 C C . ALA A 1 682 ? 13.844 -21.131 1.733 1.00 76.00 682 ALA A C 1
ATOM 5438 O O . ALA A 1 682 ? 14.366 -20.031 1.898 1.00 76.00 682 ALA A O 1
ATOM 5439 N N . GLU A 1 683 ? 13.943 -22.086 2.662 1.00 72.56 683 GLU A N 1
ATOM 5440 C CA . GLU A 1 683 ? 14.743 -21.932 3.881 1.00 72.56 683 GLU A CA 1
ATOM 5441 C C . GLU A 1 683 ? 16.235 -21.688 3.592 1.00 72.56 683 GLU A C 1
ATOM 5443 O O . GLU A 1 683 ? 16.950 -21.141 4.430 1.00 72.56 683 GLU A O 1
ATOM 5448 N N . LYS A 1 684 ? 16.698 -22.053 2.390 1.00 66.00 684 LYS A N 1
ATOM 5449 C CA . LYS A 1 684 ? 18.070 -21.831 1.909 1.00 66.00 684 LYS A CA 1
ATOM 5450 C C . LYS A 1 684 ? 18.212 -20.576 1.043 1.00 66.00 684 LYS A C 1
ATOM 5452 O O . LYS A 1 684 ? 19.317 -20.277 0.596 1.00 66.00 684 LYS A O 1
ATOM 5457 N N . LEU A 1 685 ? 17.110 -19.874 0.779 1.00 74.69 685 LEU A N 1
ATOM 5458 C CA . LEU A 1 685 ? 17.032 -18.711 -0.101 1.00 74.69 685 LEU A CA 1
ATOM 5459 C C . LEU A 1 685 ? 16.782 -17.453 0.735 1.00 74.69 685 LEU A C 1
ATOM 5461 O O . LEU A 1 685 ? 15.905 -17.435 1.597 1.00 74.69 685 LEU A O 1
ATOM 5465 N N . ALA A 1 686 ? 17.552 -16.391 0.497 1.00 76.00 686 ALA A N 1
ATOM 5466 C CA . ALA A 1 686 ? 17.616 -15.259 1.422 1.00 76.00 686 ALA A CA 1
ATOM 5467 C C . ALA A 1 686 ? 16.307 -14.452 1.497 1.00 76.00 686 ALA A C 1
ATOM 5469 O O . ALA A 1 686 ? 15.988 -13.907 2.555 1.00 76.00 686 ALA A O 1
ATOM 5470 N N . PHE A 1 687 ? 15.552 -14.365 0.394 1.00 87.69 687 PHE A N 1
ATOM 5471 C CA . PHE A 1 687 ? 14.403 -13.459 0.289 1.00 87.69 687 PHE A CA 1
ATOM 5472 C C . PHE A 1 687 ? 13.069 -14.149 -0.061 1.00 87.69 687 PHE A C 1
ATOM 5474 O O . PHE A 1 687 ? 12.007 -13.566 0.159 1.00 87.69 687 PHE A O 1
ATOM 5481 N N . SER A 1 688 ? 13.079 -15.403 -0.526 1.00 90.06 688 SER A N 1
ATOM 5482 C CA . SER A 1 688 ? 11.901 -16.074 -1.114 1.00 90.06 688 SER A CA 1
ATOM 5483 C C . SER A 1 688 ? 10.766 -16.409 -0.142 1.00 90.06 688 SER A C 1
ATOM 5485 O O . SER A 1 688 ? 9.685 -16.802 -0.577 1.00 90.06 688 SER A O 1
ATOM 5487 N N . GLN A 1 689 ? 10.989 -16.248 1.164 1.00 91.44 689 GLN A N 1
ATOM 5488 C CA . GLN A 1 689 ? 9.977 -16.464 2.207 1.00 91.44 689 GLN A CA 1
ATOM 5489 C C . GLN A 1 689 ? 9.059 -15.247 2.412 1.00 91.44 689 GLN A C 1
ATOM 5491 O O . GLN A 1 689 ? 8.090 -15.318 3.165 1.00 91.44 689 GLN A O 1
ATOM 5496 N N . MET A 1 690 ? 9.345 -14.121 1.755 1.00 95.25 690 MET A N 1
ATOM 5497 C CA . MET A 1 690 ? 8.530 -12.915 1.853 1.00 95.25 690 MET A CA 1
ATOM 5498 C C . MET A 1 690 ? 7.502 -12.859 0.718 1.00 95.25 690 MET A C 1
ATOM 5500 O O . MET A 1 690 ? 7.856 -12.550 -0.420 1.00 95.25 690 MET A O 1
ATOM 5504 N N . ALA A 1 691 ? 6.224 -13.074 1.043 1.00 96.31 691 ALA A N 1
ATOM 5505 C CA . ALA A 1 691 ? 5.110 -12.687 0.178 1.00 96.31 691 ALA A CA 1
ATOM 5506 C C . ALA A 1 691 ? 4.871 -11.177 0.297 1.00 96.31 691 ALA A C 1
ATOM 5508 O O . ALA A 1 691 ? 4.401 -10.682 1.322 1.00 96.31 691 ALA A O 1
ATOM 5509 N N . HIS A 1 692 ? 5.224 -10.440 -0.752 1.00 97.19 692 HIS A N 1
ATOM 5510 C CA . HIS A 1 692 ? 5.085 -8.991 -0.847 1.00 97.19 692 HIS A CA 1
ATOM 5511 C C . HIS A 1 692 ? 3.931 -8.561 -1.777 1.00 97.19 692 HIS A C 1
ATOM 5513 O O . HIS A 1 692 ? 3.811 -7.389 -2.132 1.00 97.19 692 HIS A O 1
ATOM 5519 N N . THR A 1 693 ? 3.030 -9.474 -2.124 1.00 97.31 693 THR A N 1
ATOM 5520 C CA . THR A 1 693 ? 1.859 -9.217 -2.972 1.00 97.31 693 THR A CA 1
ATOM 5521 C C . THR A 1 693 ? 0.902 -8.160 -2.405 1.00 97.31 693 THR A C 1
ATOM 5523 O O . THR A 1 693 ? 0.906 -7.828 -1.210 1.00 97.31 693 THR A O 1
ATOM 5526 N N . LYS A 1 694 ? 0.096 -7.586 -3.308 1.00 98.00 694 LYS A N 1
ATOM 5527 C CA . LYS A 1 694 ? -1.055 -6.722 -3.012 1.00 98.00 694 LYS A CA 1
ATOM 5528 C C . LYS A 1 694 ? -2.233 -7.099 -3.907 1.00 98.00 694 LYS A C 1
ATOM 5530 O O . LYS A 1 694 ? -2.549 -6.394 -4.871 1.00 98.00 694 LYS A O 1
ATOM 5535 N N . ALA A 1 695 ? -2.797 -8.273 -3.644 1.00 98.44 695 ALA A N 1
ATOM 5536 C CA . ALA A 1 695 ? -3.770 -8.905 -4.518 1.00 98.44 695 ALA A CA 1
ATOM 5537 C C . ALA A 1 695 ? -5.071 -9.219 -3.783 1.00 98.44 695 ALA A C 1
ATOM 5539 O O . ALA A 1 695 ? -5.074 -9.848 -2.723 1.00 98.44 695 ALA A O 1
ATOM 5540 N N . ILE A 1 696 ? -6.185 -8.808 -4.387 1.00 98.56 696 ILE A N 1
ATOM 5541 C CA . ILE A 1 696 ? -7.535 -9.140 -3.930 1.00 98.56 696 ILE A CA 1
ATOM 5542 C C . ILE A 1 696 ? -8.331 -9.663 -5.118 1.00 98.56 696 ILE A C 1
ATOM 5544 O O . ILE A 1 696 ? -8.316 -9.047 -6.185 1.00 98.56 696 ILE A O 1
ATOM 5548 N N . SER A 1 697 ? -9.050 -10.764 -4.912 1.00 98.50 697 SER A N 1
ATOM 5549 C CA . SER A 1 697 ? -10.014 -11.329 -5.858 1.00 98.50 697 SER A CA 1
ATOM 5550 C C . SER A 1 697 ? -11.357 -11.556 -5.169 1.00 98.50 697 SER A C 1
ATOM 5552 O O . SER A 1 697 ? -11.412 -11.961 -4.007 1.00 98.50 697 SER A O 1
ATOM 5554 N N . VAL A 1 698 ? -12.450 -11.272 -5.875 1.00 98.56 698 VAL A N 1
ATOM 5555 C CA . VAL A 1 698 ? -13.821 -11.465 -5.394 1.00 98.56 698 VAL A CA 1
ATOM 5556 C C . VAL A 1 698 ? -14.617 -12.259 -6.418 1.00 98.56 698 VAL A C 1
ATOM 5558 O O . VAL A 1 698 ? -14.740 -11.862 -7.580 1.00 98.56 698 VAL A O 1
ATOM 5561 N N . ASP A 1 699 ? -15.192 -13.372 -5.957 1.00 97.94 699 ASP A N 1
ATOM 5562 C CA . ASP A 1 699 ? -16.092 -14.248 -6.715 1.00 97.94 699 ASP A CA 1
ATOM 5563 C C . ASP A 1 699 ? -15.554 -14.679 -8.095 1.00 97.94 699 ASP A C 1
ATOM 5565 O O . ASP A 1 699 ? -16.341 -14.874 -9.021 1.00 97.94 699 ASP A O 1
ATOM 5569 N N . GLN A 1 700 ? -14.226 -14.810 -8.242 1.00 96.44 700 GLN A N 1
ATOM 5570 C CA . GLN A 1 700 ? -13.539 -15.129 -9.508 1.00 96.44 700 GLN A CA 1
ATOM 5571 C C . GLN A 1 700 ? -13.806 -14.136 -10.645 1.00 96.44 700 GLN A C 1
ATOM 5573 O O . GLN A 1 700 ? -13.512 -14.427 -11.799 1.00 96.44 700 GLN A O 1
ATOM 5578 N N . ARG A 1 701 ? -14.382 -12.970 -10.347 1.00 95.94 701 ARG A N 1
ATOM 5579 C CA . ARG A 1 701 ? -14.828 -12.004 -11.352 1.00 95.94 701 ARG A CA 1
ATOM 5580 C C . ARG A 1 701 ? -14.091 -10.684 -11.248 1.00 95.94 701 ARG A C 1
ATOM 5582 O O . ARG A 1 701 ? -13.670 -10.147 -12.268 1.00 95.94 701 ARG A O 1
ATOM 5589 N N . TYR A 1 702 ? -13.955 -10.167 -10.031 1.00 98.06 702 TYR A N 1
ATOM 5590 C CA . TYR A 1 702 ? -13.312 -8.883 -9.793 1.00 98.06 702 TYR A CA 1
ATOM 5591 C C . TYR A 1 702 ? -11.935 -9.082 -9.186 1.00 98.06 702 TYR A C 1
ATOM 5593 O O . TYR A 1 702 ? -11.794 -9.874 -8.257 1.00 98.06 702 TYR A O 1
ATOM 5601 N N . ALA A 1 703 ? -10.948 -8.320 -9.647 1.00 98.31 703 ALA A N 1
ATOM 5602 C CA . ALA A 1 703 ? -9.642 -8.261 -9.006 1.00 98.31 703 ALA A CA 1
ATOM 5603 C C . ALA A 1 703 ? -9.120 -6.829 -8.890 1.00 98.31 703 ALA A C 1
ATOM 5605 O O . ALA A 1 703 ? -9.381 -5.977 -9.740 1.00 98.31 703 ALA A O 1
ATOM 5606 N N . VAL A 1 704 ? -8.350 -6.591 -7.831 1.00 98.25 704 VAL A N 1
ATOM 5607 C CA . VAL A 1 704 ? -7.589 -5.359 -7.611 1.00 98.25 704 VAL A CA 1
ATOM 5608 C C . VAL A 1 704 ? -6.145 -5.755 -7.324 1.00 98.25 704 VAL A C 1
ATOM 5610 O O . VAL A 1 704 ? -5.868 -6.399 -6.313 1.00 98.25 704 VAL A O 1
ATOM 5613 N N . LEU A 1 705 ? -5.241 -5.384 -8.233 1.00 98.44 705 LEU A N 1
ATOM 5614 C CA . LEU A 1 705 ? -3.828 -5.776 -8.224 1.00 98.44 705 LEU A CA 1
ATOM 5615 C C . LEU A 1 705 ? -2.946 -4.536 -8.374 1.00 98.44 705 LEU A C 1
ATOM 5617 O O . LEU A 1 705 ? -3.180 -3.746 -9.285 1.00 98.44 705 LEU A O 1
ATOM 5621 N N . GLY A 1 706 ? -1.921 -4.340 -7.547 1.00 97.62 706 GLY A N 1
ATOM 5622 C CA . GLY A 1 706 ? -1.067 -3.160 -7.711 1.00 97.62 706 GLY A CA 1
ATOM 5623 C C . GLY A 1 706 ? -0.068 -2.925 -6.598 1.00 97.62 706 GLY A C 1
ATOM 5624 O O . GLY A 1 706 ? 0.524 -3.870 -6.086 1.00 97.62 706 GLY A O 1
ATOM 5625 N N . SER A 1 707 ? 0.132 -1.655 -6.251 1.00 97.19 707 SER A N 1
ATOM 5626 C CA . SER A 1 707 ? 1.113 -1.229 -5.254 1.00 97.19 707 SER A CA 1
ATOM 5627 C C . SER A 1 707 ? 0.528 -1.026 -3.849 1.00 97.19 707 SER A C 1
ATOM 5629 O O . SER A 1 707 ? 1.265 -1.171 -2.869 1.00 97.19 707 SER A O 1
ATOM 5631 N N . ALA A 1 708 ? -0.778 -0.749 -3.736 1.00 96.25 708 ALA A N 1
ATOM 5632 C CA . ALA A 1 708 ? -1.409 -0.354 -2.475 1.00 96.25 708 ALA A CA 1
ATOM 5633 C C . ALA A 1 708 ? -1.487 -1.500 -1.463 1.00 96.25 708 ALA A C 1
ATOM 5635 O O . ALA A 1 708 ? -2.138 -2.510 -1.720 1.00 96.25 708 ALA A O 1
ATOM 5636 N N . ASN A 1 709 ? -0.884 -1.330 -0.284 1.00 95.62 709 ASN A N 1
ATOM 5637 C CA . ASN A 1 709 ? -1.073 -2.254 0.837 1.00 95.62 709 ASN A CA 1
ATOM 5638 C C . ASN A 1 709 ? -2.427 -2.024 1.530 1.00 95.62 709 ASN A C 1
ATOM 5640 O O . ASN A 1 709 ? -3.069 -0.994 1.343 1.00 95.62 709 ASN A O 1
ATOM 5644 N N . LEU A 1 710 ? -2.848 -2.946 2.400 1.00 94.31 710 LEU A N 1
ATOM 5645 C CA . LEU A 1 710 ? -4.031 -2.749 3.243 1.00 94.31 710 LEU A CA 1
ATOM 5646 C C . LEU A 1 710 ? -3.667 -1.970 4.508 1.00 94.31 710 LEU A C 1
ATOM 5648 O O . LEU A 1 710 ? -3.826 -2.466 5.622 1.00 94.31 710 LEU A O 1
ATOM 5652 N N . THR A 1 711 ? -3.159 -0.754 4.327 1.00 89.25 711 THR A N 1
ATOM 5653 C CA . THR A 1 711 ? -2.786 0.178 5.399 1.00 89.25 711 THR A CA 1
ATOM 5654 C C . THR A 1 711 ? -3.394 1.548 5.136 1.00 89.25 711 THR A C 1
ATOM 5656 O O . THR A 1 711 ? -3.662 1.896 3.982 1.00 89.25 711 THR A O 1
ATOM 5659 N N . SER A 1 712 ? -3.580 2.348 6.189 1.00 79.81 712 SER A N 1
ATOM 5660 C CA . SER A 1 712 ? -4.080 3.721 6.052 1.00 79.81 712 SER A CA 1
ATOM 5661 C C . SER A 1 712 ? -3.225 4.514 5.065 1.00 79.81 712 SER A C 1
ATOM 5663 O O . SER A 1 712 ? -3.746 5.009 4.075 1.00 79.81 712 SER A O 1
ATOM 5665 N N . ARG A 1 713 ? -1.895 4.495 5.195 1.00 79.81 713 ARG A N 1
ATOM 5666 C CA . ARG A 1 713 ? -1.006 5.219 4.274 1.00 79.81 713 ARG A CA 1
ATOM 5667 C C . ARG A 1 713 ? -1.221 4.909 2.784 1.00 79.81 713 ARG A C 1
ATOM 5669 O O . ARG A 1 713 ? -1.028 5.798 1.962 1.00 79.81 713 ARG A O 1
ATOM 5676 N N . SER A 1 714 ? -1.642 3.694 2.428 1.00 89.44 714 SER A N 1
ATOM 5677 C CA . SER A 1 714 ? -1.878 3.297 1.027 1.00 89.44 714 SER A CA 1
ATOM 5678 C C . SER A 1 714 ? -3.308 3.581 0.534 1.00 89.44 714 SER A C 1
ATOM 5680 O O . SER A 1 714 ? -3.542 3.732 -0.665 1.00 89.44 714 SER A O 1
ATOM 5682 N N . LEU A 1 715 ? -4.292 3.605 1.439 1.00 86.56 715 LEU A N 1
ATOM 5683 C CA . LEU A 1 715 ? -5.723 3.635 1.094 1.00 86.56 715 LEU A CA 1
ATOM 5684 C C . LEU A 1 715 ? -6.430 4.935 1.507 1.00 86.56 715 LEU A C 1
ATOM 5686 O O . LEU A 1 715 ? -7.380 5.368 0.852 1.00 86.56 715 LEU A O 1
ATOM 5690 N N . GLN A 1 716 ? -5.995 5.549 2.603 1.00 74.56 716 GLN A N 1
ATOM 5691 C CA . GLN A 1 716 ? -6.585 6.741 3.199 1.00 74.56 716 GLN A CA 1
ATOM 5692 C C . GLN A 1 716 ? -5.598 7.444 4.140 1.00 74.56 716 GLN A C 1
ATOM 5694 O O . GLN A 1 716 ? -5.272 6.937 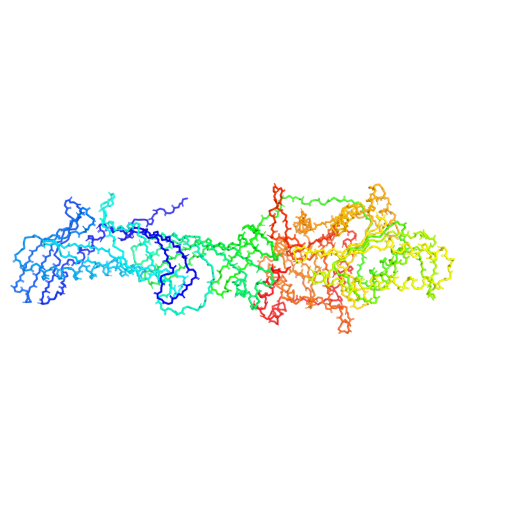5.212 1.00 74.56 716 GLN A O 1
ATOM 5699 N N . SER A 1 717 ? -5.242 8.684 3.811 1.00 63.09 717 SER A N 1
ATOM 5700 C CA . SER A 1 717 ? -4.620 9.571 4.789 1.00 63.09 717 SER A CA 1
ATOM 5701 C C . SER A 1 717 ? -5.684 10.209 5.709 1.00 63.09 717 SER A C 1
ATOM 5703 O O . SER A 1 717 ? -6.729 10.649 5.217 1.00 63.09 717 SER A O 1
ATOM 5705 N N . PRO A 1 718 ? -5.426 10.307 7.024 1.00 51.50 718 PRO A N 1
ATOM 5706 C CA . PRO A 1 718 ? -6.273 11.032 7.971 1.00 51.50 718 PRO A CA 1
ATOM 5707 C C . PRO A 1 718 ? -5.891 12.518 8.138 1.00 51.50 718 PRO A C 1
ATOM 5709 O O . PRO A 1 718 ? -6.587 13.244 8.837 1.00 51.50 718 PRO A O 1
ATOM 5712 N N . PHE A 1 719 ? -4.803 12.993 7.522 1.00 52.81 719 PHE A N 1
ATOM 5713 C CA . PHE A 1 719 ? -4.309 14.368 7.682 1.00 52.81 719 PHE A CA 1
ATOM 5714 C C . PHE A 1 719 ? -4.642 15.206 6.444 1.00 52.81 719 PHE A C 1
ATOM 5716 O O . PHE A 1 719 ? -4.524 14.699 5.332 1.00 52.81 719 PHE A O 1
ATOM 5723 N N . LYS A 1 720 ? -5.046 16.474 6.602 1.00 54.62 720 LYS A N 1
ATOM 5724 C CA . LYS A 1 720 ? -5.414 17.371 5.490 1.00 54.62 720 LYS A CA 1
ATOM 5725 C C . LYS A 1 720 ? -4.668 18.709 5.587 1.00 54.62 720 LYS A C 1
ATOM 5727 O O . LYS A 1 720 ? -4.387 19.179 6.684 1.00 54.62 720 LYS A O 1
ATOM 5732 N N . GLU A 1 721 ? -4.358 19.331 4.452 1.00 46.56 721 GLU A N 1
ATOM 5733 C CA . GLU A 1 721 ? -3.842 20.705 4.375 1.00 46.56 721 GLU A CA 1
ATOM 5734 C C . GLU A 1 721 ? -4.964 21.702 4.059 1.00 46.56 721 GLU A C 1
ATOM 5736 O O . GLU A 1 721 ? -5.768 21.467 3.153 1.00 46.56 721 GLU A O 1
ATOM 5741 N N . ALA A 1 722 ? -4.971 22.846 4.749 1.00 44.56 722 ALA A N 1
ATOM 5742 C CA . ALA A 1 722 ? -5.732 24.024 4.351 1.00 44.56 722 ALA A CA 1
ATOM 5743 C C . ALA A 1 722 ? -4.860 24.900 3.439 1.00 44.56 722 ALA A C 1
ATOM 5745 O O . ALA A 1 722 ? -4.125 25.768 3.907 1.00 44.56 722 ALA A O 1
ATOM 5746 N N . LEU A 1 723 ? -4.928 24.678 2.126 1.00 43.16 723 LEU A N 1
ATOM 5747 C CA . LEU A 1 723 ? -4.387 25.649 1.175 1.00 43.16 723 LEU A CA 1
ATOM 5748 C C . LEU A 1 723 ? -5.285 26.889 1.160 1.00 43.16 723 LEU A C 1
ATOM 5750 O O . LEU A 1 723 ? -6.493 26.780 1.374 1.00 43.16 723 LEU A O 1
ATOM 5754 N N . ALA A 1 724 ? -4.695 28.060 0.906 1.00 39.19 724 ALA A N 1
ATOM 5755 C CA . ALA A 1 724 ? -5.384 29.346 0.846 1.00 39.19 724 ALA A CA 1
ATOM 5756 C C . ALA A 1 724 ? -6.503 29.356 -0.218 1.00 39.19 724 ALA A C 1
ATOM 5758 O O . ALA A 1 724 ? -6.307 29.816 -1.339 1.00 39.19 724 ALA A O 1
ATOM 5759 N N . GLY A 1 725 ? -7.680 28.849 0.151 1.00 41.09 725 GLY A N 1
ATOM 5760 C CA . GLY A 1 725 ? -8.950 29.147 -0.495 1.00 41.09 725 GLY A CA 1
ATOM 5761 C C . GLY A 1 725 ? -9.734 28.003 -1.134 1.00 41.09 725 GLY A C 1
ATOM 5762 O O . GLY A 1 725 ? -10.917 28.235 -1.332 1.00 41.09 725 GLY A O 1
ATOM 5763 N N . ASP A 1 726 ? -9.182 26.816 -1.447 1.00 42.22 726 ASP A N 1
ATOM 5764 C CA . ASP A 1 726 ? -9.927 25.940 -2.388 1.00 42.22 726 ASP A CA 1
ATOM 5765 C C . ASP A 1 726 ? -9.795 24.406 -2.281 1.00 42.22 726 ASP A C 1
ATOM 5767 O O . ASP A 1 726 ? -10.234 23.689 -3.180 1.00 42.22 726 ASP A O 1
ATOM 5771 N N . GLY A 1 727 ? -9.254 23.830 -1.202 1.00 48.69 727 GLY A N 1
ATOM 5772 C CA . GLY A 1 727 ? -9.358 22.370 -1.069 1.00 48.69 727 GLY A CA 1
ATOM 5773 C C . GLY A 1 727 ? -8.528 21.720 0.022 1.00 48.69 727 GLY A C 1
ATOM 5774 O O . GLY A 1 727 ? -7.309 21.861 0.065 1.00 48.69 727 GLY A O 1
ATOM 5775 N N . GLN A 1 728 ? -9.213 20.938 0.856 1.00 52.81 728 GLN A N 1
ATOM 5776 C CA . GLN A 1 728 ? -8.628 20.002 1.811 1.00 52.81 728 GLN A CA 1
ATOM 5777 C C . GLN A 1 728 ? -7.838 18.925 1.047 1.00 52.81 728 GLN A C 1
ATOM 5779 O O . GLN A 1 728 ? -8.436 18.030 0.449 1.00 52.81 728 GLN A O 1
ATOM 5784 N N . THR A 1 729 ? -6.507 19.011 1.028 1.00 55.16 729 THR A N 1
ATOM 5785 C CA . THR A 1 729 ? -5.654 18.013 0.354 1.00 55.16 729 THR A CA 1
ATOM 5786 C C . THR A 1 729 ? -5.121 17.020 1.378 1.00 55.16 729 THR A C 1
ATOM 5788 O O . THR A 1 729 ? -4.563 17.442 2.383 1.00 55.16 729 THR A O 1
ATOM 5791 N N . HIS A 1 730 ? -5.280 15.713 1.152 1.00 53.25 730 HIS A N 1
ATOM 5792 C CA . HIS A 1 730 ? -4.769 14.693 2.075 1.00 53.25 730 HIS A CA 1
ATOM 5793 C C . HIS A 1 730 ? -3.221 14.704 2.134 1.00 53.25 730 HIS A C 1
ATOM 5795 O O . HIS A 1 730 ? -2.577 14.839 1.098 1.00 53.25 730 HIS A O 1
ATOM 5801 N N . LEU A 1 731 ? -2.625 14.533 3.321 1.00 54.84 731 LEU A N 1
ATOM 5802 C CA . LEU A 1 731 ? -1.176 14.520 3.608 1.00 54.84 731 LEU A CA 1
ATOM 5803 C C . LEU A 1 731 ? -0.771 13.246 4.376 1.00 54.84 731 LEU A C 1
ATOM 5805 O O . LEU A 1 731 ? -1.585 12.698 5.103 1.00 54.84 731 LEU A O 1
ATOM 5809 N N . PHE A 1 732 ? 0.466 12.759 4.268 1.00 64.88 732 PHE A N 1
ATOM 5810 C CA . PHE A 1 732 ? 0.902 11.439 4.783 1.00 64.88 732 PHE A CA 1
ATOM 5811 C C . PHE A 1 732 ? 0.210 10.262 4.090 1.00 64.88 732 PHE A C 1
ATOM 5813 O O . PHE A 1 732 ? -0.449 9.427 4.709 1.00 64.88 732 PHE A O 1
ATOM 5820 N N . PHE A 1 733 ? 0.362 10.203 2.771 1.00 72.50 733 PHE A N 1
ATOM 5821 C CA . PHE A 1 733 ? -0.116 9.091 1.959 1.00 72.50 733 PHE A CA 1
ATOM 5822 C C . PHE A 1 733 ? 0.978 8.620 1.002 1.00 72.50 733 PHE A C 1
ATOM 5824 O O . PHE A 1 733 ? 1.890 9.360 0.618 1.00 72.50 733 PHE A O 1
ATOM 5831 N N . ASN A 1 734 ? 0.849 7.369 0.597 1.00 86.81 734 ASN A N 1
ATOM 5832 C CA . ASN A 1 734 ? 1.526 6.848 -0.565 1.00 86.81 734 ASN A CA 1
ATOM 5833 C C . ASN A 1 734 ? 0.721 7.205 -1.810 1.00 86.81 734 ASN A C 1
ATOM 5835 O O . ASN A 1 734 ? -0.482 6.950 -1.864 1.00 86.81 734 ASN A O 1
ATOM 5839 N N . GLN A 1 735 ? 1.386 7.727 -2.837 1.00 91.19 735 GLN A N 1
ATOM 5840 C CA . GLN A 1 735 ? 0.821 7.639 -4.175 1.00 91.19 735 GLN A CA 1
ATOM 5841 C C . GLN A 1 735 ? 0.838 6.175 -4.596 1.00 91.19 735 GLN A C 1
ATOM 5843 O O . GLN A 1 735 ? 1.901 5.559 -4.639 1.00 91.19 735 GLN A O 1
ATOM 5848 N N . GLU A 1 736 ? -0.332 5.624 -4.888 1.00 95.38 736 GLU A N 1
ATOM 5849 C CA . GLU A 1 736 ? -0.504 4.215 -5.228 1.00 95.38 736 GLU A CA 1
ATOM 5850 C C . GLU A 1 736 ? -1.206 4.073 -6.577 1.00 95.38 736 GLU A C 1
ATOM 5852 O O . GLU A 1 736 ? -1.977 4.942 -6.995 1.00 95.38 736 GLU A O 1
ATOM 5857 N N . MET A 1 737 ? -0.962 2.947 -7.244 1.00 97.12 737 MET A N 1
ATOM 5858 C CA . MET A 1 737 ? -1.608 2.600 -8.501 1.00 97.12 737 MET A CA 1
ATOM 5859 C C . MET A 1 737 ? -1.952 1.117 -8.517 1.00 97.12 737 MET A C 1
ATOM 5861 O O . MET A 1 737 ? -1.073 0.259 -8.399 1.00 97.12 737 MET A O 1
ATOM 5865 N N . ASN A 1 738 ? -3.233 0.823 -8.732 1.00 98.06 738 ASN A N 1
ATOM 5866 C CA . ASN A 1 738 ? -3.722 -0.538 -8.906 1.00 98.06 738 ASN A CA 1
ATOM 5867 C C . ASN A 1 738 ? -4.499 -0.666 -10.219 1.00 98.06 738 ASN A C 1
ATOM 5869 O O . ASN A 1 738 ? -5.109 0.285 -10.699 1.00 98.06 738 ASN A O 1
ATOM 5873 N N . LEU A 1 739 ? -4.495 -1.863 -10.791 1.00 98.25 739 LEU A N 1
ATOM 5874 C CA . LEU A 1 739 ? -5.359 -2.252 -11.890 1.00 98.25 739 LEU A CA 1
ATOM 5875 C C . LEU A 1 739 ? -6.611 -2.925 -11.319 1.00 98.25 739 LEU A C 1
ATOM 5877 O O . LEU A 1 739 ? -6.517 -3.937 -10.621 1.00 98.25 739 LEU A O 1
ATOM 5881 N N . PHE A 1 740 ? -7.771 -2.353 -11.626 1.00 98.25 740 PHE A N 1
ATOM 5882 C CA . PHE A 1 740 ? -9.070 -2.983 -11.430 1.00 98.25 740 PHE A CA 1
ATOM 5883 C C . PHE A 1 740 ? -9.409 -3.839 -12.643 1.00 98.25 740 PHE A C 1
ATOM 5885 O O . PHE A 1 740 ? -9.201 -3.404 -13.777 1.00 98.25 740 PHE A O 1
ATOM 5892 N N . ILE A 1 741 ? -9.958 -5.027 -12.413 1.00 98.19 741 ILE A N 1
ATOM 5893 C CA . ILE A 1 741 ? -10.319 -5.985 -13.460 1.00 98.19 741 ILE A CA 1
ATOM 5894 C C . ILE A 1 741 ? -11.723 -6.528 -13.168 1.00 98.19 741 ILE A C 1
ATOM 5896 O O . ILE A 1 741 ? -11.988 -6.934 -12.040 1.00 98.19 741 ILE A O 1
ATOM 5900 N N . ASP A 1 742 ? -12.593 -6.551 -14.181 1.00 96.81 742 ASP A N 1
ATOM 5901 C CA . ASP A 1 742 ? -13.870 -7.286 -14.212 1.00 96.81 742 ASP A CA 1
ATOM 5902 C C . ASP A 1 742 ? -13.817 -8.285 -15.378 1.00 96.81 742 ASP A C 1
ATOM 5904 O O . ASP A 1 742 ? -14.151 -7.953 -16.518 1.00 96.81 742 ASP A O 1
ATOM 5908 N N . ASP A 1 743 ? -13.309 -9.489 -15.114 1.00 97.06 743 ASP A N 1
ATOM 5909 C CA . ASP A 1 743 ? -13.212 -10.552 -16.115 1.00 97.06 743 ASP A CA 1
ATOM 5910 C C . ASP A 1 743 ? -13.078 -11.932 -15.462 1.00 97.06 743 ASP A C 1
ATOM 5912 O O . ASP A 1 743 ? -12.107 -12.220 -14.762 1.00 97.06 743 ASP A O 1
ATOM 5916 N N . LEU A 1 744 ? -14.041 -12.813 -15.738 1.00 96.12 744 LEU A N 1
ATOM 5917 C CA . LEU A 1 744 ? -14.087 -14.152 -15.147 1.00 96.12 744 LEU A CA 1
ATOM 5918 C C . LEU A 1 744 ? -12.857 -14.997 -15.513 1.00 96.12 744 LEU A C 1
ATOM 5920 O O . LEU A 1 744 ? -12.332 -15.717 -14.667 1.00 96.12 744 LEU A O 1
ATOM 5924 N N . ALA A 1 745 ? -12.399 -14.939 -16.766 1.00 95.75 745 ALA A N 1
ATOM 5925 C CA . ALA A 1 745 ? -11.325 -15.806 -17.246 1.00 95.75 745 ALA A CA 1
ATOM 5926 C C . ALA A 1 745 ? -9.970 -15.399 -16.652 1.00 95.75 745 ALA A C 1
ATOM 5928 O O . ALA A 1 745 ? -9.224 -16.250 -16.163 1.00 95.75 745 ALA A O 1
ATOM 5929 N N . PHE A 1 746 ? -9.666 -14.099 -16.654 1.00 97.44 746 PHE A N 1
ATOM 5930 C CA . PHE A 1 746 ? -8.447 -13.570 -16.056 1.00 97.44 746 PHE A CA 1
ATOM 5931 C C . PHE A 1 746 ? -8.419 -13.815 -14.548 1.00 97.44 746 PHE A C 1
ATOM 5933 O O . PHE A 1 746 ? -7.407 -14.287 -14.032 1.00 97.44 746 PHE A O 1
ATOM 5940 N N . VAL A 1 747 ? -9.511 -13.506 -13.842 1.00 98.06 747 VAL A N 1
ATOM 5941 C CA . VAL A 1 747 ? -9.539 -13.598 -12.378 1.00 98.06 747 VAL A CA 1
ATOM 5942 C C . VAL A 1 747 ? -9.579 -15.057 -11.912 1.00 98.06 747 VAL A C 1
ATOM 5944 O O . VAL A 1 747 ? -8.918 -15.381 -10.934 1.00 98.06 747 VAL A O 1
ATOM 5947 N N . SER A 1 748 ? -10.203 -15.975 -12.656 1.00 97.44 748 SER A N 1
ATOM 5948 C CA . SER A 1 748 ? -10.059 -17.417 -12.379 1.00 97.44 748 SER A CA 1
ATOM 5949 C C . SER A 1 748 ? -8.610 -17.890 -12.548 1.00 97.44 748 SER A C 1
ATOM 5951 O O . SER A 1 748 ? -8.082 -18.593 -11.695 1.00 97.44 748 SER A O 1
ATOM 5953 N N . ALA A 1 749 ? -7.922 -17.452 -13.610 1.00 96.94 749 ALA A N 1
ATOM 5954 C CA . ALA A 1 749 ? -6.516 -17.800 -13.815 1.00 96.94 749 ALA A CA 1
ATOM 5955 C C . ALA A 1 749 ? -5.582 -17.174 -12.762 1.00 96.94 749 ALA A C 1
ATOM 5957 O O . ALA A 1 749 ? -4.557 -17.770 -12.430 1.00 96.94 749 ALA A O 1
ATOM 5958 N N . LEU A 1 750 ? -5.907 -15.979 -12.255 1.00 98.00 750 LEU A N 1
ATOM 5959 C CA . LEU A 1 750 ? -5.245 -15.379 -11.095 1.00 98.00 750 LEU A CA 1
ATOM 5960 C C . LEU A 1 750 ? -5.459 -16.249 -9.854 1.00 98.00 750 LEU A C 1
ATOM 5962 O O . LEU A 1 750 ? -4.481 -16.578 -9.187 1.00 98.00 750 LEU A O 1
ATOM 5966 N N . ASP A 1 751 ? -6.709 -16.630 -9.580 1.00 98.25 751 ASP A N 1
ATOM 5967 C CA . ASP A 1 751 ? -7.057 -17.448 -8.422 1.00 98.25 751 ASP A CA 1
ATOM 5968 C C . ASP A 1 751 ? -6.290 -18.771 -8.419 1.00 98.25 751 ASP A C 1
ATOM 5970 O O . ASP A 1 751 ? -5.723 -19.138 -7.395 1.00 98.25 751 ASP A O 1
ATOM 5974 N N . ASP A 1 752 ? -6.190 -19.443 -9.566 1.00 97.75 752 ASP A N 1
ATOM 5975 C CA . ASP A 1 752 ? -5.475 -20.715 -9.675 1.00 97.75 752 ASP A CA 1
ATOM 5976 C C . ASP A 1 752 ? -3.951 -20.548 -9.555 1.00 97.75 752 ASP A C 1
ATOM 5978 O O . ASP A 1 752 ? -3.287 -21.296 -8.833 1.00 97.75 752 ASP A O 1
ATOM 5982 N N . ARG A 1 753 ? -3.374 -19.573 -10.273 1.00 97.44 753 ARG A N 1
ATOM 5983 C CA . ARG A 1 753 ? -1.913 -19.439 -10.426 1.00 97.44 753 ARG A CA 1
ATOM 5984 C C . ARG A 1 753 ? -1.220 -18.732 -9.267 1.00 97.44 753 ARG A C 1
ATOM 5986 O O . ARG A 1 753 ? -0.008 -18.888 -9.149 1.00 97.44 753 ARG A O 1
ATOM 5993 N N . LEU A 1 754 ? -1.950 -17.928 -8.498 1.00 97.62 754 LEU A N 1
ATOM 5994 C CA . LEU A 1 754 ? -1.439 -17.243 -7.314 1.00 97.62 754 LEU A CA 1
ATOM 5995 C C . LEU A 1 754 ? -1.991 -17.925 -6.060 1.00 97.62 754 LEU A C 1
ATOM 5997 O O . LEU A 1 754 ? -1.329 -18.774 -5.474 1.00 97.62 754 LEU A O 1
ATOM 6001 N N . PHE A 1 755 ? -3.248 -17.648 -5.708 1.00 97.81 755 PHE A N 1
ATOM 6002 C CA . PHE A 1 755 ? -3.807 -18.064 -4.422 1.00 97.81 755 PHE A CA 1
ATOM 6003 C C . PHE A 1 755 ? -3.881 -19.591 -4.255 1.00 97.81 755 PHE A C 1
ATOM 6005 O O . PHE A 1 755 ? -3.506 -20.139 -3.214 1.00 97.81 755 PHE A O 1
ATOM 6012 N N . GLY A 1 756 ? -4.363 -20.294 -5.281 1.00 97.25 756 GLY A N 1
ATOM 6013 C CA . GLY A 1 756 ? -4.492 -21.748 -5.301 1.00 97.25 756 GLY A CA 1
ATOM 6014 C C . GLY A 1 756 ? -3.132 -22.433 -5.214 1.00 97.25 756 GLY A C 1
ATOM 6015 O O . GLY A 1 756 ? -2.929 -23.286 -4.353 1.00 97.25 756 GLY A O 1
ATOM 6016 N N . HIS A 1 757 ? -2.185 -22.010 -6.050 1.00 96.88 757 HIS A N 1
ATOM 6017 C CA . HIS A 1 757 ? -0.807 -22.492 -6.019 1.00 96.88 757 HIS A CA 1
ATOM 6018 C C . HIS A 1 757 ? -0.134 -22.274 -4.653 1.00 96.88 757 HIS A C 1
ATOM 6020 O O . HIS A 1 757 ? 0.442 -23.209 -4.083 1.00 96.88 757 HIS A O 1
ATOM 6026 N N . ASP A 1 758 ? -0.230 -21.066 -4.099 1.00 97.00 758 ASP A N 1
ATOM 6027 C CA . ASP A 1 758 ? 0.503 -20.706 -2.887 1.00 97.00 758 ASP A CA 1
ATOM 6028 C C . ASP A 1 758 ? -0.094 -21.370 -1.649 1.00 97.00 758 ASP A C 1
ATOM 6030 O O . ASP A 1 758 ? 0.644 -21.931 -0.840 1.00 97.00 758 ASP A O 1
ATOM 6034 N N . SER A 1 759 ? -1.426 -21.431 -1.545 1.00 96.94 759 SER A N 1
ATOM 6035 C CA . SER A 1 759 ? -2.110 -22.155 -0.462 1.00 96.94 759 SER A CA 1
ATOM 6036 C C . SER A 1 759 ? -1.834 -23.665 -0.447 1.00 96.94 759 SER A C 1
ATOM 6038 O O . SER A 1 759 ? -2.010 -24.299 0.597 1.00 96.94 759 SER A O 1
ATOM 6040 N N . GLN A 1 760 ? -1.410 -24.242 -1.578 1.00 95.88 760 GLN A N 1
ATOM 6041 C CA . GLN A 1 760 ? -1.096 -25.667 -1.715 1.00 95.88 760 GLN A CA 1
ATOM 6042 C C . GLN A 1 760 ? 0.395 -25.983 -1.554 1.00 95.88 760 GLN A C 1
ATOM 6044 O O . GLN A 1 760 ? 0.723 -27.055 -1.047 1.00 95.88 760 GLN A O 1
ATOM 6049 N N . SER A 1 761 ? 1.295 -25.098 -1.999 1.00 93.00 761 SER A N 1
ATOM 6050 C CA . SER A 1 761 ? 2.725 -25.428 -2.133 1.00 93.00 761 SER A CA 1
ATOM 6051 C C . SER A 1 761 ? 3.708 -24.472 -1.457 1.00 93.00 761 SER A C 1
ATOM 6053 O O . SER A 1 761 ? 4.862 -24.857 -1.265 1.00 93.00 761 SER A O 1
ATOM 6055 N N . ALA A 1 762 ? 3.286 -23.256 -1.098 1.00 94.19 762 ALA A N 1
ATOM 6056 C CA . ALA A 1 762 ? 4.187 -22.212 -0.598 1.00 94.19 762 ALA A CA 1
ATOM 6057 C C . ALA A 1 762 ? 3.744 -21.598 0.740 1.00 94.19 762 ALA A C 1
ATOM 6059 O O . ALA A 1 762 ? 4.448 -20.762 1.310 1.00 94.19 762 ALA A O 1
ATOM 6060 N N . ALA A 1 763 ? 2.577 -21.996 1.250 1.00 96.62 763 ALA A N 1
ATOM 6061 C CA . ALA A 1 763 ? 2.007 -21.477 2.479 1.00 96.62 763 ALA A CA 1
ATOM 6062 C C . ALA A 1 763 ? 1.441 -22.594 3.362 1.00 96.62 763 ALA A C 1
ATOM 6064 O O . ALA A 1 763 ? 0.898 -23.597 2.898 1.00 96.62 763 ALA A O 1
ATOM 6065 N N . ARG A 1 764 ? 1.527 -22.389 4.675 1.00 96.25 764 ARG A N 1
ATOM 6066 C CA . ARG A 1 764 ? 1.034 -23.311 5.696 1.00 96.25 764 ARG A CA 1
ATOM 6067 C C . ARG A 1 764 ? -0.298 -22.819 6.243 1.00 96.25 764 ARG A C 1
ATOM 6069 O O . ARG A 1 764 ? -0.384 -21.704 6.757 1.00 96.25 764 ARG A O 1
ATOM 6076 N N . ARG A 1 765 ? -1.335 -23.657 6.166 1.00 97.75 765 ARG A N 1
ATOM 6077 C CA . ARG A 1 765 ? -2.649 -23.350 6.753 1.00 97.75 765 ARG A CA 1
ATOM 6078 C C . ARG A 1 765 ? -2.525 -23.216 8.271 1.00 97.75 765 ARG A C 1
ATOM 6080 O O . ARG A 1 765 ? -1.806 -23.997 8.889 1.00 97.75 765 ARG A O 1
ATOM 6087 N N . VAL A 1 766 ? -3.244 -22.262 8.861 1.00 98.00 766 VAL A N 1
ATOM 6088 C CA . VAL A 1 766 ? -3.256 -22.038 10.314 1.00 98.00 766 VAL A CA 1
ATOM 6089 C C . VAL A 1 766 ? -4.649 -22.194 10.911 1.00 98.00 766 VAL A C 1
ATOM 6091 O O . VAL A 1 766 ? -5.651 -21.736 10.358 1.00 98.00 766 VAL A O 1
ATOM 6094 N N . SER A 1 767 ? -4.704 -22.841 12.071 1.00 98.00 767 SER A N 1
ATOM 6095 C CA . SER A 1 767 ? -5.881 -22.919 12.932 1.00 98.00 767 SER A CA 1
ATOM 6096 C C . SER A 1 767 ? -5.988 -21.701 13.853 1.00 98.00 767 SER A C 1
ATOM 6098 O O . SER A 1 767 ? -5.007 -21.006 14.119 1.00 98.00 767 SER A O 1
ATOM 6100 N N . PHE A 1 768 ? -7.176 -21.471 14.422 1.00 97.31 768 PHE A N 1
ATOM 6101 C CA . PHE A 1 768 ? -7.368 -20.395 15.401 1.00 97.31 768 PHE A CA 1
ATOM 6102 C C . PHE A 1 768 ? -6.446 -20.537 16.623 1.00 97.31 768 PHE A C 1
ATOM 6104 O O . PHE A 1 768 ? -5.943 -19.543 17.141 1.00 97.31 768 PHE A O 1
ATOM 6111 N N . ARG A 1 769 ? -6.173 -21.775 17.056 1.00 97.62 769 ARG A N 1
ATOM 6112 C CA . ARG A 1 769 ? -5.234 -22.055 18.148 1.00 97.62 769 ARG A CA 1
ATOM 6113 C C . ARG A 1 769 ? -3.816 -21.599 17.798 1.00 97.62 769 ARG A C 1
ATOM 6115 O O . ARG A 1 769 ? -3.212 -20.880 18.586 1.00 97.62 769 ARG A O 1
ATOM 6122 N N . GLU A 1 770 ? -3.320 -21.955 16.615 1.00 98.06 770 GLU A N 1
ATOM 6123 C CA . GLU A 1 770 ? -1.987 -21.540 16.156 1.00 98.06 770 GLU A CA 1
ATOM 6124 C C . GLU A 1 770 ? -1.882 -20.019 15.988 1.00 98.06 770 GLU A C 1
ATOM 6126 O O . GLU A 1 770 ? -0.842 -19.439 16.286 1.00 98.06 770 GLU A O 1
ATOM 6131 N N . VAL A 1 771 ? -2.959 -19.349 15.563 1.00 97.88 771 VAL A N 1
ATOM 6132 C CA . VAL A 1 771 ? -3.021 -17.879 15.494 1.00 97.88 771 VAL A CA 1
ATOM 6133 C C . VAL A 1 771 ? -2.832 -17.254 16.882 1.00 97.88 771 VAL A C 1
ATOM 6135 O O . VAL A 1 771 ? -2.064 -16.301 17.028 1.00 97.88 771 VAL A O 1
ATOM 6138 N N . LEU A 1 772 ? -3.483 -17.797 17.918 1.00 97.50 772 LEU A N 1
ATOM 6139 C CA . LEU A 1 772 ? -3.318 -17.324 19.298 1.00 97.50 772 LEU A CA 1
ATOM 6140 C C . LEU A 1 772 ? -1.919 -17.624 19.854 1.00 97.50 772 LEU A C 1
ATOM 6142 O O . LEU A 1 772 ? -1.303 -16.743 20.455 1.00 97.50 772 LEU A O 1
ATOM 6146 N N . GLU A 1 773 ? -1.400 -18.834 19.630 1.00 97.69 773 GLU A N 1
ATOM 6147 C CA . GLU A 1 773 ? -0.044 -19.228 20.040 1.00 97.69 773 GLU A CA 1
ATOM 6148 C C . GLU A 1 773 ? 1.015 -18.337 19.376 1.00 97.69 773 GLU A C 1
ATOM 6150 O O . GLU A 1 773 ? 1.945 -17.866 20.034 1.00 97.69 773 GLU A O 1
ATOM 6155 N N . ARG A 1 774 ? 0.828 -18.011 18.094 1.00 97.06 774 ARG A N 1
ATOM 6156 C CA . ARG A 1 774 ? 1.692 -17.091 17.356 1.00 97.06 774 ARG A CA 1
ATOM 6157 C C . ARG A 1 774 ? 1.641 -15.671 17.915 1.00 97.06 774 ARG A C 1
ATOM 6159 O O . ARG A 1 774 ? 2.698 -15.081 18.121 1.00 97.06 774 ARG A O 1
ATOM 6166 N N . LEU A 1 775 ? 0.458 -15.119 18.203 1.00 95.50 775 LEU A N 1
ATOM 6167 C CA . LEU A 1 775 ? 0.354 -13.802 18.851 1.00 95.50 775 LEU A CA 1
ATOM 6168 C C . LEU A 1 775 ? 1.051 -13.787 20.212 1.00 95.50 775 LEU A C 1
ATOM 6170 O O . LEU A 1 775 ? 1.739 -12.820 20.534 1.00 95.50 775 LEU A O 1
ATOM 6174 N N . GLN A 1 776 ? 0.923 -14.866 20.987 1.00 94.50 776 GLN A N 1
ATOM 6175 C CA . GLN A 1 776 ? 1.634 -15.008 22.253 1.00 94.50 776 GLN A CA 1
ATOM 6176 C C . GLN A 1 776 ? 3.158 -15.018 22.049 1.00 94.50 776 GLN A C 1
ATOM 6178 O O . GLN A 1 776 ? 3.866 -14.302 22.759 1.00 94.50 776 GLN A O 1
ATOM 6183 N N . GLY A 1 777 ? 3.656 -15.750 21.047 1.00 95.06 777 GLY A N 1
ATOM 6184 C CA . GLY A 1 777 ? 5.073 -15.764 20.663 1.00 95.06 777 GLY A CA 1
ATOM 6185 C C . GLY A 1 777 ? 5.598 -14.411 20.164 1.00 95.06 777 GLY A C 1
ATOM 6186 O O . GLY A 1 777 ? 6.759 -14.082 20.384 1.00 95.06 777 GLY A O 1
ATOM 6187 N N . LEU A 1 778 ? 4.734 -13.581 19.574 1.00 92.94 778 LEU A N 1
ATOM 6188 C CA . LEU A 1 778 ? 5.040 -12.219 19.112 1.00 92.94 778 LEU A CA 1
ATOM 6189 C C . LEU A 1 778 ? 4.910 -11.151 20.222 1.00 92.94 778 LEU A C 1
ATOM 6191 O O . LEU A 1 778 ? 4.714 -9.968 19.941 1.00 92.94 778 LEU A O 1
ATOM 6195 N N . GLY A 1 779 ? 5.014 -11.548 21.494 1.00 84.75 779 GLY A N 1
ATOM 6196 C CA . GLY A 1 779 ? 4.950 -10.640 22.646 1.00 84.75 779 GLY A CA 1
ATOM 6197 C C . GLY A 1 779 ? 3.546 -10.438 23.228 1.00 84.75 779 GLY A C 1
ATOM 6198 O O . GLY A 1 779 ? 3.333 -9.510 24.018 1.00 84.75 779 GLY A O 1
ATOM 6199 N N . GLY A 1 780 ? 2.585 -11.287 22.851 1.00 85.31 780 GLY A N 1
ATOM 6200 C CA . GLY A 1 780 ? 1.215 -11.286 23.362 1.00 85.31 780 GLY A CA 1
ATOM 6201 C C . GLY A 1 780 ? 0.491 -9.959 23.136 1.00 85.31 780 GLY A C 1
ATOM 6202 O O . GLY A 1 780 ? 0.772 -9.212 22.199 1.00 85.31 780 GLY A O 1
ATOM 6203 N N . LEU A 1 781 ? -0.435 -9.624 24.038 1.00 75.12 781 LEU A N 1
ATOM 6204 C CA . LEU A 1 781 ? -1.206 -8.375 23.962 1.00 75.12 781 LEU A CA 1
ATOM 6205 C C . LEU A 1 781 ? -0.322 -7.121 23.971 1.00 75.12 781 LEU A C 1
ATOM 6207 O O . LEU A 1 781 ? -0.668 -6.127 23.338 1.00 75.12 781 LEU A O 1
ATOM 6211 N N . ARG A 1 782 ? 0.813 -7.149 24.680 1.00 72.38 782 ARG A N 1
ATOM 6212 C CA . ARG A 1 782 ? 1.729 -6.003 24.744 1.00 72.38 782 ARG A CA 1
ATOM 6213 C C . ARG A 1 782 ? 2.428 -5.783 23.402 1.00 72.38 782 ARG A C 1
ATOM 6215 O O . ARG A 1 782 ? 2.437 -4.654 22.918 1.00 72.38 782 ARG A O 1
ATOM 6222 N N . GLY A 1 783 ? 2.972 -6.847 22.808 1.00 72.19 783 GLY A N 1
ATOM 6223 C CA . GLY A 1 783 ? 3.612 -6.802 21.490 1.00 72.19 783 GLY A CA 1
ATOM 6224 C C . GLY A 1 783 ? 2.632 -6.402 20.390 1.00 72.19 783 GLY A C 1
ATOM 6225 O O . GLY A 1 783 ? 2.925 -5.509 19.597 1.00 72.19 783 GLY A O 1
ATOM 6226 N N . LEU A 1 784 ? 1.424 -6.974 20.414 1.00 78.62 784 LEU A N 1
ATOM 6227 C CA . LEU A 1 784 ? 0.357 -6.606 19.490 1.00 78.62 784 LEU A CA 1
ATOM 6228 C C . LEU A 1 784 ? 0.004 -5.116 19.579 1.00 78.62 784 LEU A C 1
ATOM 6230 O O . LEU A 1 784 ? -0.013 -4.442 18.556 1.00 78.62 784 LEU A O 1
ATOM 6234 N N . ARG A 1 785 ? -0.224 -4.580 20.784 1.00 72.00 785 ARG A N 1
ATOM 6235 C CA . ARG A 1 785 ? -0.548 -3.153 20.961 1.00 72.00 785 ARG A CA 1
ATOM 6236 C C . ARG A 1 785 ? 0.569 -2.237 20.472 1.00 72.00 785 ARG A C 1
ATOM 6238 O O . ARG A 1 785 ? 0.290 -1.233 19.826 1.00 72.00 785 ARG A O 1
ATOM 6245 N N . ALA A 1 786 ? 1.827 -2.575 20.757 1.00 68.75 786 ALA A N 1
ATOM 6246 C CA . ALA A 1 786 ? 2.968 -1.807 20.263 1.00 68.75 786 ALA A CA 1
ATOM 6247 C C . ALA A 1 786 ? 2.984 -1.758 18.726 1.00 68.75 786 ALA A C 1
ATOM 6249 O O . ALA A 1 786 ? 3.104 -0.685 18.136 1.00 68.75 786 ALA A O 1
ATOM 6250 N N . ALA A 1 787 ? 2.767 -2.901 18.077 1.00 70.62 787 ALA A N 1
ATOM 6251 C CA . ALA A 1 787 ? 2.733 -2.978 16.625 1.00 70.62 787 ALA A CA 1
ATOM 6252 C C . ALA A 1 787 ? 1.510 -2.294 16.002 1.00 70.62 787 ALA A C 1
ATOM 6254 O O . ALA A 1 787 ? 1.654 -1.603 15.000 1.00 70.62 787 ALA A O 1
ATOM 6255 N N . GLN A 1 788 ? 0.325 -2.426 16.604 1.00 73.31 788 GLN A N 1
ATOM 6256 C CA . GLN A 1 788 ? -0.881 -1.702 16.195 1.00 73.31 788 GLN A CA 1
ATOM 6257 C C . GLN A 1 788 ? -0.669 -0.186 16.262 1.00 73.31 788 GLN A C 1
ATOM 6259 O O . GLN A 1 788 ? -1.085 0.526 15.352 1.00 73.31 788 GLN A O 1
ATOM 6264 N N . ASN A 1 789 ? 0.009 0.311 17.299 1.00 61.50 789 ASN A N 1
ATOM 6265 C CA . ASN A 1 789 ? 0.333 1.730 17.431 1.00 61.50 789 ASN A CA 1
ATOM 6266 C C . ASN A 1 789 ? 1.354 2.186 16.382 1.00 61.50 789 ASN A C 1
ATOM 6268 O O . ASN A 1 789 ? 1.178 3.240 15.779 1.00 61.50 789 ASN A O 1
ATOM 6272 N N . GLN A 1 790 ? 2.385 1.385 16.107 1.00 61.94 790 GLN A N 1
ATOM 6273 C CA . GLN A 1 790 ? 3.348 1.696 15.047 1.00 61.94 790 GLN A CA 1
ATOM 6274 C C . GLN A 1 790 ? 2.704 1.655 13.656 1.00 61.94 790 GLN A C 1
ATOM 6276 O O . GLN A 1 790 ? 2.935 2.556 12.863 1.00 61.94 790 GLN A O 1
ATOM 6281 N N . ALA A 1 791 ? 1.843 0.676 13.374 1.00 66.06 791 ALA A N 1
ATOM 6282 C CA . ALA A 1 791 ? 1.126 0.561 12.103 1.00 66.06 791 ALA A CA 1
ATOM 6283 C C . ALA A 1 791 ? 0.026 1.625 11.921 1.00 66.06 791 ALA A C 1
ATOM 6285 O O . ALA A 1 791 ? -0.413 1.860 10.803 1.00 66.06 791 ALA A O 1
ATOM 6286 N N . ARG A 1 792 ? -0.435 2.261 13.008 1.00 61.28 792 ARG A N 1
ATOM 6287 C CA . ARG A 1 792 ? -1.293 3.461 12.971 1.00 61.28 792 ARG A CA 1
ATOM 6288 C C . ARG A 1 792 ? -0.520 4.702 12.509 1.00 61.28 792 ARG A C 1
ATOM 6290 O O . ARG A 1 792 ? -1.113 5.582 11.895 1.00 61.28 792 ARG A O 1
ATOM 6297 N N . LEU A 1 793 ? 0.765 4.780 12.857 1.00 50.41 793 LEU A N 1
ATOM 6298 C CA . LEU A 1 793 ? 1.655 5.905 12.554 1.00 50.41 793 LEU A CA 1
ATOM 6299 C C . LEU A 1 793 ? 2.378 5.750 11.206 1.00 50.41 793 LEU A C 1
ATOM 6301 O O . LEU A 1 793 ? 2.717 6.754 10.583 1.00 50.41 793 LEU A O 1
ATOM 6305 N N . ALA A 1 794 ? 2.644 4.507 10.797 1.00 48.22 794 ALA A N 1
ATOM 6306 C CA . ALA A 1 794 ? 3.294 4.135 9.542 1.00 48.22 794 ALA A CA 1
ATOM 6307 C C . ALA A 1 794 ? 2.316 4.126 8.365 1.00 48.22 794 ALA A C 1
ATOM 6309 O O . ALA A 1 794 ? 2.755 4.569 7.279 1.00 48.22 794 ALA A O 1
#

Radius of gyration: 39.38 Å; chains: 1; bounding box: 80×70×127 Å